Protein 7XVU (pdb70)

Sequence (778 aa):
EWRRFPKSTCCPGRSLQKMLQLNPHRHATAGSQAATIPNREPFISCSQDECRLFTLDHDVSTPGAYDGITWEDRSKRRRLVSFPLGSELTLDNMKVHLSGWSGTACHDGKEWTYATVNGPDNSAVMRLKYGDQIRGSFPSYANNILRTQESECVCIDGKCYIIVIDGPAGGTATPKVLVTREGEVTSEIIVTGRNKMGEECSCLATNRTWIECLCRDNAFSAKRPIIRIDTVAGTARGYLMCSDTYLDTPRPADGSITGSCETDGTSGGGGVKGAFALSRTTEATTERFYVRTVSSSARSGAVFYKTTDDPTESNNPLTLIGTAVGGAIPMWYSFSFEIPGKVCDQTCIGLEMGLTMGHQLWTSNSVAVYCVIGDNLDWDSTTDVVPADIVEWRRFPKSTCPGRSLQKMLQLNPHRHATAGSQAATIPNREPFISCSQDECRLFTLDHDVSTPGAYDGITWEDRSKRRRLVSFPLGSELTLDNMKVHLSGWSGTACHDGKEWTYATVNGPDNSAVMRLKYGDQIRGSFPSYANNILRTQESECVCIDGKCYIIVIDGPAGGTATPKVLVTREGEVTSEIIVTGRNKMGEECSCLATNRTWIECLCRDNAFSAKRPIIRIDTVAGTARGYLMCSDTYLDTPRPADGSITGSCETDGTSGGGGVKGAFALSRTTEATTERFYVRTVSSSARSGAVFYKTTDDPTESNNPLTLIGTAVGGAIPMWYSFSFEIPGKVCDQTCIGLEMGLTMGHQLWTSNSVAVYCVIGDNLDWDSTTDVVPADIV

Organism: NCBI:txid2116483

Solvent-accessible surface area: 28108 Å² total; per-residue (Å²): 182,64,44,81,8,58,45,17,28,115,17,130,2,0,49,66,85,52,45,7,20,3,0,129,88,0,45,82,71,46,175,28,40,0,1,0,0,34,13,2,0,0,1,0,8,111,125,70,22,20,0,0,0,1,0,0,60,23,24,0,57,38,108,178,19,39,52,1,101,48,86,86,30,189,113,3,48,0,0,0,0,50,38,45,32,49,2,35,88,139,61,33,109,63,10,13,54,0,13,2,0,0,0,4,14,1,11,104,79,28,1,12,0,0,0,54,27,79,62,98,58,1,46,0,40,0,34,18,19,134,114,107,78,7,75,14,83,17,75,48,88,53,35,0,30,5,1,13,0,6,3,17,3,3,60,1,76,3,7,0,5,1,4,2,3,61,48,67,16,77,3,59,1,47,0,0,5,1,103,72,0,77,42,79,56,90,13,128,0,60,2,3,32,34,1,1,10,29,1,0,4,2,4,15,29,75,39,95,1,2,0,2,0,30,0,26,19,41,0,2,7,4,2,0,2,34,1,23,12,118,66,35,74,4,117,1,54,1,5,7,3,42,4,5,2,1,3,62,23,39,74,74,35,62,20,62,23,20,32,42,4,8,23,103,65,6,48,32,5,4,2,2,0,1,0,0,14,5,56,76,142,50,26,73,13,22,0,1,3,26,3,65,29,54,88,50,78,19,0,0,15,0,27,43,13,104,45,53,4,18,121,19,90,75,91,17,76,110,33,14,64,0,0,22,34,102,36,63,4,30,14,2,0,0,0,14,38,26,26,198,132,28,2,38,1,0,0,0,0,0,0,2,7,50,84,30,159,95,92,10,12,0,2,0,3,0,0,0,5,3,74,25,98,109,36,78,192,61,2,65,14,108,16,85,29,85,79,9,89,190,75,44,72,5,56,44,17,27,106,6,118,2,0,49,63,84,51,47,8,20,4,0,128,88,0,46,80,70,46,176,30,37,0,1,0,0,33,14,2,1,0,1,9,9,110,126,71,21,22,0,0,0,1,0,1,59,24,25,0,55,38,105,176,18,39,53,2,103,46,89,88,28,192,112,3,49,0,0,0,0,49,38,45,32,52,2,35,91,139,62,32,106,65,11,12,55,0,13,2,0,0,0,3,22,1,13,117,78,28,0,12,0,0,0,52,30,83,61,44,53,1,49,0,40,0,34,17,20,133,112,104,92,7,75,14,74,11,20,1,19,48,30,0,30,4,1,13,0,12,3,17,7,4,69,3,69,3,6,0,5,1,4,0,0,48,46,68,16,44,0,21,3,26,0,0,7,1,143,71,0,90,33,74,56,87,12,94,2,60,37,25,26,64,1,1,9,28,0,0,4,2,4,14,29,77,40,99,1,2,0,2,0,30,0,26,19,52,0,2,8,4,0,0,3,38,1,23,14,118,63,35,75,3,117,3,65,3,4,8,4,40,4,5,1,1,3,62,24,38,74,75,33,61,18,123,57,81,31,121,46,32,24,152,68,6,49,32,6,5,3,2,0,0,0,0,13,4,60,78,144,50,26,74,26,21,0,0,3,26,3,65,29,56,86,50,79,20,0,0,14,0,25,59,14,105,48,52,4,13,128,24,89,79,88,16,74,113,32,15,63,0,0,24,35,104,35,61,5,32,14,2,0,1,0,15,36,19,26,200,132,28,0,36,0,0,0,0,0,0,0,2,7,50,82,30,159,95,93,10,11,0,2,0,3,0,0,0,5,3,74,19,82,105,36,77,192,61,2,63,14,111,17,86,28,86,80,9,90

Structure (mmCIF, N/CA/C/O backbone):
data_7XVU
#
_entry.id   7XVU
#
_cell.length_a   126.417
_cell.length_b   126.417
_cell.length_c   110.478
_cell.angle_alpha   90.000
_cell.angle_beta   90.000
_cell.angle_gamma   90.000
#
_symmetry.space_group_name_H-M   'I 4'
#
loop_
_entity.id
_entity.type
_entity.pdbx_description
1 polymer Neuraminidase
2 non-polymer '(3R,4R,5S)-4-(acetylamino)-5-amino-3-(pentan-3-yloxy)cyclohex-1-ene-1-carboxylic acid'
3 non-polymer 2-acetamido-2-deoxy-beta-D-glucopyranose
4 non-polymer 'CALCIUM ION'
5 water water
#
loop_
_atom_site.group_PDB
_atom_site.id
_atom_site.type_symbol
_atom_site.label_atom_id
_atom_site.label_alt_id
_atom_site.label_comp_id
_atom_site.label_asym_id
_atom_site.label_entity_id
_atom_site.label_seq_id
_atom_site.pdbx_PDB_ins_code
_atom_site.Cartn_x
_atom_site.Cartn_y
_atom_site.Cartn_z
_atom_site.occupancy
_atom_site.B_iso_or_equiv
_atom_site.auth_seq_id
_atom_site.auth_comp_id
_atom_site.auth_asym_id
_atom_site.auth_atom_id
_atom_site.pdbx_PDB_model_num
ATOM 1 N N . GLU A 1 16 ? -6.35340 14.27948 11.32673 1.000 50.91305 84 GLU A N 1
ATOM 2 C CA . GLU A 1 16 ? -7.68115 13.97623 10.79624 1.000 48.31218 84 GLU A CA 1
ATOM 3 C C . GLU A 1 16 ? -7.99996 14.77589 9.53980 1.000 38.84085 84 GLU A C 1
ATOM 4 O O . GLU A 1 16 ? -7.46931 14.52677 8.45593 1.000 36.56487 84 GLU A O 1
ATOM 10 N N . TRP A 1 17 ? -8.89143 15.74320 9.70621 1.000 34.30482 85 TRP A N 1
ATOM 11 C CA . TRP A 1 17 ? -9.40858 16.49576 8.58042 1.000 27.12428 85 TRP A CA 1
ATOM 12 C C . TRP A 1 17 ? -8.36847 17.44434 8.00341 1.000 25.91539 85 TRP A C 1
ATOM 13 O O . TRP A 1 17 ? -7.51821 17.99287 8.71081 1.000 26.20099 85 TRP A O 1
ATOM 24 N N . ARG A 1 18 ? -8.45686 17.64285 6.69611 1.000 20.83492 86 ARG A N 1
ATOM 25 C CA A ARG A 1 18 ? -7.67123 18.66854 6.02915 0.546 21.04868 86 ARG A CA 1
ATOM 26 C CA B ARG A 1 18 ? -7.64252 18.66789 6.06174 0.454 20.92483 86 ARG A CA 1
ATOM 27 C C . ARG A 1 18 ? -8.11759 20.04998 6.49226 1.000 20.55038 86 ARG A C 1
ATOM 28 O O . ARG A 1 18 ? -9.31223 20.29352 6.67662 1.000 19.42393 86 ARG A O 1
ATOM 43 N N . PHE A 1 19 ? -7.15777 20.95338 6.67990 1.000 21.35296 87 PHE A N 1
ATOM 44 C CA . PHE A 1 19 ? -7.43086 22.34882 6.99504 1.000 19.75886 87 PHE A CA 1
ATOM 45 C C . PHE A 1 19 ? -6.27115 23.18720 6.47211 1.000 21.66409 87 PHE A C 1
ATOM 46 O O . PHE A 1 19 ? -5.18006 22.65775 6.23060 1.000 20.27981 87 PHE A O 1
ATOM 54 N N . PRO A 1 20 ? -6.48420 24.48629 6.24461 1.000 17.88293 88 PRO A N 1
ATOM 55 C CA . PRO A 1 20 ? -5.42352 25.31281 5.64151 1.000 19.65080 88 PRO A CA 1
ATOM 56 C C . PRO A 1 20 ? -4.32729 25.64816 6.64798 1.000 21.54301 88 PRO A C 1
ATOM 57 O O . PRO A 1 20 ? -4.60820 26.08860 7.76602 1.000 21.00732 88 PRO A O 1
ATOM 61 N N . LYS A 1 21 ? -3.07445 25.42800 6.23869 1.000 19.98387 89 LYS A N 1
ATOM 62 C CA . LYS A 1 21 ? -1.88114 25.83683 6.97212 1.000 20.95836 89 LYS A CA 1
ATOM 63 C C . LYS A 1 21 ? -1.26822 27.06192 6.30949 1.000 20.98225 89 LYS A C 1
ATOM 64 O O . LYS A 1 21 ? -1.54308 27.37798 5.15171 1.000 19.40554 89 LYS A O 1
ATOM 70 N N . SER A 1 22 ? -0.37142 27.71329 7.03961 1.000 19.03436 90 SER A N 1
ATOM 71 C CA . SER A 1 22 ? 0.45382 28.74999 6.43952 1.000 21.70369 90 SER A CA 1
ATOM 72 C C . SER A 1 22 ? 1.21538 28.16822 5.24643 1.000 19.25941 90 SER A C 1
ATOM 73 O O . SER A 1 22 ? 1.55875 26.98245 5.22113 1.000 19.43302 90 SER A O 1
ATOM 76 N N . THR A 1 23 ? 1.44090 28.99485 4.22753 1.000 17.44611 91 THR A N 1
ATOM 77 C CA . THR A 1 23 ? 2.03239 28.47865 2.99875 1.000 17.20079 91 THR A CA 1
ATOM 78 C C . THR A 1 23 ? 3.56211 28.45988 3.03651 1.000 21.60122 91 THR A C 1
ATOM 79 O O . THR A 1 23 ? 4.21003 29.17901 3.79883 1.000 19.60647 91 THR A O 1
ATOM 83 N N . CYS A 1 24 ? 4.12199 27.59590 2.19340 1.000 20.67440 92 CYS A N 1
ATOM 84 C CA A CYS A 1 24 ? 5.56511 27.51233 2.09717 0.783 22.28355 92 CYS A CA 1
ATOM 85 C CA B CYS A 1 24 ? 5.56548 27.49063 2.01826 0.217 22.30170 92 CYS A CA 1
ATOM 86 C C . CYS A 1 24 ? 6.13103 28.82684 1.55560 1.000 23.23222 92 CYS A C 1
ATOM 87 O O . CYS A 1 24 ? 5.49839 29.50847 0.74308 1.000 22.45995 92 CYS A O 1
ATOM 92 N N . PRO A 1 25 ? 7.32293 29.22054 2.01475 1.000 25.04808 93 PRO A N 1
ATOM 93 C CA . PRO A 1 25 ? 7.87253 30.51815 1.60081 1.000 30.08337 93 PRO A CA 1
ATOM 94 C C . PRO A 1 25 ? 8.01943 30.60206 0.08802 1.000 25.18452 93 PRO A C 1
ATOM 95 O O . PRO A 1 25 ? 8.44645 29.65187 -0.57185 1.000 28.10180 93 PRO A O 1
ATOM 99 N N . GLY A 1 26 ? 7.62311 31.74269 -0.46039 1.000 24.56880 94 GLY A N 1
ATOM 100 C CA . GLY A 1 26 ? 7.75126 31.96245 -1.88354 1.000 22.26622 94 GLY A CA 1
ATOM 101 C C . GLY A 1 26 ? 7.25512 33.33584 -2.26714 1.000 21.44866 94 GLY A C 1
ATOM 102 O O . GLY A 1 26 ? 6.32419 33.86008 -1.64768 1.000 23.93117 94 GLY A O 1
ATOM 103 N N . ARG A 1 27 ? 7.85793 33.92935 -3.29331 1.000 19.02148 95 ARG A N 1
ATOM 104 C CA . ARG A 1 27 ? 7.52612 35.29173 -3.67276 1.000 20.43264 95 ARG A CA 1
ATOM 105 C C . ARG A 1 27 ? 7.30267 35.44034 -5.16667 1.000 20.42093 95 ARG A C 1
ATOM 106 O O . ARG A 1 27 ? 7.26345 36.57340 -5.66409 1.000 21.42651 95 ARG A O 1
ATOM 114 N N . SER A 1 28 ? 7.14115 34.33921 -5.88880 1.000 17.09504 96 SER A N 1
ATOM 115 C CA . SER A 1 28 ? 6.98485 34.40163 -7.33242 1.000 17.45669 96 SER A CA 1
ATOM 116 C C . SER A 1 28 ? 6.32091 33.10700 -7.77214 1.000 17.31553 96 SER A C 1
ATOM 117 O O . SER A 1 28 ? 5.85463 32.32031 -6.94198 1.000 16.96166 96 SER A O 1
ATOM 120 N N . LEU A 1 29 ? 6.27201 32.88467 -9.07846 1.000 15.33934 97 LEU A N 1
ATOM 121 C CA . LEU A 1 29 ? 5.77212 31.63387 -9.63665 1.000 15.04346 97 LEU A CA 1
ATOM 122 C C . LEU A 1 29 ? 6.86650 31.00927 -10.48371 1.000 15.86726 97 LEU A C 1
ATOM 123 O O . LEU A 1 29 ? 7.46562 31.68904 -11.32581 1.000 16.50275 97 LEU A O 1
ATOM 128 N N . GLN A 1 30 ? 7.13541 29.71946 -10.25797 1.000 13.75588 98 GLN A N 1
ATOM 129 C CA . GLN A 1 30 ? 8.14834 28.99997 -11.01730 1.000 13.89262 98 GLN A CA 1
ATOM 130 C C . GLN A 1 30 ? 7.58659 27.66207 -11.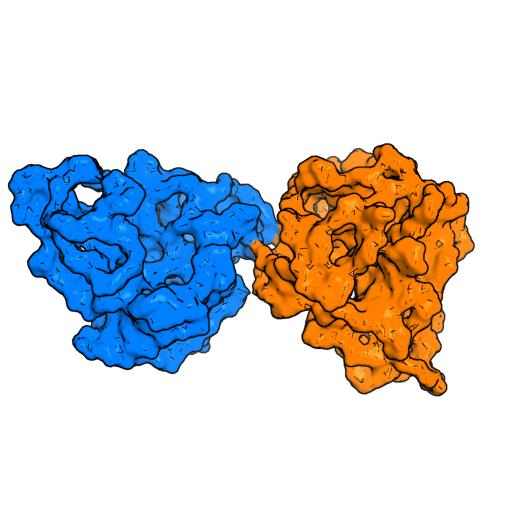48003 1.000 15.36839 98 GLN A C 1
ATOM 131 O O . GLN A 1 30 ? 6.68737 27.09673 -10.85320 1.000 15.76300 98 GLN A O 1
ATOM 137 N N . LYS A 1 31 ? 8.12568 27.15517 -12.58203 1.000 13.30034 99 LYS A N 1
ATOM 138 C CA . LYS A 1 31 ? 7.53531 25.98422 -13.21142 1.000 14.90519 99 LYS A CA 1
ATOM 139 C C . LYS A 1 31 ? 7.78200 24.71932 -12.39868 1.000 15.78561 99 LYS A C 1
ATOM 140 O O . LYS A 1 31 ? 8.90149 24.47938 -11.92133 1.000 14.48571 99 LYS A O 1
ATOM 146 N N . MET A 1 32 ? 6.73105 23.89802 -12.25638 1.000 13.72879 100 MET A N 1
ATOM 147 C CA . MET A 1 32 ? 6.88584 22.53429 -11.72536 1.000 13.17872 100 MET A CA 1
ATOM 148 C C . MET A 1 32 ? 7.10471 21.55523 -12.87340 1.000 13.83589 100 MET A C 1
ATOM 149 O O . MET A 1 32 ? 8.21233 21.04676 -13.05550 1.000 14.71047 100 MET A O 1
ATOM 154 N N . LEU A 1 33 ? 6.07184 21.30578 -13.67051 1.000 13.66317 101 LEU A N 1
ATOM 155 C CA . LEU A 1 33 ? 6.14004 20.26667 -14.69355 1.000 12.85905 101 LEU A CA 1
ATOM 156 C C . LEU A 1 33 ? 5.11641 20.58163 -15.77055 1.000 13.43757 101 LEU A C 1
ATOM 157 O O . LEU A 1 33 ? 4.33559 21.53039 -15.65774 1.000 12.88283 101 LEU A O 1
ATOM 162 N N . GLN A 1 34 ? 5.11459 19.75413 -16.81161 1.000 12.44341 102 GLN A N 1
ATOM 163 C CA . GLN A 1 34 ? 4.16065 19.87593 -17.89614 1.000 14.56105 102 GLN A CA 1
ATOM 164 C C . GLN A 1 34 ? 3.80093 18.48623 -18.39394 1.000 13.21324 102 GLN A C 1
ATOM 165 O O . GLN A 1 34 ? 4.65876 17.59900 -18.45101 1.000 14.67604 102 GLN A O 1
ATOM 171 N N . LEU A 1 35 ? 2.51854 18.29545 -18.69883 1.000 12.92472 103 LEU A N 1
ATOM 172 C CA . LEU A 1 35 ? 1.99281 17.07684 -19.30364 1.000 13.03398 103 LEU A CA 1
ATOM 173 C C . LEU A 1 35 ? 1.54396 17.42361 -20.71259 1.000 14.38995 103 LEU A C 1
ATOM 174 O O . LEU A 1 35 ? 0.94290 18.47995 -20.92964 1.000 12.81947 103 LEU A O 1
ATOM 179 N N . ASN A 1 36 ? 1.89391 16.58202 -21.66752 1.000 13.83220 104 ASN A N 1
ATOM 180 C CA . ASN A 1 36 ? 1.72169 16.92826 -23.07175 1.000 11.95331 104 ASN A CA 1
ATOM 181 C C . ASN A 1 36 ? 1.44418 15.63016 -23.82781 1.000 11.07480 104 ASN A C 1
ATOM 182 O O . ASN A 1 36 ? 2.25823 15.19201 -24.65721 1.000 12.43229 104 ASN A O 1
ATOM 187 N N . PRO A 1 37 ? 0.31356 14.98184 -23.53977 1.000 11.10309 105 PRO A N 1
ATOM 188 C CA . PRO A 1 37 ? 0.05966 13.64210 -24.09274 1.000 11.57505 105 PRO A CA 1
ATOM 189 C C . PRO A 1 37 ? 0.08285 13.58150 -25.60571 1.000 11.72710 105 PRO A C 1
ATOM 190 O O . PRO A 1 37 ? 0.46328 12.54275 -26.16898 1.000 13.27608 105 PRO A O 1
ATOM 194 N N . HIS A 1 38 ? -0.35563 14.63428 -26.29389 1.000 12.63367 106 HIS A N 1
ATOM 195 C CA . HIS A 1 38 ? -0.51407 14.49118 -27.73378 1.000 11.45794 106 HIS A CA 1
ATOM 196 C C . HIS A 1 38 ? 0.77987 14.70316 -28.49644 1.000 12.13047 106 HIS A C 1
ATOM 197 O O . HIS A 1 38 ? 0.79472 14.51167 -29.71896 1.000 12.07264 106 HIS A O 1
ATOM 204 N N . ARG A 1 39 ? 1.88242 15.02149 -27.80232 1.000 12.91926 107 ARG A N 1
ATOM 205 C CA . ARG A 1 39 ? 3.19480 14.80745 -28.39840 1.000 12.01542 107 ARG A CA 1
ATOM 206 C C . ARG A 1 39 ? 3.35427 13.37535 -28.87369 1.000 12.03033 107 ARG A C 1
ATOM 207 O O . ARG A 1 39 ? 4.14690 13.12580 -29.78490 1.000 14.46000 107 ARG A O 1
ATOM 215 N N . HIS A 1 40 ? 2.60448 12.44240 -28.27607 1.000 11.91881 108 HIS A N 1
ATOM 216 C CA . HIS A 1 40 ? 2.68273 11.01483 -28.56433 1.000 13.15876 108 HIS A CA 1
ATOM 217 C C . HIS A 1 40 ? 1.59755 10.54451 -29.52324 1.000 12.78152 108 HIS A C 1
ATOM 218 O O . HIS A 1 40 ? 1.35339 9.33331 -29.63339 1.000 12.98476 108 HIS A O 1
ATOM 225 N N . ALA A 1 41 ? 0.93283 11.46756 -30.21512 1.000 12.83312 109 ALA A N 1
ATOM 226 C CA . ALA A 1 41 ? -0.18287 11.13236 -31.09543 1.000 12.95159 109 ALA A CA 1
ATOM 227 C C . ALA A 1 41 ? 0.12384 11.50403 -32.54096 1.000 16.03472 109 ALA A C 1
ATOM 228 O O . ALA A 1 41 ? -0.77280 11.85244 -33.31399 1.000 16.37380 109 ALA A O 1
ATOM 230 N N . THR A 1 42 ? 1.39093 11.41933 -32.91582 1.000 15.34408 110 THR A N 1
ATOM 231 C CA . THR A 1 42 ? 1.84696 11.71995 -34.25941 1.000 14.40127 110 THR A CA 1
ATOM 232 C C . THR A 1 42 ? 2.00869 10.43219 -35.05770 1.000 15.92852 110 THR A C 1
ATOM 233 O O . THR A 1 42 ? 1.91876 9.32115 -34.52372 1.000 15.96229 110 THR A O 1
ATOM 237 N N . ALA A 1 43 ? 2.32970 10.59107 -36.34064 1.000 16.24849 111 ALA A N 1
ATOM 238 C CA . ALA A 1 43 ? 2.52796 9.44569 -37.21655 1.000 18.38110 111 ALA A CA 1
ATOM 239 C C . ALA A 1 43 ? 3.60056 8.51634 -36.66332 1.000 17.46974 111 ALA A C 1
ATOM 240 O O . ALA A 1 43 ? 4.66899 8.96018 -36.22199 1.000 16.61392 111 ALA A O 1
ATOM 242 N N . GLY A 1 44 ? 3.29431 7.21722 -36.67354 1.000 19.13215 112 GLY A N 1
ATOM 243 C CA . GLY A 1 44 ? 4.20020 6.20232 -36.18966 1.000 16.46073 112 GLY A CA 1
ATOM 244 C C . GLY A 1 44 ? 4.14083 5.93143 -34.70313 1.000 16.97910 112 GLY A C 1
ATOM 245 O O . GLY A 1 44 ? 4.68279 4.90493 -34.26064 1.000 18.09773 112 GLY A O 1
ATOM 246 N N . SER A 1 45 ? 3.49886 6.79931 -33.91960 1.000 14.13925 113 SER A N 1
ATOM 247 C CA . SER A 1 45 ? 3.47740 6.61853 -32.47746 1.000 13.07531 113 SER A CA 1
ATOM 248 C C . SER A 1 45 ? 2.57198 5.44598 -32.10218 1.000 14.78022 113 SER A C 1
ATOM 249 O O . SER A 1 45 ? 1.71218 5.01087 -32.87673 1.000 15.00719 113 SER A O 1
ATOM 252 N N . GLN A 1 46 ? 2.75978 4.95916 -30.87403 1.000 11.97859 114 GLN A N 1
ATOM 253 C CA . GLN A 1 46 ? 2.14458 3.72057 -30.40450 1.000 12.56767 114 GLN A CA 1
ATOM 254 C C . GLN A 1 46 ? 1.26425 3.94063 -29.18034 1.000 14.84247 114 GLN A C 1
ATOM 255 O O . GLN A 1 46 ? 0.98982 2.98829 -28.43867 1.000 16.68478 114 GLN A O 1
ATOM 261 N N . ALA A 1 47 ? 0.78480 5.16377 -28.97011 1.000 13.10488 115 ALA A N 1
ATOM 262 C CA . ALA A 1 47 ? 0.09695 5.53915 -27.74460 1.000 12.64697 115 ALA A CA 1
ATOM 263 C C . ALA A 1 47 ? -1.37042 5.84840 -27.99339 1.000 13.73279 115 ALA A C 1
ATOM 264 O O . ALA A 1 47 ? -1.73334 6.48165 -28.99543 1.000 13.30132 115 ALA A O 1
ATOM 266 N N . ALA A 1 48 ? -2.20333 5.42841 -27.04854 1.000 11.29395 116 ALA A N 1
ATOM 267 C CA . ALA A 1 48 ? -3.61463 5.80151 -27.00539 1.000 10.24591 116 ALA A CA 1
ATOM 268 C C . ALA A 1 48 ? -3.73159 6.98180 -26.04120 1.000 13.87625 116 ALA A C 1
ATOM 269 O O . ALA A 1 48 ? -3.86030 6.80379 -24.82853 1.000 12.65239 116 ALA A O 1
ATOM 271 N N . THR A 1 49 ? -3.66044 8.20356 -26.57850 1.000 11.88777 117 THR A N 1
ATOM 272 C CA . THR A 1 49 ? -3.69194 9.41127 -25.75709 1.000 12.23482 117 THR A CA 1
ATOM 273 C C . THR A 1 49 ? -5.13627 9.85749 -25.53148 1.000 11.98057 117 THR A C 1
ATOM 274 O O . THR A 1 49 ? -6.02995 9.53547 -26.31185 1.000 12.84345 117 THR A O 1
ATOM 278 N N . ILE A 1 50 ? -5.35999 10.59281 -24.44285 1.000 10.78515 118 ILE A N 1
ATOM 279 C CA . ILE A 1 50 ? -6.73051 10.92880 -24.03797 1.000 12.56222 118 ILE A CA 1
ATOM 280 C C . ILE A 1 50 ? -7.00792 12.40446 -24.30666 1.000 12.54920 118 ILE A C 1
ATOM 281 O O . ILE A 1 50 ? -6.57535 13.26444 -23.52134 1.000 12.11206 118 ILE A O 1
ATOM 286 N N . PRO A 1 51 ? -7.72222 12.74838 -25.37878 1.000 10.78037 119 PRO A N 1
ATOM 287 C CA . PRO A 1 51 ? -8.06618 14.15835 -25.59520 1.000 11.30221 119 PRO A CA 1
ATOM 288 C C . PRO A 1 51 ? -9.08069 14.59702 -24.55698 1.000 10.80812 119 PRO A C 1
ATOM 289 O O . PRO A 1 51 ? -9.98498 13.83867 -24.17636 1.000 11.49094 119 PRO A O 1
ATOM 293 N N . ASN A 1 52 ? -8.93568 15.84426 -24.10894 1.000 12.74580 120 ASN A N 1
ATOM 294 C CA . ASN A 1 52 ? -9.68867 16.28304 -22.95132 1.000 13.62298 120 ASN A CA 1
ATOM 295 C C . ASN A 1 52 ? -9.71962 17.80349 -22.91278 1.000 13.89617 120 ASN A C 1
ATOM 296 O O . ASN A 1 52 ? -8.93171 18.47721 -23.58027 1.000 13.50768 120 ASN A O 1
ATOM 301 N N . ARG A 1 53 ? -10.63693 18.32748 -22.10416 1.000 13.28195 121 ARG A N 1
ATOM 302 C CA . ARG A 1 53 ? -10.69923 19.75910 -21.84244 1.000 12.57642 121 ARG A CA 1
ATOM 303 C C . ARG A 1 53 ? -11.18494 19.96774 -20.42025 1.000 14.02112 121 ARG A C 1
ATOM 304 O O . ARG A 1 53 ? -11.66962 19.04746 -19.76001 1.000 13.29445 121 ARG A O 1
ATOM 312 N N . GLU A 1 54 ? -11.04596 21.20584 -19.95632 1.000 14.10935 122 GLU A N 1
ATOM 313 C CA . GLU A 1 54 ? -11.32331 21.60518 -18.58016 1.000 13.31154 122 GLU A CA 1
ATOM 314 C C . GLU A 1 54 ? -10.51166 20.79218 -17.56764 1.000 12.85923 122 GLU A C 1
ATOM 315 O O . GLU A 1 54 ? -11.08553 20.23488 -16.61812 1.000 14.58390 122 GLU A O 1
ATOM 321 N N . PRO A 1 55 ? -9.18504 20.71843 -17.71240 1.000 12.53960 123 PRO A N 1
ATOM 322 C CA . PRO A 1 55 ? -8.36521 20.00021 -16.73132 1.000 11.89434 123 PRO A CA 1
ATOM 323 C C . PRO A 1 55 ? -8.15901 20.81610 -15.46414 1.000 12.33715 123 PRO A C 1
ATOM 324 O O . PRO A 1 55 ? -8.29383 22.04675 -15.44080 1.000 13.12133 123 PRO A O 1
ATOM 328 N N . PHE A 1 56 ? -7.84627 20.10347 -14.39129 1.000 12.39354 124 PHE A N 1
ATOM 329 C CA . PHE A 1 56 ? -7.44943 20.73239 -13.13969 1.000 13.39391 124 PHE A CA 1
ATOM 330 C C . PHE A 1 56 ? -6.69096 19.70852 -12.31100 1.000 14.07679 124 PHE A C 1
ATOM 331 O O . PHE A 1 56 ? -6.57563 18.54027 -12.68586 1.000 16.54297 124 PHE A O 1
ATOM 339 N N . ILE A 1 57 ? -6.15593 20.16093 -11.18362 1.000 12.52499 125 ILE A N 1
ATOM 340 C CA . ILE A 1 57 ? -5.39706 19.29681 -10.28695 1.000 13.61584 125 ILE A CA 1
ATOM 341 C C . ILE A 1 57 ? -5.97431 19.43240 -8.88732 1.000 14.67348 125 ILE A C 1
ATOM 342 O O . ILE A 1 57 ? -6.40094 20.52072 -8.48674 1.000 14.65242 125 ILE A O 1
ATOM 347 N N . SER A 1 58 ? -6.01995 18.32482 -8.15418 1.000 12.78239 126 SER A N 1
ATOM 348 C CA . SER A 1 58 ? -6.38676 18.35372 -6.75025 1.000 14.16954 126 SER A CA 1
ATOM 349 C C . SER A 1 58 ? -5.55071 17.30337 -6.03943 1.000 15.44387 126 SER A C 1
ATOM 350 O O . SER A 1 58 ? -5.12640 16.31964 -6.64678 1.000 15.58293 126 SER A O 1
ATOM 353 N N . CYS A 1 59 ? -5.27216 17.54304 -4.76474 1.000 15.72052 127 CYS A N 1
ATOM 354 C CA . CYS A 1 59 ? -4.29880 16.73714 -4.04692 1.000 17.55667 127 CYS A CA 1
ATOM 355 C C . CYS A 1 59 ? -4.85685 16.26666 -2.71549 1.000 17.20645 127 CYS A C 1
ATOM 356 O O . CYS A 1 59 ? -5.58845 16.98853 -2.03280 1.000 20.64269 127 CYS A O 1
ATOM 359 N N . SER A 1 60 ? -4.46563 15.06521 -2.33630 1.000 19.42039 128 SER A N 1
ATOM 360 C CA . SER A 1 60 ? -4.58354 14.61284 -0.96636 1.000 20.05653 128 SER A CA 1
ATOM 361 C C . SER A 1 60 ? -3.20232 14.70754 -0.32291 1.000 24.43435 128 SER A C 1
ATOM 362 O O . SER A 1 60 ? -2.21723 15.08031 -0.96456 1.000 22.33427 128 SER A O 1
ATOM 365 N N . GLN A 1 61 ? -3.11465 14.32959 0.95033 1.000 27.01880 129 GLN A N 1
ATOM 366 C CA . GLN A 1 61 ? -1.80646 14.31472 1.58648 1.000 29.25962 129 GLN A CA 1
ATOM 367 C C . GLN A 1 61 ? -0.91722 13.20754 1.02439 1.000 29.65136 129 GLN A C 1
ATOM 368 O O . GLN A 1 61 ? 0.30161 13.25534 1.21285 1.000 34.33967 129 GLN A O 1
ATOM 374 N N . ASP A 1 62 ? -1.49506 12.23154 0.31833 1.000 27.69892 130 ASP A N 1
ATOM 375 C CA . ASP A 1 62 ? -0.77025 11.09797 -0.24789 1.000 28.39603 130 ASP A CA 1
ATOM 376 C C . ASP A 1 62 ? -0.37424 11.28643 -1.70558 1.000 28.44799 130 ASP A C 1
ATOM 377 O O . ASP A 1 62 ? 0.63393 10.72048 -2.13985 1.000 28.45727 130 ASP A O 1
ATOM 382 N N . GLU A 1 63 ? -1.15340 12.02594 -2.49164 1.000 23.54408 131 GLU A N 1
ATOM 383 C CA . GLU A 1 63 ? -0.80380 12.19000 -3.89593 1.000 21.85679 131 GLU A CA 1
ATOM 384 C C . GLU A 1 63 ? -1.59374 13.34753 -4.48622 1.000 21.62227 131 GLU A C 1
ATOM 385 O O . GLU A 1 63 ? -2.62461 13.76576 -3.94876 1.000 22.19730 131 GLU A O 1
ATOM 391 N N . CYS A 1 64 ? -1.07982 13.86564 -5.59511 1.000 18.79350 132 CYS A N 1
ATOM 392 C CA . CYS A 1 64 ? -1.81484 14.78835 -6.44389 1.000 18.81542 132 CYS A CA 1
ATOM 393 C C . CYS A 1 64 ? -2.32620 14.04677 -7.66937 1.000 17.60457 132 CYS A C 1
ATOM 394 O O . CYS A 1 64 ? -1.74584 13.03713 -8.09693 1.000 15.37609 132 CYS A O 1
ATOM 397 N N . ARG A 1 65 ? -3.44484 14.53243 -8.20946 1.000 13.92470 133 ARG A N 1
ATOM 398 C CA . ARG A 1 65 ? -4.04274 13.94545 -9.39486 1.000 13.29616 133 ARG A CA 1
ATOM 399 C C . ARG A 1 65 ? -4.45864 15.02587 -10.37693 1.000 12.75196 133 ARG A C 1
ATOM 400 O O . ARG A 1 65 ? -4.94582 16.09625 -9.98649 1.000 13.87925 133 ARG A O 1
ATOM 408 N N . LEU A 1 66 ? -4.26580 14.72468 -11.65377 1.000 12.74081 134 LEU A N 1
ATOM 409 C CA . LEU A 1 66 ? -4.76535 15.54272 -12.74897 1.000 12.99488 134 LEU A CA 1
ATOM 410 C C . LEU A 1 66 ? -6.14914 15.03348 -13.13756 1.000 15.46648 134 LEU A C 1
ATOM 411 O O . LEU A 1 66 ? -6.28526 13.90626 -13.63198 1.000 13.61039 134 LEU A O 1
ATOM 416 N N . PHE A 1 67 ? -7.16603 15.86393 -12.91045 1.000 12.51614 135 PHE A N 1
ATOM 417 C CA . PHE A 1 67 ? -8.54537 15.57804 -13.27639 1.000 12.40527 135 PHE A CA 1
ATOM 418 C C . PHE A 1 67 ? -8.85786 16.28061 -14.58544 1.000 12.85342 135 PHE A C 1
ATOM 419 O O . PHE A 1 67 ? -8.31644 17.34692 -14.86915 1.000 13.54197 135 PHE A O 1
ATOM 427 N N . THR A 1 68 ? -9.75312 15.69504 -15.37327 1.000 11.25892 136 THR A N 1
ATOM 428 C CA . THR A 1 68 ? -10.19363 16.37474 -16.58463 1.000 12.48327 136 THR A CA 1
ATOM 429 C C . THR A 1 68 ? -11.48929 15.74473 -17.06378 1.000 13.17833 136 THR A C 1
ATOM 430 O O . THR A 1 68 ? -11.93310 14.72038 -16.54235 1.000 12.83093 136 THR A O 1
ATOM 434 N N . LEU A 1 69 ? -12.11107 16.38825 -18.04927 1.000 12.63204 137 LEU A N 1
ATOM 435 C CA . LEU A 1 69 ? -13.33876 15.88470 -18.64987 1.000 11.26035 137 LEU A CA 1
ATOM 436 C C . LEU A 1 69 ? -12.99505 15.28942 -20.00965 1.000 13.70985 137 LEU A C 1
ATOM 437 O O . LEU A 1 69 ? -12.51577 16.00183 -20.90664 1.000 12.17966 137 LEU A O 1
ATOM 442 N N . ASP A 1 70 ? -13.19443 13.98045 -20.14618 1.000 11.95023 138 ASP A N 1
ATOM 443 C CA . ASP A 1 70 ? -12.82231 13.28827 -21.37028 1.000 12.97843 138 ASP A CA 1
ATOM 444 C C . ASP A 1 70 ? -14.02421 13.21388 -22.30444 1.000 11.01146 138 ASP A C 1
ATOM 445 O O . ASP A 1 70 ? -15.05761 13.87100 -22.09393 1.000 11.55111 138 ASP A O 1
ATOM 450 N N . HIS A 1 71 ? -13.87421 12.42366 -23.37704 1.000 11.75943 139 HIS A N 1
ATOM 451 C CA . HIS A 1 71 ? -14.91798 12.23224 -24.37399 1.000 13.02320 139 HIS A CA 1
ATOM 452 C C . HIS A 1 71 ? -15.07275 10.76836 -24.75008 1.000 11.47205 139 HIS A C 1
ATOM 453 O O . HIS A 1 71 ? -15.55456 10.46229 -25.84508 1.000 12.53698 139 HIS A O 1
ATOM 460 N N . ASP A 1 72 ? -14.69166 9.84992 -23.85663 1.000 11.38872 140 ASP A N 1
ATOM 461 C CA . ASP A 1 72 ? -14.91431 8.41777 -24.08178 1.000 12.02002 140 ASP A CA 1
ATOM 462 C C . ASP A 1 72 ? -14.22150 7.96569 -25.36746 1.000 13.41557 140 ASP A C 1
ATOM 463 O O . ASP A 1 72 ? -14.80413 7.26952 -26.20283 1.000 14.92674 140 ASP A O 1
ATOM 468 N N . VAL A 1 73 ? -12.97895 8.41245 -25.55684 1.000 13.33323 141 VAL A N 1
ATOM 469 C CA . VAL A 1 73 ? -12.28388 8.18111 -26.81827 1.000 13.41285 141 VAL A CA 1
ATOM 470 C C . VAL A 1 73 ? -10.80555 8.47671 -26.62789 1.000 13.41785 141 VAL A C 1
ATOM 471 O O . VAL A 1 73 ? -10.43422 9.27226 -25.75578 1.000 13.55006 141 VAL A O 1
ATOM 475 N N . SER A 1 74 ? -9.95199 7.82304 -27.41826 1.000 12.04553 142 SER A N 1
ATOM 476 C CA . SER A 1 74 ? -8.53213 8.14330 -27.42904 1.000 9.49294 142 SER A CA 1
ATOM 477 C C . SER A 1 74 ? -8.12170 8.63704 -28.80956 1.000 12.83211 142 SER A C 1
ATOM 478 O O . SER A 1 74 ? -8.82169 8.43893 -29.80851 1.000 12.59096 142 SER A O 1
ATOM 481 N N . THR A 1 75 ? -6.98526 9.32674 -28.83726 1.000 11.67082 143 THR A N 1
ATOM 482 C CA . THR A 1 75 ? -6.38504 9.85257 -30.04322 1.000 14.10678 143 THR A CA 1
ATOM 483 C C . THR A 1 75 ? -5.02302 9.19657 -30.23414 1.000 11.38328 143 THR A C 1
ATOM 484 O O . THR A 1 75 ? -4.21836 9.17620 -29.29121 1.000 12.99740 143 THR A O 1
ATOM 488 N N . PRO A 1 76 ? -4.72315 8.63898 -31.40998 1.000 12.60400 144 PRO A N 1
ATOM 489 C CA . PRO A 1 76 ? -5.54722 8.59298 -32.62878 1.000 14.80563 144 PRO A CA 1
ATOM 490 C C . PRO A 1 76 ? -6.74058 7.65116 -32.49956 1.000 15.54909 144 PRO A C 1
ATOM 491 O O . PRO A 1 76 ? -6.72108 6.72559 -31.69490 1.000 13.68124 144 PRO A O 1
ATOM 495 N N . GLY A 1 77 ? -7.78251 7.89346 -33.29176 1.000 14.50296 145 GLY A N 1
ATOM 496 C CA . GLY A 1 77 ? -8.96166 7.05299 -33.30435 1.000 14.99897 145 GLY A CA 1
ATOM 497 C C . GLY A 1 77 ? -10.09670 7.68799 -34.07935 1.000 13.57855 145 GLY A C 1
ATOM 498 O O . GLY A 1 77 ? -10.17487 8.91405 -34.20032 1.000 14.97216 145 GLY A O 1
ATOM 499 N N . ALA A 1 78 ? -11.01099 6.86436 -34.58750 1.000 14.37593 146 ALA A N 1
ATOM 500 C CA . ALA A 1 78 ? -12.00338 7.37152 -35.52997 1.000 14.28751 146 ALA A CA 1
ATOM 501 C C . ALA A 1 78 ? -13.02864 8.28331 -34.87027 1.000 16.23591 146 ALA A C 1
ATOM 502 O O . ALA A 1 78 ? -13.59342 9.15076 -35.54055 1.000 17.28358 146 ALA A O 1
ATOM 504 N N . TYR A 1 79 ? -13.30616 8.09281 -33.58296 1.000 14.19685 147 TYR A N 1
ATOM 505 C CA . TYR A 1 79 ? -14.36925 8.81610 -32.90540 1.000 14.48930 147 TYR A CA 1
ATOM 506 C C . TYR A 1 79 ? -13.89234 10.08907 -32.21307 1.000 16.40062 147 TYR A C 1
ATOM 507 O O . TYR A 1 79 ? -14.68028 10.70652 -31.48658 1.000 14.26554 147 TYR A O 1
ATOM 516 N N . ASP A 1 80 ? -12.62908 10.49959 -32.40442 1.000 14.03803 148 ASP A N 1
ATOM 517 C CA . ASP A 1 80 ? -12.13091 11.60760 -31.58909 1.000 13.75583 148 ASP A CA 1
ATOM 518 C C . ASP A 1 80 ? -12.49704 12.98433 -32.14903 1.000 17.55828 148 ASP A C 1
ATOM 519 O O . ASP A 1 80 ? -12.04798 14.00341 -31.60278 1.000 14.01928 148 ASP A O 1
ATOM 524 N N . GLY A 1 81 ? -13.35402 13.04343 -33.16989 1.000 16.35125 149 GLY A N 1
ATOM 525 C CA . GLY A 1 81 ? -13.78275 14.32774 -33.68730 1.000 17.89452 149 GLY A CA 1
ATOM 526 C C . GLY A 1 81 ? -14.82368 15.03051 -32.85641 1.000 16.21161 149 GLY A C 1
ATOM 527 O O . GLY A 1 81 ? -15.16238 16.17953 -33.15745 1.000 16.56014 149 GLY A O 1
ATOM 528 N N . ILE A 1 82 ? -15.35129 14.37414 -31.81586 1.000 16.85482 150 ILE A N 1
ATOM 529 C CA . ILE A 1 82 ? -16.34726 15.00693 -30.95692 1.000 13.19243 150 ILE A CA 1
ATOM 530 C C . ILE A 1 82 ? -15.72709 15.81083 -29.82617 1.000 15.30292 150 ILE A C 1
ATOM 531 O O . ILE A 1 82 ? -16.46294 16.38296 -29.01488 1.000 13.39900 150 ILE A O 1
ATOM 536 N N . THR A 1 83 ? -14.40040 15.90207 -29.76468 1.000 13.66181 151 THR A N 1
ATOM 537 C CA . THR A 1 83 ? -13.72017 16.44293 -28.59092 1.000 12.06232 151 THR A CA 1
ATOM 538 C C . THR A 1 83 ? -13.84708 17.96823 -28.44819 1.000 13.71222 151 THR A C 1
ATOM 539 O O . THR A 1 83 ? -13.41930 18.50710 -27.42305 1.000 13.84012 151 THR A O 1
ATOM 543 N N . TRP A 1 84 ? -14.47731 18.66324 -29.39774 1.000 14.00889 152 TRP A N 1
ATOM 544 C CA . TRP A 1 84 ? -14.80256 20.07165 -29.21312 1.000 15.28963 152 TRP A CA 1
ATOM 545 C C . TRP A 1 84 ? -16.05377 20.28960 -28.36124 1.000 16.11912 152 TRP A C 1
ATOM 546 O O . TRP A 1 84 ? -16.27879 21.41500 -27.89157 1.000 16.17465 152 TRP A O 1
ATOM 557 N N . GLU A 1 85 ? -16.86221 19.25043 -28.15361 1.000 17.20948 153 GLU A N 1
ATOM 558 C CA . GLU A 1 85 ? -18.18666 19.42405 -27.55904 1.000 15.80863 153 GLU A CA 1
ATOM 559 C C . GLU A 1 85 ? -18.09867 19.81231 -26.09004 1.000 15.12442 153 GLU A C 1
ATOM 560 O O . GLU A 1 85 ? -17.23590 19.34219 -25.35429 1.000 14.80044 153 GLU A O 1
ATOM 566 N N . ASP A 1 86 ? -19.01992 20.66984 -25.66063 1.000 12.14559 154 ASP A N 1
ATOM 567 C CA . ASP A 1 86 ? -19.11304 21.01283 -24.24630 1.000 15.48184 154 ASP A CA 1
ATOM 568 C C . ASP A 1 86 ? -19.78828 19.91058 -23.44621 1.000 12.73496 154 ASP A C 1
ATOM 569 O O . ASP A 1 86 ? -19.33797 19.55851 -22.35566 1.000 13.06861 154 ASP A O 1
ATOM 574 N N . ARG A 1 87 ? -20.92575 19.43168 -23.92723 1.000 12.00556 155 ARG A N 1
ATOM 575 C CA . ARG A 1 87 ? -21.79391 18.57120 -23.13514 1.000 14.03690 155 ARG A CA 1
ATOM 576 C C . ARG A 1 87 ? -22.30364 17.44541 -24.01131 1.000 15.04297 155 ARG A C 1
ATOM 577 O O . ARG A 1 87 ? -22.73040 17.68055 -25.14584 1.000 18.15642 155 ARG A O 1
ATOM 585 N N . SER A 1 88 ? -22.26960 16.22969 -23.48171 1.000 13.33809 156 SER A N 1
ATOM 586 C CA . SER A 1 88 ? -22.77182 15.07465 -24.21184 1.000 15.59335 156 SER A CA 1
ATOM 587 C C . SER A 1 88 ? -22.89512 13.94734 -23.21121 1.000 14.24259 156 SER A C 1
ATOM 588 O O . SER A 1 88 ? -22.47457 14.06863 -22.05523 1.000 13.86207 156 SER A O 1
ATOM 591 N N . LYS A 1 89 ? -23.46150 12.83572 -23.68014 1.000 12.64736 157 LYS A N 1
ATOM 592 C CA . LYS A 1 89 ? -23.54680 11.62233 -22.88309 1.000 13.68095 157 LYS A CA 1
ATOM 593 C C . LYS A 1 89 ? -22.24122 10.83231 -22.87131 1.000 15.15025 157 LYS A C 1
ATOM 594 O O . LYS A 1 89 ? -22.18040 9.76876 -22.23629 1.000 15.07723 157 LYS A O 1
ATOM 600 N N . ARG A 1 90 ? -21.20000 11.32551 -23.54924 1.000 12.60413 158 ARG A N 1
ATOM 601 C CA . ARG A 1 90 ? -19.90732 10.65580 -23.59659 1.000 13.58120 158 ARG A CA 1
ATOM 602 C C . ARG A 1 90 ? -18.94774 11.11762 -22.51004 1.000 13.91172 158 ARG A C 1
ATOM 603 O O . ARG A 1 90 ? -18.11619 10.31687 -22.05401 1.000 15.65497 158 ARG A O 1
ATOM 611 N N . ARG A 1 91 ? -19.03364 12.37800 -22.08256 1.000 12.55949 159 ARG A N 1
ATOM 612 C CA . ARG A 1 91 ? -17.98663 12.94694 -21.24825 1.000 12.62144 159 ARG A CA 1
ATOM 613 C C . ARG A 1 91 ? -18.04992 12.39449 -19.83322 1.000 13.28594 159 ARG A C 1
ATOM 614 O O . ARG A 1 91 ? -19.11697 12.02807 -19.32863 1.000 12.74340 159 ARG A O 1
ATOM 622 N N . ARG A 1 92 ? -16.87387 12.29229 -19.21308 1.000 12.41861 160 ARG A N 1
ATOM 623 C CA . ARG A 1 92 ? -16.74146 11.79775 -17.85260 1.000 12.63181 160 ARG A CA 1
ATOM 624 C C . ARG A 1 92 ? -15.65197 12.58853 -17.14533 1.000 11.96042 160 ARG A C 1
ATOM 625 O O . ARG A 1 92 ? -14.68717 13.02799 -17.76974 1.000 12.37977 160 ARG A O 1
ATOM 633 N N . LEU A 1 93 ? -15.80110 12.73959 -15.83231 1.000 11.06258 161 LEU A N 1
ATOM 634 C CA . LEU A 1 93 ? -14.69294 13.18576 -15.00264 1.000 11.95532 161 LEU A CA 1
ATOM 635 C C . LEU A 1 93 ? -13.74946 12.02111 -14.77150 1.000 11.90986 161 LEU A C 1
ATOM 636 O O . LEU A 1 93 ? -14.14908 10.99873 -14.19548 1.000 12.03348 161 LEU A O 1
ATOM 641 N N . VAL A 1 94 ? -12.50778 12.16923 -15.24094 1.000 10.78748 162 VAL A N 1
ATOM 642 C CA . VAL A 1 94 ? -11.48491 11.13470 -15.14253 1.000 11.86500 162 VAL A CA 1
ATOM 643 C C . VAL A 1 94 ? -10.26072 11.76089 -14.49616 1.000 12.61414 162 VAL A C 1
ATOM 644 O O . VAL A 1 94 ? -10.14515 12.97785 -14.40478 1.000 12.84743 162 VAL A O 1
ATOM 648 N N . SER A 1 95 ? -9.31432 10.91838 -14.06848 1.000 11.09971 163 SER A N 1
ATOM 649 C CA . SER A 1 95 ? -8.09849 11.46584 -13.48876 1.000 11.47645 163 SER A CA 1
ATOM 650 C C . SER A 1 95 ? -6.92106 10.52556 -13.70102 1.000 12.96434 163 SER A C 1
ATOM 651 O O . SER A 1 95 ? -7.07058 9.35070 -14.07015 1.000 14.23986 163 SER A O 1
ATOM 654 N N . PHE A 1 96 ? -5.73236 11.08374 -13.45771 1.000 11.87783 164 PHE A N 1
ATOM 655 C CA . PHE A 1 96 ? -4.43783 10.44355 -13.64303 1.000 12.39284 164 PHE A CA 1
ATOM 656 C C . PHE A 1 96 ? -3.58618 10.83088 -12.44718 1.000 14.06643 164 PHE A C 1
ATOM 657 O O . PHE A 1 96 ? -3.64829 11.98069 -12.00929 1.000 14.61355 164 PHE A O 1
ATOM 665 N N . PRO A 1 97 ? -2.78604 9.92379 -11.89671 1.000 13.57167 165 PRO A N 1
ATOM 666 C CA . PRO A 1 97 ? -1.78593 10.36059 -10.91149 1.000 14.59988 165 PRO A CA 1
ATOM 667 C C . PRO A 1 97 ? -0.95862 11.49227 -11.50782 1.000 13.11178 165 PRO A C 1
ATOM 668 O O . PRO A 1 97 ? -0.60366 11.46367 -12.68651 1.000 13.49354 165 PRO A O 1
ATOM 672 N N . LEU A 1 98 ? -0.69945 12.53084 -10.71559 1.000 13.61799 166 LEU A N 1
ATOM 673 C CA . LEU A 1 98 ? 0.00019 13.67752 -11.28903 1.000 13.11926 166 LEU A CA 1
ATOM 674 C C . LEU A 1 98 ? 1.41300 13.26860 -11.68203 1.000 14.18939 166 LEU A C 1
ATOM 675 O O . LEU A 1 98 ? 2.18975 12.80807 -10.83892 1.000 17.81202 166 LEU A O 1
ATOM 680 N N . GLY A 1 99 ? 1.75518 13.45940 -12.95602 1.000 12.25431 167 GLY A N 1
ATOM 681 C CA . GLY A 1 99 ? 3.02399 13.01396 -13.50148 1.000 14.40299 167 GLY A CA 1
ATOM 682 C C . GLY A 1 99 ? 2.90672 11.81606 -14.41197 1.000 13.28096 167 GLY A C 1
ATOM 683 O O . GLY A 1 99 ? 3.82645 11.55614 -15.19552 1.000 14.17974 167 GLY A O 1
ATOM 684 N N . SER A 1 100 ? 1.80682 11.07622 -14.33631 1.000 13.64866 168 SER A N 1
ATOM 685 C CA . SER A 1 100 ? 1.54601 10.05297 -15.33753 1.000 12.98384 168 SER A CA 1
ATOM 686 C C . SER A 1 100 ? 1.04658 10.72018 -16.60625 1.000 14.91576 168 SER A C 1
ATOM 687 O O . SER A 1 100 ? 0.20426 11.61574 -16.55211 1.000 15.17699 168 SER A O 1
ATOM 690 N N . GLU A 1 101 ? 1.52264 10.25470 -17.75652 1.000 13.54784 169 GLU A N 1
ATOM 691 C CA . GLU A 1 101 ? 0.99950 10.89908 -18.95022 1.000 13.87788 169 GLU A CA 1
ATOM 692 C C . GLU A 1 101 ? -0.41693 10.40589 -19.24422 1.000 12.90575 169 GLU A C 1
ATOM 693 O O . GLU A 1 101 ? -0.86780 9.36783 -18.74393 1.000 12.73981 169 GLU A O 1
ATOM 699 N N . LEU A 1 102 ? -1.13640 11.19578 -20.03967 1.000 12.15822 170 LEU A N 1
ATOM 700 C CA . LEU A 1 102 ? -2.58800 11.04237 -20.17434 1.000 11.09308 170 LEU A CA 1
ATOM 701 C C . LEU A 1 102 ? -2.88725 10.02631 -21.26653 1.000 12.71705 170 LEU A C 1
ATOM 702 O O . LEU A 1 102 ? -3.25153 10.36208 -22.39778 1.000 12.88349 170 LEU A O 1
ATOM 707 N N . THR A 1 103 ? -2.74477 8.75467 -20.90000 1.000 11.91648 171 THR A N 1
ATOM 708 C CA . THR A 1 103 ? -2.96436 7.63558 -21.79904 1.000 12.52492 171 THR A CA 1
ATOM 709 C C . THR A 1 103 ? -4.11487 6.77257 -21.30093 1.000 12.73973 171 THR A C 1
ATOM 710 O O . THR A 1 103 ? -4.50832 6.82674 -20.13474 1.000 14.16860 171 THR A O 1
ATOM 714 N N . LEU A 1 104 ? -4.61949 5.92453 -22.19472 1.000 11.13405 172 LEU A N 1
ATOM 715 C CA . LEU A 1 104 ? -5.80430 5.13395 -21.87328 1.000 9.91947 172 LEU A CA 1
ATOM 716 C C . LEU A 1 104 ? -5.59147 4.24698 -20.64561 1.000 13.67318 172 LEU A C 1
ATOM 717 O O . LEU A 1 104 ? -6.46827 4.15815 -19.77632 1.000 13.38313 172 LEU A O 1
ATOM 722 N N . ASP A 1 105 ? -4.44179 3.57208 -20.55020 1.000 11.66700 173 ASP A N 1
ATOM 723 C CA . ASP A 1 105 ? -4.23500 2.66656 -19.41456 1.000 13.43596 173 ASP A CA 1
ATOM 724 C C . ASP A 1 105 ? -4.01757 3.39860 -18.09485 1.000 13.52261 173 ASP A C 1
ATOM 725 O O . ASP A 1 105 ? -4.28770 2.82703 -17.03140 1.000 14.10215 173 ASP A O 1
ATOM 730 N N . ASN A 1 106 ? -3.53793 4.64536 -18.13072 1.000 12.07876 174 ASN A N 1
ATOM 731 C CA . ASN A 1 106 ? -3.32204 5.40568 -16.90853 1.000 15.04078 174 ASN A CA 1
ATOM 732 C C . ASN A 1 106 ? -4.58984 6.06909 -16.38714 1.000 13.75906 174 ASN A C 1
ATOM 733 O O . ASN A 1 106 ? -4.59727 6.52695 -15.23848 1.000 13.66602 174 ASN A O 1
ATOM 738 N N . MET A 1 107 ? -5.65522 6.09875 -17.18449 1.000 12.96102 175 MET A N 1
ATOM 739 C CA . MET A 1 107 ? -6.87442 6.83617 -16.84820 1.000 12.86644 175 MET A CA 1
ATOM 740 C C . MET A 1 107 ? -7.71613 6.10375 -15.80811 1.000 13.24466 175 MET A C 1
ATOM 741 O O . MET A 1 107 ? -7.82575 4.87046 -15.82877 1.000 12.78609 175 MET A O 1
ATOM 746 N N . LYS A 1 108 ? -8.31673 6.86653 -14.89603 1.000 13.29051 176 LYS A N 1
ATOM 747 C CA . LYS A 1 108 ? -9.30805 6.34674 -13.95516 1.000 12.43968 176 LYS A CA 1
ATOM 748 C C . LYS A 1 108 ? -10.59691 7.15134 -14.08803 1.000 11.93228 176 LYS A C 1
ATOM 749 O O . LYS A 1 108 ? -10.58870 8.37110 -13.89794 1.000 13.53160 176 LYS A O 1
ATOM 755 N N . VAL A 1 109 ? -11.69683 6.46636 -14.39159 1.000 13.28423 177 VAL A N 1
ATOM 756 C CA . VAL A 1 109 ? -13.00554 7.09962 -14.55751 1.000 13.07655 177 VAL A CA 1
ATOM 757 C C . VAL A 1 109 ? -13.68989 7.18878 -13.19872 1.000 14.16722 177 VAL A C 1
ATOM 758 O O . VAL A 1 109 ? -13.78849 6.18801 -12.47752 1.000 14.76452 177 VAL A O 1
ATOM 762 N N . HIS A 1 110 ? -14.19783 8.37786 -12.86331 1.000 12.32652 178 HIS A N 1
ATOM 763 C CA . HIS A 1 110 ? -14.89231 8.60736 -11.60032 1.000 12.70084 178 HIS A CA 1
ATOM 764 C C . HIS A 1 110 ? -16.40046 8.73877 -11.75330 1.000 12.51882 178 HIS A C 1
ATOM 765 O O . HIS A 1 110 ? -17.15016 8.04532 -11.05816 1.000 13.60177 178 HIS A O 1
ATOM 772 N N . LEU A 1 111 ? -16.86683 9.64027 -12.62065 1.000 13.39212 179 LEU A N 1
ATOM 773 C CA . LEU A 1 111 ? -18.29156 9.91881 -12.78915 1.000 13.73422 179 LEU A CA 1
ATOM 774 C C . LEU A 1 111 ? -18.54020 10.34588 -14.22535 1.000 12.15146 179 LEU A C 1
ATOM 775 O O . LEU A 1 111 ? -17.75705 11.12326 -14.78272 1.000 15.19490 179 LEU A O 1
ATOM 780 N N . SER A 1 112 ? -19.63229 9.86966 -14.81440 1.000 12.47138 180 SER A N 1
ATOM 781 C CA . SER A 1 112 ? -20.08930 10.45929 -16.06203 1.000 12.56460 180 SER A CA 1
ATOM 782 C C . SER A 1 112 ? -20.57140 11.88868 -15.81399 1.000 13.68141 180 SER A C 1
ATOM 783 O O . SER A 1 112 ? -21.05290 12.22638 -14.73390 1.000 15.08461 180 SER A O 1
ATOM 786 N N . GLY A 1 113 ? -20.41394 12.73791 -16.81246 1.000 13.52751 181 GLY A N 1
ATOM 787 C CA . GLY A 1 113 ? -20.90434 14.10348 -16.71001 1.000 12.81378 181 GLY A CA 1
ATOM 788 C C . GLY A 1 113 ? -20.00235 15.06145 -17.45862 1.000 12.22731 181 GLY A C 1
ATOM 789 O O . GLY A 1 113 ? -18.93116 14.70210 -17.93420 1.000 14.24734 181 GLY A O 1
ATOM 790 N N . TRP A 1 114 ? -20.45020 16.32605 -17.53341 1.000 11.27935 182 TRP A N 1
ATOM 791 C CA . TRP A 1 114 ? -19.85512 17.28389 -18.45733 1.000 12.34402 182 TRP A CA 1
ATOM 792 C C . TRP A 1 114 ? -19.48232 18.60970 -17.79733 1.000 12.21113 182 TRP A C 1
ATOM 793 O O . TRP A 1 114 ? -19.20110 19.58363 -18.50557 1.000 13.36713 182 TRP A O 1
ATOM 804 N N . SER A 1 115 ? -19.45988 18.66102 -16.46939 1.000 11.99216 183 SER A N 1
ATOM 805 C CA . SER A 1 115 ? -18.89417 19.76769 -15.70848 1.000 12.39213 183 SER A CA 1
ATOM 806 C C . SER A 1 115 ? -18.44886 19.15260 -14.38868 1.000 14.47966 183 SER A C 1
ATOM 807 O O . SER A 1 115 ? -19.17401 18.32799 -13.83237 1.000 14.11082 183 SER A O 1
ATOM 810 N N . GLY A 1 116 ? -17.25700 19.51015 -13.90231 1.000 13.13322 184 GLY A N 1
ATOM 811 C CA . GLY A 1 116 ? -16.62852 18.72411 -12.85703 1.000 13.92182 184 GLY A CA 1
ATOM 812 C C . GLY A 1 116 ? -15.93686 19.53264 -11.77586 1.000 12.88574 184 GLY A C 1
ATOM 813 O O . GLY A 1 116 ? -15.57530 20.69557 -11.95618 1.000 13.92943 184 GLY A O 1
ATOM 814 N N . THR A 1 117 ? -15.75377 18.86918 -10.63399 1.000 13.17337 185 THR A N 1
ATOM 815 C CA . THR A 1 117 ? -14.92690 19.34902 -9.53323 1.000 13.68683 185 THR A CA 1
ATOM 816 C C . THR A 1 117 ? -14.57069 18.13588 -8.67530 1.000 13.82590 185 THR A C 1
ATOM 817 O O . THR A 1 117 ? -15.18271 17.07032 -8.80305 1.000 13.82842 185 THR A O 1
ATOM 821 N N . ALA A 1 118 ? -13.56109 18.29783 -7.81850 1.000 14.88727 186 ALA A N 1
ATOM 822 C CA . ALA A 1 118 ? -13.14817 17.25222 -6.88500 1.000 14.35605 186 ALA A CA 1
ATOM 823 C C . ALA A 1 118 ? -12.28665 17.87363 -5.79186 1.000 14.85347 186 ALA A C 1
ATOM 824 O O . ALA A 1 118 ? -11.61935 18.88561 -6.01595 1.000 14.35250 186 ALA A O 1
ATOM 826 N N . CYS A 1 119 ? -12.28414 17.24344 -4.61555 1.000 14.74314 187 CYS A N 1
ATOM 827 C CA . CYS A 1 119 ? -11.46518 17.73588 -3.51436 1.000 15.23058 187 CYS A CA 1
ATOM 828 C C . CYS A 1 119 ? -11.42536 16.69421 -2.40643 1.000 15.91396 187 CYS A C 1
ATOM 829 O O . CYS A 1 119 ? -12.40107 15.96907 -2.17946 1.000 16.34858 187 CYS A O 1
ATOM 832 N N . HIS A 1 120 ? -10.28094 16.62157 -1.73178 1.000 14.01262 188 HIS A N 1
ATOM 833 C CA . HIS A 1 120 ? -10.02878 15.62131 -0.69751 1.000 14.97604 188 HIS A CA 1
ATOM 834 C C . HIS A 1 120 ? -10.14911 16.28290 0.66982 1.000 15.22721 188 HIS A C 1
ATOM 835 O O . HIS A 1 120 ? -9.63262 17.38778 0.87311 1.000 20.02411 188 HIS A O 1
ATOM 842 N N . ASP A 1 121 ? -10.88207 15.64757 1.59169 1.000 16.91321 189 ASP A N 1
ATOM 843 C CA . ASP A 1 121 ? -11.15677 16.27345 2.87924 1.000 14.67363 189 ASP A CA 1
ATOM 844 C C . ASP A 1 121 ? -10.21305 15.81406 3.98150 1.000 17.97382 189 ASP A C 1
ATOM 845 O O . ASP A 1 121 ? -10.43375 16.15347 5.14842 1.000 19.73959 189 ASP A O 1
ATOM 850 N N . GLY A 1 122 ? -9.16921 15.05922 3.63728 1.000 17.86610 190 GLY A N 1
ATOM 851 C CA . GLY A 1 122 ? -8.28125 14.45338 4.60045 1.000 17.95851 190 GLY A CA 1
ATOM 852 C C . GLY A 1 122 ? -8.52643 12.97409 4.79640 1.000 21.06829 190 GLY A C 1
ATOM 853 O O . GLY A 1 122 ? -7.60626 12.24945 5.19577 1.000 20.31979 190 GLY A O 1
ATOM 854 N N . LYS A 1 123 ? -9.74059 12.50779 4.51243 1.000 20.54396 191 LYS A N 1
ATOM 855 C CA . LYS A 1 123 ? -10.07911 11.09520 4.61540 1.000 18.53150 191 LYS A CA 1
ATOM 856 C C . LYS A 1 123 ? -10.41018 10.46563 3.26953 1.000 18.39767 191 LYS A C 1
ATOM 857 O O . LYS A 1 123 ? -9.90579 9.37889 2.95315 1.000 20.37833 191 LYS A O 1
ATOM 863 N N . GLU A 1 124 ? -11.24621 11.11348 2.45730 1.000 16.99910 192 GLU A N 1
ATOM 864 C CA . GLU A 1 124 ? -11.67547 10.55176 1.18482 1.000 17.79895 192 GLU A CA 1
ATOM 865 C C . GLU A 1 124 ? -11.82115 11.65597 0.15253 1.000 15.22232 192 GLU A C 1
ATOM 866 O O . GLU A 1 124 ? -11.96642 12.83835 0.47936 1.000 14.47762 192 GLU A O 1
ATOM 872 N N . TRP A 1 125 ? -11.80636 11.23512 -1.10428 1.000 16.80891 193 TRP A N 1
ATOM 873 C CA . TRP A 1 125 ? -12.14098 12.11510 -2.21074 1.000 15.14636 193 TRP A CA 1
ATOM 874 C C . TRP A 1 125 ? -13.64075 12.36265 -2.28631 1.000 14.39760 193 TRP A C 1
ATOM 875 O O . TRP A 1 125 ? -14.45233 11.43189 -2.18454 1.000 14.92465 193 TRP A O 1
ATOM 886 N N . THR A 1 126 ? -14.00264 13.62060 -2.51112 1.000 13.92353 194 THR A N 1
ATOM 887 C CA . THR A 1 126 ? -15.31394 13.96465 -3.03132 1.000 14.67130 194 THR A CA 1
ATOM 888 C C . THR A 1 126 ? -15.12535 14.28406 -4.50565 1.000 14.56592 194 THR A C 1
ATOM 889 O O . THR A 1 126 ? -14.27794 15.10923 -4.85467 1.000 15.97204 194 THR A O 1
ATOM 893 N N . TYR A 1 127 ? -15.86566 13.59417 -5.36667 1.000 12.84797 195 TYR A N 1
ATOM 894 C CA . TYR A 1 127 ? -15.91321 13.90858 -6.78631 1.000 13.85576 195 TYR A CA 1
ATOM 895 C C . TYR A 1 127 ? -17.32097 14.36694 -7.13467 1.000 15.80774 195 TYR A C 1
ATOM 896 O O . TYR A 1 127 ? -18.29794 13.79841 -6.64594 1.000 14.68909 195 TYR A O 1
ATOM 905 N N . ALA A 1 128 ? -17.44272 15.37560 -7.99343 1.000 12.87567 196 ALA A N 1
ATOM 906 C CA . ALA A 1 128 ? -18.77421 15.82851 -8.37096 1.000 13.64833 196 ALA A CA 1
ATOM 907 C C . ALA A 1 128 ? -18.79965 16.18767 -9.84638 1.000 15.05676 196 ALA A C 1
ATOM 908 O O . ALA A 1 128 ? -17.88088 16.83640 -10.35393 1.000 14.83884 196 ALA A O 1
ATOM 910 N N . THR A 1 129 ? -19.84812 15.74301 -10.53603 1.000 14.30059 197 THR A N 1
ATOM 911 C CA . THR A 1 129 ? -20.11718 16.16333 -11.90164 1.000 12.59493 197 THR A CA 1
ATOM 912 C C . THR A 1 129 ? -21.58256 16.51273 -12.04754 1.000 13.72591 197 THR A C 1
ATOM 913 O O . THR A 1 129 ? -22.43118 16.08171 -11.26249 1.000 11.56879 197 THR A O 1
ATOM 917 N N . VAL A 1 130 ? -21.86878 17.28337 -13.08414 1.000 11.98242 198 VAL A N 1
ATOM 918 C CA . VAL A 1 130 ? -23.23647 17.51163 -13.52190 1.000 11.15627 198 VAL A CA 1
ATOM 919 C C . VAL A 1 130 ? -23.49614 16.62526 -14.72927 1.000 13.58467 198 VAL A C 1
ATOM 920 O O . VAL A 1 130 ? -22.68140 16.56796 -15.66311 1.000 15.68036 198 VAL A O 1
ATOM 924 N N . ASN A 1 131 ? -24.61486 15.91742 -14.69325 1.000 12.51986 199 ASN A N 1
ATOM 925 C CA . ASN A 1 131 ? -25.03001 14.99403 -15.73245 1.000 13.03897 199 ASN A CA 1
ATOM 926 C C . ASN A 1 131 ? -26.47821 15.30808 -16.06495 1.000 16.57021 199 ASN A C 1
ATOM 927 O O . ASN A 1 131 ? -27.25607 15.66863 -15.18165 1.000 20.23618 199 ASN A O 1
ATOM 932 N N . GLY A 1 132 ? -26.85836 15.09193 -17.31411 1.000 13.56834 200 GLY A N 1
ATOM 933 C CA . GLY A 1 132 ? -28.24653 15.19891 -17.69202 1.000 15.18784 200 GLY A CA 1
ATOM 934 C C . GLY A 1 132 ? -28.45803 16.17918 -18.81953 1.000 15.65974 200 GLY A C 1
ATOM 935 O O . GLY A 1 132 ? -27.51498 16.77845 -19.33910 1.000 15.46181 200 GLY A O 1
ATOM 936 N N . PRO A 1 133 ? -29.71162 16.37426 -19.21069 1.000 14.91113 201 PRO A N 1
ATOM 937 C CA . PRO A 1 133 ? -30.00800 17.33994 -20.27315 1.000 15.47714 201 PRO A CA 1
ATOM 938 C C . PRO A 1 133 ? -29.87795 18.76662 -19.76681 1.000 15.43466 201 PRO A C 1
ATOM 939 O O . PRO A 1 133 ? -29.91716 19.03453 -18.56624 1.000 16.43473 201 PRO A O 1
ATOM 943 N N . ASP A 1 134 ? -29.71972 19.69234 -20.71932 1.000 17.10782 202 ASP A N 1
ATOM 944 C CA . ASP A 1 134 ? -29.46654 21.08704 -20.36142 1.000 18.49154 202 ASP A CA 1
ATOM 945 C C . ASP A 1 134 ? -30.55879 21.63505 -19.44837 1.000 18.33210 202 ASP A C 1
ATOM 946 O O . ASP A 1 134 ? -30.28105 22.44235 -18.55356 1.000 17.43841 202 ASP A O 1
ATOM 951 N N . ASN A 1 135 ? -31.80748 21.22416 -19.65593 1.000 20.57873 203 ASN A N 1
ATOM 952 C CA . ASN A 1 135 ? -32.89658 21.83836 -18.90881 1.000 18.44873 203 ASN A CA 1
ATOM 953 C C . ASN A 1 135 ? -33.21546 21.12753 -17.60152 1.000 21.50252 203 ASN A C 1
ATOM 954 O O . ASN A 1 135 ? -34.08868 21.59661 -16.86759 1.000 20.55362 203 ASN A O 1
ATOM 959 N N . SER A 1 136 ? -32.56037 20.00730 -17.29025 1.000 16.42493 204 SER A N 1
ATOM 960 C CA . SER A 1 136 ? -32.83721 19.33078 -16.02322 1.000 18.63156 204 SER A CA 1
ATOM 961 C C . SER A 1 136 ? -31.64199 18.49255 -15.59227 1.000 17.36869 204 SER A C 1
ATOM 962 O O . SER A 1 136 ? -31.77869 17.30089 -15.30407 1.000 19.23005 204 SER A O 1
ATOM 965 N N . ALA A 1 137 ? -30.47316 19.10714 -15.52510 1.000 15.74870 205 ALA A N 1
ATOM 966 C CA . ALA A 1 137 ? -29.27864 18.36996 -15.16135 1.000 16.26465 205 ALA A CA 1
ATOM 967 C C . ALA A 1 137 ? -29.22063 18.16295 -13.64756 1.000 16.76049 205 ALA A C 1
ATOM 968 O O . ALA A 1 137 ? -29.92641 18.81991 -12.87417 1.000 16.17276 205 ALA A O 1
ATOM 970 N N . VAL A 1 138 ? -28.38886 17.21005 -13.22877 1.000 16.01506 206 VAL A N 1
ATOM 971 C CA . VAL A 1 138 ? -28.26935 16.83272 -11.82376 1.000 13.83972 206 VAL A CA 1
ATOM 972 C C . VAL A 1 138 ? -26.79541 16.71150 -11.47013 1.000 12.97554 206 VAL A C 1
ATOM 973 O O . VAL A 1 138 ? -26.05200 15.99686 -12.14726 1.000 14.62243 206 VAL A O 1
ATOM 977 N N . MET A 1 139 ? -26.37266 17.38250 -10.40237 1.000 13.86752 207 MET A N 1
ATOM 978 C CA . MET A 1 139 ? -25.04757 17.12693 -9.86461 1.000 14.77903 207 MET A CA 1
ATOM 979 C C . MET A 1 139 ? -25.11990 15.91739 -8.94034 1.000 14.11225 207 MET A C 1
ATOM 980 O O . MET A 1 139 ? -25.96764 15.86414 -8.03984 1.000 15.35040 207 MET A O 1
ATOM 985 N N . ARG A 1 140 ? -24.24172 14.94071 -9.17213 1.000 12.58342 208 ARG A N 1
ATOM 986 C CA . ARG A 1 140 ? -24.06206 13.82762 -8.24921 1.000 12.62312 208 ARG A CA 1
ATOM 987 C C . ARG A 1 140 ? -22.67956 13.94151 -7.62936 1.000 14.01031 208 ARG A C 1
ATOM 988 O O . ARG A 1 140 ? -21.71746 14.31131 -8.30652 1.000 14.10105 208 ARG A O 1
ATOM 996 N N . LEU A 1 141 ? -22.58995 13.63596 -6.33966 1.000 13.63147 209 LEU A N 1
ATOM 997 C CA . LEU A 1 141 ? -21.35054 13.76420 -5.59481 1.000 14.32930 209 LEU A CA 1
ATOM 998 C C . LEU A 1 141 ? -20.98676 12.38577 -5.06947 1.000 15.55317 209 LEU A C 1
ATOM 999 O O . LEU A 1 141 ? -21.77846 11.75466 -4.36459 1.000 15.21045 209 LEU A O 1
ATOM 1004 N N . LYS A 1 142 ? -19.80131 11.92772 -5.42855 1.000 14.17663 210 LYS A N 1
ATOM 1005 C CA . LYS A 1 142 ? -19.29745 10.61684 -5.05473 1.000 13.96551 210 LYS A CA 1
ATOM 1006 C C . LYS A 1 142 ? -18.26560 10.81202 -3.95836 1.000 18.00031 210 LYS A C 1
ATOM 1007 O O . LYS A 1 142 ? -17.36195 11.63850 -4.10210 1.000 17.82798 210 LYS A O 1
ATOM 1013 N N . TYR A 1 143 ? -18.42189 10.08749 -2.85539 1.000 13.66428 211 TYR A N 1
ATOM 1014 C CA . TYR A 1 143 ? -17.51999 10.18748 -1.71248 1.000 12.90179 211 TYR A CA 1
ATOM 1015 C C . TYR A 1 143 ? -16.86209 8.82538 -1.56108 1.000 16.37968 211 TYR A C 1
ATOM 1016 O O . TYR A 1 143 ? -17.52915 7.84423 -1.21863 1.000 16.97193 211 TYR A O 1
ATOM 1025 N N . GLY A 1 144 ? -15.56548 8.76004 -1.83511 1.000 15.13580 212 GLY A N 1
ATOM 1026 C CA . GLY A 1 144 ? -14.94467 7.45082 -1.97305 1.000 16.65727 212 GLY A CA 1
ATOM 1027 C C . GLY A 1 144 ? -15.54254 6.73427 -3.17283 1.000 18.54060 212 GLY A C 1
ATOM 1028 O O . GLY A 1 144 ? -15.44970 7.19989 -4.31459 1.000 18.26550 212 GLY A O 1
ATOM 1029 N N . ASP A 1 145 ? -16.17612 5.58300 -2.93751 1.000 16.97855 213 ASP A N 1
ATOM 1030 C CA . ASP A 1 145 ? -16.76517 4.80624 -4.02209 1.000 17.77696 213 ASP A CA 1
ATOM 1031 C C . ASP A 1 145 ? -18.27799 4.95223 -4.14118 1.000 16.83970 213 ASP A C 1
ATOM 1032 O O . ASP A 1 145 ? -18.85933 4.39462 -5.07756 1.000 18.71597 213 ASP A O 1
ATOM 1037 N N . GLN A 1 146 ? -18.93458 5.66883 -3.23563 1.000 14.27505 214 GLN A N 1
ATOM 1038 C CA . GLN A 1 146 ? -20.39139 5.71410 -3.19978 1.000 14.65225 214 GLN A CA 1
ATOM 1039 C C . GLN A 1 146 ? -20.89290 7.06565 -3.69008 1.000 15.28556 214 GLN A C 1
ATOM 1040 O O . GLN A 1 146 ? -20.25507 8.09326 -3.45664 1.000 17.16222 214 GLN A O 1
ATOM 1046 N N . ILE A 1 147 ? -22.05873 7.07839 -4.33849 1.000 15.43341 215 ILE A N 1
ATOM 1047 C CA . ILE A 1 147 ? -22.69978 8.35450 -4.65042 1.000 15.75150 215 ILE A CA 1
ATOM 1048 C C . ILE A 1 147 ? -23.47946 8.77221 -3.40899 1.000 17.57716 215 ILE A C 1
ATOM 1049 O O . ILE A 1 147 ? -24.52050 8.19505 -3.09720 1.000 18.23001 215 ILE A O 1
ATOM 1054 N N . ARG A 1 148 ? -22.98870 9.78851 -2.70594 1.000 14.72167 216 ARG A N 1
ATOM 1055 C CA . ARG A 1 148 ? -23.61066 10.17883 -1.44969 1.000 15.14313 216 ARG A CA 1
ATOM 1056 C C . ARG A 1 148 ? -24.49214 11.40992 -1.57271 1.000 18.34981 216 ARG A C 1
ATOM 1057 O O . ARG A 1 148 ? -25.34045 11.63062 -0.70038 1.000 19.85741 216 ARG A O 1
ATOM 1065 N N . GLY A 1 149 ? -24.32925 12.18745 -2.63398 1.000 17.96782 217 GLY A N 1
ATOM 1066 C CA . GLY A 1 149 ? -25.02895 13.44542 -2.76871 1.000 18.81371 217 GLY A CA 1
ATOM 1067 C C . GLY A 1 149 ? -25.63757 13.59720 -4.14346 1.000 17.67831 217 GLY A C 1
ATOM 1068 O O . GLY A 1 149 ? -25.15363 13.04622 -5.13208 1.000 16.04500 217 GLY A O 1
ATOM 1069 N N . SER A 1 150 ? -26.72770 14.35613 -4.18776 1.000 17.83795 218 SER A N 1
ATOM 1070 C CA . SER A 1 150 ? -27.40960 14.65814 -5.43469 1.000 15.93071 218 SER A CA 1
ATOM 1071 C C . SER A 1 150 ? -28.05518 16.02881 -5.31403 1.000 17.96951 218 SER A C 1
ATOM 1072 O O . SER A 1 150 ? -28.76241 16.30192 -4.33758 1.000 19.69377 218 SER A O 1
ATOM 1075 N N . PHE A 1 151 ? -27.84229 16.86384 -6.32219 1.000 15.94282 219 PHE A N 1
ATOM 1076 C CA . PHE A 1 151 ? -28.31698 18.24011 -6.29864 1.000 15.64692 219 PHE A CA 1
ATOM 1077 C C . PHE A 1 151 ? -28.89916 18.58599 -7.66076 1.000 16.06493 219 PHE A C 1
ATOM 1078 O O . PHE A 1 151 ? -28.16535 18.66378 -8.65309 1.000 15.32361 219 PHE A O 1
ATOM 1086 N N . PRO A 1 152 ? -30.20705 18.80161 -7.75205 1.000 15.04954 220 PRO A N 1
ATOM 1087 C CA . PRO A 1 152 ? -30.82467 19.03861 -9.05471 1.000 15.52028 220 PRO A CA 1
ATOM 1088 C C . PRO A 1 152 ? -30.72526 20.49833 -9.46795 1.000 16.68657 220 PRO A C 1
ATOM 1089 O O . PRO A 1 152 ? -30.57143 21.40185 -8.64757 1.000 15.80025 220 PRO A O 1
ATOM 1093 N N . SER A 1 153 ? -30.82439 20.69970 -10.77769 1.000 15.82754 221 SER A N 1
ATOM 1094 C CA . SER A 1 153 ? -30.87603 22.03193 -11.35943 1.000 17.37704 221 SER A CA 1
ATOM 1095 C C . SER A 1 153 ? -31.97372 22.86569 -10.70373 1.000 18.02186 221 SER A C 1
ATOM 1096 O O . SER A 1 153 ? -33.08964 22.38579 -10.48467 1.000 19.52115 221 SER A O 1
ATOM 1099 N N . TYR A 1 154 ? -31.64881 24.12550 -10.39091 1.000 16.90036 222 TYR A N 1
ATOM 1100 C CA . TYR A 1 154 ? -32.61574 25.04248 -9.80027 1.000 17.14339 222 TYR A CA 1
ATOM 1101 C C . TYR A 1 154 ? -33.07087 26.13425 -10.74683 1.000 19.17223 222 TYR A C 1
ATOM 1102 O O . TYR A 1 154 ? -34.13833 26.70885 -10.52455 1.000 18.01174 222 TYR A O 1
ATOM 1111 N N . ALA A 1 155 ? -32.36859 26.35073 -11.84509 1.000 16.48735 223 ALA A N 1
ATOM 1112 C CA . ALA A 1 155 ? -32.79384 27.33079 -12.82652 1.000 13.39815 223 ALA A CA 1
ATOM 1113 C C . ALA A 1 155 ? -33.02797 26.67347 -14.17115 1.000 14.95382 223 ALA A C 1
ATOM 1114 O O . ALA A 1 155 ? -33.43900 27.35770 -15.11666 1.000 16.46442 223 ALA A O 1
ATOM 1116 N N . ASN A 1 156 ? -32.81506 25.35611 -14.26516 1.000 16.75356 224 ASN A N 1
ATOM 1117 C CA . ASN A 1 156 ? -33.16845 24.57864 -15.44928 1.000 16.41305 224 ASN A CA 1
ATOM 1118 C C . ASN A 1 156 ? -32.48539 25.12915 -16.69519 1.000 17.68563 224 ASN A C 1
ATOM 1119 O O . ASN A 1 156 ? -33.06445 25.18986 -17.78018 1.000 17.86558 224 ASN A O 1
ATOM 1124 N N . ASN A 1 157 ? -31.23869 25.58281 -16.52305 1.000 15.57428 225 ASN A N 1
ATOM 1125 C CA . ASN A 1 157 ? -30.50445 26.13769 -17.65704 1.000 16.41048 225 ASN A CA 1
ATOM 1126 C C . ASN A 1 157 ? -29.01781 25.85322 -17.41102 1.000 16.27239 225 ASN A C 1
ATOM 1127 O O . ASN A 1 157 ? -28.24268 26.73264 -17.03704 1.000 15.29858 225 ASN A O 1
ATOM 1132 N N . ILE A 1 158 ? -28.64078 24.60276 -17.67445 1.000 14.79829 226 ILE A N 1
ATOM 1133 C CA . ILE A 1 158 ? -27.26470 24.10944 -17.61319 1.000 15.07908 226 ILE A CA 1
ATOM 1134 C C . ILE A 1 158 ? -26.64356 24.33126 -16.23649 1.000 14.69524 226 ILE A C 1
ATOM 1135 O O . ILE A 1 158 ? -25.70534 25.11958 -16.08871 1.000 15.49192 226 ILE A O 1
ATOM 1140 N N . LEU A 1 159 ? -27.15079 23.62534 -15.22577 1.000 14.92619 227 LEU A N 1
ATOM 1141 C CA . LEU A 1 159 ? -26.42966 23.51470 -13.96406 1.000 13.43974 227 LEU A CA 1
ATOM 1142 C C . LEU A 1 159 ? -24.97775 23.13534 -14.24272 1.000 14.22840 227 LEU A C 1
ATOM 1143 O O . LEU A 1 159 ? -24.69620 22.27462 -15.07970 1.000 13.53947 227 LEU A O 1
ATOM 1148 N N . ARG A 1 160 ? -24.05416 23.79343 -13.55531 1.000 13.59524 228 ARG A N 1
ATOM 1149 C CA . ARG A 1 160 ? -22.64766 23.63998 -13.91402 1.000 11.56749 228 ARG A CA 1
ATOM 1150 C C . ARG A 1 160 ? -21.77947 24.07435 -12.74772 1.000 13.27433 228 ARG A C 1
ATOM 1151 O O . ARG A 1 160 ? -22.24000 24.77903 -11.84520 1.000 15.63698 228 ARG A O 1
ATOM 1159 N N . THR A 1 161 ? -20.51700 23.65142 -12.76947 1.000 14.31412 229 THR A N 1
ATOM 1160 C CA . THR A 1 161 ? -19.66132 23.86979 -11.60313 1.000 14.20600 229 THR A CA 1
ATOM 1161 C C . THR A 1 161 ? -18.27416 24.33820 -12.05397 1.000 13.10949 229 THR A C 1
ATOM 1162 O O . THR A 1 161 ? -18.08544 24.82854 -13.17201 1.000 15.04506 229 THR A O 1
ATOM 1166 N N . GLN A 1 162 ? -17.27690 24.17784 -11.17669 1.000 14.16022 230 GLN A N 1
ATOM 1167 C CA . GLN A 1 162 ? -16.07172 25.01918 -11.21400 1.000 13.98877 230 GLN A CA 1
ATOM 1168 C C . GLN A 1 162 ? -15.07803 24.68837 -12.33044 1.000 14.78794 230 GLN A C 1
ATOM 1169 O O . GLN A 1 162 ? -14.37830 25.59380 -12.81551 1.000 13.04013 230 GLN A O 1
ATOM 1175 N N . GLU A 1 163 ? -14.96278 23.41950 -12.72033 1.000 13.80391 231 GLU A N 1
ATOM 1176 C CA . GLU A 1 163 ? -13.86912 22.93636 -13.56735 1.000 15.26034 231 GLU A CA 1
ATOM 1177 C C . GLU A 1 163 ? -12.50965 23.15421 -12.89724 1.000 12.93759 231 GLU A C 1
ATOM 1178 O O . GLU A 1 163 ? -11.48331 23.29040 -13.56868 1.000 14.16118 231 GLU A O 1
ATOM 1184 N N . SER A 1 164 ? -12.50139 23.20853 -11.56576 1.000 13.98060 232 SER A N 1
ATOM 1185 C CA . SER A 1 164 ? -11.27586 23.12749 -10.77935 1.000 12.78118 232 SER A CA 1
ATOM 1186 C C . SER A 1 164 ? -11.66259 22.61268 -9.39889 1.000 14.64871 232 SER A C 1
ATOM 1187 O O . SER A 1 164 ? -12.84503 22.40431 -9.10789 1.000 14.13032 232 SER A O 1
ATOM 1190 N N . GLU A 1 165 ? -10.66631 22.40719 -8.54195 1.000 14.17792 233 GLU A N 1
ATOM 1191 C CA . GLU A 1 165 ? -10.92463 21.71808 -7.28616 1.000 14.44384 233 GLU A CA 1
ATOM 1192 C C . GLU A 1 165 ? -11.81405 22.53408 -6.35015 1.000 17.23642 233 GLU A C 1
ATOM 1193 O O . GLU A 1 165 ? -11.76671 23.77107 -6.31076 1.000 16.81659 233 GLU A O 1
ATOM 1199 N N . CYS A 1 166 ? -12.61324 21.81525 -5.56995 1.000 15.25600 234 CYS A N 1
ATOM 1200 C CA . CYS A 1 166 ? -13.31278 22.42226 -4.45814 1.000 14.37049 234 CYS A CA 1
ATOM 1201 C C . CYS A 1 166 ? -12.36137 22.50076 -3.26696 1.000 15.22172 234 CYS A C 1
ATOM 1202 O O . CYS A 1 166 ? -11.18248 22.13447 -3.34850 1.000 16.09710 234 CYS A O 1
ATOM 1205 N N . VAL A 1 167 ? -12.86006 23.01547 -2.15107 1.000 16.62667 235 VAL A N 1
ATOM 1206 C CA . VAL A 1 167 ? -12.03853 23.28683 -0.97835 1.000 15.36706 235 VAL A CA 1
ATOM 1207 C C . VAL A 1 167 ? -12.68094 22.61707 0.22293 1.000 16.72514 235 VAL A C 1
ATOM 1208 O O . VAL A 1 167 ? -13.86879 22.83201 0.48177 1.000 18.87448 235 VAL A O 1
ATOM 1212 N N . CYS A 1 168 ? -11.90714 21.81786 0.96080 1.000 17.42900 236 CYS A N 1
ATOM 1213 C CA . CYS A 1 168 ? -12.40999 21.16121 2.16379 1.000 17.32647 236 CYS A CA 1
ATOM 1214 C C . CYS A 1 168 ? -11.69593 21.70320 3.39320 1.000 18.24706 236 CYS A C 1
ATOM 1215 O O . CYS A 1 168 ? -10.46389 21.80486 3.40822 1.000 20.72031 236 CYS A O 1
ATOM 1218 N N . ILE A 1 169 ? -12.47765 22.04403 4.42019 1.000 18.26473 237 ILE A N 1
ATOM 1219 C CA . ILE A 1 169 ? -11.96669 22.53044 5.69688 1.000 18.54039 237 ILE A CA 1
ATOM 1220 C C . ILE A 1 169 ? -12.73113 21.83763 6.81719 1.000 20.57250 237 ILE A C 1
ATOM 1221 O O . ILE A 1 169 ? -13.95932 21.95347 6.89264 1.000 19.93299 237 ILE A O 1
ATOM 1226 N N . ASP A 1 170 ? -12.00818 21.13363 7.68958 1.000 20.95477 238 ASP A N 1
ATOM 1227 C CA . ASP A 1 170 ? -12.57691 20.56620 8.91390 1.000 22.54461 238 ASP A CA 1
ATOM 1228 C C . ASP A 1 170 ? -13.72683 19.60290 8.62037 1.000 23.21151 238 ASP A C 1
ATOM 1229 O O . ASP A 1 170 ? -14.71217 19.54257 9.35861 1.000 23.14685 238 ASP A O 1
ATOM 1234 N N . GLY A 1 171 ? -13.60429 18.84354 7.53586 1.000 21.04609 239 GLY A N 1
ATOM 1235 C CA . GLY A 1 171 ? -14.55638 17.79237 7.23914 1.000 22.55923 239 GLY A CA 1
ATOM 1236 C C . GLY A 1 171 ? -15.71492 18.19732 6.35730 1.000 22.34387 239 GLY A C 1
ATOM 1237 O O . GLY A 1 171 ? -16.52327 17.33599 5.99215 1.000 21.88529 239 GLY A O 1
ATOM 1238 N N . LYS A 1 172 ? -15.83140 19.47295 6.00988 1.000 20.56728 240 LYS A N 1
ATOM 1239 C CA . LYS A 1 172 ? -16.86679 19.95680 5.10847 1.000 19.09422 240 LYS A CA 1
ATOM 1240 C C . LYS A 1 172 ? -16.20062 20.48570 3.84778 1.000 19.17166 240 LYS A C 1
ATOM 1241 O O . LYS A 1 172 ? -15.12994 21.10204 3.91387 1.000 19.86016 240 LYS A O 1
ATOM 1247 N N . CYS A 1 173 ? -16.81551 20.23467 2.69698 1.000 16.60652 241 CYS A N 1
ATOM 1248 C CA . CYS A 1 173 ? -16.27964 20.75465 1.45120 1.000 18.20715 241 CYS A CA 1
ATOM 1249 C C . CYS A 1 173 ? -17.23337 21.78240 0.86410 1.000 18.51094 241 CYS A C 1
ATOM 1250 O O . CYS A 1 173 ? -18.44825 21.75528 1.11579 1.000 16.49382 241 CYS A O 1
ATOM 1253 N N . TYR A 1 174 ? -16.65675 22.71712 0.11259 1.000 16.48664 242 TYR A N 1
ATOM 1254 C CA . TYR A 1 174 ? -17.36485 23.87927 -0.40743 1.000 16.69939 242 TYR A CA 1
ATOM 1255 C C . TYR A 1 174 ? -17.20704 23.88484 -1.91650 1.000 16.67610 242 TYR A C 1
ATOM 1256 O O . TYR A 1 174 ? -16.08250 23.90178 -2.42321 1.000 16.41784 242 TYR A O 1
ATOM 1265 N N . ILE A 1 175 ? -18.33658 23.86534 -2.62297 1.000 15.29042 243 ILE A N 1
ATOM 1266 C CA . ILE A 1 175 ? -18.39896 23.73653 -4.07499 1.000 13.68333 243 ILE A CA 1
ATOM 1267 C C . ILE A 1 175 ? -19.23926 24.88559 -4.61347 1.000 16.69463 243 ILE A C 1
ATOM 1268 O O . ILE A 1 175 ? -20.33248 25.13318 -4.10236 1.000 17.25853 243 ILE A O 1
ATOM 1273 N N . ILE A 1 176 ? -18.75003 25.57203 -5.64603 1.000 14.60231 244 ILE A N 1
ATOM 1274 C CA . ILE A 1 176 ? -19.51945 26.62562 -6.30798 1.000 16.56324 244 ILE A CA 1
ATOM 1275 C C . ILE A 1 176 ? -20.23335 26.02630 -7.50766 1.000 17.53588 244 ILE A C 1
ATOM 1276 O O . ILE A 1 176 ? -19.60141 25.36661 -8.34707 1.000 17.09027 244 ILE A O 1
ATOM 1281 N N . VAL A 1 177 ? -21.54594 26.26431 -7.59735 1.000 14.14823 245 VAL A N 1
ATOM 1282 C CA . VAL A 1 177 ? -22.35358 25.86867 -8.74311 1.000 15.59485 245 VAL A CA 1
ATOM 1283 C C . VAL A 1 177 ? -23.08968 27.10442 -9.23357 1.000 15.69155 245 VAL A C 1
ATOM 1284 O O . VAL A 1 177 ? -23.25660 28.08636 -8.50688 1.000 15.30378 245 VAL A O 1
ATOM 1288 N N . ILE A 1 178 ? -23.52688 27.05071 -10.49007 1.000 13.75598 246 ILE A N 1
ATOM 1289 C CA . ILE A 1 178 ? -24.30883 28.13072 -11.07730 1.000 15.37876 246 ILE A CA 1
ATOM 1290 C C . ILE A 1 178 ? -25.28766 27.48927 -12.05522 1.000 14.45786 246 ILE A C 1
ATOM 1291 O O . ILE A 1 178 ? -25.11387 26.35206 -12.48974 1.000 14.39302 246 ILE A O 1
ATOM 1296 N N . ASP A 1 179 ? -26.35982 28.21403 -12.36117 1.000 14.26261 247 ASP A N 1
ATOM 1297 C CA . ASP A 1 179 ? -27.44498 27.68665 -13.17363 1.000 13.97896 247 ASP A CA 1
ATOM 1298 C C . ASP A 1 179 ? -28.15837 28.91180 -13.70971 1.000 16.54690 247 ASP A C 1
ATOM 1299 O O . ASP A 1 179 ? -28.36358 29.86653 -12.95514 1.000 18.93506 247 ASP A O 1
ATOM 1304 N N . GLY A 1 180 ? -28.47548 28.92030 -15.00051 1.000 16.08664 248 GLY A N 1
ATOM 1305 C CA . GLY A 1 180 ? -29.04887 30.10359 -15.60445 1.000 16.54849 248 GLY A CA 1
ATOM 1306 C C . GLY A 1 180 ? -28.33484 30.50515 -16.88164 1.000 17.16507 248 GLY A C 1
ATOM 1307 O O . GLY A 1 180 ? -27.35287 29.87644 -17.29801 1.000 17.64161 248 GLY A O 1
ATOM 1308 N N . PRO A 1 181 ? -28.80195 31.58321 -17.51344 1.000 18.50504 249 PRO A N 1
ATOM 1309 C CA . PRO A 1 181 ? -28.24939 31.98032 -18.81827 1.000 18.54152 249 PRO A CA 1
ATOM 1310 C C . PRO A 1 181 ? -26.78692 32.38699 -18.73685 1.000 20.80920 249 PRO A C 1
ATOM 1311 O O . PRO A 1 181 ? -26.39379 33.20323 -17.89982 1.000 21.22655 249 PRO A O 1
ATOM 1315 N N . ALA A 1 182 ? -25.98249 31.84462 -19.65462 1.000 19.44715 250 ALA A N 1
ATOM 1316 C CA . ALA A 1 182 ? -24.56701 32.20449 -19.70547 1.000 18.91311 250 ALA A CA 1
ATOM 1317 C C . ALA A 1 182 ? -24.33959 33.62410 -20.20830 1.000 21.25411 250 ALA A C 1
ATOM 1318 O O . ALA A 1 182 ? -23.23316 34.15658 -20.04499 1.000 20.75908 250 ALA A O 1
ATOM 1320 N N . GLY A 1 183 ? -25.35160 34.23767 -20.81170 1.000 20.38770 251 GLY A N 1
ATOM 1321 C CA . GLY A 1 183 ? -25.24695 35.59021 -21.31302 1.000 19.90950 251 GLY A CA 1
ATOM 1322 C C . GLY A 1 183 ? -26.05219 36.58867 -20.50488 1.000 17.91466 251 GLY A C 1
ATOM 1323 O O . GLY A 1 183 ? -26.29946 37.70989 -20.96536 1.000 21.68935 251 GLY A O 1
ATOM 1324 N N . GLY A 1 184 ? -26.45308 36.21044 -19.29238 1.000 16.70169 252 GLY A N 1
ATOM 1325 C CA . GLY A 1 184 ? -27.23073 37.11483 -18.46308 1.000 19.81562 252 GLY A CA 1
ATOM 1326 C C . GLY A 1 184 ? -27.01979 36.86870 -16.98440 1.000 19.80124 252 GLY A C 1
ATOM 1327 O O . GLY A 1 184 ? -25.99087 36.31292 -16.58724 1.000 20.87427 252 GLY A O 1
ATOM 1328 N N . THR A 1 185 ? -27.96629 37.29766 -16.15845 1.000 18.16685 253 THR A N 1
ATOM 1329 C CA . THR A 1 185 ? -27.86807 37.08817 -14.71961 1.000 20.10234 253 THR A CA 1
ATOM 1330 C C . THR A 1 185 ? -28.03472 35.61607 -14.37533 1.000 20.03147 253 THR A C 1
ATOM 1331 O O . THR A 1 185 ? -29.02135 34.98193 -14.75813 1.000 20.86545 253 THR A O 1
ATOM 1335 N N . ALA A 1 186 ? -27.06611 35.08047 -13.63856 1.000 16.92608 254 ALA A N 1
ATOM 1336 C CA . ALA A 1 186 ? -27.08609 33.69332 -13.19139 1.000 18.52497 254 ALA A CA 1
ATOM 1337 C C . ALA A 1 186 ? -26.48838 33.67948 -11.79787 1.000 19.09904 254 ALA A C 1
ATOM 1338 O O . ALA A 1 186 ? -25.34670 34.11495 -11.61068 1.000 20.30599 254 ALA A O 1
ATOM 1340 N N . THR A 1 187 ? -27.24961 33.19353 -10.81650 1.000 19.30501 255 THR A N 1
ATOM 1341 C CA . THR A 1 187 ? -26.83133 33.36353 -9.43778 1.000 19.23582 255 THR A CA 1
ATOM 1342 C C . THR A 1 187 ? -26.08513 32.12310 -8.99232 1.000 18.82768 255 THR A C 1
ATOM 1343 O O . THR A 1 187 ? -26.65673 31.02120 -9.02994 1.000 21.56191 255 THR A O 1
ATOM 1347 N N . PRO A 1 188 ? -24.83848 32.24681 -8.56002 1.000 18.08054 256 PRO A N 1
ATOM 1348 C CA . PRO A 1 188 ? -24.12273 31.08392 -8.03763 1.000 16.42837 256 PRO A CA 1
ATOM 1349 C C . PRO A 1 188 ? -24.57246 30.77623 -6.61929 1.000 18.22112 256 PRO A C 1
ATOM 1350 O O . PRO A 1 188 ? -25.10527 31.63205 -5.90481 1.000 18.65847 256 PRO A O 1
ATOM 1354 N N . LYS A 1 189 ? -24.34589 29.52526 -6.22639 1.000 16.86198 257 LYS A N 1
ATOM 1355 C CA . LYS A 1 189 ? -24.61300 29.04412 -4.88441 1.000 16.82740 257 LYS A CA 1
ATOM 1356 C C . LYS A 1 189 ? -23.38415 28.29708 -4.39220 1.000 16.79091 257 LYS A C 1
ATOM 1357 O O . LYS A 1 189 ? -22.63939 27.70530 -5.18175 1.000 17.48328 257 LYS A O 1
ATOM 1363 N N . VAL A 1 190 ? -23.17392 28.32031 -3.08189 1.000 16.81884 258 VAL A N 1
ATOM 1364 C CA . VAL A 1 190 ? -22.13437 27.51644 -2.45214 1.000 16.44998 258 VAL A CA 1
ATOM 1365 C C . VAL A 1 190 ? -22.80658 26.29238 -1.85346 1.000 17.53854 258 VAL A C 1
ATOM 1366 O O . VAL A 1 190 ? -23.67960 26.41651 -0.99026 1.000 19.62354 258 VAL A O 1
ATOM 1370 N N . LEU A 1 191 ? -22.40841 25.11285 -2.30526 1.000 15.66880 259 LEU A N 1
ATOM 1371 C CA . LEU A 1 191 ? -22.86518 23.87290 -1.68835 1.000 15.91991 259 LEU A CA 1
ATOM 1372 C C . LEU A 1 191 ? -21.88561 23.46842 -0.59604 1.000 17.37287 259 LEU A C 1
ATOM 1373 O O . LEU A 1 1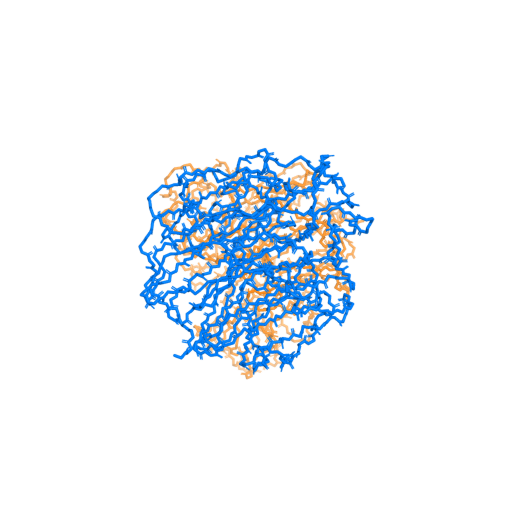91 ? -20.66683 23.48664 -0.80747 1.000 18.36190 259 LEU A O 1
ATOM 1378 N N . VAL A 1 192 ? -22.41396 23.11555 0.57216 1.000 15.64933 260 VAL A N 1
ATOM 1379 C CA . VAL A 1 192 ? -21.60898 22.62470 1.68292 1.000 16.55079 260 VAL A CA 1
ATOM 1380 C C . VAL A 1 192 ? -21.86763 21.12748 1.80094 1.000 18.89290 260 VAL A C 1
ATOM 1381 O O . VAL A 1 192 ? -23.02059 20.69807 1.94327 1.000 21.38924 260 VAL A O 1
ATOM 1385 N N . THR A 1 193 ? -20.80876 20.32965 1.71180 1.000 18.30552 261 THR A N 1
ATOM 1386 C CA . THR A 1 193 ? -20.94812 18.87867 1.69577 1.000 17.18942 261 THR A CA 1
ATOM 1387 C C . THR A 1 193 ? -20.23684 18.24571 2.88251 1.000 18.69689 261 THR A C 1
ATOM 1388 O O . THR A 1 193 ? -19.23566 18.76431 3.38413 1.000 19.49208 261 THR A O 1
ATOM 1392 N N . ARG A 1 194 ? -20.74952 17.09340 3.30508 1.000 18.62697 262 ARG A N 1
ATOM 1393 C CA . ARG A 1 194 ? -20.15066 16.31485 4.38171 1.000 18.27001 262 ARG A CA 1
ATOM 1394 C C . ARG A 1 194 ? -20.25851 14.86510 3.94750 1.000 19.39224 262 ARG A C 1
ATOM 1395 O O . ARG A 1 194 ? -21.37131 14.33689 3.82915 1.000 19.34989 262 ARG A O 1
ATOM 1403 N N . GLU A 1 195 ? -19.11141 14.23880 3.68329 1.000 19.28060 263 GLU A N 1
ATOM 1404 C CA . GLU A 1 195 ? -19.06751 12.89877 3.10054 1.000 18.80325 263 GLU A CA 1
ATOM 1405 C C . GLU A 1 195 ? -19.88508 12.83698 1.81253 1.000 19.46112 263 GLU A C 1
ATOM 1406 O O . GLU A 1 195 ? -20.60019 11.86890 1.54942 1.000 18.79284 263 GLU A O 1
ATOM 1412 N N . GLY A 1 196 ? -19.77287 13.88404 0.99573 1.000 17.78872 264 GLY A N 1
ATOM 1413 C CA . GLY A 1 196 ? -20.45902 13.93782 -0.27632 1.000 15.76660 264 GLY A CA 1
ATOM 1414 C C . GLY A 1 196 ? -21.92217 14.33372 -0.22305 1.000 17.76253 264 GLY A C 1
ATOM 1415 O O . GLY A 1 196 ? -22.47978 14.69812 -1.26495 1.000 20.07887 264 GLY A O 1
ATOM 1416 N N . GLU A 1 197 ? -22.55692 14.30738 0.94674 1.000 17.45446 265 GLU A N 1
ATOM 1417 C CA . GLU A 1 197 ? -23.95164 14.72550 1.06439 1.000 19.50310 265 GLU A CA 1
ATOM 1418 C C . GLU A 1 197 ? -24.03737 16.24563 1.11656 1.000 20.24717 265 GLU A C 1
ATOM 1419 O O . GLU A 1 197 ? -23.30717 16.88507 1.87838 1.000 19.91878 265 GLU A O 1
ATOM 1425 N N . VAL A 1 198 ? -24.93855 16.82743 0.32825 1.000 18.75858 266 VAL A N 1
ATOM 1426 C CA . VAL A 1 198 ? -25.14343 18.27356 0.38308 1.000 19.39685 266 VAL A CA 1
ATOM 1427 C C . VAL A 1 198 ? -25.93398 18.57976 1.64673 1.000 21.60743 266 VAL A C 1
ATOM 1428 O O . VAL A 1 198 ? -27.13844 18.31708 1.71524 1.000 22.53296 266 VAL A O 1
ATOM 1432 N N . THR A 1 199 ? -25.27080 19.16986 2.63863 1.000 18.59240 267 THR A N 1
ATOM 1433 C CA . THR A 1 199 ? -25.92602 19.42413 3.91456 1.000 22.56117 267 THR A CA 1
ATOM 1434 C C . THR A 1 199 ? -26.47054 20.84144 4.04768 1.000 23.61010 267 THR A C 1
ATOM 1435 O O . THR A 1 199 ? -27.35682 21.06820 4.88268 1.000 24.35200 267 THR A O 1
ATOM 1439 N N . SER A 1 200 ? -26.00503 21.78753 3.23343 1.000 22.87477 268 SER A N 1
ATOM 1440 C CA . SER A 1 200 ? -26.62512 23.10677 3.21239 1.000 24.73193 268 SER A CA 1
ATOM 1441 C C . SER A 1 200 ? -26.19216 23.84221 1.95474 1.000 23.04191 268 SER A C 1
ATOM 1442 O O . SER A 1 200 ? -25.23193 23.45466 1.28060 1.000 20.82012 268 SER A O 1
ATOM 1445 N N . GLU A 1 201 ? -26.93122 24.89750 1.63560 1.000 24.10036 269 GLU A N 1
ATOM 1446 C CA . GLU A 1 201 ? -26.57895 25.80301 0.55774 1.000 22.52487 269 GLU A CA 1
ATOM 1447 C C . GLU A 1 201 ? -26.35166 27.17054 1.17285 1.000 24.84757 269 GLU A C 1
ATOM 1448 O O . GLU A 1 201 ? -27.14878 27.61643 2.00320 1.000 26.70979 269 GLU A O 1
ATOM 1454 N N . ILE A 1 202 ? -25.27414 27.82971 0.77161 1.000 22.81284 270 ILE A N 1
ATOM 1455 C CA . ILE A 1 202 ? -24.98758 29.18853 1.21577 1.000 23.66612 270 ILE A CA 1
ATOM 1456 C C . ILE A 1 202 ? -25.35368 30.14612 0.09738 1.000 23.51792 270 ILE A C 1
ATOM 1457 O O . ILE A 1 202 ? -24.90720 29.97858 -1.04529 1.000 21.02081 270 ILE A O 1
ATOM 1462 N N . ILE A 1 203 ? -26.18028 31.13753 0.42231 1.000 23.97387 271 ILE A N 1
ATOM 1463 C CA . ILE A 1 203 ? -26.55221 32.16731 -0.53586 1.000 24.89259 271 ILE A CA 1
ATOM 1464 C C . ILE A 1 203 ? -25.39455 33.14248 -0.68959 1.000 22.41786 271 ILE A C 1
ATOM 1465 O O . ILE A 1 203 ? -24.81312 33.60459 0.30158 1.000 25.24978 271 ILE A O 1
ATOM 1470 N N . VAL A 1 204 ? -25.05028 33.45020 -1.93500 1.000 21.94955 272 VAL A N 1
ATOM 1471 C CA . VAL A 1 204 ? -24.02634 34.44195 -2.23950 1.000 20.56114 272 VAL A CA 1
ATOM 1472 C C . VAL A 1 204 ? -24.71101 35.80479 -2.27318 1.000 20.87415 272 VAL A C 1
ATOM 1473 O O . VAL A 1 204 ? -25.54650 36.06205 -3.14021 1.000 21.81385 272 VAL A O 1
ATOM 1477 N N . THR A 1 205 ? -24.35496 36.67751 -1.33314 1.000 20.47846 273 THR A N 1
ATOM 1478 C CA . THR A 1 205 ? -24.90772 38.01824 -1.27755 1.000 20.51078 273 THR A CA 1
ATOM 1479 C C . THR A 1 205 ? -24.01427 38.98601 -2.04860 1.000 19.30889 273 THR A C 1
ATOM 1480 O O . THR A 1 205 ? -23.03524 38.59857 -2.68418 1.000 17.03367 273 THR A O 1
ATOM 1484 N N . GLY A 1 206 ? -24.36984 40.26770 -2.01333 1.000 21.22225 274 GLY A N 1
ATOM 1485 C CA . GLY A 1 206 ? -23.50799 41.28788 -2.60679 1.000 18.79733 274 GLY A CA 1
ATOM 1486 C C . GLY A 1 206 ? -23.56539 41.28398 -4.11876 1.000 17.82631 274 GLY A C 1
ATOM 1487 O O . GLY A 1 206 ? -24.64356 41.22707 -4.71707 1.000 19.38807 274 GLY A O 1
ATOM 1488 N N . ARG A 1 207 ? -22.39484 41.35540 -4.74734 1.000 17.43766 275 ARG A N 1
ATOM 1489 C CA . ARG A 1 207 ? -22.29537 41.36665 -6.20280 1.000 16.01032 275 ARG A CA 1
ATOM 1490 C C . ARG A 1 207 ? -22.37573 39.91269 -6.65440 1.000 18.35180 275 ARG A C 1
ATOM 1491 O O . ARG A 1 207 ? -21.37721 39.19043 -6.70246 1.000 18.86908 275 ARG A O 1
ATOM 1499 N N . ASN A 1 208 ? -23.59249 39.46618 -6.98131 1.000 17.92552 276 ASN A N 1
ATOM 1500 C CA . ASN A 1 208 ? -23.85875 38.03938 -7.11035 1.000 18.34778 276 ASN A CA 1
ATOM 1501 C C . ASN A 1 208 ? -24.59158 37.67548 -8.39940 1.000 18.22116 276 ASN A C 1
ATOM 1502 O O . ASN A 1 208 ? -25.21354 36.61523 -8.45693 1.000 20.27110 276 ASN A O 1
ATOM 1507 N N . LYS A 1 209 ? -24.55380 38.52359 -9.42841 1.000 16.15332 277 LYS A N 1
ATOM 1508 C CA . LYS A 1 209 ? -25.33247 38.25313 -10.63108 1.000 18.89216 277 LYS A CA 1
ATOM 1509 C C . LYS A 1 209 ? -24.59644 37.38084 -11.64015 1.000 17.22351 277 LYS A C 1
ATOM 1510 O O . LYS A 1 209 ? -25.13911 37.12837 -12.72216 1.000 17.37096 277 LYS A O 1
ATOM 1516 N N . MET A 1 210 ? -23.38161 36.92671 -11.32120 1.000 16.59682 278 MET A N 1
ATOM 1517 C CA . MET A 1 210 ? -22.60530 36.06793 -12.21002 1.000 17.27656 278 MET A CA 1
ATOM 1518 C C . MET A 1 210 ? -21.50111 35.41825 -11.39108 1.000 17.06770 278 MET A C 1
ATOM 1519 O O . MET A 1 210 ? -21.19322 35.84157 -10.27693 1.000 17.70280 278 MET A O 1
ATOM 1524 N N . GLY A 1 211 ? -20.89711 34.38435 -11.96158 1.000 16.98020 279 GLY A N 1
ATOM 1525 C CA . GLY A 1 211 ? -19.79949 33.74274 -11.27544 1.000 18.93771 279 GLY A CA 1
ATOM 1526 C C . GLY A 1 211 ? -19.57154 32.34199 -11.79263 1.000 14.26048 279 GLY A C 1
ATOM 1527 O O . GLY A 1 211 ? -19.80908 31.36027 -11.08837 1.000 17.91418 279 GLY A O 1
ATOM 1528 N N . GLU A 1 212 ? -19.07083 32.25530 -13.01746 1.000 15.58925 280 GLU A N 1
ATOM 1529 C CA . GLU A 1 212 ? -18.78000 30.98606 -13.65972 1.000 13.44199 280 GLU A CA 1
ATOM 1530 C C . GLU A 1 212 ? -17.39650 30.48977 -13.28009 1.000 14.15958 280 GLU A C 1
ATOM 1531 O O . GLU A 1 212 ? -16.47309 31.27487 -13.05014 1.000 13.55117 280 GLU A O 1
ATOM 1537 N N . GLU A 1 213 ? -17.25915 29.16483 -13.26367 1.000 13.08621 281 GLU A N 1
ATOM 1538 C CA . GLU A 1 213 ? -15.96374 28.47617 -13.30351 1.000 13.32041 281 GLU A CA 1
ATOM 1539 C C . GLU A 1 213 ? -14.97187 29.02365 -12.28192 1.000 14.22248 281 GLU A C 1
ATOM 1540 O O . GLU A 1 213 ? -13.82690 29.32958 -12.60664 1.000 13.28327 281 GLU A O 1
ATOM 1546 N N . CYS A 1 214 ? -15.39943 29.07887 -11.02032 1.000 15.75463 282 CYS A N 1
ATOM 1547 C CA . CYS A 1 214 ? -14.58973 29.71570 -9.98862 1.000 14.62419 282 CYS A CA 1
ATOM 1548 C C . CYS A 1 214 ? -13.37012 28.87248 -9.63252 1.000 15.44080 282 CYS A C 1
ATOM 1549 O O . CYS A 1 214 ? -13.45068 27.64568 -9.51746 1.000 15.34607 282 CYS A O 1
ATOM 1552 N N . SER A 1 215 ? -12.24163 29.54600 -9.44669 1.000 14.71076 283 SER A N 1
ATOM 1553 C CA . SER A 1 215 ? -11.03033 28.94868 -8.89507 1.000 14.82712 283 SER A CA 1
ATOM 1554 C C . SER A 1 215 ? -10.92141 29.41904 -7.45200 1.000 16.29016 283 SER A C 1
ATOM 1555 O O . SER A 1 215 ? -10.83444 30.62529 -7.20225 1.000 15.32005 283 SER A O 1
ATOM 1558 N N . CYS A 1 216 ? -10.90616 28.48166 -6.50652 1.000 15.63965 284 CYS A N 1
ATOM 1559 C CA . CYS A 1 216 ? -11.05385 28.81353 -5.09402 1.000 15.48779 284 CYS A CA 1
ATOM 1560 C C . CYS A 1 216 ? -9.84769 28.34557 -4.29209 1.000 16.09768 284 CYS A C 1
ATOM 1561 O O . CYS A 1 216 ? -9.34564 27.23542 -4.49402 1.000 15.65849 284 CYS A O 1
ATOM 1564 N N . LEU A 1 217 ? -9.40919 29.18822 -3.35794 1.000 15.27001 285 LEU A N 1
ATOM 1565 C CA . LEU A 1 217 ? -8.33596 28.84999 -2.43262 1.000 14.41558 285 LEU A CA 1
ATOM 1566 C C . LEU A 1 217 ? -8.68116 29.35976 -1.04608 1.000 16.36223 285 LEU A C 1
ATOM 1567 O O . LEU A 1 217 ? -9.28160 30.42534 -0.90156 1.000 17.09738 285 LEU A O 1
ATOM 1572 N N . ALA A 1 218 ? -8.24362 28.62792 -0.02602 1.000 15.56904 286 ALA A N 1
ATOM 1573 C CA . ALA A 1 218 ? -8.33525 29.16147 1.32447 1.000 16.03725 286 ALA A CA 1
ATOM 1574 C C . ALA A 1 218 ? -7.42366 30.37822 1.46994 1.000 15.21920 286 ALA A C 1
ATOM 1575 O O . ALA A 1 218 ? -6.28205 30.38305 1.00671 1.000 14.80137 286 ALA A O 1
ATOM 1577 N N . THR A 1 219 ? -7.94573 31.43362 2.09073 1.000 17.06495 287 THR A N 1
ATOM 1578 C CA . THR A 1 219 ? -7.14258 32.61914 2.35313 1.000 17.47600 287 THR A CA 1
ATOM 1579 C C . THR A 1 219 ? -6.59725 32.65790 3.76693 1.000 18.14538 287 THR A C 1
ATOM 1580 O O . THR A 1 219 ? -5.73294 33.49031 4.05005 1.000 18.17166 287 THR A O 1
ATOM 1584 N N . ASN A 1 220 ? -7.11631 31.80912 4.65592 1.000 18.06406 288 ASN A N 1
ATOM 1585 C CA . ASN A 1 220 ? -6.56021 31.58876 5.98279 1.000 17.97004 288 ASN A CA 1
ATOM 1586 C C . ASN A 1 220 ? -7.22881 30.36267 6.58413 1.000 20.95526 288 ASN A C 1
ATOM 1587 O O . ASN A 1 220 ? -7.78846 29.54092 5.85448 1.000 18.33237 288 ASN A O 1
ATOM 1592 N N . ARG A 1 221 ? -7.20155 30.24566 7.90903 1.000 18.73426 289 ARG A N 1
ATOM 1593 C CA . ARG A 1 221 ? -7.66554 29.02836 8.55830 1.000 20.75161 289 ARG A CA 1
ATOM 1594 C C . ARG A 1 221 ? -9.14501 28.75171 8.29850 1.000 19.95110 289 ARG A C 1
ATOM 1595 O O . ARG A 1 221 ? -9.55168 27.58551 8.28982 1.000 18.74931 289 ARG A O 1
ATOM 1603 N N . THR A 1 222 ? -9.96533 29.78956 8.06482 1.000 19.54440 290 THR A N 1
ATOM 1604 C CA . THR A 1 222 ? -11.41289 29.58913 8.01883 1.000 20.12139 290 THR A CA 1
ATOM 1605 C C . THR A 1 222 ? -12.13661 30.23188 6.83799 1.000 20.92365 290 THR A C 1
ATOM 1606 O O . THR A 1 222 ? -13.36293 30.08472 6.74501 1.000 20.95522 290 THR A O 1
ATOM 1610 N N . TRP A 1 223 ? -11.43988 30.94000 5.94775 1.000 19.90444 291 TRP A N 1
ATOM 1611 C CA . TRP A 1 223 ? -12.07820 31.65284 4.84838 1.000 16.52745 291 TRP A CA 1
ATOM 1612 C C . TRP A 1 223 ? -11.57483 31.14235 3.50593 1.000 16.79136 291 TRP A C 1
ATOM 1613 O O . TRP A 1 223 ? -10.43694 30.68178 3.38706 1.000 16.91287 291 TRP A O 1
ATOM 1624 N N . ILE A 1 224 ? -12.43607 31.24682 2.49468 1.000 16.87332 292 ILE A N 1
ATOM 1625 C CA . ILE A 1 224 ? -12.12719 30.83536 1.13193 1.000 16.80010 292 ILE A CA 1
ATOM 1626 C C . ILE A 1 224 ? -12.32116 32.03764 0.21774 1.000 18.22604 292 ILE A C 1
ATOM 1627 O O . ILE A 1 224 ? -13.22107 32.85713 0.43189 1.000 16.47782 292 ILE A O 1
ATOM 1632 N N . GLU A 1 225 ? -11.47270 32.15872 -0.79816 1.000 14.36502 293 GLU A N 1
ATOM 1633 C CA . GLU A 1 225 ? -11.66539 33.18119 -1.81922 1.000 13.26467 293 GLU A CA 1
ATOM 1634 C C . GLU A 1 225 ? -11.69132 32.51951 -3.18874 1.000 14.34146 293 GLU A C 1
ATOM 1635 O O . GLU A 1 225 ? -10.82410 31.69370 -3.49696 1.000 14.98380 293 GLU A O 1
ATOM 1641 N N . CYS A 1 226 ? -12.69454 32.86956 -3.99496 1.000 15.79049 294 CYS A N 1
ATOM 1642 C CA . CYS A 1 226 ? -12.90762 32.30475 -5.32486 1.000 15.65802 294 CYS A CA 1
ATOM 1643 C C . CYS A 1 226 ? -12.80040 33.40461 -6.36466 1.000 16.92274 294 CYS A C 1
ATOM 1644 O O . CYS A 1 226 ? -13.41733 34.46514 -6.21452 1.000 17.85447 294 CYS A O 1
ATOM 1647 N N . LEU A 1 227 ? -12.03877 33.13915 -7.42059 1.000 15.06798 295 LEU A N 1
ATOM 1648 C CA . LEU A 1 227 ? -11.87224 34.03675 -8.55604 1.000 14.44440 295 LEU A CA 1
ATOM 1649 C C . LEU A 1 227 ? -12.61414 33.43828 -9.74059 1.000 14.56984 295 LEU A C 1
ATOM 1650 O O . LEU A 1 227 ? -12.27208 32.34131 -10.18367 1.000 14.68274 295 LEU A O 1
ATOM 1655 N N . CYS A 1 228 ? -13.60996 34.15888 -10.26578 1.000 13.62148 296 CYS A N 1
ATOM 1656 C CA . CYS A 1 228 ? -14.54482 33.55332 -11.20191 1.000 16.14993 296 CYS A CA 1
ATOM 1657 C C . CYS A 1 228 ? -14.53555 34.28442 -12.54438 1.000 14.19317 296 CYS A C 1
ATOM 1658 O O . CYS A 1 228 ? -13.70756 35.17016 -12.80751 1.000 14.69268 296 CYS A O 1
ATOM 1661 N N . ARG A 1 229 ? -15.48516 33.89952 -13.39563 1.000 13.80964 297 ARG A N 1
ATOM 1662 C CA . ARG A 1 229 ? -15.64860 34.44241 -14.73807 1.000 15.00688 297 ARG A CA 1
ATOM 1663 C C . ARG A 1 229 ? -17.05141 35.01406 -14.85511 1.000 15.42376 297 ARG A C 1
ATOM 1664 O O . ARG A 1 229 ? -18.03259 34.28900 -14.66218 1.000 15.60942 297 ARG A O 1
ATOM 1672 N N . ASP A 1 230 ? -17.14839 36.30733 -15.16069 1.000 14.22175 298 ASP A N 1
ATOM 1673 C CA . ASP A 1 230 ? -18.43444 36.92357 -15.47373 1.000 14.42432 298 ASP A CA 1
ATOM 1674 C C . ASP A 1 230 ? -18.61261 36.83980 -16.97891 1.000 15.21567 298 ASP A C 1
ATOM 1675 O O . ASP A 1 230 ? -17.98092 37.59307 -17.72559 1.000 17.57400 298 ASP A O 1
ATOM 1680 N N . ASN A 1 231 ? -19.47729 35.93401 -17.42434 1.000 13.41429 299 ASN A N 1
ATOM 1681 C CA . ASN A 1 231 ? -19.59980 35.69997 -18.85290 1.000 16.67671 299 ASN A CA 1
ATOM 1682 C C . ASN A 1 231 ? -20.53353 36.68052 -19.53680 1.000 17.63217 299 ASN A C 1
ATOM 1683 O O . ASN A 1 231 ? -20.71570 36.58181 -20.75378 1.000 17.76990 299 ASN A O 1
ATOM 1688 N N . ALA A 1 232 ? -21.09557 37.62709 -18.81094 1.000 17.12957 300 ALA A N 1
ATOM 1689 C CA . ALA A 1 232 ? -22.12092 38.47681 -19.41166 1.000 16.07299 300 ALA A CA 1
ATOM 1690 C C . ALA A 1 232 ? -21.85506 39.96793 -19.26604 1.000 17.31405 300 ALA A C 1
ATOM 1691 O O . ALA A 1 232 ? -22.14525 40.72351 -20.19502 1.000 18.37999 300 ALA A O 1
ATOM 1693 N N . PHE A 1 233 ? -21.31352 40.41058 -18.13557 1.000 15.86330 301 PHE A N 1
ATOM 1694 C CA . PHE A 1 233 ? -21.39827 41.82246 -17.77212 1.000 16.07779 301 PHE A CA 1
ATOM 1695 C C . PHE A 1 233 ? -20.08021 42.57871 -17.70286 1.000 16.41609 301 PHE A C 1
ATOM 1696 O O . PHE A 1 233 ? -20.09650 43.80646 -17.85585 1.000 16.93573 301 PHE A O 1
ATOM 1704 N N . SER A 1 234 ? -18.95023 41.91674 -17.45109 1.000 16.42532 302 SER A N 1
ATOM 1705 C CA . SER A 1 234 ? -17.76242 42.67954 -17.08517 1.000 16.96962 302 SER A CA 1
ATOM 1706 C C . SER A 1 234 ? -16.48572 41.92451 -17.43746 1.000 16.57324 302 SER A C 1
ATOM 1707 O O . SER A 1 234 ? -16.42813 40.69473 -17.36445 1.000 15.77324 302 SER A O 1
ATOM 1710 N N . ALA A 1 235 ? -15.46168 42.68457 -17.83220 1.000 15.82450 303 ALA A N 1
ATOM 1711 C CA . ALA A 1 235 ? -14.10526 42.15272 -17.98455 1.000 16.31147 303 ALA A CA 1
ATOM 1712 C C . ALA A 1 235 ? -13.36176 42.04231 -16.65786 1.000 16.71089 303 ALA A C 1
ATOM 1713 O O . ALA A 1 235 ? -12.28469 41.42908 -16.60754 1.000 15.66605 303 ALA A O 1
ATOM 1715 N N . LYS A 1 236 ? -13.89028 42.65474 -15.60030 1.000 15.63190 304 LYS A N 1
ATOM 1716 C CA . LYS A 1 236 ? -13.42139 42.38719 -14.25042 1.000 15.35971 304 LYS A CA 1
ATOM 1717 C C . LYS A 1 236 ? -13.90328 41.01735 -13.79109 1.000 14.14015 304 LYS A C 1
ATOM 1718 O O . LYS A 1 236 ? -15.03534 40.61774 -14.07289 1.000 15.06972 304 LYS A O 1
ATOM 1724 N N . ARG A 1 237 ? -13.05377 40.31191 -13.04662 1.000 14.60650 305 ARG A N 1
ATOM 1725 C CA . ARG A 1 237 ? -13.47635 38.99893 -12.57275 1.000 15.84135 305 ARG A CA 1
ATOM 1726 C C . ARG A 1 237 ? -14.23241 39.10955 -11.25261 1.000 15.95639 305 ARG A C 1
ATOM 1727 O O . ARG A 1 237 ? -13.81066 39.84237 -10.35404 1.000 14.79111 305 ARG A O 1
ATOM 1735 N N . PRO A 1 238 ? -15.34658 38.39640 -11.11500 1.000 13.45631 306 PRO A N 1
ATOM 1736 C CA . PRO A 1 238 ? -15.99071 38.30042 -9.80199 1.000 13.34317 306 PRO A CA 1
ATOM 1737 C C . PRO A 1 238 ? -15.10591 37.56210 -8.81061 1.000 14.84531 306 PRO A C 1
ATOM 1738 O O . PRO A 1 238 ? -14.34939 36.64814 -9.16186 1.000 15.72129 306 PRO A O 1
ATOM 1742 N N . ILE A 1 239 ? -15.18614 37.99875 -7.55736 1.000 15.86922 307 ILE A N 1
ATOM 1743 C CA . ILE A 1 239 ? -14.54087 37.33963 -6.43350 1.000 15.60657 307 ILE A CA 1
ATOM 1744 C C . ILE A 1 239 ? -15.61949 37.00491 -5.41399 1.000 17.67959 307 ILE A C 1
ATOM 1745 O O . ILE A 1 239 ? -16.43543 37.86466 -5.06399 1.000 19.05622 307 ILE A O 1
ATOM 1750 N N . ILE A 1 240 ? -15.64501 35.75739 -4.95979 1.000 16.17478 308 ILE A N 1
ATOM 1751 C CA . ILE A 1 240 ? -16.59179 35.31310 -3.94337 1.000 16.55220 308 ILE A CA 1
ATOM 1752 C C . ILE A 1 240 ? -15.78273 34.91034 -2.72385 1.000 18.39096 308 ILE A C 1
ATOM 1753 O O . ILE A 1 240 ? -14.82633 34.13816 -2.83984 1.000 19.17652 308 ILE A O 1
ATOM 1758 N N . ARG A 1 241 ? -16.14546 35.43884 -1.56508 1.000 15.86773 309 ARG A N 1
ATOM 1759 C CA . ARG A 1 241 ? -15.48373 35.07882 -0.32029 1.000 16.70534 309 ARG A CA 1
ATOM 1760 C C . ARG A 1 241 ? -16.45306 34.31952 0.57094 1.000 18.55244 309 ARG A C 1
ATOM 1761 O O . ARG A 1 241 ? -17.60059 34.73429 0.74027 1.000 19.67068 309 ARG A O 1
ATOM 1769 N N . ILE A 1 242 ? -15.98228 33.21420 1.14115 1.000 16.78304 310 ILE A N 1
ATOM 1770 C CA . ILE A 1 242 ? -16.79065 32.33667 1.97850 1.000 17.09656 310 ILE A CA 1
ATOM 1771 C C . ILE A 1 242 ? -16.21187 32.34639 3.38762 1.000 18.34816 310 ILE A C 1
ATOM 1772 O O . ILE A 1 242 ? -15.02317 32.06979 3.57846 1.000 17.06117 310 ILE A O 1
ATOM 1777 N N . ASP A 1 243 ? -17.05582 32.64140 4.37172 1.000 18.04386 311 ASP A N 1
ATOM 1778 C CA . ASP A 1 243 ? -16.71563 32.48879 5.78535 1.000 19.79503 311 ASP A CA 1
ATOM 1779 C C . ASP A 1 243 ? -17.27481 31.13232 6.21838 1.000 21.62451 311 ASP A C 1
ATOM 1780 O O . ASP A 1 243 ? -18.48241 30.98839 6.40549 1.000 20.73362 311 ASP A O 1
ATOM 1785 N N . THR A 1 244 ? -16.40152 30.12598 6.36508 1.000 20.64755 312 THR A N 1
ATOM 1786 C CA . THR A 1 244 ? -16.89946 28.77846 6.64600 1.000 19.72210 312 THR A CA 1
ATOM 1787 C C . THR A 1 244 ? -17.39941 28.63335 8.07423 1.000 24.52209 312 THR A C 1
ATOM 1788 O O . THR A 1 244 ? -18.17493 27.71089 8.35290 1.000 25.13588 312 THR A O 1
ATOM 1792 N N . VAL A 1 245 ? -16.98468 29.51678 8.98061 1.000 23.19331 313 VAL A N 1
ATOM 1793 C CA . VAL A 1 245 ? -17.47352 29.44003 10.35341 1.000 23.76488 313 VAL A CA 1
ATOM 1794 C C . VAL A 1 245 ? -18.87435 30.03120 10.45962 1.000 26.13514 313 VAL A C 1
ATOM 1795 O O . VAL A 1 245 ? -19.78950 29.40230 11.00881 1.000 25.48123 313 VAL A O 1
ATOM 1799 N N . ALA A 1 246 ? -19.06842 31.24208 9.92976 1.000 22.85090 314 ALA A N 1
ATOM 1800 C CA . ALA A 1 246 ? -20.39767 31.84830 9.91149 1.000 24.31240 314 ALA A CA 1
ATOM 1801 C C . ALA A 1 246 ? -21.31988 31.18163 8.90068 1.000 25.49129 314 ALA A C 1
ATOM 1802 O O . ALA A 1 246 ? -22.54415 31.27242 9.04646 1.000 25.02557 314 ALA A O 1
ATOM 1804 N N . GLY A 1 247 ? -20.76599 30.50505 7.89271 1.000 23.14957 315 GLY A N 1
ATOM 1805 C CA . GLY A 1 247 ? -21.58255 29.94731 6.82993 1.000 21.40596 315 GLY A CA 1
ATOM 1806 C C . GLY A 1 247 ? -22.22194 31.02269 5.96947 1.000 24.19834 315 GLY A C 1
ATOM 1807 O O . GLY A 1 247 ? -23.41786 30.96161 5.66808 1.000 22.92131 315 GLY A O 1
ATOM 1808 N N . THR A 1 248 ? -21.42587 32.01404 5.56848 1.000 21.07007 316 THR A N 1
ATOM 1809 C CA . THR A 1 248 ? -21.86635 33.11084 4.72206 1.000 20.66800 316 THR A CA 1
ATOM 1810 C C . THR A 1 248 ? -20.92478 33.24132 3.52998 1.000 21.53334 316 THR A C 1
ATOM 1811 O O . THR A 1 248 ? -19.76732 32.82424 3.58136 1.000 21.32989 316 THR A O 1
ATOM 1815 N N . ALA A 1 249 ? -21.43504 33.81378 2.44154 1.000 20.21534 317 ALA A N 1
ATOM 1816 C CA . ALA A 1 249 ? -20.61924 34.09432 1.26587 1.000 20.38479 317 ALA A CA 1
ATOM 1817 C C . ALA A 1 249 ? -21.07216 35.40124 0.63687 1.000 21.68782 317 ALA A C 1
ATOM 1818 O O . ALA A 1 249 ? -22.27039 35.69898 0.60319 1.000 21.36980 317 ALA A O 1
ATOM 1820 N N . ARG A 1 250 ? -20.11202 36.17597 0.13405 1.000 18.85587 318 ARG A N 1
ATOM 1821 C CA . ARG A 1 250 ? -20.41592 37.47248 -0.46044 1.000 18.78396 318 ARG A CA 1
ATOM 1822 C C . ARG A 1 250 ? -19.63642 37.61958 -1.75651 1.000 18.77842 318 ARG A C 1
ATOM 1823 O O . ARG A 1 250 ? -18.46926 37.21974 -1.83347 1.000 18.03638 318 ARG A O 1
ATOM 1831 N N . GLY A 1 251 ? -20.29055 38.18856 -2.76490 1.000 17.27574 319 GLY A N 1
ATOM 1832 C CA . GLY A 1 251 ? -19.67383 38.44726 -4.05715 1.000 16.44672 319 GLY A CA 1
ATOM 1833 C C . GLY A 1 251 ? -19.14232 39.86673 -4.17710 1.000 18.93901 319 GLY A C 1
ATOM 1834 O O . GLY A 1 251 ? -19.72983 40.82021 -3.65278 1.000 17.83955 319 GLY A O 1
ATOM 1835 N N . TYR A 1 252 ? -18.02394 39.98425 -4.88770 1.000 14.47702 320 TYR A N 1
ATOM 1836 C CA . TYR A 1 252 ? -17.35102 41.24866 -5.15521 1.000 17.56268 320 TYR A CA 1
ATOM 1837 C C . TYR A 1 252 ? -16.96282 41.28911 -6.62347 1.000 16.66278 320 TYR A C 1
ATOM 1838 O O . TYR A 1 252 ? -17.08846 40.30358 -7.34515 1.000 16.07676 320 TYR A O 1
ATOM 1847 N N . LEU A 1 253 ? -16.52161 42.45101 -7.08295 1.000 17.59763 321 LEU A N 1
ATOM 1848 C CA . LEU A 1 253 ? -15.87997 42.55924 -8.38496 1.000 16.78727 321 LEU A CA 1
ATOM 1849 C C . LEU A 1 253 ? -14.41856 42.92380 -8.17753 1.000 19.84392 321 LEU A C 1
ATOM 1850 O O . LEU A 1 253 ? -14.11487 43.84510 -7.41186 1.000 22.27124 321 LEU A O 1
ATOM 1855 N N . MET A 1 254 ? -13.51739 42.19287 -8.83257 1.000 16.56233 322 MET A N 1
ATOM 1856 C CA . MET A 1 254 ? -12.10325 42.54013 -8.74657 1.000 16.29942 322 MET A CA 1
ATOM 1857 C C . MET A 1 254 ? -11.86593 43.96144 -9.24267 1.000 18.43135 322 MET A C 1
ATOM 1858 O O . MET A 1 254 ? -12.24470 44.31848 -10.36305 1.000 18.34283 322 MET A O 1
ATOM 1863 N N . CYS A 1 255 ? -11.23105 44.77293 -8.40228 1.000 19.18578 323 CYS A N 1
ATOM 1864 C CA . CYS A 1 255 ? -11.16765 46.21566 -8.62617 1.000 18.14921 323 CYS A CA 1
ATOM 1865 C C . CYS A 1 255 ? -9.93572 46.67838 -9.40267 1.000 17.98726 323 CYS A C 1
ATOM 1866 O O . CYS A 1 255 ? -9.93593 47.80430 -9.90389 1.000 18.20689 323 CYS A O 1
ATOM 1869 N N . SER A 1 256 ? -8.91427 45.84505 -9.55409 1.000 17.30266 324 SER A N 1
ATOM 1870 C CA . SER A 1 256 ? -7.65842 46.31351 -10.12738 1.000 16.73406 324 SER A CA 1
ATOM 1871 C C . SER A 1 256 ? -7.85377 46.80230 -11.55524 1.000 17.84200 324 SER A C 1
ATOM 1872 O O . SER A 1 256 ? -8.60240 46.20794 -12.33476 1.000 15.98977 324 SER A O 1
ATOM 1875 N N . ASP A 1 257 ? -7.14013 47.88174 -11.90569 1.000 17.36411 325 ASP A N 1
ATOM 1876 C CA . ASP A 1 257 ? -7.09163 48.32997 -13.29376 1.000 17.09779 325 ASP A CA 1
ATOM 1877 C C . ASP A 1 257 ? -6.60399 47.23932 -14.24058 1.000 18.10880 325 ASP A C 1
ATOM 1878 O O . ASP A 1 257 ? -6.89379 47.29891 -15.44284 1.000 17.50558 325 ASP A O 1
ATOM 1883 N N . THR A 1 258 ? -5.86831 46.25122 -13.72711 1.000 16.73798 326 THR A N 1
ATOM 1884 C CA . THR A 1 258 ? -5.34493 45.14354 -14.53372 1.000 16.45963 326 THR A CA 1
ATOM 1885 C C . THR A 1 258 ? -6.43144 44.08003 -14.66523 1.000 16.69025 326 THR A C 1
ATOM 1886 O O . THR A 1 258 ? -6.45135 43.07960 -13.94504 1.000 16.42565 326 THR A O 1
ATOM 1890 N N . TYR A 1 259 ? -7.33178 44.28745 -15.62838 1.000 16.00840 327 TYR A N 1
ATOM 1891 C CA . TYR A 1 259 ? -8.49066 43.40762 -15.78059 1.000 16.32108 327 TYR A CA 1
ATOM 1892 C C . TYR A 1 259 ? -8.03840 42.02381 -16.23125 1.000 15.22538 327 TYR A C 1
ATOM 1893 O O . TYR A 1 259 ? -7.19185 41.89760 -17.12350 1.000 14.68414 327 TYR A O 1
ATOM 1902 N N . LEU A 1 260 ? -8.58555 40.98131 -15.60593 1.000 14.13272 328 LEU A N 1
ATOM 1903 C CA . LEU A 1 260 ? -8.02378 39.65255 -15.81743 1.000 14.33315 328 LEU A CA 1
ATOM 1904 C C . LEU A 1 260 ? -8.78855 38.79042 -16.81161 1.000 14.38876 328 LEU A C 1
ATOM 1905 O O . LEU A 1 260 ? -8.27358 37.73034 -17.18020 1.000 14.18398 328 LEU A O 1
ATOM 1910 N N . ASP A 1 261 ? -9.98821 39.18070 -17.24328 1.000 13.74078 329 ASP A N 1
ATOM 1911 C CA . ASP A 1 261 ? -10.72586 38.32105 -18.16021 1.000 14.26206 329 ASP A CA 1
ATOM 1912 C C . ASP A 1 261 ? -10.29039 38.57074 -19.60658 1.000 14.88450 329 ASP A C 1
ATOM 1913 O O . ASP A 1 261 ? -9.53290 39.50017 -19.91358 1.000 16.61823 329 ASP A O 1
ATOM 1918 N N . THR A 1 262 ? -10.77153 37.70574 -20.50025 1.000 15.10764 330 THR A N 1
ATOM 1919 C CA . THR A 1 262 ? -10.53993 37.80023 -21.93841 1.000 15.33063 330 THR A CA 1
ATOM 1920 C C . THR A 1 262 ? -11.84540 37.48040 -22.65191 1.000 16.56547 330 THR A C 1
ATOM 1921 O O . THR A 1 262 ? -12.40076 36.39496 -22.45019 1.000 15.99671 330 THR A O 1
ATOM 1925 N N . PRO A 1 263 ? -12.36131 38.37230 -23.50288 1.000 15.96681 331 PRO A N 1
ATOM 1926 C CA . PRO A 1 263 ? -11.81644 39.68231 -23.91184 1.000 18.07985 331 PRO A CA 1
ATOM 1927 C C . PRO A 1 263 ? -11.92589 40.75852 -22.83624 1.000 17.37555 331 PRO A C 1
ATOM 1928 O O . PRO A 1 263 ? -12.67081 40.61482 -21.86569 1.000 17.79444 331 PRO A O 1
ATOM 1932 N N . ARG A 1 264 ? -11.19701 41.86486 -22.99667 1.000 16.38119 332 ARG A N 1
ATOM 1933 C CA . ARG A 1 264 ? -11.18514 42.93863 -22.01041 1.000 17.98219 332 ARG A CA 1
ATOM 1934 C C . ARG A 1 264 ? -10.78674 44.22992 -22.70438 1.000 16.67406 332 ARG A C 1
ATOM 1935 O O . ARG A 1 264 ? -10.10235 44.19242 -23.73494 1.000 17.68068 332 ARG A O 1
ATOM 1943 N N . PRO A 1 265 ? -11.18651 45.37364 -22.17433 1.000 17.78364 333 PRO A N 1
ATOM 1944 C CA . PRO A 1 265 ? -10.71640 46.65755 -22.70022 1.000 19.80129 333 PRO A CA 1
ATOM 1945 C C . PRO A 1 265 ? -9.32541 46.97274 -22.15590 1.000 22.23763 333 PRO A C 1
ATOM 1946 O O . PRO A 1 265 ? -8.72607 46.18941 -21.42656 1.000 21.26162 333 PRO A O 1
ATOM 1950 N N . ALA A 1 266 ? -8.81904 48.15212 -22.51238 1.000 21.40292 334 ALA A N 1
ATOM 1951 C CA . ALA A 1 266 ? -7.49837 48.55907 -22.04541 1.000 19.66828 334 ALA A CA 1
ATOM 1952 C C . ALA A 1 266 ? -7.50537 48.72032 -20.52961 1.000 19.12398 334 ALA A C 1
ATOM 1953 O O . ALA A 1 266 ? -8.52962 49.05515 -19.93040 1.000 20.02500 334 ALA A O 1
ATOM 1955 N N . ASP A 1 267 ? -6.35237 48.46060 -19.90464 1.000 19.63513 335 ASP A N 1
ATOM 1956 C CA . ASP A 1 267 ? -6.25815 48.53562 -18.44901 1.000 17.49650 335 ASP A CA 1
ATOM 1957 C C . ASP A 1 267 ? -6.66473 49.91914 -17.94096 1.000 18.65206 335 ASP A C 1
ATOM 1958 O O . ASP A 1 267 ? -6.23649 50.94588 -18.47655 1.000 22.72689 335 ASP A O 1
ATOM 1963 N N . GLY A 1 268 ? -7.47227 49.93515 -16.87678 1.000 18.39280 336 GLY A N 1
ATOM 1964 C CA . GLY A 1 268 ? -7.93446 51.15152 -16.23409 1.000 19.17397 336 GLY A CA 1
ATOM 1965 C C . GLY A 1 268 ? -9.03085 51.90102 -16.95683 1.000 21.94808 336 GLY A C 1
ATOM 1966 O O . GLY A 1 268 ? -9.51553 52.91178 -16.42793 1.000 20.69844 336 GLY A O 1
ATOM 1967 N N . SER A 1 269 ? -9.44751 51.44817 -18.13831 1.000 19.17493 337 SER A N 1
ATOM 1968 C CA . SER A 1 269 ? -10.39731 52.21579 -18.94198 1.000 22.61618 337 SER A CA 1
ATOM 1969 C C . SER A 1 269 ? -11.85611 52.07513 -18.50594 1.000 25.82916 337 SER A C 1
ATOM 1970 O O . SER A 1 269 ? -12.70943 52.79428 -19.04045 1.000 24.87184 337 SER A O 1
ATOM 1973 N N . ILE A 1 270 ? -12.18576 51.18239 -17.57508 1.000 20.35392 338 ILE A N 1
ATOM 1974 C CA . ILE A 1 270 ? -13.55849 51.10480 -17.08608 1.000 23.68480 338 ILE A CA 1
ATOM 1975 C C . ILE A 1 270 ? -13.77297 52.21848 -16.07310 1.000 21.89571 338 ILE A C 1
ATOM 1976 O O . ILE A 1 270 ? -13.12173 52.25436 -15.02485 1.000 20.20799 338 ILE A O 1
ATOM 1981 N N . THR A 1 271 ? -14.68427 53.13521 -16.38562 1.000 26.78615 339 THR A N 1
ATOM 1982 C CA . THR A 1 271 ? -14.88506 54.32138 -15.56663 1.000 29.54397 339 THR A CA 1
ATOM 1983 C C . THR A 1 271 ? -15.92225 54.02392 -14.49811 1.000 28.35735 339 THR A C 1
ATOM 1984 O O . THR A 1 271 ? -17.01060 53.52498 -14.80444 1.000 30.52196 339 THR A O 1
ATOM 1988 N N . GLY A 1 272 ? -15.56940 54.28765 -13.25214 1.000 21.61808 340 GLY A N 1
ATOM 1989 C CA . GLY A 1 272 ? -16.51384 54.16283 -12.16818 1.000 25.28764 340 GLY A CA 1
ATOM 1990 C C . GLY A 1 272 ? -15.89573 53.45653 -10.98773 1.000 24.16121 340 GLY A C 1
ATOM 1991 O O . GLY A 1 272 ? -14.68313 53.24676 -10.92099 1.000 25.66416 340 GLY A O 1
ATOM 1992 N N . SER A 1 273 ? -16.76538 53.06492 -10.06081 1.000 21.99347 341 SER A N 1
ATOM 1993 C CA . SER A 1 273 ? -16.37597 52.39160 -8.83557 1.000 21.70068 341 SER A CA 1
ATOM 1994 C C . SER A 1 273 ? -15.89117 50.97437 -9.12212 1.000 22.29855 341 SER A C 1
ATOM 1995 O O . SER A 1 273 ? -15.99717 50.46435 -10.24224 1.000 21.55473 341 SER A O 1
ATOM 1998 N N . CYS A 1 274 ? -15.39860 50.32054 -8.06321 1.000 22.70347 342 CYS A N 1
ATOM 1999 C CA . CYS A 1 274 ? -14.88718 48.95956 -8.19451 1.000 23.02953 342 CYS A CA 1
ATOM 2000 C C . CYS A 1 274 ? -15.91162 48.02522 -8.81446 1.000 22.06456 342 CYS A C 1
ATOM 2001 O O . CYS A 1 274 ? -15.56478 47.18607 -9.65463 1.000 20.62882 342 CYS A O 1
ATOM 2004 N N . GLU A 1 275 ? -17.17298 48.13159 -8.39532 1.000 20.37973 343 GLU A N 1
ATOM 2005 C CA . GLU A 1 275 ? -18.21281 47.21196 -8.84307 1.000 20.78494 343 GLU A CA 1
ATOM 2006 C C . GLU A 1 275 ? -18.93771 47.67884 -10.09827 1.000 17.33766 343 GLU A C 1
ATOM 2007 O O . GLU A 1 275 ? -19.95080 47.07875 -10.46881 1.000 16.50353 343 GLU A O 1
ATOM 2013 N N . THR A 1 276 ? -18.45210 48.73066 -10.75088 1.000 14.83926 344 THR A N 1
ATOM 2014 C CA . THR A 1 276 ? -19.00575 49.13032 -12.03660 1.000 16.76172 344 THR A CA 1
ATOM 2015 C C . THR A 1 276 ? -18.61323 48.11442 -13.10104 1.000 17.66579 344 THR A C 1
ATOM 2016 O O . THR A 1 276 ? -17.43026 47.80074 -13.25790 1.000 19.19706 344 THR A O 1
ATOM 2020 N N . ASP A 1 277 ? -19.60157 47.62699 -13.86383 1.000 17.88789 345 ASP A N 1
ATOM 2021 C CA . ASP A 1 277 ? -19.33576 46.54636 -14.81649 1.000 17.83789 345 ASP A CA 1
ATOM 2022 C C . ASP A 1 277 ? -18.41966 46.99786 -15.94038 1.000 18.72314 345 ASP A C 1
ATOM 2023 O O . ASP A 1 277 ? -17.49487 46.27130 -16.33267 1.000 16.10480 345 ASP A O 1
ATOM 2028 N N . GLY A 1 278 ? -18.67890 48.17322 -16.49644 1.000 20.15493 346 GLY A N 1
ATOM 2029 C CA . GLY A 1 278 ? -18.03611 48.54292 -17.73571 1.000 19.30284 346 GLY A CA 1
ATOM 2030 C C . GLY A 1 278 ? -18.93434 48.27136 -18.93184 1.000 25.31069 346 GLY A C 1
ATOM 2031 O O . GLY A 1 278 ? -19.92196 47.53264 -18.85898 1.000 25.70465 346 GLY A O 1
ATOM 2032 N N . THR A 1 279 ? -18.57934 48.88707 -20.05882 1.000 28.47480 347 THR A N 1
ATOM 2033 C CA . THR A 1 279 ? -19.45404 48.85880 -21.22612 1.000 33.16260 347 THR A CA 1
ATOM 2034 C C . THR A 1 279 ? -19.41821 47.50717 -21.92236 1.000 36.21206 347 THR A C 1
ATOM 2035 O O . THR A 1 279 ? -20.45678 47.00745 -22.36997 1.000 40.72790 347 THR A O 1
ATOM 2039 N N . SER A 1 280 ? -18.24206 46.89513 -22.01027 1.000 33.31593 348 SER A N 1
ATOM 2040 C CA . SER A 1 280 ? -18.13456 45.61344 -22.68867 1.000 36.96861 348 SER A CA 1
ATOM 2041 C C . SER A 1 280 ? -18.48812 44.51041 -21.69865 1.000 35.95774 348 SER A C 1
ATOM 2042 O O . SER A 1 280 ? -19.40792 44.68254 -20.88977 1.000 38.19016 348 SER A O 1
ATOM 2045 N N . GLY A 1 281 ? -17.78727 43.38081 -21.74137 1.000 33.30651 349 GLY A N 1
ATOM 2046 C CA . GLY A 1 281 ? -17.94491 42.35422 -20.72237 1.000 24.66228 349 GLY A CA 1
ATOM 2047 C C . GLY A 1 281 ? -18.49299 41.02835 -21.20985 1.000 23.81567 349 GLY A C 1
ATOM 2048 O O . GLY A 1 281 ? -18.44364 40.04373 -20.45278 1.000 24.53144 349 GLY A O 1
ATOM 2049 N N . GLY A 1 282 ? -19.05472 40.96157 -22.41433 1.000 25.06459 350 GLY A N 1
ATOM 2050 C CA . GLY A 1 282 ? -19.58088 39.70236 -22.91762 1.000 24.10844 350 GLY A CA 1
ATOM 2051 C C . GLY A 1 282 ? -18.47267 38.69445 -23.18087 1.000 21.63942 350 GLY A C 1
ATOM 2052 O O . GLY A 1 282 ? -17.37413 39.04672 -23.61149 1.000 24.84170 350 GLY A O 1
ATOM 2053 N N . GLY A 1 283 ? -18.75941 37.42476 -22.88928 1.000 18.92437 351 GLY A N 1
ATOM 2054 C CA . GLY A 1 283 ? -17.76509 36.37809 -23.03576 1.000 18.83435 351 GLY A CA 1
ATOM 2055 C C . GLY A 1 283 ? -16.83227 36.34042 -21.84217 1.000 18.79610 351 GLY A C 1
ATOM 2056 O O . GLY A 1 283 ? -17.00655 37.04312 -20.85104 1.000 19.74234 351 GLY A O 1
ATOM 2057 N N . GLY A 1 284 ? -15.82545 35.48674 -21.93106 1.000 16.19756 352 GLY A N 1
ATOM 2058 C CA . GLY A 1 284 ? -14.87978 35.36571 -20.84212 1.000 13.59135 352 GLY A CA 1
ATOM 2059 C C . GLY A 1 284 ? -14.15365 34.04380 -20.93629 1.000 14.11487 352 GLY A C 1
ATOM 2060 O O . GLY A 1 284 ? -14.35637 33.26647 -21.86957 1.000 16.16760 352 GLY A O 1
ATOM 2061 N N . VAL A 1 285 ? -13.30612 33.80209 -19.93387 1.000 13.91628 353 VAL A N 1
ATOM 2062 C CA . VAL A 1 285 ? -12.53371 32.56044 -19.83960 1.000 15.15368 353 VAL A CA 1
ATOM 2063 C C . VAL A 1 285 ? -12.31582 32.26347 -18.36241 1.000 13.75635 353 VAL A C 1
ATOM 2064 O O . VAL A 1 285 ? -12.22686 33.17597 -17.53976 1.000 13.45599 353 VAL A O 1
ATOM 2068 N N . LYS A 1 286 ? -12.25300 30.98155 -18.00968 1.000 13.47484 354 LYS A N 1
ATOM 2069 C CA . LYS A 1 286 ? -11.91775 30.63114 -16.63225 1.000 11.80135 354 LYS A CA 1
ATOM 2070 C C . LYS A 1 286 ? -10.53697 31.17262 -16.27799 1.000 14.85921 354 LYS A C 1
ATOM 2071 O O . LYS A 1 286 ? -9.59017 31.02895 -17.05276 1.000 14.98597 354 LYS A O 1
ATOM 2077 N N . GLY A 1 287 ? -10.41854 31.78298 -15.09650 1.000 14.72515 355 GLY A N 1
ATOM 2078 C CA . GLY A 1 287 ? -9.16633 32.32625 -14.61531 1.000 15.78310 355 GLY A CA 1
ATOM 2079 C C . GLY A 1 287 ? -8.74308 31.69071 -13.29811 1.000 17.76620 355 GLY A C 1
ATOM 2080 O O . GLY A 1 287 ? -9.45884 30.87615 -12.71338 1.000 18.89733 355 GLY A O 1
ATOM 2081 N N . ALA A 1 288 ? -7.56702 32.10056 -12.83037 1.000 17.03834 356 ALA A N 1
ATOM 2082 C CA . ALA A 1 288 ? -6.94958 31.47211 -11.67008 1.000 16.89303 356 ALA A CA 1
ATOM 2083 C C . ALA A 1 288 ? -6.05063 32.44985 -10.92168 1.000 14.24630 356 ALA A C 1
ATOM 2084 O O . ALA A 1 288 ? -5.61797 33.48097 -11.45457 1.000 15.65722 356 ALA A O 1
ATOM 2086 N N . PHE A 1 289 ? -5.77335 32.10662 -9.66406 1.000 14.54869 357 PHE A N 1
ATOM 2087 C CA . PHE A 1 289 ? -4.81395 32.84198 -8.85598 1.000 14.04910 357 PHE A CA 1
ATOM 2088 C C . PHE A 1 289 ? -4.11531 31.87350 -7.91267 1.000 15.33880 357 PHE A C 1
ATOM 2089 O O . PHE A 1 289 ? -4.50387 30.70986 -7.77954 1.000 14.31271 357 PHE A O 1
ATOM 2097 N N . ALA A 1 290 ? -3.03358 32.35193 -7.30149 1.000 14.11473 358 ALA A N 1
ATOM 2098 C CA . ALA A 1 290 ? -2.36222 31.65256 -6.21929 1.000 13.88678 358 ALA A CA 1
ATOM 2099 C C . ALA A 1 290 ? -2.08924 32.66817 -5.11973 1.000 15.12017 358 ALA A C 1
ATOM 2100 O O . ALA A 1 290 ? -2.33054 33.86817 -5.29360 1.000 16.96852 358 ALA A O 1
ATOM 2102 N N . LEU A 1 291 ? -1.56685 32.20412 -3.98340 1.000 15.78048 359 LEU A N 1
ATOM 2103 C CA . LEU A 1 291 ? -1.41908 33.12684 -2.86758 1.000 16.80222 359 LEU A CA 1
ATOM 2104 C C . LEU A 1 291 ? -0.36554 32.63084 -1.88679 1.000 17.60036 359 LEU A C 1
ATOM 2105 O O . LEU A 1 291 ? 0.05264 31.46871 -1.90086 1.000 17.35015 359 LEU A O 1
ATOM 2110 N N . SER A 1 292 ? 0.02958 33.54929 -1.01217 1.000 16.40598 360 SER A N 1
ATOM 2111 C CA . SER A 1 292 ? 0.78135 33.27714 0.19795 1.000 17.04410 360 SER A CA 1
ATOM 2112 C C . SER A 1 292 ? -0.10154 33.66882 1.36968 1.000 18.63532 360 SER A C 1
ATOM 2113 O O . SER A 1 292 ? -0.78129 34.69572 1.31401 1.000 18.25922 360 SER A O 1
ATOM 2116 N N . ARG A 1 293 ? -0.08222 32.87962 2.43990 1.000 17.52503 361 ARG A N 1
ATOM 2117 C CA . ARG A 1 293 ? -0.94048 33.20296 3.57342 1.000 18.19221 361 ARG A CA 1
ATOM 2118 C C . ARG A 1 293 ? -0.31761 32.68549 4.86129 1.000 19.64796 361 ARG A C 1
ATOM 2119 O O . ARG A 1 293 ? 0.48957 31.75877 4.85685 1.000 18.73501 361 ARG A O 1
ATOM 2127 N N . THR A 1 294 ? -0.71178 33.29915 5.96934 1.000 21.10027 362 THR A N 1
ATOM 2128 C CA . THR A 1 294 ? -0.47322 32.74690 7.28945 1.000 24.15336 362 THR A CA 1
ATOM 2129 C C . THR A 1 294 ? -1.73981 32.02404 7.73205 1.000 24.81363 362 THR A C 1
ATOM 2130 O O . THR A 1 294 ? -2.67120 31.84117 6.94943 1.000 23.44246 362 THR A O 1
ATOM 2134 N N . THR A 1 295 ? -1.80373 31.62168 9.00267 1.000 24.63651 363 THR A N 1
ATOM 2135 C CA . THR A 1 295 ? -3.07194 31.08799 9.48715 1.000 24.36195 363 THR A CA 1
ATOM 2136 C C . THR A 1 295 ? -4.12150 32.18484 9.62936 1.000 24.90271 363 THR A C 1
ATOM 2137 O O . THR A 1 295 ? -5.31856 31.87835 9.66073 1.000 25.12165 363 THR A O 1
ATOM 2141 N N . GLU A 1 296 ? -3.69796 33.45321 9.67758 1.000 24.94245 364 GLU A N 1
ATOM 2142 C CA . GLU A 1 296 ? -4.54394 34.61896 9.92597 1.000 25.55128 364 GLU A CA 1
ATOM 2143 C C . GLU A 1 296 ? -5.00737 35.32512 8.65795 1.000 21.62584 364 GLU A C 1
ATOM 2144 O O . GLU A 1 296 ? -6.14495 35.80616 8.59631 1.000 23.19546 364 GLU A O 1
ATOM 2150 N N . ALA A 1 297 ? -4.13712 35.45199 7.65683 1.000 22.53059 365 ALA A N 1
ATOM 2151 C CA . ALA A 1 297 ? -4.43317 36.35241 6.55066 1.000 22.18844 365 ALA A CA 1
ATOM 2152 C C . ALA A 1 297 ? -3.59938 35.98397 5.33243 1.000 16.45073 365 ALA A C 1
ATOM 2153 O O . ALA A 1 297 ? -2.50676 35.43226 5.45255 1.000 20.14668 365 ALA A O 1
ATOM 2155 N N . THR A 1 298 ? -4.13141 36.31796 4.16089 1.000 18.20567 366 THR A N 1
ATOM 2156 C CA . THR A 1 298 ? -3.36844 36.23200 2.92467 1.000 20.10765 366 THR A CA 1
ATOM 2157 C C . THR A 1 298 ? -2.46737 37.46086 2.78595 1.000 20.90977 366 THR A C 1
ATOM 2158 O O . THR A 1 298 ? -2.90765 38.59679 2.99024 1.000 21.58212 366 THR A O 1
ATOM 2162 N N . THR A 1 299 ? -1.19316 37.22810 2.46040 1.000 21.12954 367 THR A N 1
ATOM 2163 C CA . THR A 1 299 ? -0.19977 38.29207 2.42262 1.000 20.70685 367 THR A CA 1
ATOM 2164 C C . THR A 1 299 ? 0.21870 38.68999 1.01755 1.000 20.37142 367 THR A C 1
ATOM 2165 O O . THR A 1 299 ? 0.79520 39.76918 0.84233 1.000 22.15250 367 THR A O 1
ATOM 2169 N N . GLU A 1 300 ? -0.02618 37.84150 0.02535 1.000 19.33676 368 GLU A N 1
ATOM 2170 C CA . GLU A 1 300 ? 0.28669 38.17059 -1.35476 1.000 17.09508 368 GLU A CA 1
ATOM 2171 C C . GLU A 1 300 ? -0.59079 37.30494 -2.24689 1.000 16.44008 368 GLU A C 1
ATOM 2172 O O . GLU A 1 300 ? -0.89231 36.15712 -1.91230 1.000 18.70514 368 GLU A O 1
ATOM 2178 N N . ARG A 1 301 ? -0.98657 37.86205 -3.38222 1.000 16.67466 369 ARG A N 1
ATOM 2179 C CA . ARG A 1 301 ? -1.76009 37.13904 -4.37671 1.000 15.30457 369 ARG A CA 1
ATOM 2180 C C . ARG A 1 301 ? -1.02815 37.18572 -5.70913 1.000 17.20177 369 ARG A C 1
ATOM 2181 O O . ARG A 1 301 ? -0.32704 38.15210 -6.02135 1.000 17.53951 369 ARG A O 1
ATOM 2189 N N . PHE A 1 302 ? -1.19117 36.12188 -6.48478 1.000 14.24888 370 PHE A N 1
ATOM 2190 C CA . PHE A 1 302 ? -0.56655 35.96853 -7.78934 1.000 14.93255 370 PHE A CA 1
ATOM 2191 C C . PHE A 1 302 ? -1.65842 35.66890 -8.79567 1.000 16.39596 370 PHE A C 1
ATOM 2192 O O . PHE A 1 302 ? -2.50837 34.80894 -8.54027 1.000 18.14129 370 PHE A O 1
ATOM 2200 N N . TYR A 1 303 ? -1.64066 36.36501 -9.92956 1.000 13.63150 371 TYR A N 1
ATOM 2201 C CA . TYR A 1 303 ? -2.71631 36.26570 -10.90283 1.000 13.65532 371 TYR A CA 1
ATOM 2202 C C . TYR A 1 303 ? -2.15553 35.97252 -12.28690 1.000 14.25725 371 TYR A C 1
ATOM 2203 O O . TYR A 1 303 ? -0.99081 36.24740 -12.58150 1.000 16.07117 371 TYR A O 1
ATOM 2212 N N . VAL A 1 304 ? -3.01365 35.43313 -13.14964 1.000 15.57949 372 VAL A N 1
ATOM 2213 C CA . VAL A 1 304 ? -2.66673 35.19577 -14.54344 1.000 15.29746 372 VAL A CA 1
ATOM 2214 C C . VAL A 1 304 ? -3.72453 35.85702 -15.41676 1.000 15.15208 372 VAL A C 1
ATOM 2215 O O . VAL A 1 304 ? -4.87922 36.01031 -15.01273 1.000 15.78007 372 VAL A O 1
ATOM 2219 N N . ARG A 1 305 ? -3.32328 36.27345 -16.61559 1.000 13.75731 373 ARG A N 1
ATOM 2220 C CA . ARG A 1 305 ? -4.28036 36.60858 -17.66217 1.000 13.49061 373 ARG A CA 1
ATOM 2221 C C . ARG A 1 305 ? -3.59734 36.35565 -18.99844 1.000 17.14194 373 ARG A C 1
ATOM 2222 O O . ARG A 1 305 ? -2.38881 36.09633 -19.06318 1.000 14.77995 373 ARG A O 1
ATOM 2230 N N . THR A 1 306 ? -4.38269 36.40336 -20.07021 1.000 15.86408 374 THR A N 1
ATOM 2231 C CA . THR A 1 306 ? -3.80126 36.19138 -21.38811 1.000 16.80716 374 THR A CA 1
ATOM 2232 C C . THR A 1 306 ? -2.90382 37.36268 -21.79919 1.000 16.84457 374 THR A C 1
ATOM 2233 O O . THR A 1 306 ? -3.01960 38.48233 -21.29522 1.000 16.07196 374 THR A O 1
ATOM 2237 N N . VAL A 1 307 ? -1.98937 37.08769 -22.73763 1.000 14.49278 375 VAL A N 1
ATOM 2238 C CA . VAL A 1 307 ? -1.23513 38.16677 -23.38111 1.000 17.16116 375 VAL A CA 1
ATOM 2239 C C . VAL A 1 307 ? -2.17159 39.05501 -24.18634 1.000 20.00764 375 VAL A C 1
ATOM 2240 O O . VAL A 1 307 ? -2.13028 40.28992 -24.08875 1.000 18.51234 375 VAL A O 1
ATOM 2244 N N . SER A 1 308 ? -3.01530 38.43734 -25.00921 1.000 18.97650 376 SER A N 1
ATOM 2245 C CA . SER A 1 308 ? -3.93316 39.17475 -25.85969 1.000 17.59308 376 SER A CA 1
ATOM 2246 C C . SER A 1 308 ? -5.13581 39.64909 -25.05865 1.000 16.07884 376 SER A C 1
ATOM 2247 O O . SER A 1 308 ? -5.64581 38.93800 -24.18888 1.000 17.98108 376 SER A O 1
ATOM 2250 N N . SER A 1 309 ? -5.58720 40.86513 -25.35453 1.000 18.41909 377 SER A N 1
ATOM 2251 C CA . SER A 1 309 ? -6.80967 41.34383 -24.72902 1.000 17.63877 377 SER A CA 1
ATOM 2252 C C . SER A 1 309 ? -8.06220 40.88241 -25.45685 1.000 19.50813 377 SER A C 1
ATOM 2253 O O . SER A 1 309 ? -9.16527 41.11072 -24.95140 1.000 20.54083 377 SER A O 1
ATOM 2256 N N . SER A 1 310 ? -7.93043 40.25386 -26.62355 1.000 18.68696 378 SER A N 1
ATOM 2257 C CA . SER A 1 310 ? -9.09382 39.82747 -27.38956 1.000 19.60734 378 SER A CA 1
ATOM 2258 C C . SER A 1 310 ? -9.16796 38.32407 -27.61570 1.000 19.80079 378 SER A C 1
ATOM 2259 O O . SER A 1 310 ? -10.27214 37.78904 -27.75836 1.000 24.28969 378 SER A O 1
ATOM 2262 N N . ALA A 1 311 ? -8.04219 37.62577 -27.61775 1.000 17.46772 379 ALA A N 1
ATOM 2263 C CA . ALA A 1 311 ? -8.00029 36.21097 -27.95612 1.000 17.48742 379 ALA A CA 1
ATOM 2264 C C . ALA A 1 311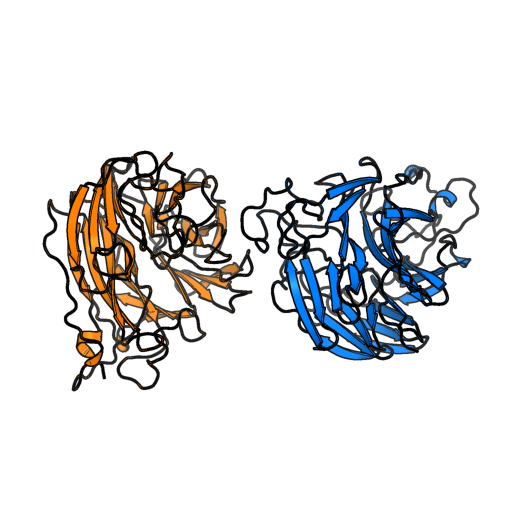 ? -7.40549 35.41561 -26.79928 1.000 17.11461 379 ALA A C 1
ATOM 2265 O O . ALA A 1 311 ? -6.66877 35.94905 -25.96665 1.000 15.25746 379 ALA A O 1
ATOM 2267 N N . ARG A 1 312 ? -7.73033 34.12188 -26.75132 1.000 15.01074 380 ARG A N 1
ATOM 2268 C CA . ARG A 1 312 ? -7.19914 33.24889 -25.70709 1.000 14.18467 380 ARG A CA 1
ATOM 2269 C C . ARG A 1 312 ? -5.80210 32.80056 -26.13383 1.000 17.54431 380 ARG A C 1
ATOM 2270 O O . ARG A 1 312 ? -5.59252 31.69960 -26.64462 1.000 16.77820 380 ARG A O 1
ATOM 2278 N N . SER A 1 313 ? -4.82654 33.69544 -25.95424 1.000 13.81861 381 SER A N 1
ATOM 2279 C CA . SER A 1 313 ? -3.44743 33.38780 -26.31003 1.000 16.83738 381 SER A CA 1
ATOM 2280 C C . SER A 1 313 ? -2.46775 34.01293 -25.33011 1.000 16.30151 381 SER A C 1
ATOM 2281 O O . SER A 1 313 ? -2.60647 35.17472 -24.93008 1.000 15.15232 381 SER A O 1
ATOM 2284 N N . GLY A 1 314 ? -1.46296 33.22697 -24.96197 1.000 14.78739 382 GLY A N 1
ATOM 2285 C CA . GLY A 1 314 ? -0.45406 33.66467 -24.02857 1.000 14.42790 382 GLY A CA 1
ATOM 2286 C C . GLY A 1 314 ? -0.94748 33.65663 -22.59456 1.000 15.90747 382 GLY A C 1
ATOM 2287 O O . GLY A 1 314 ? -2.13854 33.55646 -22.30467 1.000 15.09710 382 GLY A O 1
ATOM 2288 N N . ALA A 1 315 ? 0.00946 33.79710 -21.68094 1.000 15.76483 383 ALA A N 1
ATOM 2289 C CA . ALA A 1 315 ? -0.25816 33.85804 -20.25223 1.000 15.23547 383 ALA A CA 1
ATOM 2290 C C . ALA A 1 315 ? 0.80507 34.72497 -19.60231 1.000 14.98869 383 ALA A C 1
ATOM 2291 O O . ALA A 1 315 ? 2.00837 34.52299 -19.82543 1.000 14.34247 383 ALA A O 1
ATOM 2293 N N . VAL A 1 316 ? 0.34909 35.68892 -18.80479 1.000 13.25322 384 VAL A N 1
ATOM 2294 C CA . VAL A 1 316 ? 1.20762 36.63913 -18.10767 1.000 14.78058 384 VAL A CA 1
ATOM 2295 C C . VAL A 1 316 ? 0.86320 36.57963 -16.62901 1.000 14.16360 384 VAL A C 1
ATOM 2296 O O . VAL A 1 316 ? -0.32106 36.56734 -16.26517 1.000 16.22091 384 VAL A O 1
ATOM 2300 N N . PHE A 1 317 ? 1.88696 36.52394 -15.78584 1.000 15.32813 385 PHE A N 1
ATOM 2301 C CA . PHE A 1 317 ? 1.70651 36.46012 -14.34370 1.000 15.76317 385 PHE A CA 1
ATOM 2302 C C . PHE A 1 317 ? 1.90025 37.83827 -13.73143 1.000 15.04235 385 PHE A C 1
ATOM 2303 O O . PHE A 1 317 ? 2.75785 38.61097 -14.17137 1.000 15.41980 385 PHE A O 1
ATOM 2311 N N . TYR A 1 318 ? 1.11640 38.11175 -12.69119 1.000 14.62851 386 TYR A N 1
ATOM 2312 C CA . TYR A 1 318 ? 1.13242 39.36355 -11.94873 1.000 17.54917 386 TYR A CA 1
ATOM 2313 C C . TYR A 1 318 ? 1.02383 39.03931 -10.46537 1.000 16.49334 386 TYR A C 1
ATOM 2314 O O . TYR A 1 318 ? 0.66146 37.92504 -10.07724 1.000 16.69188 386 TYR A O 1
ATOM 2323 N N . LYS A 1 319 ? 1.28269 40.03891 -9.62560 1.000 17.31360 387 LYS A N 1
ATOM 2324 C CA . LYS A 1 319 ? 1.16714 39.84269 -8.18627 1.000 17.62436 387 LYS A CA 1
ATOM 2325 C C . LYS A 1 319 ? 0.72191 41.14162 -7.53387 1.000 19.63731 387 LYS A C 1
ATOM 2326 O O . LYS A 1 319 ? 0.89648 42.23085 -8.09159 1.000 18.50810 387 LYS A O 1
ATOM 2332 N N . THR A 1 320 ? 0.15900 41.01613 -6.33268 1.000 17.58389 388 THR A N 1
ATOM 2333 C CA . THR A 1 320 ? -0.18932 42.20234 -5.56345 1.000 18.61855 388 THR A CA 1
ATOM 2334 C C . THR A 1 320 ? -0.30503 41.85314 -4.08627 1.000 19.52618 388 THR A C 1
ATOM 2335 O O . THR A 1 320 ? -0.64056 40.72478 -3.72430 1.000 18.31263 388 THR A O 1
ATOM 2339 N N . THR A 1 321 ? -0.01893 42.84146 -3.23555 1.000 20.24800 389 THR A N 1
ATOM 2340 C CA . THR A 1 321 ? -0.29014 42.74399 -1.80661 1.000 20.72997 389 THR A CA 1
ATOM 2341 C C . THR A 1 321 ? -1.52638 43.53330 -1.39642 1.000 21.45173 389 THR A C 1
ATOM 2342 O O . THR A 1 321 ? -1.83258 43.60594 -0.20373 1.000 23.54398 389 THR A O 1
ATOM 2346 N N . ASP A 1 322 ? -2.22383 44.13764 -2.35111 1.000 21.23002 390 ASP A N 1
ATOM 2347 C CA . ASP A 1 322 ? -3.45271 44.86589 -2.07655 1.000 19.06946 390 ASP A CA 1
ATOM 2348 C C . ASP A 1 322 ? -4.61182 43.88745 -1.90110 1.000 20.85994 390 ASP A C 1
ATOM 2349 O O . ASP A 1 322 ? -4.54713 42.72882 -2.31781 1.000 21.22896 390 ASP A O 1
ATOM 2354 N N . ASP A 1 323 ? -5.68243 44.37113 -1.26700 1.000 18.85094 391 ASP A N 1
ATOM 2355 C CA . ASP A 1 323 ? -6.94266 43.63125 -1.23831 1.000 20.20899 391 ASP A CA 1
ATOM 2356 C C . ASP A 1 323 ? -7.61350 43.76606 -2.59911 1.000 20.60138 391 ASP A C 1
ATOM 2357 O O . ASP A 1 323 ? -7.96580 44.88322 -2.99863 1.000 20.67776 391 ASP A O 1
ATOM 2362 N N . PRO A 1 324 ? -7.81922 42.66946 -3.33394 1.000 17.25223 392 PRO A N 1
ATOM 2363 C CA . PRO A 1 324 ? -8.30132 42.79008 -4.71533 1.000 17.90053 392 PRO A CA 1
ATOM 2364 C C . PRO A 1 324 ? -9.74732 43.23972 -4.84129 1.000 19.12826 392 PRO A C 1
ATOM 2365 O O . PRO A 1 324 ? -10.16118 43.57710 -5.95753 1.000 19.71284 392 PRO A O 1
ATOM 2369 N N . THR A 1 325 ? -10.53078 43.24344 -3.76034 1.000 20.32474 393 THR A N 1
ATOM 2370 C CA . THR A 1 325 ? -11.90695 43.71860 -3.83886 1.000 21.17750 393 THR A CA 1
ATOM 2371 C C . THR A 1 325 ? -12.02926 45.21814 -3.61330 1.000 24.11266 393 THR A C 1
ATOM 2372 O O . THR A 1 325 ? -13.11681 45.77087 -3.81140 1.000 22.38107 393 THR A O 1
ATOM 2376 N N . GLU A 1 326 ? -10.96134 45.89262 -3.19237 1.000 21.99541 394 GLU A N 1
ATOM 2377 C CA . GLU A 1 326 ? -11.07064 47.30469 -2.85363 1.000 24.40762 394 GLU A CA 1
ATOM 2378 C C . GLU A 1 326 ? -10.10449 48.22451 -3.58397 1.000 24.19540 394 GLU A C 1
ATOM 2379 O O . GLU A 1 326 ? -10.41245 49.41267 -3.72329 1.000 26.78587 394 GLU A O 1
ATOM 2385 N N . SER A 1 327 ? -8.96556 47.72993 -4.05558 1.000 25.40792 395 SER A N 1
ATOM 2386 C CA . SER A 1 327 ? -7.92481 48.57820 -4.61848 1.000 22.49165 395 SER A CA 1
ATOM 2387 C C . SER A 1 327 ? -7.96222 48.53098 -6.14058 1.000 20.79725 395 SER A C 1
ATOM 2388 O O . SER A 1 327 ? -7.97206 47.44404 -6.73572 1.000 20.94827 395 SER A O 1
ATOM 2391 N N . ASN A 1 328 ? -7.95096 49.70687 -6.77189 1.000 19.92580 396 ASN A N 1
ATOM 2392 C CA . ASN A 1 328 ? -7.85815 49.77417 -8.22435 1.000 19.32461 396 ASN A CA 1
ATOM 2393 C C . ASN A 1 328 ? -6.41792 49.82816 -8.71953 1.000 20.67854 396 ASN A C 1
ATOM 2394 O O . ASN A 1 328 ? -6.20028 49.95144 -9.92764 1.000 20.96626 396 ASN A O 1
ATOM 2399 N N . ASN A 1 329 ? -5.44438 49.68145 -7.82647 1.000 18.91102 397 ASN A N 1
ATOM 2400 C CA . ASN A 1 329 ? -4.04993 49.73228 -8.23620 1.000 21.34039 397 ASN A CA 1
ATOM 2401 C C . ASN A 1 329 ? -3.75903 48.67459 -9.29818 1.000 21.22625 397 ASN A C 1
ATOM 2402 O O . ASN A 1 329 ? -4.24280 47.53704 -9.20179 1.000 20.23587 397 ASN A O 1
ATOM 2407 N N . PRO A 1 330 ? -2.96477 49.00828 -10.31211 1.000 20.35798 398 PRO A N 1
ATOM 2408 C CA . PRO A 1 330 ? -2.50390 47.98195 -11.24926 1.000 19.98316 398 PRO A CA 1
ATOM 2409 C C . PRO A 1 330 ? -1.72693 46.89850 -10.51875 1.000 20.95803 398 PRO A C 1
ATOM 2410 O O . PRO A 1 330 ? -1.06588 47.14561 -9.50736 1.000 18.72707 398 PRO A O 1
ATOM 2414 N N . LEU A 1 331 ? -1.82785 45.67911 -11.03498 1.000 18.21765 399 LEU A N 1
ATOM 2415 C CA . LEU A 1 331 ? -1.02267 44.60078 -10.49793 1.000 17.78189 399 LEU A CA 1
ATOM 2416 C C . LEU A 1 331 ? 0.41937 44.74644 -10.96608 1.000 18.07383 399 LEU A C 1
ATOM 2417 O O . LEU A 1 331 ? 0.70854 45.39010 -11.97711 1.000 19.41123 399 LEU A O 1
ATOM 2422 N N . THR A 1 332 ? 1.32089 44.11234 -10.22414 1.000 18.34484 400 THR A N 1
ATOM 2423 C CA . THR A 1 332 ? 2.75333 44.15846 -10.49918 1.000 16.21458 400 THR A CA 1
ATOM 2424 C C . THR A 1 332 ? 3.13944 43.00514 -11.41951 1.000 19.17213 400 THR A C 1
ATOM 2425 O O . THR A 1 332 ? 2.83415 41.84167 -11.12901 1.000 17.56152 400 THR A O 1
ATOM 2429 N N . LEU A 1 333 ? 3.80621 43.33310 -12.52555 1.000 18.13897 401 LEU A N 1
ATOM 2430 C CA . LEU A 1 333 ? 4.18541 42.32847 -13.51235 1.000 18.95403 401 LEU A CA 1
ATOM 2431 C C . LEU A 1 333 ? 5.22340 41.36197 -12.95750 1.000 18.52630 401 LEU A C 1
ATOM 2432 O O . LEU A 1 333 ? 6.23630 41.77612 -12.38613 1.000 17.69443 401 LEU A O 1
ATOM 2437 N N . ILE A 1 334 ? 4.96700 40.06899 -13.13538 1.000 15.21640 402 ILE A N 1
ATOM 2438 C CA . ILE A 1 334 ? 5.96313 39.03175 -12.91211 1.000 16.48090 402 ILE A CA 1
ATOM 2439 C C . ILE A 1 334 ? 6.64146 38.64380 -14.21741 1.000 18.36893 402 ILE A C 1
ATOM 2440 O O . ILE A 1 334 ? 7.86996 38.58945 -14.29199 1.000 20.72115 402 ILE A O 1
ATOM 2445 N N . GLY A 1 335 ? 5.85848 38.35573 -15.25073 1.000 17.71493 403 GLY A N 1
ATOM 2446 C CA . GLY A 1 335 ? 6.41903 38.09278 -16.56423 1.000 16.80370 403 GLY A CA 1
ATOM 2447 C C . GLY A 1 335 ? 5.56009 37.12519 -17.35355 1.000 14.30653 403 GLY A C 1
ATOM 2448 O O . GLY A 1 335 ? 4.53509 36.63390 -16.88735 1.000 15.73225 403 GLY A O 1
ATOM 2449 N N . THR A 1 336 ? 6.01888 36.84663 -18.57376 1.000 17.02862 404 THR A N 1
ATOM 2450 C CA . THR A 1 336 ? 5.26198 36.04250 -19.53161 1.000 15.49135 404 THR A CA 1
ATOM 2451 C C . THR A 1 336 ? 5.53900 34.55442 -19.34159 1.000 18.30927 404 THR A C 1
ATOM 2452 O O . THR A 1 336 ? 6.66077 34.09477 -19.57653 1.000 16.88293 404 THR A O 1
ATOM 2456 N N . ALA A 1 337 ? 4.50204 33.80121 -18.94888 1.000 15.32649 405 ALA A N 1
ATOM 2457 C CA . ALA A 1 337 ? 4.60539 32.35656 -18.76092 1.000 14.79048 405 ALA A CA 1
ATOM 2458 C C . ALA A 1 337 ? 4.34211 31.56582 -20.03378 1.000 14.79712 405 ALA A C 1
ATOM 2459 O O . ALA A 1 337 ? 4.84401 30.44402 -20.17476 1.000 13.81266 405 ALA A O 1
ATOM 2461 N N . VAL A 1 338 ? 3.52862 32.09755 -20.94267 1.000 13.70407 406 VAL A N 1
ATOM 2462 C CA . VAL A 1 338 ? 3.27830 31.46739 -22.23348 1.000 15.74243 406 VAL A CA 1
ATOM 2463 C C . VAL A 1 338 ? 3.25976 32.58112 -23.26989 1.000 14.26572 406 VAL A C 1
ATOM 2464 O O . VAL A 1 338 ? 2.51749 33.56001 -23.11743 1.000 15.21703 406 VAL A O 1
ATOM 2468 N N . GLY A 1 339 ? 4.09388 32.45674 -24.30094 1.000 15.01067 407 GLY A N 1
ATOM 2469 C CA . GLY A 1 339 ? 4.16556 33.49711 -25.31136 1.000 15.03653 407 GLY A CA 1
ATOM 2470 C C . GLY A 1 339 ? 2.82850 33.74268 -25.98716 1.000 17.39584 407 GLY A C 1
ATOM 2471 O O . GLY A 1 339 ? 1.98128 32.84808 -26.10662 1.000 17.41574 407 GLY A O 1
ATOM 2472 N N . GLY A 1 340 ? 2.65313 34.98175 -26.45043 1.000 17.49828 408 GLY A N 1
ATOM 2473 C CA . GLY A 1 340 ? 1.39300 35.43508 -27.01638 1.000 17.69496 408 GLY A CA 1
ATOM 2474 C C . GLY A 1 340 ? 0.99891 34.74997 -28.30400 1.000 18.99329 408 GLY A C 1
ATOM 2475 O O . GLY A 1 340 ? -0.16739 34.84108 -28.70246 1.000 22.45732 408 GLY A O 1
ATOM 2476 N N . ALA A 1 341 ? 1.93651 34.07798 -28.96738 1.000 17.55997 409 ALA A N 1
ATOM 2477 C CA . ALA A 1 341 ? 1.62370 33.31487 -30.16983 1.000 20.02157 409 ALA A CA 1
ATOM 2478 C C . ALA A 1 341 ? 1.04339 31.93775 -29.87274 1.000 22.36233 409 ALA A C 1
ATOM 2479 O O . ALA A 1 341 ? 0.67887 31.22805 -30.81778 1.000 26.31882 409 ALA A O 1
ATOM 2481 N N . ILE A 1 342 ? 0.94309 31.54477 -28.60939 1.000 18.03301 410 ILE A N 1
ATOM 2482 C CA . ILE A 1 342 ? 0.59493 30.18030 -28.22795 1.000 16.35261 410 ILE A CA 1
ATOM 2483 C C . ILE A 1 342 ? -0.79663 30.17782 -27.60309 1.000 17.18924 410 ILE A C 1
ATOM 2484 O O . ILE A 1 342 ? -1.03929 30.91107 -26.63679 1.000 17.11690 410 ILE A O 1
ATOM 2489 N N . PRO A 1 343 ? -1.73499 29.38134 -28.11086 1.000 16.03080 411 PRO A N 1
ATOM 2490 C CA . PRO A 1 343 ? -3.05603 29.30658 -27.47689 1.000 16.85925 411 PRO A CA 1
ATOM 2491 C C . PRO A 1 343 ? -2.96560 28.97242 -25.99480 1.000 15.41579 411 PRO A C 1
ATOM 2492 O O . PRO A 1 343 ? -2.21343 28.08984 -25.57178 1.000 15.73654 411 PRO A O 1
ATOM 2496 N N . MET A 1 344 ? -3.76402 29.68621 -25.20210 1.000 14.58986 412 MET A N 1
ATOM 2497 C CA . MET A 1 344 ? -3.83777 29.46835 -23.76587 1.000 15.72668 412 MET A CA 1
ATOM 2498 C C . MET A 1 344 ? -5.27738 29.71583 -23.36243 1.000 15.37515 412 MET A C 1
ATOM 2499 O O . MET A 1 344 ? -5.78433 30.82478 -23.54264 1.000 14.86086 412 MET A O 1
ATOM 2504 N N . TRP A 1 345 ? -5.93753 28.67818 -22.85187 1.000 14.26006 413 TRP A N 1
ATOM 2505 C CA . TRP A 1 345 ? -7.37330 28.74213 -22.61418 1.000 13.74738 413 TRP A CA 1
ATOM 2506 C C . TRP A 1 345 ? -7.64096 28.87569 -21.11646 1.000 14.94230 413 TRP A C 1
ATOM 2507 O O . TRP A 1 345 ? -7.36753 29.93257 -20.53613 1.000 14.11343 413 TRP A O 1
ATOM 2518 N N . TYR A 1 346 ? -8.10937 27.81751 -20.46181 1.000 13.80918 414 TYR A N 1
ATOM 2519 C CA . TYR A 1 346 ? -8.41627 27.9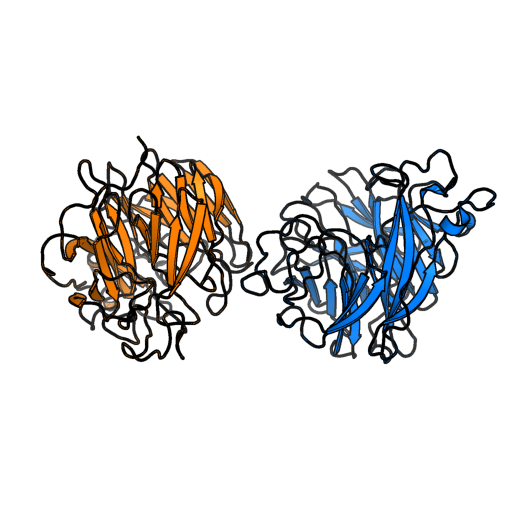1533 -19.04163 1.000 14.71311 414 TYR A CA 1
ATOM 2520 C C . TYR A 1 346 ? -7.14468 27.91537 -18.20278 1.000 11.67824 414 TYR A C 1
ATOM 2521 O O . TYR A 1 346 ? -6.10015 27.39693 -18.60378 1.000 13.85360 414 TYR A O 1
ATOM 2530 N N . SER A 1 347 ? -7.23058 28.53030 -17.02915 1.000 13.63954 415 SER A N 1
ATOM 2531 C CA . SER A 1 347 ? -6.24497 28.32422 -15.98142 1.000 14.25516 415 SER A CA 1
ATOM 2532 C C . SER A 1 347 ? -6.98755 27.93146 -14.71465 1.000 13.11020 415 SER A C 1
ATOM 2533 O O . SER A 1 347 ? -8.18156 28.21189 -14.56385 1.000 15.92468 415 SER A O 1
ATOM 2536 N N . PHE A 1 348 ? -6.28273 27.26615 -13.80051 1.000 12.88856 416 PHE A N 1
ATOM 2537 C CA . PHE A 1 348 ? -6.94440 26.77934 -12.59930 1.000 13.43741 416 PHE A CA 1
ATOM 2538 C C . PHE A 1 348 ? -6.03193 26.90831 -11.39218 1.000 15.36070 416 PHE A C 1
ATOM 2539 O O . PHE A 1 348 ? -4.81667 26.74125 -11.50237 1.000 14.43159 416 PHE A O 1
ATOM 2547 N N . SER A 1 349 ? -6.62883 27.24786 -10.24912 1.000 16.04086 417 SER A N 1
ATOM 2548 C CA . SER A 1 349 ? -5.92622 27.23369 -8.97302 1.000 15.78858 417 SER A CA 1
ATOM 2549 C C . SER A 1 349 ? -5.93429 25.83631 -8.36966 1.000 17.87467 417 SER A C 1
ATOM 2550 O O . SER A 1 349 ? -6.91779 25.09661 -8.49099 1.000 16.61634 417 SER A O 1
ATOM 2553 N N . PHE A 1 350 ? -4.85047 25.48966 -7.67038 1.000 15.42684 418 PHE A N 1
ATOM 2554 C CA . PHE A 1 350 ? -4.92590 24.32884 -6.79201 1.000 16.24206 418 PHE A CA 1
ATOM 2555 C C . PHE A 1 350 ? -3.91023 24.46112 -5.66797 1.000 17.23362 418 PHE A C 1
ATOM 2556 O O . PHE A 1 350 ? -2.98606 25.28013 -5.71943 1.000 16.72921 418 PHE A O 1
ATOM 2564 N N . GLU A 1 351 ? -4.10404 23.64074 -4.64015 1.000 14.72392 419 GLU A N 1
ATOM 2565 C CA . GLU A 1 351 ? -3.25195 23.64626 -3.46268 1.000 15.75029 419 GLU A CA 1
ATOM 2566 C C . GLU A 1 351 ? -2.66545 22.26466 -3.20767 1.000 17.96264 419 GLU A C 1
ATOM 2567 O O . GLU A 1 351 ? -3.36244 21.24813 -3.31533 1.000 17.81278 419 GLU A O 1
ATOM 2573 N N . ILE A 1 352 ? -1.38476 22.23178 -2.86094 1.000 15.43002 420 ILE A N 1
ATOM 2574 C CA . ILE A 1 352 ? -0.71470 20.99405 -2.46440 1.000 15.14416 420 ILE A CA 1
ATOM 2575 C C . ILE A 1 352 ? -0.56755 21.02107 -0.94619 1.000 18.40534 420 ILE A C 1
ATOM 2576 O O . ILE A 1 352 ? 0.17748 21.86511 -0.41927 1.000 16.42559 420 ILE A O 1
ATOM 2581 N N . PRO A 1 353 ? -1.24730 20.14960 -0.21042 1.000 17.72753 421 PRO A N 1
ATOM 2582 C CA . PRO A 1 353 ? -1.09717 20.14488 1.24432 1.000 18.43865 421 PRO A CA 1
ATOM 2583 C C . PRO A 1 353 ? 0.20372 19.47497 1.64599 1.000 20.16212 421 PRO A C 1
ATOM 2584 O O . PRO A 1 353 ? 0.69289 18.56155 0.98072 1.000 24.36767 421 PRO A O 1
ATOM 2588 N N . GLY A 1 354 ? 0.77548 19.95800 2.74836 1.000 20.24735 422 GLY A N 1
ATOM 2589 C CA . GLY A 1 354 ? 2.02353 19.41835 3.24316 1.000 21.54502 422 GLY A CA 1
ATOM 2590 C C . GLY A 1 354 ? 1.96138 19.20556 4.74010 1.000 24.03158 422 GLY A C 1
ATOM 2591 O O . GLY A 1 354 ? 1.08482 19.73749 5.43022 1.000 23.95979 422 GLY A O 1
ATOM 2592 N N . LYS A 1 355 ? 2.93248 18.43154 5.24220 1.000 25.56454 423 LYS A N 1
ATOM 2593 C CA . LYS A 1 355 ? 3.01426 18.20660 6.68099 1.000 27.35491 423 LYS A CA 1
ATOM 2594 C C . LYS A 1 355 ? 3.41742 19.46403 7.43359 1.000 25.86965 423 LYS A C 1
ATOM 2595 O O . LYS A 1 355 ? 2.96410 19.67228 8.56358 1.000 28.09761 423 LYS A O 1
ATOM 2601 N N . VAL A 1 356 ? 4.25432 20.31668 6.84660 1.000 23.97793 424 VAL A N 1
ATOM 2602 C CA . VAL A 1 356 ? 4.72045 21.51703 7.52088 1.000 24.75700 424 VAL A CA 1
ATOM 2603 C C . VAL A 1 356 ? 4.08407 22.77682 6.94396 1.000 24.25371 424 VAL A C 1
ATOM 2604 O O . VAL A 1 356 ? 3.76153 23.70239 7.68975 1.000 26.01069 424 VAL A O 1
ATOM 2608 N N . CYS A 1 357 ? 3.86903 22.82829 5.63211 1.000 21.62395 425 CYS A N 1
ATOM 2609 C CA . CYS A 1 357 ? 3.29632 24.01363 5.00748 1.000 19.04409 425 CYS A CA 1
ATOM 2610 C C . CYS A 1 357 ? 2.54558 23.59218 3.75670 1.000 19.59311 425 CYS A C 1
ATOM 2611 O O . CYS A 1 357 ? 2.79623 22.52568 3.19412 1.000 18.86591 425 CYS A O 1
ATOM 2614 N N . ASP A 1 358 ? 1.61753 24.44403 3.32844 1.000 16.36930 426 ASP A N 1
ATOM 2615 C CA . ASP A 1 358 ? 0.85349 24.22955 2.10970 1.000 17.60575 426 ASP A CA 1
ATOM 2616 C C . ASP A 1 358 ? 1.42728 25.07782 0.97997 1.000 18.13822 426 ASP A C 1
ATOM 2617 O O . ASP A 1 358 ? 2.11711 26.07272 1.20772 1.000 17.58484 426 ASP A O 1
ATOM 2622 N N . GLN A 1 359 ? 1.11531 24.69672 -0.25342 1.000 16.31458 427 GLN A N 1
ATOM 2623 C CA . GLN A 1 359 ? 1.62253 25.43978 -1.40378 1.000 15.91636 427 GLN A CA 1
ATOM 2624 C C . GLN A 1 359 ? 0.53261 25.60443 -2.44767 1.000 18.27632 427 GLN A C 1
ATOM 2625 O O . GLN A 1 359 ? -0.11008 24.61917 -2.82630 1.000 17.54611 427 GLN A O 1
ATOM 2631 N N . THR A 1 360 ? 0.33014 26.83234 -2.92736 1.000 14.47230 428 THR A N 1
ATOM 2632 C CA . THR A 1 360 ? -0.65229 27.03285 -3.98334 1.000 15.52074 428 THR A CA 1
ATOM 2633 C C . THR A 1 360 ? 0.03951 27.18347 -5.33558 1.000 14.38015 428 THR A C 1
ATOM 2634 O O . THR A 1 360 ? 1.20511 27.59002 -5.42410 1.000 14.82282 428 THR A O 1
ATOM 2638 N N . CYS A 1 361 ? -0.70028 26.83492 -6.39276 1.000 15.33665 429 CYS A N 1
ATOM 2639 C CA . CYS A 1 361 ? -0.16831 26.74831 -7.74558 1.000 16.09083 429 CYS A CA 1
ATOM 2640 C C . CYS A 1 361 ? -1.22241 27.19240 -8.75093 1.000 17.02520 429 CYS A C 1
ATOM 2641 O O . CYS A 1 361 ? -2.42426 27.19767 -8.46404 1.000 15.44461 429 CYS A O 1
ATOM 2644 N N . ILE A 1 362 ? -0.75896 27.51080 -9.96042 1.000 15.06988 430 ILE A N 1
ATOM 2645 C CA . ILE A 1 362 ? -1.62852 27.78215 -11.10288 1.000 14.29694 430 ILE A CA 1
ATOM 2646 C C . ILE A 1 362 ? -1.29727 26.79298 -12.20925 1.000 13.49457 430 ILE A C 1
ATOM 2647 O O . ILE A 1 362 ? -0.12229 26.61547 -12.55371 1.000 14.83878 430 ILE A O 1
ATOM 2652 N N . GLY A 1 363 ? -2.33037 26.16476 -12.77648 1.000 13.31420 431 GLY A N 1
ATOM 2653 C CA . GLY A 1 363 ? -2.18527 25.31055 -13.93962 1.000 13.53369 431 GLY A CA 1
ATOM 2654 C C . GLY A 1 363 ? -2.72785 26.03124 -15.15708 1.000 13.26963 431 GLY A C 1
ATOM 2655 O O . GLY A 1 363 ? -3.65528 26.82915 -15.05300 1.000 13.18890 431 GLY A O 1
ATOM 2656 N N . LEU A 1 364 ? -2.15448 25.74047 -16.31839 1.000 12.36210 432 LEU A N 1
ATOM 2657 C CA . LEU A 1 364 ? -2.47564 26.42925 -17.56374 1.000 13.64073 432 LEU A CA 1
ATOM 2658 C C . LEU A 1 364 ? -2.89997 25.40252 -18.59605 1.000 14.02722 432 LEU A C 1
ATOM 2659 O O . LEU A 1 364 ? -2.13441 24.48039 -18.89877 1.000 13.35095 432 LEU A O 1
ATOM 2664 N N . GLU A 1 365 ? -4.09954 25.57323 -19.15254 1.000 13.43710 433 GLU A N 1
ATOM 2665 C CA . GLU A 1 365 ? -4.59108 24.72294 -20.23726 1.000 12.61329 433 GLU A CA 1
ATOM 2666 C C . GLU A 1 365 ? -4.09788 25.29501 -21.56055 1.000 14.25338 433 GLU A C 1
ATOM 2667 O O . GLU A 1 365 ? -4.72213 26.19721 -22.12240 1.000 14.18896 433 GLU A O 1
ATOM 2673 N N . MET A 1 366 ? -2.97908 24.77181 -22.06889 1.000 12.80455 434 MET A N 1
ATOM 2674 C CA . MET A 1 366 ? -2.42376 25.23468 -23.34223 1.000 12.73843 434 MET A CA 1
ATOM 2675 C C . MET A 1 366 ? -3.16353 24.50331 -24.45666 1.000 15.10156 434 MET A C 1
ATOM 2676 O O . MET A 1 366 ? -2.92105 23.31915 -24.71778 1.000 14.93595 434 MET A O 1
ATOM 2681 N N . GLY A 1 367 ? -4.07664 25.20900 -25.11754 1.000 13.14658 435 GLY A N 1
ATOM 2682 C CA . GLY A 1 367 ? -5.04459 24.54336 -25.96628 1.000 13.27060 435 GLY A CA 1
ATOM 2683 C C . GLY A 1 367 ? -4.46694 24.08098 -27.29206 1.000 12.89594 435 GLY A C 1
ATOM 2684 O O . GLY A 1 367 ? -3.58645 24.70427 -27.87523 1.000 15.34756 435 GLY A O 1
ATOM 2685 N N . LEU A 1 368 ? -4.97095 22.94074 -27.75575 1.000 13.24601 436 LEU A N 1
ATOM 2686 C CA . LEU A 1 368 ? -4.56234 22.34648 -29.02000 1.000 11.78811 436 LEU A CA 1
ATOM 2687 C C . LEU A 1 368 ? -5.81917 22.04471 -29.81421 1.000 14.29069 436 LEU A C 1
ATOM 2688 O O . LEU A 1 368 ? -6.67897 21.30224 -29.33751 1.000 13.99117 436 LEU A O 1
ATOM 2693 N N . THR A 1 369 ? -5.93576 22.59796 -31.01697 1.000 12.62621 437 THR A N 1
ATOM 2694 C CA . THR A 1 369 ? -7.11314 22.25035 -31.79344 1.000 12.54235 437 THR A CA 1
ATOM 2695 C C . THR A 1 369 ? -6.86342 22.38244 -33.28640 1.000 15.86169 437 THR A C 1
ATOM 2696 O O . THR A 1 369 ? -6.06143 23.20334 -33.73973 1.000 18.95767 437 THR A O 1
ATOM 2700 N N . MET A 1 370 ? -7.58386 21.54756 -34.04203 1.000 20.61697 438 MET A N 1
ATOM 2701 C CA . MET A 1 370 ? -7.59266 21.59967 -35.49557 1.000 18.09707 438 MET A CA 1
ATOM 2702 C C . MET A 1 370 ? -8.58648 22.62298 -36.03739 1.000 19.13205 438 MET A C 1
ATOM 2703 O O . MET A 1 370 ? -8.57225 22.89630 -37.23981 1.000 25.03546 438 MET A O 1
ATOM 2708 N N . GLY A 1 371 ? -9.42120 23.21465 -35.18576 1.000 17.50723 439 GLY A N 1
ATOM 2709 C CA . GLY A 1 371 ? -10.28833 24.30433 -35.58911 1.000 18.78764 439 GLY A CA 1
ATOM 2710 C C . GLY A 1 371 ? -11.70084 24.12919 -35.07497 1.000 19.25443 439 GLY A C 1
ATOM 2711 O O . GLY A 1 371 ? -11.97952 23.29574 -34.20961 1.000 15.91579 439 GLY A O 1
ATOM 2712 N N . HIS A 1 372 ? -12.60381 24.94361 -35.61851 1.000 20.46048 440 HIS A N 1
ATOM 2713 C CA . HIS A 1 372 ? -13.98917 24.98911 -35.16536 1.000 18.15527 440 HIS A CA 1
ATOM 2714 C C . HIS A 1 372 ? -14.69104 23.65660 -35.39576 1.000 19.46812 440 HIS A C 1
ATOM 2715 O O . HIS A 1 372 ? -14.75077 23.16213 -36.52654 1.000 19.62364 440 HIS A O 1
ATOM 2722 N N . GLN A 1 373 ? -15.24188 23.08945 -34.31891 1.000 16.47024 441 GLN A N 1
ATOM 2723 C CA . GLN A 1 373 ? -15.93337 21.79874 -34.35772 1.000 17.50037 441 GLN A CA 1
ATOM 2724 C C . GLN A 1 373 ? -15.03294 20.69471 -34.91996 1.000 18.35985 441 GLN A C 1
ATOM 2725 O O . GLN A 1 373 ? -15.49272 19.76784 -35.58911 1.000 18.12992 441 GLN A O 1
ATOM 2731 N N . LEU A 1 374 ? -13.74246 20.78045 -34.63223 1.000 15.67868 442 LEU A N 1
ATOM 2732 C CA . LEU A 1 374 ? -12.78160 19.72578 -34.93262 1.000 15.97554 442 LEU A CA 1
ATOM 2733 C C . LEU A 1 374 ? -12.07042 19.32059 -33.64557 1.000 14.25107 442 LEU A C 1
ATOM 2734 O O . LEU A 1 374 ? -12.32462 19.88206 -32.57396 1.000 14.09867 442 LEU A O 1
ATOM 2739 N N . TRP A 1 375 ? -11.17750 18.33463 -33.77440 1.000 14.83247 443 TRP A N 1
ATOM 2740 C CA . TRP A 1 375 ? -10.41387 17.78022 -32.65815 1.000 12.76385 443 TRP A CA 1
ATOM 2741 C C . TRP A 1 375 ? -9.84988 18.86542 -31.75826 1.000 14.93516 443 TRP A C 1
ATOM 2742 O O . TRP A 1 375 ? -9.27594 19.85062 -32.23504 1.000 13.64826 443 TRP A O 1
ATOM 2753 N N . THR A 1 376 ? -9.99844 18.65896 -30.44819 1.000 11.75277 444 THR A N 1
ATOM 2754 C CA . THR A 1 376 ? -9.67548 19.66230 -29.43997 1.000 12.60749 444 THR A CA 1
ATOM 2755 C C . THR A 1 376 ? -9.10996 18.97397 -28.20794 1.000 12.60158 444 THR A C 1
ATOM 2756 O O . THR A 1 376 ? -9.72978 18.04197 -27.68203 1.000 12.43055 444 THR A O 1
ATOM 2760 N N . SER A 1 377 ? -7.97029 19.46445 -27.72073 1.000 11.63680 445 SER A N 1
ATOM 2761 C CA . SER A 1 377 ? -7.44525 18.99492 -26.43931 1.000 13.07682 445 SER A CA 1
ATOM 2762 C C . SER A 1 377 ? -6.45155 20.03767 -25.92382 1.000 11.69475 445 SER A C 1
ATOM 2763 O O . SER A 1 377 ? -6.61486 21.23200 -26.19448 1.000 12.45052 445 SER A O 1
ATOM 2766 N N . ASN A 1 378 ? -5.44091 19.59318 -25.17526 1.000 11.11346 446 ASN A N 1
ATOM 2767 C CA . ASN A 1 378 ? -4.56358 20.55286 -24.50995 1.000 12.40791 446 ASN A CA 1
ATOM 2768 C C . ASN A 1 378 ? -3.27853 19.88044 -24.05942 1.000 13.39244 446 ASN A C 1
ATOM 2769 O O . ASN A 1 378 ? -3.12236 18.66212 -24.14576 1.000 12.18241 446 ASN A O 1
ATOM 2774 N N . SER A 1 379 ? -2.34953 20.72327 -23.61423 1.000 12.49442 447 SER A N 1
ATOM 2775 C CA . SER A 1 379 ? -1.23117 20.38998 -22.74325 1.000 11.88638 447 SER A CA 1
ATOM 2776 C C . SER A 1 379 ? -1.40306 21.20042 -21.46303 1.000 13.16659 447 SER A C 1
ATOM 2777 O O . SER A 1 379 ? -1.93710 22.31297 -21.50376 1.000 15.54870 447 SER A O 1
ATOM 2780 N N . VAL A 1 380 ? -0.98668 20.64819 -20.31896 1.000 13.35055 448 VAL A N 1
ATOM 2781 C CA . VAL A 1 380 ? -1.13050 21.32587 -19.02586 1.000 14.11667 448 VAL A CA 1
ATOM 2782 C C . VAL A 1 380 ? 0.24994 21.67930 -18.46952 1.000 12.32707 448 VAL A C 1
ATOM 2783 O O . VAL A 1 380 ? 1.11207 20.80417 -18.30219 1.000 13.26806 448 VAL A O 1
ATOM 2787 N N . ALA A 1 381 ? 0.46705 22.96942 -18.17929 1.000 12.27848 449 ALA A N 1
ATOM 2788 C CA . ALA A 1 381 ? 1.69863 23.42439 -17.53332 1.000 11.96265 449 ALA A CA 1
ATOM 2789 C C . ALA A 1 381 ? 1.36661 23.91977 -16.13489 1.000 14.41246 449 ALA A C 1
ATOM 2790 O O . ALA A 1 381 ? 0.34135 24.57819 -15.93244 1.000 15.33620 449 ALA A O 1
ATOM 2792 N N . VAL A 1 382 ? 2.23094 23.60401 -15.17109 1.000 11.94536 450 VAL A N 1
ATOM 2793 C CA . VAL A 1 382 ? 1.99153 23.90337 -13.76096 1.000 12.01936 450 VAL A CA 1
ATOM 2794 C C . VAL A 1 382 ? 3.07929 24.84447 -13.24675 1.000 13.29505 450 VAL A C 1
ATOM 2795 O O . VAL A 1 382 ? 4.27127 24.57513 -13.42672 1.000 14.57371 450 VAL A O 1
ATOM 2799 N N . TYR A 1 383 ? 2.66384 25.94691 -12.61043 1.000 12.78078 451 TYR A N 1
ATOM 2800 C CA . TYR A 1 383 ? 3.55026 26.88488 -11.92385 1.000 13.65784 451 TYR A CA 1
ATOM 2801 C C . TYR A 1 383 ? 3.12194 27.01255 -10.46573 1.000 13.92074 451 TYR A C 1
ATOM 2802 O O . TYR A 1 383 ? 1.92850 27.07319 -10.17944 1.000 15.83366 451 TYR A O 1
ATOM 2811 N N . CYS A 1 384 ? 4.08516 27.04608 -9.53607 1.000 14.50355 452 CYS A N 1
ATOM 2812 C CA . CYS A 1 384 ? 3.75286 27.12830 -8.11536 1.000 14.31243 452 CYS A CA 1
ATOM 2813 C C . CYS A 1 384 ? 4.48960 28.27830 -7.44533 1.000 15.15537 452 CYS A C 1
ATOM 2814 O O . CYS A 1 384 ? 5.50137 28.77324 -7.95013 1.000 15.85594 452 CYS A O 1
ATOM 2817 N N . VAL A 1 385 ? 3.97921 28.67114 -6.27468 1.000 16.70063 453 VAL A N 1
ATOM 2818 C CA . VAL A 1 385 ? 4.50295 29.81308 -5.52333 1.000 15.83318 453 VAL A CA 1
ATOM 2819 C C . VAL A 1 385 ? 5.79090 29.39497 -4.81826 1.000 16.81757 453 VAL A C 1
ATOM 2820 O O . VAL A 1 385 ? 5.76503 28.62973 -3.85075 1.000 16.34406 453 VAL A O 1
ATOM 2824 N N . ILE A 1 386 ? 6.91428 29.93868 -5.28128 1.000 15.39030 454 ILE A N 1
ATOM 2825 C CA . ILE A 1 386 ? 8.25515 29.58769 -4.81989 1.000 17.29648 454 ILE A CA 1
ATOM 2826 C C . ILE A 1 386 ? 9.20391 30.57921 -5.48365 1.000 19.83478 454 ILE A C 1
ATOM 2827 O O . ILE A 1 386 ? 8.89698 31.11350 -6.55791 1.000 17.54242 454 ILE A O 1
ATOM 2832 N N . GLY A 1 387 ? 10.34009 30.85767 -4.83802 1.000 18.88743 455 GLY A N 1
ATOM 2833 C CA . GLY A 1 387 ? 11.38633 31.67886 -5.42615 1.000 18.91372 455 GLY A CA 1
ATOM 2834 C C . GLY A 1 387 ? 11.05123 33.16350 -5.50735 1.000 20.91804 455 GLY A C 1
ATOM 2835 O O . GLY A 1 387 ? 10.08559 33.67539 -4.92300 1.000 19.60374 455 GLY A O 1
ATOM 2836 N N . ASP A 1 388 ? 11.85616 33.85949 -6.31104 1.000 20.37294 456 ASP A N 1
ATOM 2837 C CA . ASP A 1 388 ? 11.76679 35.30785 -6.37537 1.000 19.83794 456 ASP A CA 1
ATOM 2838 C C . ASP A 1 388 ? 11.46749 35.85853 -7.76118 1.000 20.95659 456 ASP A C 1
ATOM 2839 O O . ASP A 1 388 ? 11.04395 37.01804 -7.86191 1.000 24.42868 456 ASP A O 1
ATOM 2844 N N . ASN A 1 389 ? 11.63317 35.06255 -8.81849 1.000 19.77584 457 ASN A N 1
ATOM 2845 C CA . ASN A 1 389 ? 11.39923 35.50881 -10.18480 1.000 19.07388 457 ASN A CA 1
ATOM 2846 C C . ASN A 1 389 ? 10.86345 34.33014 -10.98866 1.000 19.40502 457 ASN A C 1
ATOM 2847 O O . ASN A 1 389 ? 11.12846 33.17046 -10.66757 1.000 20.26374 457 ASN A O 1
ATOM 2852 N N . LEU A 1 390 ? 10.13059 34.63662 -12.05727 1.000 17.62161 458 LEU A N 1
ATOM 2853 C CA . LEU A 1 390 ? 9.70669 33.61045 -13.00512 1.000 15.53711 458 LEU A CA 1
ATOM 2854 C C . LEU A 1 390 ? 10.92456 32.95340 -13.65329 1.000 16.58934 458 LEU A C 1
ATOM 2855 O O . LEU A 1 390 ? 11.84292 33.64459 -14.10062 1.000 18.59975 458 LEU A O 1
ATOM 2860 N N . ASP A 1 391 ? 10.92522 31.61656 -13.73304 1.000 16.85972 459 ASP A N 1
ATOM 2861 C CA . ASP A 1 391 ? 12.09836 30.92900 -14.26650 1.000 16.79062 459 ASP A CA 1
ATOM 2862 C C . ASP A 1 391 ? 12.08315 30.79519 -15.79184 1.000 14.88608 459 ASP A C 1
ATOM 2863 O O . ASP A 1 391 ? 13.10629 31.04393 -16.43799 1.000 16.33915 459 ASP A O 1
ATOM 2868 N N . TRP A 1 392 ? 10.95422 30.40203 -16.38482 1.000 16.92330 460 TRP A N 1
ATOM 2869 C CA . TRP A 1 392 ? 10.89041 30.17580 -17.82434 1.000 14.92810 460 TRP A CA 1
ATOM 2870 C C . TRP A 1 392 ? 9.44044 30.11765 -18.27571 1.000 16.28022 460 TRP A C 1
ATOM 2871 O O . TRP A 1 392 ? 8.54454 29.73420 -17.50973 1.000 17.15893 460 TRP A O 1
ATOM 2882 N N . ASP A 1 393 ? 9.23349 30.43868 -19.54616 1.000 14.99875 461 ASP A N 1
ATOM 2883 C CA . ASP A 1 393 ? 7.94188 30.26011 -20.18737 1.000 14.50817 461 ASP A CA 1
ATOM 2884 C C . ASP A 1 393 ? 7.81716 28.83791 -20.74053 1.000 14.77382 461 ASP A C 1
ATOM 2885 O O . ASP A 1 393 ? 8.81005 28.11914 -20.89673 1.000 16.46285 461 ASP A O 1
ATOM 2890 N N . SER A 1 394 ? 6.57849 28.43987 -21.04108 1.000 13.91113 462 SER A N 1
ATOM 2891 C CA . SER A 1 394 ? 6.28006 27.10432 -21.53795 1.000 13.96523 462 SER A CA 1
ATOM 2892 C C . SER A 1 394 ? 5.80732 27.15161 -22.98686 1.000 14.44583 462 SER A C 1
ATOM 2893 O O . SER A 1 394 ? 5.14310 28.09889 -23.42188 1.000 14.94444 462 SER A O 1
ATOM 2896 N N . THR A 1 395 ? 6.11175 26.08201 -23.71631 1.000 14.69386 463 THR A N 1
ATOM 2897 C CA . THR A 1 395 ? 5.62179 25.87852 -25.07064 1.000 13.29228 463 THR A CA 1
ATOM 2898 C C . THR A 1 395 ? 4.99571 24.49363 -25.14125 1.000 14.90105 463 THR A C 1
ATOM 2899 O O . THR A 1 395 ? 5.17047 23.67251 -24.23571 1.000 14.24934 463 THR A O 1
ATOM 2903 N N . THR A 1 396 ? 4.29699 24.20763 -26.23843 1.000 13.18775 464 THR A N 1
ATOM 2904 C CA . THR A 1 396 ? 3.85138 22.82877 -26.44868 1.000 12.99806 464 THR A CA 1
ATOM 2905 C C . THR A 1 396 ? 4.65200 22.08206 -27.50103 1.000 14.14616 464 THR A C 1
ATOM 2906 O O . THR A 1 396 ? 4.82877 20.86655 -27.37020 1.000 13.04605 464 THR A O 1
ATOM 2910 N N . ASP A 1 397 ? 5.11887 22.76988 -28.54839 1.000 14.14923 465 ASP A N 1
ATOM 2911 C CA . ASP A 1 397 ? 5.72644 22.11797 -29.71522 1.000 13.52847 465 ASP A CA 1
ATOM 2912 C C . ASP A 1 397 ? 4.85156 20.98594 -30.25875 1.000 16.01805 465 ASP A C 1
ATOM 2913 O O . ASP A 1 397 ? 5.35280 19.96691 -30.74691 1.000 13.28998 465 ASP A O 1
ATOM 2918 N N . VAL A 1 398 ? 3.53561 21.15104 -30.17053 1.000 13.84928 466 VAL A N 1
ATOM 2919 C CA . VAL A 1 398 ? 2.58467 20.27091 -30.83598 1.000 12.95052 466 VAL A CA 1
ATOM 2920 C C . VAL A 1 398 ? 1.90076 21.08210 -31.92128 1.000 15.39253 466 VAL A C 1
ATOM 2921 O O . VAL A 1 398 ? 1.32574 22.14520 -31.64601 1.000 16.86460 466 VAL A O 1
ATOM 2925 N N . VAL A 1 399 ? 1.96117 20.58512 -33.15157 1.000 16.89428 467 VAL A N 1
ATOM 2926 C CA . VAL A 1 399 ? 1.22487 21.16862 -34.26947 1.000 17.35231 467 VAL A CA 1
ATOM 2927 C C . VAL A 1 399 ? -0.00545 20.29477 -34.50309 1.000 18.01928 467 VAL A C 1
ATOM 2928 O O . VAL A 1 399 ? 0.14608 19.12191 -34.89135 1.000 17.17978 467 VAL A O 1
ATOM 2932 N N . PRO A 1 400 ? -1.22344 20.79581 -34.25716 1.000 16.92861 468 PRO A N 1
ATOM 2933 C CA . PRO A 1 400 ? -2.41709 19.94213 -34.40980 1.000 19.19579 468 PRO A CA 1
ATOM 2934 C C . PRO A 1 400 ? -2.49969 19.25058 -35.76130 1.000 18.83257 468 PRO A C 1
ATOM 2935 O O . PRO A 1 400 ? -2.96523 18.10902 -35.83153 1.000 19.58113 468 PRO A O 1
ATOM 2939 N N . ALA A 1 401 ? -1.99287 19.88075 -36.82497 1.000 17.42080 469 ALA A N 1
ATOM 2940 C CA . ALA A 1 401 ? -1.95786 19.24200 -38.13845 1.000 20.43095 469 ALA A CA 1
ATOM 2941 C C . ALA A 1 401 ? -1.18159 17.92580 -38.13348 1.000 21.27889 469 ALA A C 1
ATOM 2942 O O . ALA A 1 401 ? -1.46912 17.03825 -38.94774 1.000 22.53768 469 ALA A O 1
ATOM 2944 N N . ASP A 1 402 ? -0.19536 17.77681 -37.24242 1.000 17.00109 470 ASP A N 1
ATOM 2945 C CA . ASP A 1 402 ? 0.58654 16.54428 -37.15401 1.000 17.18967 470 ASP A CA 1
ATOM 2946 C C . ASP A 1 402 ? -0.12685 15.42418 -36.40311 1.000 17.02105 470 ASP A C 1
ATOM 2947 O O . ASP A 1 402 ? 0.37289 14.29324 -36.39603 1.000 17.83075 470 ASP A O 1
ATOM 2952 N N . ILE A 1 403 ? -1.23626 15.71350 -35.72296 1.000 16.49831 471 ILE A N 1
ATOM 2953 C CA . ILE A 1 403 ? -1.93582 14.67870 -34.96088 1.000 17.07148 471 ILE A CA 1
ATOM 2954 C C . ILE A 1 403 ? -2.69259 13.77111 -35.92403 1.000 19.49320 471 ILE A C 1
ATOM 2955 O O . ILE A 1 403 ? -3.45175 14.24785 -36.77772 1.000 20.64283 471 ILE A O 1
ATOM 2960 N N . VAL A 1 404 ? -2.49370 12.45582 -35.79749 1.000 18.79416 472 VAL A N 1
ATOM 2961 C CA . VAL A 1 404 ? -3.11536 11.52521 -36.76054 1.000 18.93338 472 VAL A CA 1
ATOM 2962 C C . VAL A 1 404 ? -4.43315 10.98174 -36.21796 1.000 23.22178 472 VAL A C 1
ATOM 2963 O O . VAL A 1 404 ? -4.87990 11.38571 -35.14677 1.000 22.97195 472 VAL A O 1
ATOM 2967 N N . GLU B 1 16 ? -48.10039 65.14807 -33.86487 1.000 49.53172 84 GLU B N 1
ATOM 2968 C CA . GLU B 1 16 ? -47.29940 63.94045 -34.02589 1.000 46.66049 84 GLU B CA 1
ATOM 2969 C C . GLU B 1 16 ? -46.42394 63.74186 -32.79401 1.000 36.79979 84 GLU B C 1
ATOM 2970 O O . GLU B 1 16 ? -46.92363 63.70870 -31.67241 1.000 36.63325 84 GLU B O 1
ATOM 2976 N N . TRP B 1 17 ? -45.11387 63.64374 -32.99538 1.000 32.54059 85 TRP B N 1
ATOM 2977 C CA . TRP B 1 17 ? -44.20141 63.48707 -31.87393 1.000 27.03818 85 TRP B CA 1
ATOM 2978 C C . TRP B 1 17 ? -43.91416 64.82888 -31.21502 1.000 24.69421 85 TRP B C 1
ATOM 2979 O O . TRP B 1 17 ? -43.93828 65.88157 -31.85800 1.000 26.32999 85 TRP B O 1
ATOM 2990 N N . ARG B 1 18 ? -43.63921 64.77867 -29.91726 1.000 22.20305 86 ARG B N 1
ATOM 2991 C CA A ARG B 1 18 ? -43.12868 65.95040 -29.22095 0.400 23.14236 86 ARG B CA 1
ATOM 2992 C CA B ARG B 1 18 ? -43.12482 65.94422 -29.21231 0.600 23.14262 86 ARG B CA 1
ATOM 2993 C C . ARG B 1 18 ? -41.72527 66.27404 -29.72146 1.000 20.28789 86 ARG B C 1
ATOM 2994 O O . ARG B 1 18 ? -40.92116 65.37907 -29.99263 1.000 20.48065 86 ARG B O 1
ATOM 3009 N N . PHE B 1 19 ? -41.44695 67.56532 -29.88201 1.000 22.52281 87 PHE B N 1
ATOM 3010 C CA . PHE B 1 19 ? -40.12899 68.05064 -30.26285 1.000 21.54885 87 PHE B CA 1
ATOM 3011 C C . PHE B 1 19 ? -39.98875 69.47256 -29.73682 1.000 20.87099 87 PHE B C 1
ATOM 3012 O O . PHE B 1 19 ? -40.99744 70.15344 -29.50844 1.000 19.58905 87 PHE B O 1
ATOM 3020 N N . PRO B 1 20 ? -38.75982 69.94879 -29.52623 1.000 17.59195 88 PRO B N 1
ATOM 3021 C CA . PRO B 1 20 ? -38.57292 71.27395 -28.91077 1.000 18.07604 88 PRO B CA 1
ATOM 3022 C C . PRO B 1 20 ? -38.84232 72.39838 -29.90296 1.000 20.33780 88 PRO B C 1
ATOM 3023 O O . PRO B 1 20 ? -38.32203 72.39122 -31.02151 1.000 21.68281 88 PRO B O 1
ATOM 3027 N N . LYS B 1 21 ? -39.65504 73.36711 -29.47753 1.000 18.95970 89 LYS B N 1
ATOM 3028 C CA . LYS B 1 21 ? -39.92041 74.60320 -30.19929 1.000 19.78138 89 LYS B CA 1
ATOM 3029 C C . LYS B 1 21 ? -39.17082 75.75634 -29.54473 1.000 18.62813 89 LYS B C 1
ATOM 3030 O O . LYS B 1 21 ? -38.72889 75.67536 -28.39846 1.000 20.86222 89 LYS B O 1
ATOM 3036 N N . SER B 1 22 ? -39.08571 76.86297 -30.27316 1.000 18.34450 90 SER B N 1
ATOM 3037 C CA . SER B 1 22 ? -38.61837 78.10338 -29.67227 1.000 18.30808 90 SER B CA 1
ATOM 3038 C C . SER B 1 22 ? -39.49874 78.44982 -28.47556 1.000 20.63945 90 SER B C 1
ATOM 3039 O O . SER B 1 22 ? -40.69994 78.16285 -28.45691 1.000 19.47596 90 SER B O 1
ATOM 3042 N N . THR B 1 23 ? -38.89543 79.04844 -27.45761 1.000 18.71898 91 THR B N 1
ATOM 3043 C CA . THR B 1 23 ? -39.63623 79.31297 -26.23067 1.000 17.78937 91 THR B CA 1
ATOM 3044 C C . THR B 1 23 ? -40.39853 80.63682 -26.28770 1.000 23.20243 91 THR B C 1
ATOM 3045 O O . THR B 1 23 ? -40.05769 81.55575 -27.03361 1.000 19.02508 91 THR B O 1
ATOM 3049 N N . CYS B 1 24 ? -41.44856 80.71223 -25.47737 1.000 18.90582 92 CYS B N 1
ATOM 3050 C CA . CYS B 1 24 ? -42.25835 81.92238 -25.40096 1.000 22.56211 92 CYS B CA 1
ATOM 3051 C C . CYS B 1 24 ? -41.42005 83.06662 -24.84208 1.000 22.95850 92 CYS B C 1
ATOM 3052 O O . CYS B 1 24 ? -40.55721 82.84029 -23.98347 1.000 23.09911 92 CYS B O 1
ATOM 3055 N N . PRO B 1 25 ? -41.63679 84.29946 -25.30293 1.000 25.51796 93 PRO B N 1
ATOM 3056 C CA . PRO B 1 25 ? -40.76154 85.40613 -24.89013 1.000 29.50470 93 PRO B CA 1
ATOM 3057 C C . PRO B 1 25 ? -40.79528 85.60020 -23.38152 1.000 26.70984 93 PRO B C 1
ATOM 3058 O O . PRO B 1 25 ? -41.85744 85.59640 -22.75765 1.000 29.85394 93 PRO B O 1
ATOM 3062 N N . GLY B 1 26 ? -39.61706 85.77323 -22.79889 1.000 21.44357 94 GLY B N 1
ATOM 3063 C CA . GLY B 1 26 ? -39.50940 85.98641 -21.37026 1.000 20.80095 94 GLY B CA 1
ATOM 3064 C C . GLY B 1 26 ? -38.06508 86.21804 -20.98767 1.000 20.58818 94 GLY B C 1
ATOM 3065 O O . GLY B 1 26 ? -37.15901 85.66064 -21.61300 1.000 21.12742 94 GLY B O 1
ATOM 3066 N N . ARG B 1 27 ? -37.83912 87.03527 -19.95605 1.000 17.77833 95 ARG B N 1
ATOM 3067 C CA . ARG B 1 27 ? -36.50219 87.46935 -19.57331 1.000 20.85386 95 ARG B CA 1
ATOM 3068 C C . ARG B 1 27 ? -36.27409 87.34844 -18.07226 1.000 19.74274 95 ARG B C 1
ATOM 3069 O O . ARG B 1 27 ? -35.30303 87.91530 -17.55031 1.000 19.32075 95 ARG B O 1
ATOM 3077 N N . SER B 1 28 ? -37.14196 86.63546 -17.36401 1.000 17.21350 96 SER B N 1
ATOM 3078 C CA . SER B 1 28 ? -37.05044 86.53313 -15.91417 1.000 16.94433 96 SER B CA 1
ATOM 3079 C C . SER B 1 28 ? -37.85112 85.31390 -15.49083 1.000 15.35792 96 SER B C 1
ATOM 3080 O O . SER B 1 28 ? -38.27892 84.51462 -16.32897 1.000 16.18075 96 SER B O 1
ATOM 3083 N N . LEU B 1 29 ? -38.04600 85.16853 -14.18653 1.000 15.98912 97 LEU B N 1
ATOM 3084 C CA . LEU B 1 29 ? -38.86735 84.10783 -13.61390 1.000 14.49139 97 LEU B CA 1
ATOM 3085 C C . LEU B 1 29 ? -39.95089 84.74689 -12.76483 1.000 14.41025 97 LEU B C 1
ATOM 3086 O O . LEU B 1 29 ? -39.65255 85.60244 -11.92725 1.000 14.85225 97 LEU B O 1
ATOM 3091 N N . GLN B 1 30 ? -41.20393 84.33183 -12.97790 1.000 13.85191 98 GLN B N 1
ATOM 3092 C CA . GLN B 1 30 ? -42.33034 84.84634 -12.21561 1.000 14.49718 98 GLN B CA 1
ATOM 3093 C C . GLN B 1 30 ? -43.20351 83.69073 -11.75290 1.000 14.39913 98 GLN B C 1
ATOM 3094 O O . GLN B 1 30 ? -43.25405 82.62656 -12.38603 1.000 13.71291 98 GLN B O 1
ATOM 3100 N N . LYS B 1 31 ? -43.88858 83.90117 -10.63655 1.000 13.05670 99 LYS B N 1
ATOM 3101 C CA . LYS B 1 31 ? -44.58280 82.78836 -10.00720 1.000 14.18482 99 LYS B CA 1
ATOM 3102 C C . LYS B 1 31 ? -45.80757 82.37656 -10.81510 1.000 15.02600 99 LYS B C 1
ATOM 3103 O O . LYS B 1 31 ? -46.59359 83.21951 -11.26755 1.000 14.41002 99 LYS B O 1
ATOM 3109 N N . MET B 1 32 ? -45.97849 81.06006 -10.98754 1.000 13.87048 100 MET B N 1
ATOM 3110 C CA . MET B 1 32 ? -47.22742 80.53104 -11.54289 1.000 13.05794 100 MET B CA 1
ATOM 3111 C C . MET B 1 32 ? -48.18357 80.22470 -10.39755 1.000 13.06636 100 MET B C 1
ATOM 3112 O O . MET B 1 32 ? -49.19526 80.90694 -10.21947 1.000 14.57982 100 MET B O 1
ATOM 3117 N N . LEU B 1 33 ? -47.87092 79.20531 -9.61364 1.000 13.45354 101 LEU B N 1
ATOM 3118 C CA . LEU B 1 33 ? -48.78884 78.73163 -8.58737 1.000 13.33616 101 LEU B CA 1
ATOM 3119 C C . LEU B 1 33 ? -47.98800 78.00939 -7.51634 1.000 13.31915 101 LEU B C 1
ATOM 3120 O O . LEU B 1 33 ? -46.78055 77.79215 -7.65480 1.000 13.93696 101 LEU B O 1
ATOM 3125 N N . GLN B 1 34 ? -48.69322 77.59077 -6.46328 1.000 11.98928 102 GLN B N 1
ATOM 3126 C CA . GLN B 1 34 ? -48.11086 76.81043 -5.38180 1.000 14.01147 102 GLN B CA 1
ATOM 3127 C C . GLN B 1 34 ? -49.13181 75.79940 -4.88102 1.000 13.48796 102 GLN B C 1
ATOM 3128 O O . GLN B 1 34 ? -50.32316 76.10415 -4.79995 1.000 13.66519 102 GLN B O 1
ATOM 3134 N N . LEU B 1 35 ? -48.65090 74.59151 -4.57959 1.000 14.13933 103 LEU B N 1
ATOM 3135 C CA . LEU B 1 35 ? -49.43177 73.52565 -3.96834 1.000 14.93620 103 LEU B CA 1
ATOM 3136 C C . LEU B 1 35 ? -48.91674 73.31910 -2.55352 1.000 12.53607 103 LEU B C 1
ATOM 3137 O O . LEU B 1 35 ? -47.70203 73.28835 -2.32854 1.000 13.76697 103 LEU B O 1
ATOM 3142 N N . ASN B 1 36 ? -49.82994 73.19744 -1.60638 1.000 12.10275 104 ASN B N 1
ATOM 3143 C CA . ASN B 1 36 ? -49.44339 73.21686 -0.20461 1.000 12.60175 104 ASN B CA 1
ATOM 3144 C C . ASN B 1 36 ? -50.40664 72.31106 0.55417 1.000 13.75811 104 ASN B C 1
ATOM 3145 O O . ASN B 1 36 ? -51.20281 72.78782 1.37669 1.000 12.72234 104 ASN B O 1
ATOM 3150 N N . PRO B 1 37 ? -50.40091 71.00561 0.26325 1.000 11.79607 105 PRO B N 1
ATOM 3151 C CA . PRO B 1 37 ? -51.43844 70.11875 0.82200 1.000 12.51915 105 PRO B CA 1
ATOM 3152 C C . PRO B 1 37 ? -51.49926 70.11802 2.33236 1.000 12.09063 105 PRO B C 1
ATOM 3153 O O . PRO B 1 37 ? -52.58514 69.94434 2.89620 1.000 12.94422 105 PRO B O 1
ATOM 3157 N N . HIS B 1 38 ? -50.36657 70.26942 3.02083 1.000 12.67358 106 HIS B N 1
ATOM 3158 C CA . HIS B 1 38 ? -50.42147 70.07197 4.46232 1.000 11.71107 106 HIS B CA 1
ATOM 3159 C C . HIS B 1 38 ? -50.89560 71.30068 5.21686 1.000 13.68462 106 HIS B C 1
ATOM 3160 O O . HIS B 1 38 ? -51.04154 71.22920 6.44223 1.000 14.04726 106 HIS B O 1
ATOM 3167 N N . ARG B 1 39 ? -51.19816 72.40087 4.51592 1.000 12.12259 107 ARG B N 1
ATOM 3168 C CA . ARG B 1 39 ? -52.04582 73.43213 5.11463 1.000 13.86851 107 ARG B CA 1
ATOM 3169 C C . ARG B 1 39 ? -53.35992 72.84555 5.60208 1.000 13.73281 107 ARG B C 1
ATOM 3170 O O . ARG B 1 39 ? -53.98587 73.39908 6.51458 1.000 13.85744 107 ARG B O 1
ATOM 3178 N N . HIS B 1 40 ? -53.78737 71.72419 5.00202 1.000 13.16317 108 HIS B N 1
ATOM 3179 C CA . HIS B 1 40 ? -55.05468 71.07035 5.28781 1.000 14.08439 108 HIS B CA 1
ATOM 3180 C C . HIS B 1 40 ? -54.89721 69.89207 6.24287 1.000 13.74102 108 HIS B C 1
ATOM 3181 O O . HIS B 1 40 ? -55.81950 69.08369 6.36736 1.000 13.31862 108 HIS B O 1
ATOM 3188 N N . ALA B 1 41 ? -53.75839 69.78184 6.92689 1.000 13.39994 109 ALA B N 1
ATOM 3189 C CA . ALA B 1 41 ? -53.49976 68.65019 7.80802 1.000 14.40331 109 ALA B CA 1
ATOM 3190 C C . ALA B 1 41 ? -53.33478 69.09028 9.25492 1.000 15.62948 109 ALA B C 1
ATOM 3191 O O . ALA B 1 41 ? -52.62340 68.45053 10.03169 1.000 15.22526 109 ALA B O 1
ATOM 3193 N N . THR B 1 42 ? -54.03673 70.15194 9.63564 1.000 15.96414 110 THR B N 1
ATOM 3194 C CA . THR B 1 42 ? -54.01714 70.69902 10.97844 1.000 16.44166 110 THR B CA 1
ATOM 3195 C C . THR B 1 42 ? -55.21418 70.19575 11.77757 1.000 16.80619 110 THR B C 1
ATOM 3196 O O . THR B 1 42 ? -56.12265 69.55346 11.24952 1.000 16.71890 110 THR B O 1
ATOM 3200 N N . ALA B 1 43 ? -55.24075 70.56536 13.05601 1.000 15.71576 111 ALA B N 1
ATOM 3201 C CA . ALA B 1 43 ? -56.34371 70.19351 13.92879 1.000 18.76594 111 ALA B CA 1
ATOM 3202 C C . ALA B 1 43 ? -57.66776 70.65830 13.34176 1.000 19.12279 111 ALA B C 1
ATOM 3203 O O . ALA B 1 43 ? -57.78860 71.78162 12.83545 1.000 18.21939 111 ALA B O 1
ATOM 3205 N N . GLY B 1 44 ? -58.65357 69.76308 13.38102 1.000 20.81825 112 GLY B N 1
ATOM 3206 C CA . GLY B 1 44 ? -59.97151 70.03526 12.87018 1.000 16.33529 112 GLY B CA 1
ATOM 3207 C C . GLY B 1 44 ? -60.15388 69.81123 11.38836 1.000 16.90099 112 GLY B C 1
ATOM 3208 O O . GLY B 1 44 ? -61.30302 69.77368 10.92499 1.000 17.75142 112 GLY B O 1
ATOM 3209 N N . SER B 1 45 ? -59.07354 69.67771 10.62142 1.000 15.42924 113 SER B N 1
ATOM 3210 C CA . SER B 1 45 ? -59.21014 69.54352 9.17880 1.000 15.51732 113 SER B CA 1
ATOM 3211 C C . SER B 1 45 ? -59.77777 68.17128 8.81575 1.000 15.21157 113 SER B C 1
ATOM 3212 O O . SER B 1 45 ? -59.73625 67.21859 9.60090 1.000 17.46063 113 SER B O 1
ATOM 3215 N N . GLN B 1 46 ? -60.28926 68.07708 7.58642 1.000 13.04296 114 GLN B N 1
ATOM 3216 C CA . GLN B 1 46 ? -61.04941 66.91778 7.12529 1.000 13.15019 114 GLN B CA 1
ATOM 3217 C C . GLN B 1 46 ? -60.40946 66.26186 5.90627 1.000 14.34793 114 GLN B C 1
ATOM 3218 O O . GLN B 1 46 ? -61.08751 65.54396 5.15884 1.000 14.98698 114 GLN B O 1
ATOM 3224 N N . ALA B 1 47 ? -59.10881 66.46307 5.70386 1.000 12.77035 115 ALA B N 1
ATOM 3225 C CA . ALA B 1 47 ? -58.44521 66.07274 4.47136 1.000 14.40207 115 ALA B CA 1
ATOM 3226 C C . ALA B 1 47 ? -57.43929 64.95351 4.70802 1.000 13.53481 115 ALA B C 1
ATOM 3227 O O . ALA B 1 47 ? -56.73926 64.93157 5.72516 1.000 13.27491 115 ALA B O 1
ATOM 3229 N N . ALA B 1 48 ? -57.37567 64.02339 3.75875 1.000 14.08187 116 ALA B N 1
ATOM 3230 C CA . ALA B 1 48 ? -56.34665 62.99000 3.72286 1.000 12.30989 116 ALA B CA 1
ATOM 3231 C C . ALA B 1 48 ? -55.26936 63.49274 2.76204 1.000 13.49261 116 ALA B C 1
ATOM 3232 O O . ALA B 1 48 ? -55.34875 63.28766 1.55424 1.000 14.42173 116 ALA B O 1
ATOM 3234 N N . THR B 1 49 ? -54.26176 64.18052 3.29871 1.000 12.11434 117 THR B N 1
ATOM 3235 C CA . THR B 1 49 ? -53.20302 64.75424 2.46760 1.000 12.37608 117 THR B CA 1
ATOM 3236 C C . THR B 1 49 ? -52.08652 63.72831 2.23879 1.000 12.47055 117 THR B C 1
ATOM 3237 O O . THR B 1 49 ? -51.91474 62.78733 3.01192 1.000 13.01067 117 THR B O 1
ATOM 3241 N N . ILE B 1 50 ? -51.33322 63.90634 1.15127 1.000 11.89485 118 ILE B N 1
ATOM 3242 C CA . ILE B 1 50 ? -50.35187 62.88807 0.74758 1.000 11.81641 118 ILE B CA 1
ATOM 3243 C C . ILE B 1 50 ? -48.93979 63.38695 1.02180 1.000 13.10881 118 ILE B C 1
ATOM 3244 O O . ILE B 1 50 ? -48.40461 64.19047 0.24006 1.000 11.98736 118 ILE B O 1
ATOM 3249 N N . PRO B 1 51 ? -48.29097 62.93413 2.09168 1.000 11.36377 119 PRO B N 1
ATOM 3250 C CA . PRO B 1 51 ? -46.89936 63.34281 2.31563 1.000 13.04607 119 PRO B CA 1
ATOM 3251 C C . PRO B 1 51 ? -46.01763 62.69420 1.27060 1.000 12.93678 119 PRO B C 1
ATOM 3252 O O . PRO B 1 51 ? -46.25112 61.55593 0.85684 1.000 11.87148 119 PRO B O 1
ATOM 3256 N N . ASN B 1 52 ? -45.00513 63.43452 0.82906 1.000 12.73950 120 ASN B N 1
ATOM 3257 C CA . ASN B 1 52 ? -44.24048 63.00274 -0.32814 1.000 13.44232 120 ASN B CA 1
ATOM 3258 C C . ASN B 1 52 ? -42.91640 63.75217 -0.36535 1.000 12.62963 120 ASN B C 1
ATOM 3259 O O . ASN B 1 52 ? -42.73578 64.76898 0.30838 1.000 14.24468 120 ASN B O 1
ATOM 3264 N N . ARG B 1 53 ? -41.99691 63.23255 -1.17386 1.000 12.40452 121 ARG B N 1
ATOM 3265 C CA . ARG B 1 53 ? -40.72781 63.90021 -1.43549 1.000 12.61690 121 ARG B CA 1
ATOM 3266 C C . ARG B 1 53 ? -40.29571 63.57473 -2.85970 1.000 13.98178 121 ARG B C 1
ATOM 3267 O O . ARG B 1 53 ? -40.86663 62.70586 -3.52451 1.000 14.21856 121 ARG B O 1
ATOM 3275 N N . GLU B 1 54 ? -39.27175 64.30251 -3.32434 1.000 14.64912 122 GLU B N 1
ATOM 3276 C CA . GLU B 1 54 ? -38.79918 64.26413 -4.70369 1.000 13.36630 122 GLU B CA 1
ATOM 3277 C C . GLU B 1 54 ? -39.92106 64.57122 -5.70167 1.000 14.56704 122 GLU B C 1
ATOM 3278 O O . GLU B 1 54 ? -40.11770 63.81413 -6.66500 1.000 14.45990 122 GLU B O 1
ATOM 3284 N N . PRO B 1 55 ? -40.64086 65.68738 -5.54122 1.000 12.64237 123 PRO B N 1
ATOM 3285 C CA . PRO B 1 55 ? -41.69351 66.03826 -6.49895 1.000 13.79855 123 PRO B CA 1
ATOM 3286 C C . PRO B 1 55 ? -41.10637 66.61425 -7.77948 1.000 13.36246 123 PRO B C 1
ATOM 3287 O O . PRO B 1 55 ? -39.99779 67.15537 -7.80286 1.000 14.89416 123 PRO B O 1
ATOM 3291 N N . PHE B 1 56 ? -41.88479 66.50739 -8.85489 1.000 12.94451 124 PHE B N 1
ATOM 3292 C CA . PHE B 1 56 ? -41.52453 67.17502 -10.10127 1.000 13.15455 124 PHE B CA 1
ATOM 3293 C C . PHE B 1 56 ? -42.77547 67.32404 -10.94888 1.000 11.86715 124 PHE B C 1
ATOM 3294 O O . PHE B 1 56 ? -43.85539 66.84893 -10.58226 1.000 13.21162 124 PHE B O 1
ATOM 3302 N N . ILE B 1 57 ? -42.63453 68.03252 -12.06913 1.000 11.73181 125 ILE B N 1
ATOM 3303 C CA . ILE B 1 57 ? -43.76217 68.28815 -12.95951 1.000 13.67574 125 ILE B CA 1
ATOM 3304 C C . ILE B 1 57 ? -43.38028 67.85833 -14.36812 1.000 13.23839 125 ILE B C 1
ATOM 3305 O O . ILE B 1 57 ? -42.23619 68.03930 -14.79915 1.000 14.05065 125 ILE B O 1
ATOM 3310 N N . SER B 1 58 ? -44.33359 67.26288 -15.08260 1.000 12.82328 126 SER B N 1
ATOM 3311 C CA . SER B 1 58 ? -44.11955 66.93778 -16.48235 1.000 13.99201 126 SER B CA 1
ATOM 3312 C C . SER B 1 58 ? -45.43888 67.11737 -17.20459 1.000 14.58336 126 SER B C 1
ATOM 3313 O O . SER B 1 58 ? -46.50969 66.95318 -16.61198 1.000 15.98622 126 SER B O 1
ATOM 3316 N N . CYS B 1 59 ? -45.36347 67.47159 -18.48014 1.000 14.87183 127 CYS B N 1
ATOM 3317 C CA . CYS B 1 59 ? -46.55113 67.90182 -19.20015 1.000 16.31207 127 CYS B CA 1
ATOM 3318 C C . CYS B 1 59 ? -46.67681 67.18225 -20.52972 1.000 17.73724 127 CYS B C 1
ATOM 3319 O O . CYS B 1 59 ? -45.68336 66.89155 -21.20288 1.000 19.43262 127 CYS B O 1
ATOM 3322 N N . SER B 1 60 ? -47.91715 66.93041 -20.91468 1.000 18.94370 128 SER B N 1
ATOM 3323 C CA . SER B 1 60 ? -48.25457 66.60371 -22.28442 1.000 21.89788 128 SER B CA 1
ATOM 3324 C C . SER B 1 60 ? -48.83876 67.85883 -22.91945 1.000 24.32658 128 SER B C 1
ATOM 3325 O O . SER B 1 60 ? -48.96718 68.90064 -22.27561 1.000 20.87031 128 SER B O 1
ATOM 3328 N N . GLN B 1 61 ? -49.23056 67.75738 -24.18975 1.000 28.58518 129 GLN B N 1
ATOM 3329 C CA . GLN B 1 61 ? -49.91848 68.88161 -24.81245 1.000 29.76838 129 GLN B CA 1
ATOM 3330 C C . GLN B 1 61 ? -51.32014 69.07865 -24.23975 1.000 30.26228 129 GLN B C 1
ATOM 3331 O O . GLN B 1 61 ? -51.89563 70.16081 -24.40102 1.000 32.97720 129 GLN B O 1
ATOM 3337 N N . ASP B 1 62 ? -51.86787 68.06887 -23.55369 1.000 27.62463 130 ASP B N 1
ATOM 3338 C CA . ASP B 1 62 ? -53.20821 68.13712 -22.98001 1.000 28.21154 130 ASP B CA 1
ATOM 3339 C C . ASP B 1 62 ? -53.21593 68.58526 -21.52883 1.000 26.76569 130 ASP B C 1
ATOM 3340 O O . ASP B 1 62 ? -54.17221 69.23657 -21.09749 1.000 30.27170 130 ASP B O 1
ATOM 3345 N N . GLU B 1 63 ? -52.18231 68.26282 -20.75454 1.000 22.34577 131 GLU B N 1
ATOM 3346 C CA . GLU B 1 63 ? -52.20496 68.65427 -19.35457 1.000 22.88692 131 GLU B CA 1
ATOM 3347 C C . GLU B 1 63 ? -50.81076 68.54344 -18.76455 1.000 21.61016 131 GLU B C 1
ATOM 3348 O O . GLU B 1 63 ? -49.94351 67.83424 -19.28425 1.000 21.29586 131 GLU B O 1
ATOM 3354 N N . CYS B 1 64 ? -50.61926 69.25731 -17.66636 1.000 17.32023 132 CYS B N 1
ATOM 3355 C CA . CYS B 1 64 ? -49.45823 69.08880 -16.81370 1.000 18.84570 132 CYS B CA 1
ATOM 3356 C C . CYS B 1 64 ? -49.85066 68.27415 -15.58937 1.000 15.71425 132 CYS B C 1
ATOM 3357 O O . CYS B 1 64 ? -51.00758 68.29318 -15.15371 1.000 15.33552 132 CYS B O 1
ATOM 3360 N N . ARG B 1 65 ? -48.87953 67.53276 -15.04947 1.000 13.93020 133 ARG B N 1
ATOM 3361 C CA . ARG B 1 65 ? -49.10267 66.71575 -13.86435 1.000 14.42662 133 ARG B CA 1
ATOM 3362 C C . ARG B 1 65 ? -47.96276 66.90926 -12.87831 1.000 13.34520 133 ARG B C 1
ATOM 3363 O O . ARG B 1 65 ? -46.80032 67.06315 -13.27053 1.000 13.38580 133 ARG B O 1
ATOM 3371 N N . LEU B 1 66 ? -48.31235 66.92052 -11.59907 1.000 12.78774 134 LEU B N 1
ATOM 3372 C CA . LEU B 1 66 ? -47.34655 66.92655 -10.51033 1.000 12.19725 134 LEU B CA 1
ATOM 3373 C C . LEU B 1 66 ? -47.09547 65.47685 -10.11202 1.000 13.28547 134 LEU B C 1
ATOM 3374 O O . LEU B 1 66 ? -48.00412 64.80725 -9.60971 1.000 13.39050 134 LEU B O 1
ATOM 3379 N N . PHE B 1 67 ? -45.86382 65.00659 -10.33093 1.000 12.29004 135 PHE B N 1
ATOM 3380 C CA . PHE B 1 67 ? -45.40006 63.66581 -9.97584 1.000 14.05840 135 PHE B CA 1
ATOM 3381 C C . PHE B 1 67 ? -44.63218 63.74588 -8.66257 1.000 13.53464 135 PHE B C 1
ATOM 3382 O O . PHE B 1 67 ? -43.99807 64.76428 -8.36861 1.000 12.78632 135 PHE B O 1
ATOM 3390 N N . THR B 1 68 ? -44.68764 62.67477 -7.87134 1.000 12.44851 136 THR B N 1
ATOM 3391 C CA . THR B 1 68 ? -43.88151 62.62225 -6.65577 1.000 13.47123 136 THR B CA 1
ATOM 3392 C C . THR B 1 68 ? -43.78669 61.17706 -6.18251 1.000 12.55405 136 THR B C 1
ATOM 3393 O O . THR B 1 68 ? -44.44672 60.28761 -6.72073 1.000 12.23651 136 THR B O 1
ATOM 3397 N N . LEU B 1 69 ? -42.91125 60.94590 -5.19620 1.000 13.08121 137 LEU B N 1
ATOM 3398 C CA . LEU B 1 69 ? -42.71532 59.62702 -4.60197 1.000 12.00532 137 LEU B CA 1
ATOM 3399 C C . LEU B 1 69 ? -43.39751 59.62265 -3.23861 1.000 13.21753 137 LEU B C 1
ATOM 3400 O O . LEU B 1 69 ? -43.04236 60.41244 -2.35342 1.000 12.45920 137 LEU B O 1
ATOM 3405 N N . ASP B 1 70 ? -44.42551 58.78940 -3.09550 1.000 12.25628 138 ASP B N 1
ATOM 3406 C CA . ASP B 1 70 ? -45.21593 58.78952 -1.87705 1.000 12.82567 138 ASP B CA 1
ATOM 3407 C C . ASP B 1 70 ? -44.69685 57.71436 -0.92856 1.000 12.38478 138 ASP B C 1
ATOM 3408 O O . ASP B 1 70 ? -43.60789 57.14574 -1.11491 1.000 12.29017 138 ASP B O 1
ATOM 3413 N N . HIS B 1 71 ? -45.46833 57.45967 0.13472 1.000 11.38312 139 HIS B N 1
ATOM 3414 C CA . HIS B 1 71 ? -45.10614 56.44272 1.11289 1.000 13.93198 139 HIS B CA 1
ATOM 3415 C C . HIS B 1 71 ? -46.30464 55.57800 1.47672 1.000 13.26443 139 HIS B C 1
ATOM 3416 O O . HIS B 1 71 ? -46.33212 55.01417 2.57535 1.000 12.79478 139 HIS B O 1
ATOM 3423 N N . ASP B 1 72 ? -47.29796 55.46324 0.58621 1.000 12.60922 140 ASP B N 1
ATOM 3424 C CA . ASP B 1 72 ? -48.42527 54.54538 0.79968 1.000 12.69970 140 ASP B CA 1
ATOM 3425 C C . ASP B 1 72 ? -49.16448 54.91024 2.08618 1.000 14.08127 140 ASP B C 1
ATOM 3426 O O . ASP B 1 72 ? -49.45974 54.05787 2.92908 1.000 13.83062 140 ASP B O 1
ATOM 3431 N N . VAL B 1 73 ? -49.41992 56.20982 2.26275 1.000 12.83280 141 VAL B N 1
ATOM 3432 C CA . VAL B 1 73 ? -49.94853 56.71266 3.53044 1.000 12.97538 141 VAL B CA 1
ATOM 3433 C C . VAL B 1 73 ? -50.45977 58.13509 3.33114 1.000 12.40782 141 VAL B C 1
ATOM 3434 O O . VAL B 1 73 ? -50.01907 58.84387 2.42198 1.000 13.38573 141 VAL B O 1
ATOM 3438 N N . SER B 1 74 ? -51.43381 58.54304 4.13568 1.000 13.26896 142 SER B N 1
ATOM 3439 C CA . SER B 1 74 ? -51.87766 59.92477 4.13655 1.000 12.35543 142 SER B CA 1
ATOM 3440 C C . SER B 1 74 ? -51.64285 60.52646 5.51448 1.000 13.73358 142 SER B C 1
ATOM 3441 O O . SER B 1 74 ? -51.43047 59.81621 6.50429 1.000 14.50017 142 SER B O 1
ATOM 3444 N N . THR B 1 75 ? -51.61675 61.85501 5.54416 1.000 12.29285 143 THR B N 1
ATOM 3445 C CA . THR B 1 75 ? -51.45651 62.64016 6.75216 1.000 14.04011 143 THR B CA 1
ATOM 3446 C C . THR B 1 75 ? -52.69365 63.50703 6.96201 1.000 12.53288 143 THR B C 1
ATOM 3447 O O . THR B 1 75 ? -53.11137 64.21643 6.03239 1.000 13.54460 143 THR B O 1
ATOM 3451 N N . PRO B 1 76 ? -53.31548 63.48380 8.14729 1.000 12.74136 144 PRO B N 1
ATOM 3452 C CA . PRO B 1 76 ? -52.95113 62.73496 9.36105 1.000 15.04790 144 PRO B CA 1
ATOM 3453 C C . PRO B 1 76 ? -53.15752 61.23186 9.23325 1.000 14.47202 144 PRO B C 1
ATOM 3454 O O . PRO B 1 76 ? -53.94864 60.75585 8.42740 1.000 13.83158 144 PRO B O 1
ATOM 3458 N N . GLY B 1 77 ? -52.43090 60.46321 10.03214 1.000 13.06733 145 GLY B N 1
ATOM 3459 C CA . GLY B 1 77 ? -52.58493 59.02505 10.01462 1.000 15.81901 145 GLY B CA 1
ATOM 3460 C C . GLY B 1 77 ? -51.47376 58.34768 10.78724 1.000 14.61208 145 GLY B C 1
ATOM 3461 O O . GLY B 1 77 ? -50.37753 58.90139 10.92375 1.000 15.28745 145 GLY B O 1
ATOM 3462 N N . ALA B 1 78 ? -51.73442 57.13681 11.27874 1.000 14.85052 146 ALA B N 1
ATOM 3463 C CA . ALA B 1 78 ? -50.81129 56.52023 12.22901 1.000 15.38176 146 ALA B CA 1
ATOM 3464 C C . ALA B 1 78 ? -49.49692 56.09871 11.57988 1.000 15.00768 146 ALA B C 1
ATOM 3465 O O . ALA B 1 78 ? -48.45775 56.07380 12.25062 1.000 20.07660 146 ALA B O 1
ATOM 3467 N N . TYR B 1 79 ? -49.50583 55.78028 10.28910 1.000 14.40980 147 TYR B N 1
ATOM 3468 C CA . TYR B 1 79 ? -48.33303 55.22997 9.62532 1.000 14.73151 147 TYR B CA 1
ATOM 3469 C C . TYR B 1 79 ? -47.46303 56.27820 8.93735 1.000 15.57455 147 TYR B C 1
ATOM 3470 O O . TYR B 1 79 ? -46.52689 55.89911 8.23012 1.000 15.01424 147 TYR B O 1
ATOM 3479 N N . ASP B 1 80 ? -47.74464 57.57350 9.10446 1.000 14.88559 148 ASP B N 1
ATOM 3480 C CA . ASP B 1 80 ? -47.03596 58.55319 8.28615 1.000 13.40836 148 ASP B CA 1
ATOM 3481 C C . ASP B 1 80 ? -45.67908 58.93269 8.84803 1.000 17.08860 148 ASP B C 1
ATOM 3482 O O . ASP B 1 80 ? -45.02663 59.83082 8.29810 1.000 15.76787 148 ASP B O 1
ATOM 3487 N N . GLY B 1 81 ? -45.20244 58.22389 9.87593 1.000 16.64366 149 GLY B N 1
ATOM 3488 C CA . GLY B 1 81 ? -43.87909 58.50994 10.39576 1.000 19.28943 149 GLY B CA 1
ATOM 3489 C C . GLY B 1 81 ? -42.73730 57.96186 9.57328 1.000 17.50017 149 GLY B C 1
ATOM 3490 O O . GLY B 1 81 ? -41.58015 58.25452 9.88501 1.000 17.32916 149 GLY B O 1
ATOM 3491 N N . ILE B 1 82 ? -43.02363 57.16962 8.53301 1.000 15.81981 150 ILE B N 1
ATOM 3492 C CA . ILE B 1 82 ? -41.97158 56.62852 7.67562 1.000 15.84405 150 ILE B CA 1
ATOM 3493 C C . ILE B 1 82 ? -41.59238 57.56989 6.54649 1.000 16.49539 150 ILE B C 1
ATOM 3494 O O . ILE B 1 82 ? -40.73494 57.22611 5.72288 1.000 15.03051 150 ILE B O 1
ATOM 3499 N N . THR B 1 83 ? -42.19774 58.75238 6.48319 1.000 12.88053 151 THR B N 1
ATOM 3500 C CA . THR B 1 83 ? -42.07794 59.61196 5.30782 1.000 12.63812 151 THR B CA 1
ATOM 3501 C C . THR B 1 83 ? -40.70389 60.27256 5.15685 1.000 14.10900 151 THR B C 1
ATOM 3502 O O . THR B 1 83 ? -40.48133 60.93985 4.14510 1.000 13.45552 151 THR B O 1
ATOM 3506 N N . TRP B 1 84 ? -39.77749 60.06660 6.09320 1.000 13.20400 152 TRP B N 1
ATOM 3507 C CA . TRP B 1 84 ? -38.39294 60.48635 5.91394 1.000 14.71546 152 TRP B CA 1
ATOM 3508 C C . TRP B 1 84 ? -37.57407 59.51617 5.06273 1.000 14.46550 152 TRP B C 1
ATOM 3509 O O . TRP B 1 84 ? -36.47030 59.87614 4.62469 1.000 15.85116 152 TRP B O 1
ATOM 3520 N N . GLU B 1 85 ? -38.07074 58.29769 4.83538 1.000 14.16633 153 GLU B N 1
ATOM 3521 C CA . GLU B 1 85 ? -37.24990 57.24080 4.24921 1.000 15.00769 153 GLU B CA 1
ATOM 3522 C C . GLU B 1 85 ? -36.94822 57.49826 2.78026 1.000 14.99962 153 GLU B C 1
ATOM 3523 O O . GLU B 1 85 ? -37.78842 58.00292 2.03321 1.000 15.12786 153 GLU B O 1
ATOM 3529 N N . ASP B 1 86 ? -35.72873 57.13474 2.36819 1.000 13.29197 154 ASP B N 1
ATOM 3530 C CA . ASP B 1 86 ? -35.36024 57.23380 0.95962 1.000 13.56614 154 ASP B CA 1
ATOM 3531 C C . ASP B 1 86 ? -35.96072 56.09875 0.14542 1.000 15.01666 154 ASP B C 1
ATOM 3532 O O . ASP B 1 86 ? -36.56556 56.33068 -0.90682 1.000 15.07001 154 ASP B O 1
ATOM 3537 N N . ARG B 1 87 ? -35.77585 54.86250 0.60333 1.000 13.14597 155 ARG B N 1
ATOM 3538 C CA . ARG B 1 87 ? -36.10219 53.68272 -0.18741 1.000 14.91536 155 ARG B CA 1
ATOM 3539 C C . ARG B 1 87 ? -36.82618 52.66886 0.68492 1.000 15.55055 155 ARG B C 1
ATOM 3540 O O . ARG B 1 87 ? -36.40395 52.38953 1.81240 1.000 15.81420 155 ARG B O 1
ATOM 3548 N N . SER B 1 88 ? -37.90730 52.11301 0.15590 1.000 13.32805 156 SER B N 1
ATOM 3549 C CA . SER B 1 88 ? -38.68519 51.11200 0.87720 1.000 15.36838 156 SER B CA 1
ATOM 3550 C C . SER B 1 88 ? -39.60017 50.42364 -0.11499 1.000 13.26880 156 SER B C 1
ATOM 3551 O O . SER B 1 88 ? -39.72756 50.83793 -1.27214 1.000 14.66375 156 SER B O 1
ATOM 3554 N N . LYS B 1 89 ? -40.28214 49.39452 0.37366 1.000 12.59058 157 LYS B N 1
ATOM 3555 C CA . LYS B 1 89 ? -41.29708 48.71425 -0.41530 1.000 13.69852 157 LYS B CA 1
ATOM 3556 C C . LYS B 1 89 ? -42.63604 49.45224 -0.41911 1.000 15.90239 157 LYS B C 1
ATOM 3557 O O . LYS B 1 89 ? -43.59092 48.97575 -1.04748 1.000 14.30689 157 LYS B O 1
ATOM 3563 N N . ARG B 1 90 ? -42.72684 50.60539 0.25738 1.000 13.89620 158 ARG B N 1
ATOM 3564 C CA . ARG B 1 90 ? -43.94815 51.39507 0.30827 1.000 15.74119 158 ARG B CA 1
ATOM 3565 C C . ARG B 1 90 ? -44.01054 52.46348 -0.77370 1.000 14.78663 158 ARG B C 1
ATOM 3566 O O . ARG B 1 90 ? -45.11229 52.81191 -1.22163 1.000 15.83352 158 ARG B O 1
ATOM 3574 N N . ARG B 1 91 ? -42.86913 52.99869 -1.20587 1.000 11.63301 159 ARG B N 1
ATOM 3575 C CA . ARG B 1 91 ? -42.91028 54.19583 -2.03772 1.000 12.47449 159 ARG B CA 1
ATOM 3576 C C . ARG B 1 91 ? -43.38357 53.87107 -3.44679 1.000 12.53983 159 ARG B C 1
ATOM 3577 O O . ARG B 1 91 ? -43.18118 52.76510 -3.96214 1.000 12.52053 159 ARG B O 1
ATOM 3585 N N . ARG B 1 92 ? -44.07547 54.84194 -4.05015 1.000 12.96139 160 ARG B N 1
ATOM 3586 C CA . ARG B 1 92 ? -44.58566 54.70220 -5.40498 1.000 12.00211 160 ARG B CA 1
ATOM 3587 C C . ARG B 1 92 ? -44.45199 56.03467 -6.11993 1.000 12.15971 160 ARG B C 1
ATOM 3588 O O . ARG B 1 92 ? -44.54526 57.09927 -5.50130 1.000 12.11225 160 ARG B O 1
ATOM 3596 N N . LEU B 1 93 ? -44.23139 55.96665 -7.42875 1.000 10.80580 161 LEU B N 1
ATOM 3597 C CA . LEU B 1 93 ? -44.37612 57.14123 -8.26900 1.000 12.37214 161 LEU B CA 1
ATOM 3598 C C . LEU B 1 93 ? -45.86016 57.37021 -8.50405 1.000 12.58183 161 LEU B C 1
ATOM 3599 O O . LEU B 1 93 ? -46.55723 56.49978 -9.04676 1.000 11.29252 161 LEU B O 1
ATOM 3604 N N . VAL B 1 94 ? -46.34876 58.52328 -8.04909 1.000 11.97712 162 VAL B N 1
ATOM 3605 C CA . VAL B 1 94 ? -47.75979 58.87951 -8.14357 1.000 11.88315 162 VAL B CA 1
ATOM 3606 C C . VAL B 1 94 ? -47.83737 60.24950 -8.79767 1.000 11.87642 162 VAL B C 1
ATOM 3607 O O . VAL B 1 94 ? -46.83652 60.94876 -8.92102 1.000 12.73242 162 VAL B O 1
ATOM 3611 N N . SER B 1 95 ? -49.04203 60.63978 -9.21857 1.000 11.35951 163 SER B N 1
ATOM 3612 C CA . SER B 1 95 ? -49.19474 61.97462 -9.78596 1.000 10.59880 163 SER B CA 1
ATOM 3613 C C . SER B 1 95 ? -50.60193 62.50850 -9.56807 1.000 12.70764 163 SER B C 1
ATOM 3614 O O . SER B 1 95 ? -51.53663 61.78504 -9.19185 1.000 12.95268 163 SER B O 1
ATOM 3617 N N . PHE B 1 96 ? -50.72345 63.81330 -9.80655 1.000 11.76309 164 PHE B N 1
ATOM 3618 C CA . PHE B 1 96 ? -51.91844 64.61198 -9.62785 1.000 12.65872 164 PHE B CA 1
ATOM 3619 C C . PHE B 1 96 ? -51.99879 65.55334 -10.82142 1.000 13.16947 164 PHE B C 1
ATOM 3620 O O . PHE B 1 96 ? -50.97275 66.11598 -11.21512 1.000 14.51276 164 PHE B O 1
ATOM 3628 N N . PRO B 1 97 ? -53.17794 65.78099 -11.39677 1.000 14.16955 165 PRO B N 1
ATOM 3629 C CA . PRO B 1 97 ? -53.29077 66.86171 -12.38350 1.000 14.67521 165 PRO B CA 1
ATOM 3630 C C . PRO B 1 97 ? -52.76238 68.15077 -11.76470 1.000 13.73946 165 PRO B C 1
ATOM 3631 O O . PRO B 1 97 ? -53.00209 68.43209 -10.59039 1.000 13.99362 165 PRO B O 1
ATOM 3635 N N . LEU B 1 98 ? -51.98092 68.90717 -12.53341 1.000 13.96833 166 LEU B N 1
ATOM 3636 C CA . LEU B 1 98 ? -51.35954 70.10113 -11.96619 1.000 14.31182 166 LEU B CA 1
ATOM 3637 C C . LEU B 1 98 ? -52.42890 71.11661 -11.57903 1.000 15.37421 166 LEU B C 1
ATOM 3638 O O . LEU B 1 98 ? -53.22435 71.54262 -12.42018 1.000 17.40921 166 LEU B O 1
ATOM 3643 N N . GLY B 1 99 ? -52.43172 71.52500 -10.30755 1.000 15.39821 167 GLY B N 1
ATOM 3644 C CA . GLY B 1 99 ? -53.46896 72.39175 -9.77885 1.000 14.16783 167 GLY B CA 1
ATOM 3645 C C . GLY B 1 99 ? -54.45149 71.68546 -8.87651 1.000 15.05585 167 GLY B C 1
ATOM 3646 O O . GLY B 1 99 ? -55.20241 72.36038 -8.14786 1.000 15.13353 167 GLY B O 1
ATOM 3647 N N . SER B 1 100 ? -54.51250 70.35497 -8.93695 1.000 13.07535 168 SER B N 1
ATOM 3648 C CA . SER B 1 100 ? -55.25363 69.60101 -7.93540 1.000 13.23623 168 SER B CA 1
ATOM 3649 C C . SER B 1 100 ? -54.43073 69.52855 -6.66058 1.000 14.07613 168 SER B C 1
ATOM 3650 O O . SER B 1 100 ? -53.21975 69.30157 -6.70738 1.000 16.05917 168 SER B O 1
ATOM 3653 N N . GLU B 1 101 ? -55.08394 69.68772 -5.51421 1.000 13.28437 169 GLU B N 1
ATOM 3654 C CA . GLU B 1 101 ? -54.27518 69.57294 -4.31103 1.000 14.15244 169 GLU B CA 1
ATOM 3655 C C . GLU B 1 101 ? -53.97923 68.10576 -4.02014 1.000 14.09453 169 GLU B C 1
ATOM 3656 O O . GLU B 1 101 ? -54.61413 67.19407 -4.55778 1.000 13.76533 169 GLU B O 1
ATOM 3662 N N . LEU B 1 102 ? -52.94303 67.88626 -3.21141 1.000 13.30794 170 LEU B N 1
ATOM 3663 C CA . LEU B 1 102 ? -52.32452 66.56158 -3.10477 1.000 12.66700 170 LEU B CA 1
ATOM 3664 C C . LEU B 1 102 ? -53.06618 65.76740 -2.03170 1.000 14.04174 170 LEU B C 1
ATOM 3665 O O . LEU B 1 102 ? -52.60462 65.60859 -0.89735 1.000 14.32401 170 LEU B O 1
ATOM 3670 N N . THR B 1 103 ? -54.23011 65.24238 -2.41207 1.000 12.67188 171 THR B N 1
ATOM 3671 C CA . THR B 1 103 ? -55.09508 64.48321 -1.52252 1.000 12.98242 171 THR B CA 1
ATOM 3672 C C . THR B 1 103 ? -55.25043 63.05521 -2.02059 1.000 12.71821 171 THR B C 1
ATOM 3673 O O . THR B 1 103 ? -54.99472 62.74982 -3.18914 1.000 13.49798 171 THR B O 1
ATOM 3677 N N . LEU B 1 104 ? -55.73249 62.18591 -1.12594 1.000 11.28333 172 LEU B N 1
ATOM 3678 C CA . LEU B 1 104 ? -55.83820 60.76366 -1.44963 1.000 12.14524 172 LEU B CA 1
ATOM 3679 C C . LEU B 1 104 ? -56.73474 60.51428 -2.66685 1.000 13.31219 172 LEU B C 1
ATOM 3680 O O . LEU B 1 104 ? -56.38012 59.72986 -3.55408 1.000 13.90829 172 LEU B O 1
ATOM 3685 N N . ASP B 1 105 ? -57.89597 61.17929 -2.74550 1.000 11.51567 173 ASP B N 1
ATOM 3686 C CA . ASP B 1 105 ? -58.78127 60.89936 -3.87626 1.000 12.61485 173 ASP B CA 1
ATOM 3687 C C . ASP B 1 105 ? -58.26660 61.45626 -5.20161 1.000 15.57488 173 ASP B C 1
ATOM 3688 O O . ASP B 1 105 ? -58.63621 60.92591 -6.25526 1.000 15.38610 173 ASP B O 1
ATOM 3693 N N . ASN B 1 106 ? -57.42729 62.49990 -5.18032 1.000 14.30865 174 ASN B N 1
ATOM 3694 C CA . ASN B 1 106 ? -56.85459 63.07151 -6.39875 1.000 12.93042 174 ASN B CA 1
ATOM 3695 C C . ASN B 1 106 ? -55.62888 62.30934 -6.90903 1.000 14.80335 174 ASN B C 1
ATOM 3696 O O . ASN B 1 106 ? -55.18972 62.55376 -8.03695 1.000 13.85000 174 ASN B O 1
ATOM 3701 N N . MET B 1 107 ? -55.07772 61.39986 -6.11668 1.000 12.49397 175 MET B N 1
ATOM 3702 C CA . MET B 1 107 ? -53.81544 60.72938 -6.44872 1.000 11.87877 175 MET B CA 1
ATOM 3703 C C . MET B 1 107 ? -54.01742 59.64613 -7.50492 1.000 12.67315 175 MET B C 1
ATOM 3704 O O . MET B 1 107 ? -55.03331 58.94213 -7.51520 1.000 13.49903 175 MET B O 1
ATOM 3709 N N . LYS B 1 108 ? -53.04496 59.51653 -8.40687 1.000 14.56769 176 LYS B N 1
ATOM 3710 C CA . LYS B 1 108 ? -52.98554 58.39692 -9.34114 1.000 12.64524 176 LYS B CA 1
ATOM 3711 C C . LYS B 1 108 ? -51.63804 57.70534 -9.18996 1.000 12.20781 176 LYS B C 1
ATOM 3712 O O . LYS B 1 108 ? -50.59543 58.34641 -9.34503 1.000 13.15510 176 LYS B O 1
ATOM 3718 N N . VAL B 1 109 ? -51.67637 56.40109 -8.89504 1.000 12.18390 177 VAL B N 1
ATOM 3719 C CA . VAL B 1 109 ? -50.48328 55.57704 -8.72369 1.000 13.50066 177 VAL B CA 1
ATOM 3720 C C . VAL B 1 109 ? -50.06183 55.02809 -10.07847 1.000 12.69652 177 VAL B C 1
ATOM 3721 O O . VAL B 1 109 ? -50.88795 54.48416 -10.81708 1.000 15.85448 177 VAL B O 1
ATOM 3725 N N . HIS B 1 110 ? -48.77178 55.16700 -10.41039 1.000 11.42997 178 HIS B N 1
ATOM 3726 C CA . HIS B 1 110 ? -48.24640 54.66231 -11.67577 1.000 12.81542 178 HIS B CA 1
ATOM 3727 C C . HIS B 1 110 ? -47.37425 53.42597 -11.51033 1.000 12.29162 178 HIS B C 1
ATOM 3728 O O . HIS B 1 110 ? -47.61930 52.40791 -12.16531 1.000 13.82620 178 HIS B O 1
ATOM 3735 N N . LEU B 1 111 ? -46.35050 53.49118 -10.65366 1.000 12.76685 179 LEU B N 1
ATOM 3736 C CA . LEU B 1 111 ? -45.37295 52.41877 -10.49431 1.000 14.56545 179 LEU B CA 1
ATOM 3737 C C . LEU B 1 111 ? -44.86232 52.40516 -9.06175 1.000 12.52344 179 LEU B C 1
ATOM 3738 O O . LEU B 1 111 ? -44.55015 53.46039 -8.50679 1.000 14.20346 179 LEU B O 1
ATOM 3743 N N . SER B 1 112 ? -44.70478 51.21219 -8.48880 1.000 11.19372 180 SER B N 1
ATOM 3744 C CA . SER B 1 112 ? -43.95774 51.10730 -7.24524 1.000 12.48440 180 SER B CA 1
ATOM 3745 C C . SER B 1 112 ? -42.48573 51.43277 -7.49319 1.000 13.46173 180 SER B C 1
ATOM 3746 O O . SER B 1 112 ? -41.94128 51.14018 -8.55634 1.000 14.83921 180 SER B O 1
ATOM 3749 N N . GLY B 1 113 ? -41.84090 52.02082 -6.49841 1.000 12.15532 181 GLY B N 1
ATOM 3750 C CA . GLY B 1 113 ? -40.41086 52.27205 -6.57783 1.000 11.74930 181 GLY B CA 1
ATOM 3751 C C . GLY B 1 113 ? -40.03089 53.53079 -5.82650 1.000 10.58947 181 GLY B C 1
ATOM 3752 O O . GLY B 1 113 ? -40.87008 54.26765 -5.32992 1.000 13.57637 181 GLY B O 1
ATOM 3753 N N . TRP B 1 114 ? -38.71459 53.76849 -5.75136 1.000 11.67383 182 TRP B N 1
ATOM 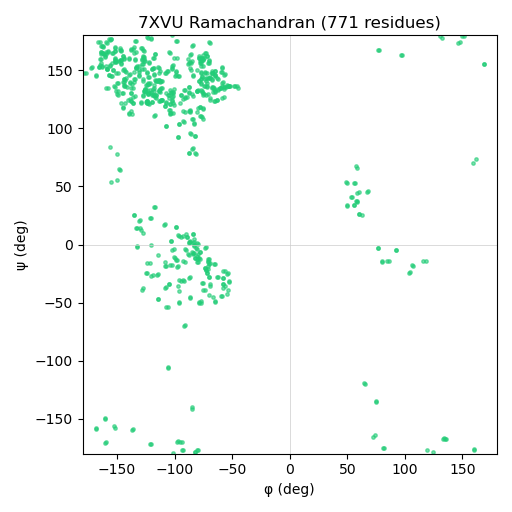3754 C CA . TRP B 1 114 ? -38.19481 54.76248 -4.82766 1.000 12.08116 182 TRP B CA 1
ATOM 3755 C C . TRP B 1 114 ? -37.24477 55.76157 -5.49195 1.000 12.87394 182 TRP B C 1
ATOM 3756 O O . TRP B 1 114 ? -36.59436 56.54281 -4.79046 1.000 13.34473 182 TRP B O 1
ATOM 3767 N N . SER B 1 115 ? -37.19875 55.79198 -6.81962 1.000 12.54769 183 SER B N 1
ATOM 3768 C CA . SER B 1 115 ? -36.54352 56.84810 -7.58795 1.000 13.08782 183 SER B CA 1
ATOM 3769 C C . SER B 1 115 ? -37.27821 56.91951 -8.91677 1.000 14.12855 183 SER B C 1
ATOM 3770 O O . SER B 1 115 ? -37.59575 55.87568 -9.49225 1.000 14.54083 183 SER B O 1
ATOM 3773 N N . GLY B 1 116 ? -37.59731 58.13002 -9.38746 1.000 13.52323 184 GLY B N 1
ATOM 3774 C CA . GLY B 1 116 ? -38.58575 58.26153 -10.44259 1.000 14.20888 184 GLY B CA 1
ATOM 3775 C C . GLY B 1 116 ? -38.24511 59.29620 -11.49801 1.000 13.55960 184 GLY B C 1
ATOM 3776 O O . GLY B 1 116 ? -37.43313 60.20532 -11.29411 1.000 15.22852 184 GLY B O 1
ATOM 3777 N N . THR B 1 117 ? -38.91117 59.13373 -12.64349 1.000 13.04098 185 THR B N 1
ATOM 3778 C CA . THR B 1 117 ? -38.92518 60.10298 -13.73443 1.000 13.86672 185 THR B CA 1
ATOM 3779 C C . THR B 1 117 ? -40.15929 59.80951 -14.58860 1.000 12.56766 185 THR B C 1
ATOM 3780 O O . THR B 1 117 ? -40.77551 58.74496 -14.47340 1.000 12.67410 185 THR B O 1
ATOM 3784 N N . ALA B 1 118 ? -40.51134 60.76345 -15.44828 1.000 12.33510 186 ALA B N 1
ATOM 3785 C CA . ALA B 1 118 ? -41.62361 60.59185 -16.37629 1.000 13.72901 186 ALA B CA 1
ATOM 3786 C C . ALA B 1 118 ? -41.51779 61.63815 -17.47575 1.000 13.52115 186 ALA B C 1
ATOM 3787 O O . ALA B 1 118 ? -40.98321 62.73114 -17.25929 1.000 14.45178 186 ALA B O 1
ATOM 3789 N N . CYS B 1 119 ? -42.06166 61.31017 -18.64838 1.000 14.40144 187 CYS B N 1
ATOM 3790 C CA . CYS B 1 119 ? -42.06156 62.26191 -19.75632 1.000 14.70397 187 CYS B CA 1
ATOM 3791 C C . CYS B 1 119 ? -42.97746 61.75321 -20.85886 1.000 15.21043 187 CYS B C 1
ATOM 3792 O O . CYS B 1 119 ? -43.08232 60.54401 -21.08906 1.000 16.74809 187 CYS B O 1
ATOM 3795 N N . HIS B 1 120 ? -43.63446 62.69298 -21.52984 1.000 14.85530 188 HIS B N 1
ATOM 3796 C CA . HIS B 1 120 ? -44.62918 62.40853 -22.55820 1.000 15.59035 188 HIS B CA 1
ATOM 3797 C C . HIS B 1 120 ? -44.00185 62.64769 -23.92528 1.000 16.80298 188 HIS B C 1
ATOM 3798 O O . HIS B 1 120 ? -43.38533 63.69563 -24.14760 1.000 18.47884 188 HIS B O 1
ATOM 3805 N N . ASP B 1 121 ? -44.15315 61.69154 -24.84422 1.000 16.10854 189 ASP B N 1
ATOM 3806 C CA . ASP B 1 121 ? -43.47718 61.78784 -26.13271 1.000 16.74461 189 ASP B CA 1
ATOM 3807 C C . ASP B 1 121 ? -44.36397 62.38310 -27.22210 1.000 18.02783 189 ASP B C 1
ATOM 3808 O O . ASP B 1 121 ? -43.95506 62.42845 -28.38763 1.000 17.82364 189 ASP B O 1
ATOM 3813 N N . GLY B 1 122 ? -45.54453 62.87855 -26.86411 1.000 18.78967 190 GLY B N 1
ATOM 3814 C CA . GLY B 1 122 ? -46.51554 63.34950 -27.82188 1.000 21.07100 190 GLY B CA 1
ATOM 3815 C C . GLY B 1 122 ? -47.67417 62.39822 -28.03637 1.000 19.45311 190 GLY B C 1
ATOM 3816 O O . GLY B 1 122 ? -48.74823 62.83784 -28.46312 1.000 19.88166 190 GLY B O 1
ATOM 3817 N N . LYS B 1 123 ? -47.47318 61.11037 -27.76194 1.000 18.04336 191 LYS B N 1
ATOM 3818 C CA . LYS B 1 123 ? -48.51378 60.09274 -27.86080 1.000 19.94433 191 LYS B CA 1
ATOM 3819 C C . LYS B 1 123 ? -48.87101 59.47888 -26.51409 1.000 19.34447 191 LYS B C 1
ATOM 3820 O O . LYS B 1 123 ? -50.05830 59.34251 -26.19549 1.000 20.99346 191 LYS B O 1
ATOM 3826 N N . GLU B 1 124 ? -47.87776 59.08769 -25.70990 1.000 19.06903 192 GLU B N 1
ATOM 3827 C CA . GLU B 1 124 ? -48.15360 58.43567 -24.43807 1.000 18.76309 192 GLU B CA 1
ATOM 3828 C C . GLU B 1 124 ? -47.13077 58.86127 -23.39906 1.000 16.89691 192 GLU B C 1
ATOM 3829 O O . GLU B 1 124 ? -46.01898 59.29097 -23.72374 1.000 16.51733 192 GLU B O 1
ATOM 3835 N N . TRP B 1 125 ? -47.51224 58.67845 -22.13771 1.000 15.60350 193 TRP B N 1
ATOM 3836 C CA . TRP B 1 125 ? -46.57788 58.83459 -21.03250 1.000 15.24376 193 TRP B CA 1
ATOM 3837 C C . TRP B 1 125 ? -45.60343 57.66570 -20.94704 1.000 15.31672 193 TRP B C 1
ATOM 3838 O O . TRP B 1 125 ? -45.98998 56.49788 -21.04980 1.000 14.35557 193 TRP B O 1
ATOM 3849 N N . THR B 1 126 ? -44.33562 57.98989 -20.72150 1.000 15.99176 194 THR B N 1
ATOM 3850 C CA . THR B 1 126 ? -43.36459 57.04333 -20.19549 1.000 16.72752 194 THR B CA 1
ATOM 3851 C C . THR B 1 126 ? -43.18473 57.37206 -18.72122 1.000 15.66548 194 THR B C 1
ATOM 3852 O O . THR B 1 126 ? -42.88020 58.51721 -18.37576 1.000 17.53106 194 THR B O 1
ATOM 3856 N N . TYR B 1 127 ? -43.41019 56.38659 -17.86037 1.000 15.64006 195 TYR B N 1
ATOM 3857 C CA . TYR B 1 127 ? -43.13411 56.49561 -16.43622 1.000 15.19959 195 TYR B CA 1
ATOM 3858 C C . TYR B 1 127 ? -42.02912 55.51599 -16.09422 1.000 13.70537 195 TYR B C 1
ATOM 3859 O O . TYR B 1 127 ? -42.01086 54.39838 -16.61179 1.000 13.93572 195 TYR B O 1
ATOM 3868 N N . ALA B 1 128 ? -41.10436 55.91081 -15.22585 1.000 13.83554 196 ALA B N 1
ATOM 3869 C CA . ALA B 1 128 ? -40.04262 54.98814 -14.85944 1.000 14.84074 196 ALA B CA 1
ATOM 3870 C C . ALA B 1 128 ? -39.70517 55.15982 -13.39104 1.000 14.75853 196 ALA B C 1
ATOM 3871 O O . ALA B 1 128 ? -39.62876 56.28716 -12.89030 1.000 15.16583 196 ALA B O 1
ATOM 3873 N N . THR B 1 129 ? -39.53636 54.03459 -12.70547 1.000 13.67024 197 THR B N 1
ATOM 3874 C CA . THR B 1 129 ? -39.03380 53.99611 -11.34770 1.000 12.95779 197 THR B CA 1
ATOM 3875 C C . THR B 1 129 ? -37.99020 52.90712 -11.23581 1.000 14.86176 197 THR B C 1
ATOM 3876 O O . THR B 1 129 ? -37.98868 51.94182 -12.00365 1.000 13.54828 197 THR B O 1
ATOM 3880 N N . VAL B 1 130 ? -37.14215 53.03796 -10.22385 1.000 13.47124 198 VAL B N 1
ATOM 3881 C CA . VAL B 1 130 ? -36.25811 51.96114 -9.82322 1.000 12.36189 198 VAL B CA 1
ATOM 3882 C C . VAL B 1 130 ? -36.86959 51.28607 -8.60444 1.000 14.24355 198 VAL B C 1
ATOM 3883 O O . VAL B 1 130 ? -37.35039 51.96049 -7.68068 1.000 14.89756 198 VAL B O 1
ATOM 3887 N N . ASN B 1 131 ? -36.89463 49.96045 -8.62860 1.000 13.11977 199 ASN B N 1
ATOM 3888 C CA . ASN B 1 131 ? -37.47631 49.14131 -7.58093 1.000 13.48839 199 ASN B CA 1
ATOM 3889 C C . ASN B 1 131 ? -36.46542 48.06985 -7.21762 1.000 15.63195 199 ASN B C 1
ATOM 3890 O O . ASN B 1 131 ? -35.58115 47.75110 -8.01507 1.000 17.38175 199 ASN B O 1
ATOM 3895 N N . GLY B 1 132 ? -36.53262 47.58847 -5.98445 1.000 14.73062 200 GLY B N 1
ATOM 3896 C CA . GLY B 1 132 ? -35.74745 46.44024 -5.60111 1.000 14.86357 200 GLY B CA 1
ATOM 3897 C C . GLY B 1 132 ? -34.78191 46.74886 -4.47888 1.000 15.14902 200 GLY B C 1
ATOM 3898 O O . GLY B 1 132 ? -34.73628 47.86688 -3.95548 1.000 15.46307 200 GLY B O 1
ATOM 3899 N N . PRO B 1 133 ? -33.97049 45.76482 -4.10499 1.000 15.11757 201 PRO B N 1
ATOM 3900 C CA . PRO B 1 133 ? -32.95905 45.98689 -3.07138 1.000 14.36907 201 PRO B CA 1
ATOM 3901 C C . PRO B 1 133 ? -31.78152 46.78581 -3.61045 1.000 14.14537 201 PRO B C 1
ATOM 3902 O O . PRO B 1 133 ? -31.57812 46.90972 -4.81537 1.000 16.09927 201 PRO B O 1
ATOM 3906 N N . ASP B 1 134 ? -31.00566 47.33329 -2.67684 1.000 16.31707 202 ASP B N 1
ATOM 3907 C CA . ASP B 1 134 ? -29.92821 48.25083 -3.05380 1.000 18.97821 202 ASP B CA 1
ATOM 3908 C C . ASP B 1 134 ? -28.91888 47.61424 -4.00616 1.000 18.80157 202 ASP B C 1
ATOM 3909 O O . ASP B 1 134 ? -28.39730 48.29649 -4.89621 1.000 19.30802 202 ASP B O 1
ATOM 3914 N N . ASN B 1 135 ? -28.59658 46.32925 -3.82771 1.000 17.39396 203 ASN B N 1
ATOM 3915 C CA . ASN B 1 135 ? -27.54936 45.72181 -4.65048 1.000 21.02946 203 ASN B CA 1
ATOM 3916 C C . ASN B 1 135 ? -28.07603 45.08786 -5.93510 1.000 19.94329 203 ASN B C 1
ATOM 3917 O O . ASN B 1 135 ? -27.27135 44.63577 -6.75579 1.000 21.16461 203 ASN B O 1
ATOM 3922 N N . SER B 1 136 ? -29.38662 45.05696 -6.15528 1.000 16.92978 204 SER B N 1
ATOM 3923 C CA . SER B 1 136 ? -29.91390 44.45224 -7.37459 1.000 15.48726 204 SER B CA 1
ATOM 3924 C C . SER B 1 136 ? -31.21156 45.16266 -7.75447 1.000 14.99516 204 SER B C 1
ATOM 3925 O O . SER B 1 136 ? -32.26880 44.56053 -7.93577 1.000 14.38666 204 SER B O 1
ATOM 3928 N N . ALA B 1 137 ? -31.11195 46.47820 -7.88694 1.000 14.39039 205 ALA B N 1
ATOM 3929 C CA . ALA B 1 137 ? -32.26128 47.28759 -8.23297 1.000 14.46637 205 ALA B CA 1
ATOM 3930 C C . ALA B 1 137 ? -32.54690 47.18573 -9.72769 1.000 15.63717 205 ALA B C 1
ATOM 3931 O O . ALA B 1 137 ? -31.65704 46.91917 -10.53541 1.000 17.39265 205 ALA B O 1
ATOM 3933 N N . VAL B 1 138 ? -33.79978 47.44629 -10.09653 1.000 14.48639 206 VAL B N 1
ATOM 3934 C CA . VAL B 1 138 ? -34.25915 47.31471 -11.47779 1.000 14.98919 206 VAL B CA 1
ATOM 3935 C C . VAL B 1 138 ? -35.12161 48.52806 -11.80729 1.000 13.79718 206 VAL B C 1
ATOM 3936 O O . VAL B 1 138 ? -36.07959 48.82524 -11.09076 1.000 14.24379 206 VAL B O 1
ATOM 3940 N N . MET B 1 139 ? -34.80381 49.22428 -12.89249 1.000 14.45158 207 MET B N 1
ATOM 3941 C CA . MET B 1 139 ? -35.70284 50.24560 -13.39998 1.000 14.86600 207 MET B CA 1
ATOM 3942 C C . MET B 1 139 ? -36.73359 49.57304 -14.29519 1.000 14.80092 207 MET B C 1
ATOM 3943 O O . MET B 1 139 ? -36.37211 48.80120 -15.18969 1.000 15.09738 207 MET B O 1
ATOM 3948 N N . ARG B 1 140 ? -38.01247 49.85031 -14.05094 1.000 12.52341 208 ARG B N 1
ATOM 3949 C CA . ARG B 1 140 ? -39.07077 49.43175 -14.96180 1.000 13.32457 208 ARG B CA 1
ATOM 3950 C C . ARG B 1 140 ? -39.65935 50.67413 -15.61106 1.000 12.94467 208 ARG B C 1
ATOM 3951 O O . ARG B 1 140 ? -39.81308 51.71007 -14.95861 1.000 14.85009 208 ARG B O 1
ATOM 3959 N N . LEU B 1 141 ? -39.96216 50.57250 -16.90136 1.000 14.16543 209 LEU B N 1
ATOM 3960 C CA . LEU B 1 141 ? -40.47549 51.69159 -17.67475 1.000 14.35199 209 LEU B CA 1
ATOM 3961 C C . LEU B 1 141 ? -41.84998 51.32553 -18.20635 1.000 15.64519 209 LEU B C 1
ATOM 3962 O O . LEU B 1 141 ? -42.00657 50.31084 -18.89784 1.000 16.33301 209 LEU B O 1
ATOM 3967 N N . LYS B 1 142 ? -42.83563 52.14498 -17.86358 1.000 13.23962 210 LYS B N 1
ATOM 3968 C CA . LYS B 1 142 ? -44.22381 51.93267 -18.23634 1.000 14.73058 210 LYS B CA 1
ATOM 3969 C C . LYS B 1 142 ? -44.59611 52.92258 -19.32902 1.000 17.77179 210 LYS B C 1
ATOM 3970 O O . LYS B 1 142 ? -44.36228 54.12765 -19.18579 1.000 18.79265 210 LYS B O 1
ATOM 3976 N N . TYR B 1 143 ? -45.17002 52.41135 -20.42219 1.000 14.47460 211 TYR B N 1
ATOM 3977 C CA . TYR B 1 143 ? -45.56159 53.22785 -21.56529 1.000 14.48860 211 TYR B CA 1
ATOM 3978 C C . TYR B 1 143 ? -47.07034 53.08424 -21.70374 1.000 16.17893 211 TYR B C 1
ATOM 3979 O O . TYR B 1 143 ? -47.57360 52.00186 -22.02583 1.000 16.14132 211 TYR B O 1
ATOM 3988 N N . GLY B 1 144 ? -47.78603 54.16037 -21.41973 1.000 16.41494 212 GLY B N 1
ATOM 3989 C CA . GLY B 1 144 ? -49.22728 54.03661 -21.27303 1.000 16.65659 212 GLY B CA 1
ATOM 3990 C C . GLY B 1 144 ? -49.52694 53.16776 -20.06906 1.000 16.40729 212 GLY B C 1
ATOM 3991 O O . GLY B 1 144 ? -49.13194 53.47966 -18.93858 1.000 16.71618 212 GLY B O 1
ATOM 3992 N N . ASP B 1 145 ? -50.22173 52.05512 -20.29377 1.000 15.68276 213 ASP B N 1
ATOM 3993 C CA . ASP B 1 145 ? -50.60475 51.14710 -19.22022 1.000 17.55743 213 ASP B CA 1
ATOM 3994 C C . ASP B 1 145 ? -49.70831 49.91758 -19.10243 1.000 15.21601 213 ASP B C 1
ATOM 3995 O O . ASP B 1 145 ? -49.92358 49.11392 -18.19272 1.000 16.79738 213 ASP B O 1
ATOM 4000 N N . GLN B 1 146 ? -48.73286 49.73292 -19.99176 1.000 13.94429 214 GLN B N 1
ATOM 4001 C CA . GLN B 1 146 ? -47.93927 48.50734 -20.02975 1.000 15.03552 214 GLN B CA 1
ATOM 4002 C C . GLN B 1 146 ? -46.52286 48.75531 -19.53252 1.000 15.83561 214 GLN B C 1
ATOM 4003 O O . GLN B 1 146 ? -45.96122 49.83180 -19.74009 1.000 15.45636 214 GLN B O 1
ATOM 4009 N N . ILE B 1 147 ? -45.92702 47.75006 -18.89503 1.000 14.12650 215 ILE B N 1
ATOM 4010 C CA . ILE B 1 147 ? -44.50469 47.82081 -18.57641 1.000 15.47012 215 ILE B CA 1
ATOM 4011 C C . ILE B 1 147 ? -43.75836 47.33319 -19.81130 1.000 16.83481 215 ILE B C 1
ATOM 4012 O O . ILE B 1 147 ? -43.78042 46.14615 -20.13531 1.000 17.02543 215 ILE B O 1
ATOM 4017 N N . ARG B 1 148 ? -43.10583 48.25349 -20.51167 1.000 16.68791 216 ARG B N 1
ATOM 4018 C CA . ARG B 1 148 ? -42.46038 47.92889 -21.77169 1.000 15.79117 216 ARG B CA 1
ATOM 4019 C C . ARG B 1 148 ? -40.95537 47.80235 -21.66374 1.000 18.01284 216 ARG B C 1
ATOM 4020 O O . ARG B 1 148 ? -40.34164 47.22378 -22.56361 1.000 18.74397 216 ARG B O 1
ATOM 4028 N N . GLY B 1 149 ? -40.35960 48.33163 -20.60367 1.000 16.82823 217 GLY B N 1
ATOM 4029 C CA . GLY B 1 149 ? -38.91670 48.37350 -20.48540 1.000 16.14784 217 GLY B CA 1
ATOM 4030 C C . GLY B 1 149 ? -38.45321 47.91602 -19.12005 1.000 16.20250 217 GLY B C 1
ATOM 4031 O O . GLY B 1 149 ? -39.17073 48.01629 -18.12478 1.000 15.41967 217 GLY B O 1
ATOM 4032 N N . SER B 1 150 ? -37.23537 47.38396 -19.09047 1.000 16.12568 218 SER B N 1
ATOM 4033 C CA . SER B 1 150 ? -36.63627 46.95499 -17.83727 1.000 15.28788 218 SER B CA 1
ATOM 4034 C C . SER B 1 150 ? -35.13280 47.10093 -17.97596 1.000 18.04733 218 SER B C 1
ATOM 4035 O O . SER B 1 150 ? -34.56043 46.66533 -18.98081 1.000 20.39321 218 SER B O 1
ATOM 4038 N N . PHE B 1 151 ? -34.50387 47.70717 -16.97496 1.000 15.65304 219 PHE B N 1
ATOM 4039 C CA . PHE B 1 151 ? -33.07946 48.01576 -17.03360 1.000 13.87041 219 PHE B CA 1
ATOM 4040 C C . PHE B 1 151 ? -32.43422 47.70140 -15.69038 1.000 14.23994 219 PHE B C 1
ATOM 4041 O O . PHE B 1 151 ? -32.78354 48.31887 -14.67640 1.000 15.17282 219 PHE B O 1
ATOM 4049 N N . PRO B 1 152 ? -31.52397 46.73145 -15.63070 1.000 16.01666 220 PRO B N 1
ATOM 4050 C CA . PRO B 1 152 ? -30.95449 46.31124 -14.34854 1.000 13.95134 220 PRO B CA 1
ATOM 4051 C C . PRO B 1 152 ? -29.72404 47.11089 -13.93174 1.000 14.95403 220 PRO B C 1
ATOM 4052 O O . PRO B 1 152 ? -29.03338 47.72691 -14.74607 1.000 15.76805 220 PRO B O 1
ATOM 4056 N N . SER B 1 153 ? -29.45785 47.05864 -12.62723 1.000 14.43941 221 SER B N 1
ATOM 4057 C CA . SER B 1 153 ? -28.25632 47.64601 -12.03459 1.000 15.12261 221 SER B CA 1
ATOM 4058 C C . SER B 1 153 ? -26.98417 47.18056 -12.74247 1.000 15.73318 221 SER B C 1
ATOM 4059 O O . SER B 1 153 ? -26.83556 45.99899 -13.07153 1.000 17.16756 221 SER B O 1
ATOM 4062 N N . TYR B 1 154 ? -26.07087 48.13011 -12.99835 1.000 14.88302 222 TYR B N 1
ATOM 4063 C CA . TYR B 1 154 ? -24.77906 47.85138 -13.61912 1.000 16.26013 222 TYR B CA 1
ATOM 4064 C C . TYR B 1 154 ? -23.58676 48.10668 -12.70388 1.000 16.94030 222 TYR B C 1
ATOM 4065 O O . TYR B 1 154 ? -22.45023 47.84753 -13.11732 1.000 17.60094 222 TYR B O 1
ATOM 4074 N N . ALA B 1 155 ? -23.79149 48.71104 -11.52857 1.000 13.74204 223 ALA B N 1
ATOM 4075 C CA . ALA B 1 155 ? -22.70852 48.96399 -10.58160 1.000 14.36961 223 ALA B CA 1
ATOM 4076 C C . ALA B 1 155 ? -23.02128 48.44037 -9.18751 1.000 14.62779 223 ALA B C 1
ATOM 4077 O O . ALA B 1 155 ? -22.33090 48.81477 -8.23326 1.000 15.97349 223 ALA B O 1
ATOM 4079 N N . ASN B 1 156 ? -24.09199 47.65693 -9.03016 1.000 14.57871 224 ASN B N 1
ATOM 4080 C CA . ASN B 1 156 ? -24.36205 46.93710 -7.78920 1.000 14.50412 224 ASN B CA 1
ATOM 4081 C C . ASN B 1 156 ? -24.58966 47.88150 -6.61212 1.000 16.12183 224 ASN B C 1
ATOM 4082 O O . ASN B 1 156 ? -24.44238 47.48835 -5.45638 1.000 17.24045 224 ASN B O 1
ATOM 4087 N N . ASN B 1 157 ? -25.03681 49.11813 -6.86803 1.000 14.78002 225 ASN B N 1
ATOM 4088 C CA . ASN B 1 157 ? -25.21056 50.01832 -5.73337 1.000 15.51866 225 ASN B CA 1
ATOM 4089 C C . ASN B 1 157 ? -26.21518 51.14069 -5.97645 1.000 14.33327 225 ASN B C 1
ATOM 4090 O O . ASN B 1 157 ? -25.83449 52.27203 -6.31799 1.000 15.43771 225 ASN B O 1
ATOM 4095 N N . ILE B 1 158 ? -27.49332 50.82165 -5.77391 1.000 14.09440 226 ILE B N 1
ATOM 4096 C CA . ILE B 1 158 ? -28.61184 51.75913 -5.82297 1.000 14.52986 226 ILE B CA 1
ATOM 4097 C C . ILE B 1 158 ? -28.70410 52.44560 -7.17760 1.000 14.62181 226 ILE B C 1
ATOM 4098 O O . ILE B 1 158 ? -28.56090 53.66962 -7.27577 1.000 14.96870 226 ILE B O 1
ATOM 4103 N N . LEU B 1 159 ? -29.00215 51.67820 -8.21872 1.000 13.12319 227 LEU B N 1
ATOM 4104 C CA . LEU B 1 159 ? -29.43632 52.27421 -9.47378 1.000 13.93001 227 LEU B CA 1
ATOM 4105 C C . LEU B 1 159 ? -30.51548 53.31255 -9.18379 1.000 13.77331 227 LEU B C 1
ATOM 4106 O O . LEU B 1 159 ? -31.40301 53.08043 -8.36361 1.000 14.14241 227 LEU B O 1
ATOM 4111 N N . ARG B 1 160 ? -30.41923 54.47093 -9.82992 1.000 13.11630 228 ARG B N 1
ATOM 4112 C CA . ARG B 1 160 ? -31.28355 55.58459 -9.44165 1.000 12.28915 228 ARG B CA 1
ATOM 4113 C C . ARG B 1 160 ? -31.35398 56.58784 -10.58051 1.000 15.41644 228 ARG B C 1
ATOM 4114 O O . ARG B 1 160 ? -30.49947 56.59397 -11.46867 1.000 14.85484 228 ARG B O 1
ATOM 4122 N N . THR B 1 161 ? -32.37788 57.44032 -10.55438 1.000 14.50157 229 THR B N 1
ATOM 4123 C CA . THR B 1 161 ? -32.61818 58.30716 -11.70962 1.000 14.28479 229 THR B CA 1
ATOM 4124 C C . THR B 1 161 ? -32.92570 59.73932 -11.25083 1.000 13.93323 229 THR B C 1
ATOM 4125 O O . THR B 1 161 ? -32.56716 60.17301 -10.15007 1.000 15.07911 229 THR B O 1
ATOM 4129 N N . GLN B 1 162 ? -33.58209 60.51035 -12.11462 1.000 14.86126 230 GLN B N 1
ATOM 4130 C CA . GLN B 1 162 ? -33.45684 61.97247 -12.04629 1.000 12.76854 230 GLN B CA 1
ATOM 4131 C C . GLN B 1 162 ? -34.23472 62.64882 -10.92178 1.000 13.25008 230 GLN B C 1
ATOM 4132 O O . GLN B 1 162 ? -33.80827 63.70876 -10.43768 1.000 13.56683 230 GLN B O 1
ATOM 4138 N N . GLU B 1 163 ? -35.39304 62.11498 -10.54341 1.000 12.29898 231 GLU B N 1
ATOM 4139 C CA . GLU B 1 163 ? -36.37533 62.82222 -9.70104 1.000 14.41379 231 GLU B CA 1
ATOM 4140 C C . GLU B 1 163 ? -36.86421 64.10695 -10.37175 1.000 13.17861 231 GLU B C 1
ATOM 4141 O O . GLU B 1 163 ? -37.28947 65.06248 -9.70800 1.000 14.95081 231 GLU B O 1
ATOM 4147 N N . SER B 1 164 ? -36.81416 64.13776 -11.69783 1.000 13.66611 232 SER B N 1
ATOM 4148 C CA . SER B 1 164 ? -37.50724 65.14933 -12.48494 1.000 13.08630 232 SER B CA 1
ATOM 4149 C C . SER B 1 164 ? -37.75627 64.55573 -13.86465 1.000 14.14731 232 SER B C 1
ATOM 4150 O O . SER B 1 164 ? -37.32088 63.44146 -14.16342 1.000 14.86316 232 SER B O 1
ATOM 4153 N N . GLU B 1 165 ? -38.43881 65.31349 -14.71619 1.000 14.99246 233 GLU B N 1
ATOM 4154 C CA . GLU B 1 165 ? -38.91363 64.74623 -15.96927 1.000 13.45419 233 GLU B CA 1
ATOM 4155 C C . GLU B 1 165 ? -37.76095 64.40184 -16.90473 1.000 15.24776 233 GLU B C 1
ATOM 4156 O O . GLU B 1 165 ? -36.72608 65.08053 -16.94241 1.000 15.76500 233 GLU B O 1
ATOM 4162 N N . CYS B 1 166 ? -37.96719 63.35319 -17.69390 1.000 15.78055 234 CYS B N 1
ATOM 4163 C CA . CYS B 1 166 ? -37.07438 63.04972 -18.79654 1.000 15.39713 234 CYS B CA 1
ATOM 4164 C C . CYS B 1 166 ? -37.47341 63.91372 -19.99700 1.000 16.77346 234 CYS B C 1
ATOM 4165 O O . CYS B 1 166 ? -38.38351 64.74903 -19.92300 1.000 16.29883 234 CYS B O 1
ATOM 4168 N N . VAL B 1 167 ? -36.77550 63.74224 -21.11487 1.000 15.72392 235 VAL B N 1
ATOM 4169 C CA . VAL B 1 167 ? -36.97668 64.58107 -22.29354 1.000 16.69814 235 VAL B CA 1
ATOM 4170 C C . VAL B 1 167 ? -37.22309 63.68292 -23.49734 1.000 17.48342 235 VAL B C 1
ATOM 4171 O O . VAL B 1 167 ? -36.43571 62.76750 -23.75935 1.000 15.88440 235 VAL B O 1
ATOM 4175 N N . CYS B 1 168 ? -38.30326 63.94088 -24.23427 1.000 15.77192 236 CYS B N 1
ATOM 4176 C CA . CYS B 1 168 ? -38.61436 63.16592 -25.43394 1.000 16.94023 236 CYS B CA 1
ATOM 4177 C C . CYS B 1 168 ? -38.49827 64.04384 -26.67156 1.000 17.50849 236 CYS B C 1
ATOM 4178 O O . CYS B 1 168 ? -39.03149 65.16048 -26.70299 1.000 19.40295 236 CYS B O 1
ATOM 4181 N N . ILE B 1 169 ? -37.80967 63.53459 -27.69337 1.000 16.23939 237 ILE B N 1
ATOM 4182 C CA . ILE B 1 169 ? -37.66854 64.24053 -28.96216 1.000 18.51256 237 ILE B CA 1
ATOM 4183 C C . ILE B 1 169 ? -37.88791 63.23588 -30.08503 1.000 19.21800 237 ILE B C 1
ATOM 4184 O O . ILE B 1 169 ? -37.18266 62.22302 -30.15752 1.000 20.12322 237 ILE B O 1
ATOM 4189 N N . ASP B 1 170 ? -38.87567 63.50704 -30.94948 1.000 18.49498 238 ASP B N 1
ATOM 4190 C CA . ASP B 1 170 ? -39.08835 62.72895 -32.17580 1.000 21.28011 238 ASP B CA 1
ATOM 4191 C C . ASP B 1 170 ? -39.33265 61.24648 -31.88497 1.000 21.56593 238 ASP B C 1
ATOM 4192 O O . ASP B 1 170 ? -38.89271 60.37094 -32.63154 1.000 22.70698 238 ASP B O 1
ATOM 4197 N N . GLY B 1 171 ? -40.05057 60.95670 -30.80210 1.000 19.46937 239 GLY B N 1
ATOM 4198 C CA . GLY B 1 171 ? -40.46133 59.59549 -30.51032 1.000 21.68027 239 GLY B CA 1
ATOM 4199 C C . GLY B 1 171 ? -39.52475 58.80974 -29.62274 1.000 22.65892 239 GLY B C 1
ATOM 4200 O O . GLY B 1 171 ? -39.84105 57.66370 -29.26804 1.000 22.93674 239 GLY B O 1
ATOM 4201 N N . LYS B 1 172 ? -38.38033 59.37147 -29.26673 1.000 20.28481 240 LYS B N 1
ATOM 4202 C CA . LYS B 1 172 ? -37.44103 58.73195 -28.36493 1.000 20.27831 240 LYS B CA 1
ATOM 4203 C C . LYS B 1 172 ? -37.31554 59.59035 -27.11749 1.000 19.85797 240 LYS B C 1
ATOM 4204 O O . LYS B 1 172 ? -37.33300 60.82192 -27.20350 1.000 18.53113 240 LYS B O 1
ATOM 4210 N N . CYS B 1 173 ? -37.20774 58.94740 -25.95976 1.000 16.34360 241 CYS B N 1
ATOM 4211 C CA . CYS B 1 173 ? -37.02524 59.66712 -24.70863 1.000 16.21653 241 CYS B CA 1
ATOM 4212 C C . CYS B 1 173 ? -35.65401 59.36166 -24.11743 1.000 17.44703 241 CYS B C 1
ATOM 4213 O O . CYS B 1 173 ? -35.05728 58.31402 -24.38361 1.000 17.51603 241 CYS B O 1
ATOM 4216 N N . TYR B 1 174 ? -35.14073 60.31996 -23.35148 1.000 16.84590 242 TYR B N 1
ATOM 4217 C CA . TYR B 1 174 ? -33.77540 60.30173 -22.83773 1.000 16.69766 242 TYR B CA 1
ATOM 4218 C C . TYR B 1 174 ? -33.84180 60.45163 -21.32795 1.000 16.55684 242 TYR B C 1
ATOM 4219 O O . TYR B 1 174 ? -34.42339 61.41995 -20.82655 1.000 16.60135 242 TYR B O 1
ATOM 4228 N N . ILE B 1 175 ? -33.27449 59.47707 -20.61693 1.000 15.52891 243 ILE B N 1
ATOM 4229 C CA . ILE B 1 175 ? -33.33878 59.37446 -19.16438 1.000 16.31496 243 ILE B CA 1
ATOM 4230 C C . ILE B 1 175 ? -31.91089 59.24694 -18.65740 1.000 17.94582 243 ILE B C 1
ATOM 4231 O O . ILE B 1 175 ? -31.14135 58.43801 -19.18673 1.000 18.40755 243 ILE B O 1
ATOM 4236 N N . ILE B 1 176 ? -31.55105 60.03328 -17.64241 1.000 15.20251 244 ILE B N 1
ATOM 4237 C CA . ILE B 1 176 ? -30.24211 59.90238 -17.00846 1.000 17.70168 244 ILE B CA 1
ATOM 4238 C C . ILE B 1 176 ? -30.38892 58.98700 -15.81105 1.000 17.64756 244 ILE B C 1
ATOM 4239 O O . ILE B 1 176 ? -31.26722 59.20085 -14.96519 1.000 16.71974 244 ILE B O 1
ATOM 4244 N N . VAL B 1 177 ? -29.53507 57.96535 -15.73928 1.000 16.74897 245 VAL B N 1
ATOM 4245 C CA . VAL B 1 177 ? -29.47581 57.08201 -14.58675 1.000 15.13462 245 VAL B CA 1
ATOM 4246 C C . VAL B 1 177 ? -28.03713 57.05351 -14.10040 1.000 14.37348 245 VAL B C 1
ATOM 4247 O O . VAL B 1 177 ? -27.10990 57.45438 -14.80466 1.000 15.93752 245 VAL B O 1
ATOM 4251 N N . ILE B 1 178 ? -27.86881 56.61199 -12.85521 1.000 14.91355 246 ILE B N 1
ATOM 4252 C CA . ILE B 1 178 ? -26.54558 56.46340 -12.26388 1.000 15.15432 246 ILE B CA 1
ATOM 4253 C C . ILE B 1 178 ? -26.60707 55.26754 -11.32570 1.000 14.41440 246 ILE B C 1
ATOM 4254 O O . ILE B 1 178 ? -27.67626 54.82445 -10.91238 1.000 13.59962 246 ILE B O 1
ATOM 4259 N N . ASP B 1 179 ? -25.43991 54.71348 -11.03318 1.000 14.01290 247 ASP B N 1
ATOM 4260 C CA . ASP B 1 179 ? -25.31494 53.50421 -10.23485 1.000 14.56812 247 ASP B CA 1
ATOM 4261 C C . ASP B 1 179 ? -23.89950 53.53904 -9.68159 1.000 15.46557 247 ASP B C 1
ATOM 4262 O O . ASP B 1 179 ? -22.96816 53.86801 -10.42004 1.000 15.27934 247 ASP B O 1
ATOM 4267 N N . GLY B 1 180 ? -23.74700 53.25218 -8.39088 1.000 13.94396 248 GLY B N 1
ATOM 4268 C CA . GLY B 1 180 ? -22.45714 53.34869 -7.74092 1.000 16.73767 248 GLY B CA 1
ATOM 4269 C C . GLY B 1 180 ? -22.54392 54.10255 -6.43009 1.000 17.17876 248 GLY B C 1
ATOM 4270 O O . GLY B 1 180 ? -23.61286 54.57658 -6.02806 1.000 17.05204 248 GLY B O 1
ATOM 4271 N N . PRO B 1 181 ? -21.41917 54.21326 -5.72875 1.000 18.93761 249 PRO B N 1
ATOM 4272 C CA . PRO B 1 181 ? -21.42055 54.84866 -4.40097 1.000 16.73915 249 PRO B CA 1
ATOM 4273 C C . PRO B 1 181 ? -21.76392 56.32890 -4.48427 1.000 19.89232 249 PRO B C 1
ATOM 4274 O O . PRO B 1 181 ? -21.21708 57.06827 -5.30697 1.000 20.41565 249 PRO B O 1
ATOM 4278 N N . ALA B 1 182 ? -22.65437 56.76333 -3.59785 1.000 18.84211 250 ALA B N 1
ATOM 4279 C CA . ALA B 1 182 ? -23.03150 58.17379 -3.56180 1.000 18.97265 250 ALA B CA 1
ATOM 4280 C C . ALA B 1 182 ? -21.91633 59.06066 -3.03747 1.000 23.00878 250 ALA B C 1
ATOM 4281 O O . ALA B 1 182 ? -21.98360 60.28106 -3.22078 1.000 19.83641 250 ALA B O 1
ATOM 4283 N N . GLY B 1 183 ? -20.89450 58.48279 -2.41405 1.000 19.83712 251 GLY B N 1
ATOM 4284 C CA . GLY B 1 183 ? -19.79118 59.26061 -1.88708 1.000 21.86247 251 GLY B CA 1
ATOM 4285 C C . GLY B 1 183 ? -18.50913 59.09821 -2.67661 1.000 19.70807 251 GLY B C 1
ATOM 4286 O O . GLY B 1 183 ? -17.42551 59.44097 -2.19220 1.000 22.73492 251 GLY B O 1
ATOM 4287 N N . GLY B 1 184 ? -18.61522 58.59166 -3.89945 1.000 17.82338 252 GLY B N 1
ATOM 4288 C CA . GLY B 1 184 ? -17.42996 58.36995 -4.70070 1.000 23.73923 252 GLY B CA 1
ATOM 4289 C C . GLY B 1 184 ? -17.67692 58.42478 -6.19136 1.000 23.06368 252 GLY B C 1
ATOM 4290 O O . GLY B 1 184 ? -18.62438 59.06590 -6.65767 1.000 21.13050 252 GLY B O 1
ATOM 4291 N N . THR B 1 185 ? -16.80851 57.77019 -6.95151 1.000 22.25152 253 THR B N 1
ATOM 4292 C CA . THR B 1 185 ? -16.94002 57.75416 -8.40024 1.000 21.35890 253 THR B CA 1
ATOM 4293 C C . THR B 1 185 ? -18.15646 56.92636 -8.79563 1.000 22.46964 253 THR B C 1
ATOM 4294 O O . THR B 1 185 ? -18.27516 55.75757 -8.41559 1.000 21.85073 253 THR B O 1
ATOM 4298 N N . ALA B 1 186 ? -19.06784 57.53198 -9.55187 1.000 21.76675 254 ALA B N 1
ATOM 4299 C CA . ALA B 1 186 ? -20.27447 56.85017 -10.01457 1.000 20.61070 254 ALA B CA 1
ATOM 4300 C C . ALA B 1 186 ? -20.59740 57.41404 -11.38431 1.000 22.85619 254 ALA B C 1
ATOM 4301 O O . ALA B 1 186 ? -20.74483 58.63214 -11.51901 1.000 22.55205 254 ALA B O 1
ATOM 4303 N N . THR B 1 187 ? -20.65973 56.54350 -12.41037 1.000 22.17032 255 THR B N 1
ATOM 4304 C CA . THR B 1 187 ? -20.75755 57.18098 -13.71903 1.000 20.54981 255 THR B CA 1
ATOM 4305 C C . THR B 1 187 ? -22.19577 57.14973 -14.23397 1.000 19.13059 255 THR B C 1
ATOM 4306 O O . THR B 1 187 ? -22.85317 56.09237 -14.20261 1.000 22.49197 255 THR B O 1
ATOM 4310 N N . PRO B 1 188 ? -22.73123 58.29867 -14.63224 1.000 19.65883 256 PRO B N 1
ATOM 4311 C CA . PRO B 1 188 ? -24.08918 58.33829 -15.18057 1.000 18.67483 256 PRO B CA 1
ATOM 4312 C C . PRO B 1 188 ? -24.11831 57.81781 -16.60568 1.000 21.56936 256 PRO B C 1
ATOM 4313 O O . PRO B 1 188 ? -23.11200 57.79565 -17.31923 1.000 20.19522 256 PRO B O 1
ATOM 4317 N N . LYS B 1 189 ? -25.31509 57.40085 -17.00388 1.000 18.12898 257 LYS B N 1
ATOM 4318 C CA . LYS B 1 189 ? -25.58734 56.81717 -18.30454 1.000 19.23470 257 LYS B CA 1
ATOM 4319 C C . LYS B 1 189 ? -26.86760 57.44133 -18.84831 1.000 18.52846 257 LYS B C 1
ATOM 4320 O O . LYS B 1 189 ? -27.76336 57.80202 -18.08109 1.000 18.11070 257 LYS B O 1
ATOM 4326 N N . VAL B 1 190 ? -26.96378 57.57170 -20.16839 1.000 18.03469 258 VAL B N 1
ATOM 4327 C CA . VAL B 1 190 ? -28.20157 58.01583 -20.80946 1.000 18.42919 258 VAL B CA 1
ATOM 4328 C C . VAL B 1 190 ? -28.91453 56.79586 -21.37671 1.000 18.91169 258 VAL B C 1
ATOM 4329 O O . VAL B 1 190 ? -28.34680 56.05730 -22.18719 1.000 18.18522 258 VAL B O 1
ATOM 4333 N N . LEU B 1 191 ? -30.14668 56.56549 -20.93739 1.000 15.99146 259 LEU B N 1
ATOM 4334 C CA . LEU B 1 191 ? -30.99533 55.54849 -21.54608 1.000 15.55699 259 LEU B CA 1
ATOM 4335 C C . LEU B 1 191 ? -31.83222 56.18927 -22.64298 1.000 16.82745 259 LEU B C 1
ATOM 4336 O O . LEU B 1 191 ? -32.42507 57.25667 -22.43713 1.000 17.34986 259 LEU B O 1
ATOM 4341 N N . VAL B 1 192 ? -31.87999 55.54956 -23.80600 1.000 15.25432 260 VAL B N 1
ATOM 4342 C CA . VAL B 1 192 ? -32.71138 55.99903 -24.91904 1.000 16.60198 260 VAL B CA 1
ATOM 4343 C C . VAL B 1 192 ? -33.87516 55.02842 -25.03511 1.000 18.13310 260 VAL B C 1
ATOM 4344 O O . VAL B 1 192 ? -33.66478 53.82191 -25.21510 1.000 18.75828 260 VAL B O 1
ATOM 4348 N N . THR B 1 193 ? -35.09926 55.54414 -24.93894 1.000 19.23272 261 THR B N 1
ATOM 4349 C CA . THR B 1 193 ? -36.27174 54.68551 -24.90439 1.000 18.41755 261 THR B CA 1
ATOM 4350 C C . THR B 1 193 ? -37.17436 54.96130 -26.09602 1.000 18.70117 261 THR B C 1
ATOM 4351 O O . THR B 1 193 ? -37.22024 56.07296 -26.62506 1.000 20.23895 261 THR B O 1
ATOM 4355 N N . ARG B 1 194 ? -37.90573 53.92949 -26.50273 1.000 18.02612 262 ARG B N 1
ATOM 4356 C CA . ARG B 1 194 ? -38.86224 54.02564 -27.59628 1.000 17.73048 262 ARG B CA 1
ATOM 4357 C C . ARG B 1 194 ? -40.07582 53.21820 -27.16086 1.000 18.64626 262 ARG B C 1
ATOM 4358 O O . ARG B 1 194 ? -39.98499 51.99232 -27.01358 1.000 19.68191 262 ARG B O 1
ATOM 4366 N N . GLU B 1 195 ? -41.19614 53.90247 -26.92188 1.000 17.58299 263 GLU B N 1
ATOM 4367 C CA . GLU B 1 195 ? -42.37791 53.26400 -26.34140 1.000 18.92092 263 GLU B CA 1
ATOM 4368 C C . GLU B 1 195 ? -42.01348 52.53632 -25.04891 1.000 16.43783 263 GLU B C 1
ATOM 4369 O O . GLU B 1 195 ? -42.47352 51.42215 -24.77966 1.000 17.27731 263 GLU B O 1
ATOM 4375 N N . GLY B 1 196 ? -41.16364 53.17559 -24.24207 1.000 16.84399 264 GLY B N 1
ATOM 4376 C CA . GLY B 1 196 ? -40.76615 52.62693 -22.96735 1.000 15.22015 264 GLY B CA 1
ATOM 4377 C C . GLY B 1 196 ? -39.68815 51.56170 -23.02470 1.000 17.27565 264 GLY B C 1
ATOM 4378 O O . GLY B 1 196 ? -39.11780 51.22989 -21.98066 1.000 16.70619 264 GLY B O 1
ATOM 4379 N N . GLU B 1 197 ? -39.39644 51.00982 -24.19620 1.000 16.58142 265 GLU B N 1
ATOM 4380 C CA . GLU B 1 197 ? -38.34156 50.01227 -24.32177 1.000 17.47025 265 GLU B CA 1
ATOM 4381 C C . GLU B 1 197 ? -36.97891 50.69274 -24.39594 1.000 19.27958 265 GLU B C 1
ATOM 4382 O O . GLU B 1 197 ? -36.80025 51.64620 -25.15699 1.000 18.97818 265 GLU B O 1
ATOM 4388 N N . VAL B 1 198 ? -36.01696 50.21102 -23.61235 1.000 18.79336 266 VAL B N 1
ATOM 4389 C CA . VAL B 1 198 ? -34.66835 50.76890 -23.67466 1.000 19.39079 266 VAL B CA 1
ATOM 4390 C C . VAL B 1 198 ? -34.01465 50.23033 -24.94030 1.000 21.82953 266 VAL B C 1
ATOM 4391 O O . VAL B 1 198 ? -33.72346 49.03496 -25.03819 1.000 21.07288 266 VAL B O 1
ATOM 4395 N N . THR B 1 199 ? -33.81635 51.10406 -25.92919 1.000 21.12609 267 THR B N 1
ATOM 4396 C CA . THR B 1 199 ? -33.28154 50.66523 -27.20981 1.000 22.35777 267 THR B CA 1
ATOM 4397 C C . THR B 1 199 ? -31.78445 50.89865 -27.34933 1.000 23.21504 267 THR B C 1
ATOM 4398 O O . THR B 1 199 ? -31.14683 50.23192 -28.17205 1.000 24.37626 267 THR B O 1
ATOM 4402 N N . SER B 1 200 ? -31.20305 51.78450 -26.54734 1.000 22.11535 268 SER B N 1
ATOM 4403 C CA . SER B 1 200 ? -29.75399 51.92166 -26.51537 1.000 24.41256 268 SER B CA 1
ATOM 4404 C C . SER B 1 200 ? -29.36507 52.69710 -25.26795 1.000 22.14188 268 SER B C 1
ATOM 4405 O O . SER B 1 200 ? -30.20842 53.28436 -24.58349 1.000 19.67932 268 SER B O 1
ATOM 4408 N N . GLU B 1 201 ? -28.07168 52.63889 -24.95748 1.000 22.64315 269 GLU B N 1
ATOM 4409 C CA . GLU B 1 201 ? -27.44850 53.42035 -23.90269 1.000 21.82105 269 GLU B CA 1
ATOM 4410 C C . GLU B 1 201 ? -26.39820 54.32112 -24.52848 1.000 22.34064 269 GLU B C 1
ATOM 4411 O O . GLU B 1 201 ? -25.67035 53.89551 -25.42791 1.000 24.71293 269 GLU B O 1
ATOM 4417 N N . ILE B 1 202 ? -26.34979 55.57485 -24.09292 1.000 20.91709 270 ILE B N 1
ATOM 4418 C CA . ILE B 1 202 ? -25.29946 56.50223 -24.50985 1.000 21.49164 270 ILE B CA 1
ATOM 4419 C C . ILE B 1 202 ? -24.31571 56.66166 -23.36239 1.000 21.92799 270 ILE B C 1
ATOM 4420 O O . ILE B 1 202 ? -24.71313 56.98849 -22.23673 1.000 19.85993 270 ILE B O 1
ATOM 4425 N N . ILE B 1 203 ? -23.03763 56.42469 -23.64467 1.000 21.28339 271 ILE B N 1
ATOM 4426 C CA . ILE B 1 203 ? -21.971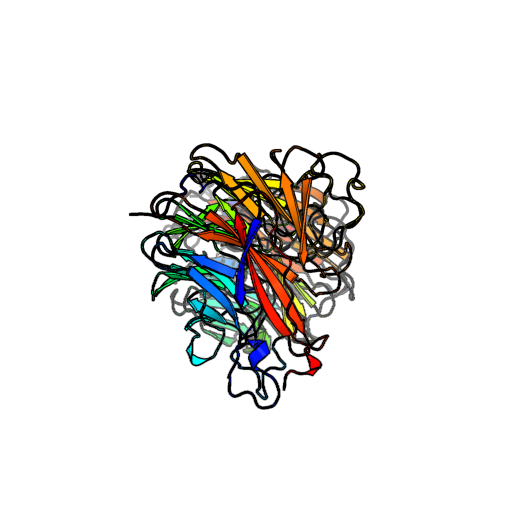55 56.59123 -22.65825 1.000 24.44479 271 ILE B CA 1
ATOM 4427 C C . ILE B 1 203 ? -21.65799 58.07550 -22.50030 1.000 24.73394 271 ILE B C 1
ATOM 4428 O O . ILE B 1 203 ? -21.49307 58.79835 -23.49157 1.000 26.31348 271 ILE B O 1
ATOM 4433 N N . VAL B 1 204 ? -21.56451 58.53580 -21.25606 1.000 21.35773 272 VAL B N 1
ATOM 4434 C CA . VAL B 1 204 ? -21.22425 59.92598 -20.97275 1.000 20.82736 272 VAL B CA 1
ATOM 4435 C C . VAL B 1 204 ? -19.70607 60.03482 -20.92849 1.000 21.45118 272 VAL B C 1
ATOM 4436 O O . VAL B 1 204 ? -19.06056 59.44657 -20.05790 1.000 23.11613 272 VAL B O 1
ATOM 4440 N N . THR B 1 205 ? -19.13576 60.77318 -21.87550 1.000 22.98978 273 THR B N 1
ATOM 4441 C CA . THR B 1 205 ? -17.69489 60.96561 -21.92497 1.000 22.10370 273 THR B CA 1
ATOM 4442 C C . THR B 1 205 ? -17.31208 62.24416 -21.17894 1.000 22.53040 273 THR B C 1
ATOM 4443 O O . THR B 1 205 ? -18.15121 62.91546 -20.57874 1.000 21.20639 273 THR B O 1
ATOM 4447 N N . GLY B 1 206 ? -16.02605 62.57993 -21.20348 1.000 22.22544 274 GLY B N 1
ATOM 4448 C CA . GLY B 1 206 ? -15.58502 63.83733 -20.61587 1.000 23.11079 274 GLY B CA 1
ATOM 4449 C C . GLY B 1 206 ? -15.57293 63.76401 -19.09984 1.000 22.96947 274 GLY B C 1
ATOM 4450 O O . GLY B 1 206 ? -15.12725 62.77562 -18.50015 1.000 23.88142 274 GLY B O 1
ATOM 4451 N N . ARG B 1 207 ? -16.09448 64.80934 -18.46127 1.000 21.51594 275 ARG B N 1
ATOM 4452 C CA . ARG B 1 207 ? -16.11919 64.89135 -17.00141 1.000 21.72869 275 ARG B CA 1
ATOM 4453 C C . ARG B 1 207 ? -17.31766 64.08720 -16.51828 1.000 22.89542 275 ARG B C 1
ATOM 4454 O O . ARG B 1 207 ? -18.43869 64.59623 -16.40662 1.000 24.85778 275 ARG B O 1
ATOM 4462 N N . ASN B 1 208 ? -17.07487 62.81653 -16.19516 1.000 24.13560 276 ASN B N 1
ATOM 4463 C CA . ASN B 1 208 ? -18.15453 61.85001 -16.05106 1.000 21.86330 276 ASN B CA 1
ATOM 4464 C C . ASN B 1 208 ? -18.07379 61.05318 -14.75105 1.000 21.17008 276 ASN B C 1
ATOM 4465 O O . ASN B 1 208 ? -18.67518 59.97853 -14.65896 1.000 21.61907 276 ASN B O 1
ATOM 4470 N N . LYS B 1 209 ? -17.36582 61.55095 -13.73652 1.000 19.62401 277 LYS B N 1
ATOM 4471 C CA . LYS B 1 209 ? -17.15996 60.76025 -12.52984 1.000 21.12134 277 LYS B CA 1
ATOM 4472 C C . LYS B 1 209 ? -18.28132 60.92410 -11.51697 1.000 21.19337 277 LYS B C 1
ATOM 4473 O O . LYS B 1 209 ? -18.21650 60.31449 -10.44284 1.000 19.68645 277 LYS B O 1
ATOM 4479 N N . MET B 1 210 ? -19.30227 61.72437 -11.83071 1.000 19.91064 278 MET B N 1
ATOM 4480 C CA . MET B 1 210 ? -20.45385 61.89748 -10.95323 1.000 18.94092 278 MET B CA 1
ATOM 4481 C C . MET B 1 210 ? -21.57834 62.53465 -11.76329 1.000 19.94527 278 MET B C 1
ATOM 4482 O O . MET B 1 210 ? -21.35794 63.06494 -12.85425 1.000 20.41578 278 MET B O 1
ATOM 4487 N N . GLY B 1 211 ? -22.79328 62.48767 -11.21616 1.000 17.53803 279 GLY B N 1
ATOM 4488 C CA . GLY B 1 211 ? -23.90195 63.14810 -11.87881 1.000 19.82525 279 GLY B CA 1
ATOM 4489 C C . GLY B 1 211 ? -25.23907 62.64346 -11.38968 1.000 17.32523 279 GLY B C 1
ATOM 4490 O O . GLY B 1 211 ? -25.92772 61.89969 -12.09486 1.000 19.40679 279 GLY B O 1
ATOM 4491 N N . GLU B 1 212 ? -25.61186 63.04469 -10.18039 1.000 14.77136 280 GLU B N 1
ATOM 4492 C CA . GLU B 1 212 ? -26.86583 62.61930 -9.57851 1.000 14.10354 280 GLU B CA 1
ATOM 4493 C C . GLU B 1 212 ? -28.01474 63.53102 -9.98632 1.000 15.28399 280 GLU B C 1
ATOM 4494 O O . GLU B 1 212 ? -27.81941 64.70998 -10.27210 1.000 14.20874 280 GLU B O 1
ATOM 4500 N N . GLU B 1 213 ? -29.22007 62.96108 -10.00009 1.000 16.73882 281 GLU B N 1
ATOM 4501 C CA . GLU B 1 213 ? -30.47734 63.73090 -9.96880 1.000 12.94041 281 GLU B CA 1
ATOM 4502 C C . GLU B 1 213 ? -30.49819 64.86541 -10.98927 1.000 14.57490 281 GLU B C 1
ATOM 4503 O O . GLU B 1 213 ? -30.75497 66.02690 -10.66087 1.000 14.95036 281 GLU B O 1
ATOM 4509 N N . CYS B 1 214 ? -30.24624 64.52435 -12.24966 1.000 16.42650 282 CYS B N 1
ATOM 4510 C CA . CYS B 1 214 ? -30.11476 65.56596 -13.26362 1.000 12.27869 282 CYS B CA 1
ATOM 4511 C C . CYS B 1 214 ? -31.46174 66.19475 -13.60462 1.000 15.08741 282 CYS B C 1
ATOM 4512 O O . CYS B 1 214 ? -32.49145 65.51615 -13.68567 1.000 14.55867 282 CYS B O 1
ATOM 4515 N N . SER B 1 215 ? -31.44398 67.50847 -13.79253 1.000 14.83261 283 SER B N 1
ATOM 4516 C CA . SER B 1 215 ? -32.57199 68.24690 -14.35369 1.000 14.67315 283 SER B CA 1
ATOM 4517 C C . SER B 1 215 ? -32.22971 68.58112 -15.80004 1.000 14.88565 283 SER B C 1
ATOM 4518 O O . SER B 1 215 ? -31.23152 69.26282 -16.05654 1.000 15.71786 283 SER B O 1
ATOM 4521 N N . CYS B 1 216 ? -33.06130 68.12440 -16.74047 1.000 15.74463 284 CYS B N 1
ATOM 4522 C CA . CYS B 1 216 ? -32.72743 68.17014 -18.15996 1.000 15.26957 284 CYS B CA 1
ATOM 4523 C C . CYS B 1 216 ? -33.75940 68.96056 -18.95244 1.000 16.37482 284 CYS B C 1
ATOM 4524 O O . CYS B 1 216 ? -34.96551 68.81057 -18.74112 1.000 16.08565 284 CYS B O 1
ATOM 4527 N N . LEU B 1 217 ? -33.26865 69.77568 -19.88920 1.000 15.34532 285 LEU B N 1
ATOM 4528 C CA . LEU B 1 217 ? -34.09786 70.54117 -20.81253 1.000 13.60470 285 LEU B CA 1
ATOM 4529 C C . LEU B 1 217 ? -33.45854 70.50326 -22.19111 1.000 16.51487 285 LEU B C 1
ATOM 4530 O O . LEU B 1 217 ? -32.23203 70.53163 -22.31780 1.000 16.65366 285 LEU B O 1
ATOM 4535 N N . ALA B 1 218 ? -34.28866 70.48641 -23.22906 1.000 14.81502 286 ALA B N 1
ATOM 4536 C CA . ALA B 1 218 ? -33.75885 70.68460 -24.56921 1.000 15.84329 286 ALA B CA 1
ATOM 4537 C C . ALA B 1 218 ? -33.21930 72.10374 -24.70754 1.000 15.22074 286 ALA B C 1
ATOM 4538 O O . ALA B 1 218 ? -33.85124 73.07300 -24.27029 1.000 15.78208 286 ALA B O 1
ATOM 4540 N N . THR B 1 219 ? -32.03319 72.22277 -25.31201 1.000 16.42623 287 THR B N 1
ATOM 4541 C CA . THR B 1 219 ? -31.42668 73.51872 -25.58512 1.000 16.87747 287 THR B CA 1
ATOM 4542 C C . THR B 1 219 ? -31.66171 74.00209 -27.00538 1.000 16.74767 287 THR B C 1
ATOM 4543 O O . THR B 1 219 ? -31.37953 75.16872 -27.29988 1.000 16.96307 287 THR B O 1
ATOM 4547 N N . ASN B 1 220 ? -32.12025 73.12723 -27.89015 1.000 18.28564 288 ASN B N 1
ATOM 4548 C CA . ASN B 1 220 ? -32.59186 73.49582 -29.21594 1.000 17.87530 288 ASN B CA 1
ATOM 4549 C C . ASN B 1 220 ? -33.30366 72.28721 -29.80212 1.000 19.28660 288 ASN B C 1
ATOM 4550 O O . ASN B 1 220 ? -33.71569 71.39082 -29.05792 1.000 18.38279 288 ASN B O 1
ATOM 4555 N N . ARG B 1 221 ? -33.41732 72.23637 -31.12843 1.000 18.85320 289 ARG B N 1
ATOM 4556 C CA . ARG B 1 221 ? -34.23043 71.21072 -31.77402 1.000 20.45952 289 ARG B CA 1
ATOM 4557 C C . ARG B 1 221 ? -33.71364 69.79415 -31.51935 1.000 21.70614 289 ARG B C 1
ATOM 4558 O O . ARG B 1 221 ? -34.50716 68.84524 -31.51689 1.000 19.92094 289 ARG B O 1
ATOM 4566 N N . THR B 1 222 ? -32.40434 69.61546 -31.29272 1.000 18.07972 290 THR B N 1
ATOM 4567 C CA . THR B 1 222 ? -31.83697 68.26642 -31.25386 1.000 19.77106 290 THR B CA 1
ATOM 4568 C C . THR B 1 222 ? -30.91644 67.98120 -30.07396 1.000 18.54073 290 THR B C 1
ATOM 4569 O O . THR B 1 222 ? -30.44218 66.84620 -29.95278 1.000 21.17385 290 THR B O 1
ATOM 4573 N N . TRP B 1 223 ? -30.65513 68.95156 -29.19942 1.000 17.90186 291 TRP B N 1
ATOM 4574 C CA . TRP B 1 223 ? -29.73230 68.76339 -28.08896 1.000 16.94587 291 TRP B CA 1
ATOM 4575 C C . TRP B 1 223 ? -30.43309 68.97131 -26.75124 1.000 16.17255 291 TRP B C 1
ATOM 4576 O O . TRP B 1 223 ? -31.38111 69.75779 -26.63262 1.000 16.77920 291 TRP B O 1
ATOM 4587 N N . ILE B 1 224 ? -29.92282 68.27098 -25.74264 1.000 17.80760 292 ILE B N 1
ATOM 4588 C CA . ILE B 1 224 ? -30.41920 68.32263 -24.37556 1.000 17.93575 292 ILE B CA 1
ATOM 4589 C C . ILE B 1 224 ? -29.26527 68.72501 -23.46701 1.000 19.03207 292 ILE B C 1
ATOM 4590 O O . ILE B 1 224 ? -28.10900 68.34937 -23.70832 1.000 19.24438 292 ILE B O 1
ATOM 4595 N N . GLU B 1 225 ? -29.57594 69.51129 -22.43531 1.000 15.82176 293 GLU B N 1
ATOM 4596 C CA . GLU B 1 225 ? -28.60294 69.87464 -21.41162 1.000 16.45693 293 GLU B CA 1
ATOM 4597 C C . GLU B 1 225 ? -29.16017 69.52538 -20.04125 1.000 15.69003 293 GLU B C 1
ATOM 4598 O O . GLU B 1 225 ? -30.30675 69.86242 -19.73236 1.000 15.27593 293 GLU B O 1
ATOM 4604 N N . CYS B 1 226 ? -28.34593 68.85756 -19.22823 1.000 16.74741 294 CYS B N 1
ATOM 4605 C CA . CYS B 1 226 ? -28.73157 68.39606 -17.90156 1.000 16.58912 294 CYS B CA 1
ATOM 4606 C C . CYS B 1 226 ? -27.84055 69.04428 -16.85138 1.000 17.19264 294 CYS B C 1
ATOM 4607 O O . CYS B 1 226 ? -26.61665 69.07660 -17.00641 1.000 18.94940 294 CYS B O 1
ATOM 4610 N N . LEU B 1 227 ? -28.45582 69.54250 -15.78416 1.000 15.73633 295 LEU B N 1
ATOM 4611 C CA . LEU B 1 227 ? -27.75956 70.13380 -14.64862 1.000 14.73031 295 LEU B CA 1
ATOM 4612 C C . LEU B 1 227 ? -27.88401 69.18358 -13.46712 1.000 15.20833 295 LEU B C 1
ATOM 4613 O O . LEU B 1 227 ? -28.99802 68.92009 -13.00371 1.000 14.64046 295 LEU B O 1
ATOM 4618 N N . CYS B 1 228 ? -26.75254 68.69129 -12.96381 1.000 15.47991 296 CYS B N 1
ATOM 4619 C CA . CYS B 1 228 ? -26.77950 67.57249 -12.03642 1.000 15.05730 296 CYS B CA 1
ATOM 4620 C C . CYS B 1 228 ? -26.15116 67.95231 -10.69770 1.000 14.25566 296 CYS B C 1
ATOM 4621 O O . CYS B 1 228 ? -25.80641 69.11034 -10.43995 1.000 15.92754 296 CYS B O 1
ATOM 4624 N N . ARG B 1 229 ? -25.98063 66.93594 -9.85446 1.000 14.82870 297 ARG B N 1
ATOM 4625 C CA . ARG B 1 229 ? -25.43995 67.06091 -8.50756 1.000 14.75547 297 ARG B CA 1
ATOM 4626 C C . ARG B 1 229 ? -24.22037 66.15433 -8.39509 1.000 15.95984 297 ARG B C 1
ATOM 4627 O O . ARG B 1 229 ? -24.31561 64.95569 -8.65542 1.000 15.20813 297 ARG B O 1
ATOM 4635 N N . ASP B 1 230 ? -23.07028 66.72685 -8.06021 1.000 14.63117 298 ASP B N 1
ATOM 4636 C CA . ASP B 1 230 ? -21.89163 65.93036 -7.74897 1.000 18.96772 298 ASP B CA 1
ATOM 4637 C C . ASP B 1 230 ? -21.89660 65.71895 -6.24335 1.000 18.29586 298 ASP B C 1
ATOM 4638 O O . ASP B 1 230 ? -21.61818 66.64944 -5.48339 1.000 18.96655 298 ASP B O 1
ATOM 4643 N N . ASN B 1 231 ? -22.23241 64.50840 -5.80797 1.000 15.79011 299 ASN B N 1
ATOM 4644 C CA . ASN B 1 231 ? -22.38272 64.28276 -4.37668 1.000 17.25402 299 ASN B CA 1
ATOM 4645 C C . ASN B 1 231 ? -21.06016 64.00601 -3.68167 1.000 20.08441 299 ASN B C 1
ATOM 4646 O O . ASN B 1 231 ? -21.05478 63.79445 -2.46441 1.000 18.98582 299 ASN B O 1
ATOM 4651 N N . ALA B 1 232 ? -19.95380 64.03359 -4.40400 1.000 17.43777 300 ALA B N 1
ATOM 4652 C CA . ALA B 1 232 ? -18.70060 63.60847 -3.79592 1.000 19.39254 300 ALA B CA 1
ATOM 4653 C C . ALA B 1 232 ? -17.55882 64.60127 -3.94303 1.000 21.40509 300 ALA B C 1
ATOM 4654 O O . ALA B 1 232 ? -16.80896 64.79481 -2.98539 1.000 22.59505 300 ALA B O 1
ATOM 4656 N N . PHE B 1 233 ? -17.42759 65.26050 -5.09684 1.000 19.30764 301 PHE B N 1
ATOM 4657 C CA . PHE B 1 233 ? -16.16354 65.88964 -5.46163 1.000 19.09978 301 PHE B CA 1
ATOM 4658 C C . PHE B 1 233 ? -16.17923 67.40836 -5.55479 1.000 21.92680 301 PHE B C 1
ATOM 4659 O O . PHE B 1 233 ? -15.10562 68.01727 -5.43634 1.000 19.09334 301 PHE B O 1
ATOM 4667 N N . SER B 1 234 ? -17.33009 68.03784 -5.80825 1.000 21.00996 302 SER B N 1
ATOM 4668 C CA . SER B 1 234 ? -17.31278 69.46076 -6.13572 1.000 19.09522 302 SER B CA 1
ATOM 4669 C C . SER B 1 234 ? -18.64509 70.12722 -5.81140 1.000 18.65542 302 SER B C 1
ATOM 4670 O O . SER B 1 234 ? -19.71054 69.52953 -5.99086 1.000 17.99609 302 SER B O 1
ATOM 4673 N N . ALA B 1 235 ? -18.56323 71.38807 -5.36668 1.000 20.87047 303 ALA B N 1
ATOM 4674 C CA . ALA B 1 235 ? -19.72991 72.25861 -5.23588 1.000 19.87432 303 ALA B CA 1
ATOM 4675 C C . ALA B 1 235 ? -20.16404 72.86274 -6.56358 1.000 17.53894 303 ALA B C 1
ATOM 4676 O O . ALA B 1 235 ? -21.24343 73.46280 -6.63243 1.000 16.48023 303 ALA B O 1
ATOM 4678 N N . LYS B 1 236 ? -19.34057 72.75229 -7.60098 1.000 19.14898 304 LYS B N 1
ATOM 4679 C CA . LYS B 1 236 ? -19.79963 73.04024 -8.95178 1.000 18.47387 304 LYS B CA 1
ATOM 4680 C C . LYS B 1 236 ? -20.72399 71.92001 -9.41621 1.000 16.58582 304 LYS B C 1
ATOM 4681 O O . LYS B 1 236 ? -20.50770 70.74682 -9.10114 1.000 18.26676 304 LYS B O 1
ATOM 4687 N N . ARG B 1 237 ? -21.75959 72.28275 -10.16504 1.000 16.74224 305 ARG B N 1
ATOM 4688 C CA . ARG B 1 237 ? -22.67598 71.24979 -10.63853 1.000 15.03797 305 ARG B CA 1
ATOM 4689 C C . ARG B 1 237 ? -22.18638 70.65692 -11.95624 1.000 16.64748 305 ARG B C 1
ATOM 4690 O O . ARG B 1 237 ? -21.78706 71.39744 -12.85468 1.000 17.59423 305 ARG B O 1
ATOM 4698 N N . PRO B 1 238 ? -22.22249 69.33593 -12.10758 1.000 14.73998 306 PRO B N 1
ATOM 4699 C CA . PRO B 1 238 ? -21.95363 68.74205 -13.42146 1.000 17.65221 306 PRO B CA 1
ATOM 4700 C C . PRO B 1 238 ? -23.02909 69.13500 -14.41743 1.000 17.58240 306 PRO B C 1
ATOM 4701 O O . PRO B 1 238 ? -24.19635 69.32376 -14.06368 1.000 18.27398 306 PRO B O 1
ATOM 4705 N N . ILE B 1 239 ? -22.61566 69.30354 -15.66960 1.000 17.01147 307 ILE B N 1
ATOM 4706 C CA . ILE B 1 239 ? -23.52955 69.55545 -16.78051 1.000 16.38763 307 ILE B CA 1
ATOM 4707 C C . ILE B 1 239 ? -23.30066 68.46611 -17.81924 1.000 18.67418 307 ILE B C 1
ATOM 4708 O O . ILE B 1 239 ? -22.15790 68.19767 -18.20005 1.000 19.27358 307 ILE B O 1
ATOM 4713 N N . ILE B 1 240 ? -24.37373 67.82979 -18.26639 1.000 16.97109 308 ILE B N 1
ATOM 4714 C CA . ILE B 1 240 ? -24.29456 66.78648 -19.28431 1.000 17.04493 308 ILE B CA 1
ATOM 4715 C C . ILE B 1 240 ? -25.04648 67.27977 -20.51035 1.000 18.83939 308 ILE B C 1
ATOM 4716 O O . ILE B 1 240 ? -26.19925 67.70963 -20.39830 1.000 20.08665 308 ILE B O 1
ATOM 4721 N N . ARG B 1 241 ? -24.39929 67.22565 -21.67272 1.000 19.72733 309 ARG B N 1
ATOM 4722 C CA . ARG B 1 241 ? -25.02528 67.61439 -22.93129 1.000 19.55804 309 ARG B CA 1
ATOM 4723 C C . ARG B 1 241 ? -25.17780 66.39362 -23.82512 1.000 19.85224 309 ARG B C 1
ATOM 4724 O O . ARG B 1 241 ? -24.23162 65.61466 -23.98611 1.000 20.64062 309 ARG B O 1
ATOM 4732 N N . ILE B 1 242 ? -26.36638 66.23580 -24.40528 1.000 16.04261 310 ILE B N 1
ATOM 4733 C CA . ILE B 1 242 ? -26.70590 65.08659 -25.23560 1.000 16.05015 310 ILE B CA 1
ATOM 4734 C C . ILE B 1 242 ? -27.00473 65.56806 -26.64555 1.000 17.61527 310 ILE B C 1
ATOM 4735 O O . ILE B 1 242 ? -27.85609 66.44722 -26.83819 1.000 18.39344 310 ILE B O 1
ATOM 4740 N N . ASP B 1 243 ? -26.32571 64.98267 -27.62673 1.000 18.35716 311 ASP B N 1
ATOM 4741 C CA . ASP B 1 243 ? -26.63168 65.18748 -29.03991 1.000 20.35289 311 ASP B CA 1
ATOM 4742 C C . ASP B 1 243 ? -27.52193 64.02001 -29.45168 1.000 22.83015 311 ASP B C 1
ATOM 4743 O O . ASP B 1 243 ? -27.03822 62.90221 -29.62375 1.000 21.78222 311 ASP B O 1
ATOM 4748 N N . THR B 1 244 ? -28.83223 64.26458 -29.59069 1.000 19.73757 312 THR B N 1
ATOM 4749 C CA . THR B 1 244 ? -29.73082 63.14340 -29.86345 1.000 22.19354 312 THR B CA 1
ATOM 4750 C C . THR B 1 244 ? -29.59768 62.62474 -31.28937 1.000 23.99244 312 THR B C 1
ATOM 4751 O O . THR B 1 244 ? -29.98575 61.48170 -31.55816 1.000 28.33496 312 THR B O 1
ATOM 4755 N N . VAL B 1 245 ? -29.06204 63.42936 -32.20622 1.000 24.65437 313 VAL B N 1
ATOM 4756 C CA . VAL B 1 245 ? -28.86922 62.96997 -33.57887 1.000 25.29424 313 VAL B CA 1
ATOM 4757 C C . VAL B 1 245 ? -27.63150 62.09197 -33.67675 1.000 26.85044 313 VAL B C 1
ATOM 4758 O O . VAL B 1 245 ? -27.67539 60.98835 -34.23587 1.000 27.70705 313 VAL B O 1
ATOM 4762 N N . ALA B 1 246 ? -26.50993 62.56918 -33.13178 1.000 25.25704 314 ALA B N 1
ATOM 4763 C CA . ALA B 1 246 ? -25.28470 61.77769 -33.10424 1.000 25.56527 314 ALA B CA 1
ATOM 4764 C C . ALA B 1 246 ? -25.34858 60.63485 -32.09948 1.000 25.93050 314 ALA B C 1
ATOM 4765 O O . ALA B 1 246 ? -24.59628 59.66277 -32.23612 1.000 26.60240 314 ALA B O 1
ATOM 4767 N N . GLY B 1 247 ? -26.21627 60.72497 -31.09298 1.000 23.22578 315 GLY B N 1
ATOM 4768 C CA . GLY B 1 247 ? -26.24442 59.72344 -30.04559 1.000 24.28584 315 GLY B CA 1
ATOM 4769 C C . GLY B 1 247 ? -24.99472 59.74064 -29.18789 1.000 24.67838 315 GLY B C 1
ATOM 4770 O O . GLY B 1 247 ? -24.42967 58.68610 -28.87688 1.000 24.72084 315 GLY B O 1
ATOM 4771 N N . THR B 1 248 ? -24.56888 60.93863 -28.78467 1.000 22.73268 316 THR B N 1
ATOM 4772 C CA . THR B 1 248 ? -23.40584 61.12609 -27.92938 1.000 22.32545 316 THR B CA 1
ATOM 4773 C C . THR B 1 248 ? -23.80075 61.98956 -26.73792 1.000 23.52198 316 THR B C 1
ATOM 4774 O O . THR B 1 248 ? -24.76033 62.76436 -26.79758 1.000 22.43511 316 THR B O 1
ATOM 4778 N N . ALA B 1 249 ? -23.05343 61.83983 -25.64339 1.000 21.39159 317 ALA B N 1
ATOM 4779 C CA . ALA B 1 249 ? -23.23568 62.67162 -24.46192 1.000 21.16379 317 ALA B CA 1
ATOM 4780 C C . ALA B 1 249 ? -21.88186 62.95267 -23.82808 1.000 22.89810 317 ALA B C 1
ATOM 4781 O O . ALA B 1 249 ? -21.01573 62.07318 -23.78624 1.000 24.70613 317 ALA B O 1
ATOM 4783 N N . ARG B 1 250 ? -21.71028 64.16924 -23.31880 1.000 21.26190 318 ARG B N 1
ATOM 4784 C CA . ARG B 1 250 ? -20.44181 64.58202 -22.73303 1.000 22.32433 318 ARG B CA 1
ATOM 4785 C C . ARG B 1 250 ? -20.68620 65.33977 -21.43784 1.000 21.67026 318 ARG B C 1
ATOM 4786 O O . ARG B 1 250 ? -21.58858 66.17851 -21.36124 1.000 20.24458 318 ARG B O 1
ATOM 4794 N N . GLY B 1 251 ? -19.86587 65.05229 -20.43375 1.000 20.09220 319 GLY B N 1
ATOM 4795 C CA . GLY B 1 251 ? -19.94994 65.71090 -19.14665 1.000 19.02842 319 GLY B CA 1
ATOM 4796 C C . GLY B 1 251 ? -18.97687 66.86661 -18.99952 1.000 21.28414 319 GLY B C 1
ATOM 4797 O O . GLY B 1 251 ? -17.86409 66.84824 -19.53452 1.000 21.37159 319 GLY B O 1
ATOM 4798 N N . TYR B 1 252 ? -19.42997 67.88715 -18.27495 1.000 21.06674 320 TYR B N 1
ATOM 4799 C CA . TYR B 1 252 ? -18.66283 69.08654 -17.97248 1.000 20.57868 320 TYR B CA 1
ATOM 4800 C C . TYR B 1 252 ? -18.86374 69.44185 -16.50624 1.000 21.68059 320 TYR B C 1
ATOM 4801 O O . TYR B 1 252 ? -19.78296 68.95334 -15.85018 1.000 21.18431 320 TYR B O 1
ATOM 4810 N N . LEU B 1 253 ? -18.04448 70.36027 -16.00307 1.000 20.30646 321 LEU B N 1
ATOM 4811 C CA . LEU B 1 253 ? -18.32853 71.00004 -14.72460 1.000 20.20497 321 LEU B CA 1
ATOM 4812 C C . LEU B 1 253 ? -18.76579 72.42540 -15.00526 1.000 21.83942 321 LEU B C 1
ATOM 4813 O O . LEU B 1 253 ? -18.10514 73.13788 -15.76845 1.000 19.79950 321 LEU B O 1
ATOM 4818 N N . MET B 1 254 ? -19.88384 72.83107 -14.41058 1.000 18.79761 322 MET B N 1
ATOM 4819 C CA . MET B 1 254 ? -20.30811 74.21904 -14.53530 1.000 19.42032 322 MET B CA 1
ATOM 4820 C C . MET B 1 254 ? -19.20907 75.14440 -14.03322 1.000 22.27469 322 MET B C 1
ATOM 4821 O O . MET B 1 254 ? -18.71026 74.99552 -12.91258 1.000 20.59095 322 MET B O 1
ATOM 4826 N N . CYS B 1 255 ? -18.82889 76.09632 -14.87454 1.000 19.30569 323 CYS B N 1
ATOM 4827 C CA . CYS B 1 255 ? -17.61999 76.87619 -14.66322 1.000 21.61811 323 CYS B CA 1
ATOM 4828 C C . CYS B 1 255 ? -17.83858 78.16256 -13.87102 1.000 21.53846 323 CYS B C 1
ATOM 4829 O O . CYS B 1 255 ? -16.85885 78.74467 -13.39199 1.000 23.41028 323 CYS B O 1
ATOM 4832 N N . SER B 1 256 ? -19.08010 78.61279 -13.70675 1.000 20.42760 324 SER B N 1
ATOM 4833 C CA . SER B 1 256 ? -19.31732 79.93156 -13.13001 1.000 19.25680 324 SER B CA 1
ATOM 4834 C C . SER B 1 256 ? -18.81250 80.02115 -11.69141 1.000 19.89294 324 SER B C 1
ATOM 4835 O O . SER B 1 256 ? -18.90524 79.06963 -10.91159 1.000 18.89259 324 SER B O 1
ATOM 4838 N N . ASP B 1 257 ? -18.28132 81.19244 -11.33606 1.000 17.84076 325 ASP B N 1
ATOM 4839 C CA . ASP B 1 257 ? -17.92658 81.46149 -9.94676 1.000 19.73303 325 ASP B CA 1
ATOM 4840 C C . ASP B 1 257 ? -19.10938 81.32565 -8.99788 1.000 18.50055 325 ASP B C 1
ATOM 4841 O O . ASP B 1 257 ? -18.89879 81.14572 -7.79214 1.000 18.11835 325 ASP B O 1
ATOM 4846 N N . THR B 1 258 ? -20.34072 81.44495 -9.50481 1.000 16.77335 326 THR B N 1
ATOM 4847 C CA . THR B 1 258 ? -21.54913 81.35071 -8.68380 1.000 17.07980 326 THR B CA 1
ATOM 4848 C C . THR B 1 258 ? -21.90549 79.87114 -8.53763 1.000 18.90998 326 THR B C 1
ATOM 4849 O O . THR B 1 258 ? -22.76177 79.33659 -9.24542 1.000 17.84970 326 THR B O 1
ATOM 4853 N N . TYR B 1 259 ? -21.24813 79.19874 -7.59051 1.000 16.10262 327 TYR B N 1
ATOM 4854 C CA . TYR B 1 259 ? -21.42579 77.75115 -7.45939 1.000 15.98328 327 TYR B CA 1
ATOM 4855 C C . TYR B 1 259 ? -22.84135 77.44056 -6.99617 1.000 14.99990 327 TYR B C 1
ATOM 4856 O O . TYR B 1 259 ? -23.36591 78.09232 -6.09501 1.000 16.22694 327 TYR B O 1
ATOM 4865 N N . LEU B 1 260 ? -23.47182 76.44040 -7.61748 1.000 14.49788 328 LEU B N 1
ATOM 4866 C CA . LEU B 1 260 ? -24.90316 76.24911 -7.40258 1.000 15.81789 328 LEU B CA 1
ATOM 4867 C C . LEU B 1 260 ? -25.26209 75.15673 -6.40035 1.000 16.27172 328 LEU B C 1
ATOM 4868 O O . LEU B 1 260 ? -26.42784 75.07893 -6.01049 1.000 15.59989 328 LEU B O 1
ATOM 4873 N N . ASP B 1 261 ? -24.32104 74.31743 -5.97643 1.000 15.04456 329 ASP B N 1
ATOM 4874 C CA . ASP B 1 261 ? -24.68267 73.24920 -5.05409 1.000 15.74693 329 ASP B CA 1
ATOM 4875 C C . ASP B 1 261 ? -24.68322 73.76304 -3.61221 1.000 15.86875 329 ASP B C 1
ATOM 4876 O O . ASP B 1 261 ? -24.28368 74.89746 -3.32020 1.000 17.37628 329 ASP B O 1
ATOM 4881 N N . THR B 1 262 ? -25.16921 72.91807 -2.70425 1.000 16.02500 330 THR B N 1
ATOM 4882 C CA . THR B 1 262 ? -25.18981 73.17604 -1.26631 1.000 15.48207 330 THR B CA 1
ATOM 4883 C C . THR B 1 262 ? -24.78732 71.89254 -0.54797 1.000 17.79222 330 THR B C 1
ATOM 4884 O O . THR B 1 262 ? -25.44335 70.86375 -0.74046 1.000 17.30298 330 THR B O 1
ATOM 4888 N N . PRO B 1 263 ? -23.75180 71.90044 0.30234 1.000 17.47425 331 PRO B N 1
ATOM 4889 C CA . PRO B 1 263 ? -22.89632 73.02385 0.71594 1.000 18.03672 331 PRO B CA 1
ATOM 4890 C C . PRO B 1 263 ? -21.94350 73.47534 -0.37255 1.000 17.82040 331 PRO B C 1
ATOM 4891 O O . PRO B 1 263 ? -21.73481 72.78174 -1.35709 1.000 20.00757 331 PRO B O 1
ATOM 4895 N N . ARG B 1 264 ? -21.35478 74.65900 -0.21187 1.000 16.90280 332 ARG B N 1
ATOM 4896 C CA . ARG B 1 264 ? -20.45641 75.21468 -1.21139 1.000 19.34336 332 ARG B CA 1
ATOM 4897 C C . ARG B 1 264 ? -19.54022 76.20047 -0.51693 1.000 20.07370 332 ARG B C 1
ATOM 4898 O O . ARG B 1 264 ? -19.92774 76.79027 0.50051 1.000 19.07577 332 ARG B O 1
ATOM 4906 N N . PRO B 1 265 ? -18.34830 76.42364 -1.04760 1.000 20.77156 333 PRO B N 1
ATOM 4907 C CA . PRO B 1 265 ? -17.47368 77.47800 -0.53639 1.000 19.84340 333 PRO B CA 1
ATOM 4908 C C . PRO B 1 265 ? -17.93100 78.82119 -1.09451 1.000 22.23241 333 PRO B C 1
ATOM 4909 O O . PRO B 1 265 ? -18.90427 78.90984 -1.83760 1.000 22.54069 333 PRO B O 1
ATOM 4913 N N . ALA B 1 266 ? -17.18548 79.86734 -0.75602 1.000 22.35894 334 ALA B N 1
ATOM 4914 C CA . ALA B 1 266 ? -17.52187 81.19955 -1.22965 1.000 22.91005 334 ALA B CA 1
ATOM 4915 C C . ALA B 1 266 ? -17.38482 81.28113 -2.74658 1.000 21.39042 334 ALA B C 1
ATOM 4916 O O . ALA B 1 266 ? -16.55705 80.59817 -3.35425 1.000 21.12242 334 ALA B O 1
ATOM 4918 N N . ASP B 1 267 ? -18.20771 82.13732 -3.35790 1.000 20.46154 335 ASP B N 1
ATOM 4919 C CA . ASP B 1 267 ? -18.19253 82.28274 -4.80886 1.000 18.94901 335 ASP B CA 1
ATOM 4920 C C . ASP B 1 267 ? -16.79777 82.65881 -5.30602 1.000 21.41690 335 ASP B C 1
ATOM 4921 O O . ASP B 1 267 ? -16.13179 83.53516 -4.74552 1.000 23.55688 335 ASP B O 1
ATOM 4926 N N . GLY B 1 268 ? -16.36916 82.00424 -6.38215 1.000 19.87862 336 GLY B N 1
ATOM 4927 C CA . GLY B 1 268 ? -15.08336 82.26014 -7.00431 1.000 20.64742 336 GLY B CA 1
ATOM 4928 C C . GLY B 1 268 ? -13.87122 81.69282 -6.29740 1.000 23.62631 336 GLY B C 1
ATOM 4929 O O . GLY B 1 268 ? -12.75998 81.84138 -6.81417 1.000 24.68550 336 GLY B O 1
ATOM 4930 N N . SER B 1 269 ? -14.03417 81.04899 -5.14063 1.000 21.83106 337 SER B N 1
ATOM 4931 C CA . SER B 1 269 ? -12.88077 80.61153 -4.36422 1.000 22.84017 337 SER B CA 1
ATOM 4932 C C . SER B 1 269 ? -12.25443 79.30966 -4.85846 1.000 26.66407 337 SER B C 1
ATOM 4933 O O . SER B 1 269 ? -11.17865 78.95473 -4.37278 1.000 27.81704 337 SER B O 1
ATOM 4936 N N . ILE B 1 270 ? -12.87470 78.58268 -5.78672 1.000 22.23812 338 ILE B N 1
ATOM 4937 C CA . ILE B 1 270 ? -12.23245 77.39497 -6.34792 1.000 25.17731 338 ILE B CA 1
ATOM 4938 C C . ILE B 1 270 ? -11.24261 77.87069 -7.40856 1.000 29.29958 338 ILE B C 1
ATOM 4939 O O . ILE B 1 270 ? -11.63660 78.42144 -8.43941 1.000 26.18226 338 ILE B O 1
ATOM 4944 N N . THR B 1 271 ? -9.95220 77.66620 -7.14760 1.000 27.96691 339 THR B N 1
ATOM 4945 C CA . THR B 1 271 ? -8.88021 78.22020 -7.96536 1.000 28.32656 339 THR B CA 1
ATOM 4946 C C . THR B 1 271 ? -8.45681 77.22936 -9.04147 1.000 28.92740 339 THR B C 1
ATOM 4947 O O . THR B 1 271 ? -8.09176 76.09314 -8.72683 1.000 29.75922 339 THR B O 1
ATOM 4951 N N . GLY B 1 272 ? -8.48526 77.66563 -10.30502 1.000 27.09925 340 GLY B N 1
ATOM 4952 C CA . GLY B 1 272 ? -8.02121 76.87065 -11.42010 1.000 29.48641 340 GLY B CA 1
ATOM 4953 C C . GLY B 1 272 ? -9.01234 76.88469 -12.56389 1.000 30.10338 340 GLY B C 1
ATOM 4954 O O . GLY B 1 272 ? -9.97708 77.65915 -12.58155 1.000 30.50922 340 GLY B O 1
ATOM 4955 N N . SER B 1 273 ? -8.80245 75.97429 -13.51245 1.000 28.94434 341 SER B N 1
ATOM 4956 C CA . SER B 1 273 ? -9.64402 75.89896 -14.69670 1.000 30.71139 341 SER B CA 1
ATOM 4957 C C . SER B 1 273 ? -11.05052 75.41484 -14.33727 1.000 26.37337 341 SER B C 1
ATOM 4958 O O . SER B 1 273 ? -11.33088 74.99748 -13.20948 1.000 26.95538 341 SER B O 1
ATOM 4961 N N . CYS B 1 274 ? -11.92765 75.44446 -15.34573 1.000 27.77634 342 CYS B N 1
ATOM 4962 C CA . CYS B 1 274 ? -13.33373 75.08678 -15.16041 1.000 26.49328 342 CYS B CA 1
ATOM 4963 C C . CYS B 1 274 ? -13.49458 73.71358 -14.52492 1.000 27.29060 342 CYS B C 1
ATOM 4964 O O . CYS B 1 274 ? -14.36007 73.51740 -13.66579 1.000 26.69188 342 CYS B O 1
ATOM 4967 N N . GLU B 1 275 ? -12.65456 72.75812 -14.91059 1.000 25.45703 343 GLU B N 1
ATOM 4968 C CA . GLU B 1 275 ? -12.81639 71.38196 -14.46286 1.000 27.59206 343 GLU B CA 1
ATOM 4969 C C . GLU B 1 275 ? -12.21676 71.12342 -13.08973 1.000 26.05032 343 GLU B C 1
ATOM 4970 O O . GLU B 1 275 ? -12.23729 69.97715 -12.63448 1.000 27.34542 343 GLU B O 1
ATOM 4976 N N . THR B 1 276 ? -11.71573 72.14799 -12.40869 1.000 23.10604 344 THR B N 1
ATOM 4977 C CA . THR B 1 276 ? -11.16240 71.96473 -11.07250 1.000 25.45092 344 THR B CA 1
ATOM 4978 C C . THR B 1 276 ? -12.27259 71.72654 -10.05724 1.000 23.49252 344 THR B C 1
ATOM 4979 O O . THR B 1 276 ? -13.21427 72.51723 -9.96126 1.000 21.18071 344 THR B O 1
ATOM 4983 N N . ASP B 1 277 ? -12.14198 70.65452 -9.27276 1.000 22.21942 345 ASP B N 1
ATOM 4984 C CA . ASP B 1 277 ? -13.20618 70.29727 -8.33721 1.000 23.81699 345 ASP B CA 1
ATOM 4985 C C . ASP B 1 277 ? -13.30440 71.29961 -7.19685 1.000 26.35533 345 ASP B C 1
ATOM 4986 O O . ASP B 1 277 ? -14.40919 71.66089 -6.77257 1.000 23.21281 345 ASP B O 1
ATOM 4991 N N . GLY B 1 278 ? -12.16856 71.70749 -6.64409 1.000 23.98968 346 GLY B N 1
ATOM 4992 C CA . GLY B 1 278 ? -12.20025 72.42855 -5.39397 1.000 27.12737 346 GLY B CA 1
ATOM 4993 C C . GLY B 1 278 ? -11.96525 71.49914 -4.21464 1.000 36.39050 346 GLY B C 1
ATOM 4994 O O . GLY B 1 278 ? -12.12460 70.27548 -4.29846 1.000 32.85944 346 GLY B O 1
ATOM 4995 N N . THR B 1 279 ? -11.63010 72.10141 -3.07522 1.000 39.47375 347 THR B N 1
ATOM 4996 C CA . THR B 1 279 ? -11.15983 71.30766 -1.94444 1.000 45.70087 347 THR B CA 1
ATOM 4997 C C . THR B 1 279 ? -12.30081 70.54786 -1.28531 1.000 47.14017 347 THR B C 1
ATOM 4998 O O . THR B 1 279 ? -12.13736 69.38396 -0.89687 1.000 50.08818 347 THR B O 1
ATOM 5002 N N . SER B 1 280 ? -13.46820 71.17385 -1.17775 1.000 41.81989 348 SER B N 1
ATOM 5003 C CA . SER B 1 280 ? -14.60635 70.54571 -0.52170 1.000 43.65036 348 SER B CA 1
ATOM 5004 C C . SER B 1 280 ? -15.36554 69.66850 -1.51160 1.000 40.49239 348 SER B C 1
ATO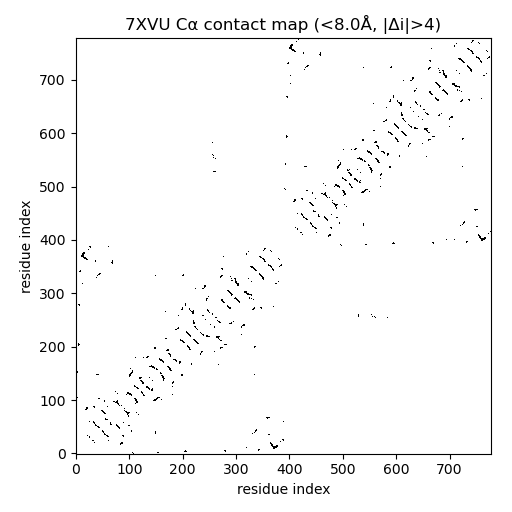M 5005 O O . SER B 1 280 ? -14.74397 68.97660 -2.32664 1.000 42.99512 348 SER B O 1
ATOM 5008 N N . GLY B 1 281 ? -16.69759 69.67573 -1.45422 1.000 35.04913 349 GLY B N 1
ATOM 5009 C CA . GLY B 1 281 ? -17.52842 69.03603 -2.46149 1.000 30.73822 349 GLY B CA 1
ATOM 5010 C C . GLY B 1 281 ? -18.41600 67.90958 -1.96705 1.000 30.56024 349 GLY B C 1
ATOM 5011 O O . GLY B 1 281 ? -19.31475 67.48032 -2.70829 1.000 28.63620 349 GLY B O 1
ATOM 5012 N N . GLY B 1 282 ? -18.18688 67.39174 -0.76151 1.000 30.48649 350 GLY B N 1
ATOM 5013 C CA . GLY B 1 282 ? -19.00616 66.29684 -0.25804 1.000 27.53450 350 GLY B CA 1
ATOM 5014 C C . GLY B 1 282 ? -20.44118 66.72962 0.00554 1.000 25.47414 350 GLY B C 1
ATOM 5015 O O . GLY B 1 282 ? -20.70060 67.82309 0.50167 1.000 28.70956 350 GLY B O 1
ATOM 5016 N N . GLY B 1 283 ? -21.38111 65.84684 -0.30997 1.000 18.84511 351 GLY B N 1
ATOM 5017 C CA . GLY B 1 283 ? -22.78447 66.17859 -0.17768 1.000 21.26053 351 GLY B CA 1
ATOM 5018 C C . GLY B 1 283 ? -23.27261 66.97210 -1.37596 1.000 19.32809 351 GLY B C 1
ATOM 5019 O O . GLY B 1 283 ? -22.54541 67.19815 -2.34020 1.000 20.95115 351 GLY B O 1
ATOM 5020 N N . GLY B 1 284 ? -24.51884 67.41375 -1.29924 1.000 17.55544 352 GLY B N 1
ATOM 5021 C CA . GLY B 1 284 ? -25.11207 68.17121 -2.38296 1.000 15.89059 352 GLY B CA 1
ATOM 5022 C C . GLY B 1 284 ? -26.62013 68.13224 -2.28424 1.000 14.23335 352 GLY B C 1
ATOM 5023 O O . GLY B 1 284 ? -27.18690 67.57603 -1.34316 1.000 17.14632 352 GLY B O 1
ATOM 5024 N N . VAL B 1 285 ? -27.26114 68.73531 -3.29027 1.000 13.18403 353 VAL B N 1
ATOM 5025 C CA . VAL B 1 285 ? -28.72168 68.76641 -3.39401 1.000 13.23325 353 VAL B CA 1
ATOM 5026 C C . VAL B 1 285 ? -29.08619 68.83296 -4.87291 1.000 12.91516 353 VAL B C 1
ATOM 5027 O O . VAL B 1 285 ? -28.33904 69.37585 -5.68600 1.000 13.51917 353 VAL B O 1
ATOM 5031 N N . LYS B 1 286 ? -30.21850 68.23422 -5.23903 1.000 13.36594 354 LYS B N 1
ATOM 5032 C CA . LYS B 1 286 ? -30.69290 68.35757 -6.61582 1.000 12.54566 354 LYS B CA 1
ATOM 5033 C C . LYS B 1 286 ? -30.94030 69.82296 -6.95957 1.000 13.98801 354 LYS B C 1
ATOM 5034 O O . LYS B 1 286 ? -31.55139 70.56100 -6.17920 1.000 15.59252 354 LYS B O 1
ATOM 5040 N N . GLY B 1 287 ? -30.47980 70.23699 -8.14219 1.000 14.31040 355 GLY B N 1
ATOM 5041 C CA . GLY B 1 287 ? -30.65339 71.58947 -8.62242 1.000 14.80518 355 GLY B CA 1
ATOM 5042 C C . GLY B 1 287 ? -31.42243 71.63090 -9.93272 1.000 15.87570 355 GLY B C 1
ATOM 5043 O O . GLY B 1 287 ? -31.77708 70.60115 -10.50683 1.000 17.25333 355 GLY B O 1
ATOM 5044 N N . ALA B 1 288 ? -31.66171 72.85153 -10.40263 1.000 14.51115 356 ALA B N 1
ATOM 5045 C CA . ALA B 1 288 ? -32.53352 73.05413 -11.55028 1.000 16.65960 356 ALA B CA 1
ATOM 5046 C C . ALA B 1 288 ? -32.13240 74.30714 -12.31454 1.000 14.56189 356 ALA B C 1
ATOM 5047 O O . ALA B 1 288 ? -31.46671 75.20951 -11.78699 1.000 15.45571 356 ALA B O 1
ATOM 5049 N N . PHE B 1 289 ? -32.56552 74.35748 -13.57322 1.000 14.16251 357 PHE B N 1
ATOM 5050 C CA . PHE B 1 289 ? -32.41656 75.55772 -14.37857 1.000 13.47844 357 PHE B CA 1
ATOM 5051 C C . PHE B 1 289 ? -33.60951 75.67893 -15.31865 1.000 15.56400 357 PHE B C 1
ATOM 5052 O O . PHE B 1 289 ? -34.42240 74.76599 -15.45381 1.000 15.04301 357 PHE B O 1
ATOM 5060 N N . ALA B 1 290 ? -33.74649 76.85645 -15.91846 1.000 14.89784 358 ALA B N 1
ATOM 5061 C CA . ALA B 1 290 ? -34.69105 77.06814 -17.00548 1.000 13.49257 358 ALA B CA 1
ATOM 5062 C C . ALA B 1 290 ? -33.94526 77.83622 -18.08997 1.000 15.90141 358 ALA B C 1
ATOM 5063 O O . ALA B 1 290 ? -32.79357 78.22407 -17.89465 1.000 15.99299 358 ALA B O 1
ATOM 5065 N N . LEU B 1 291 ? -34.58439 78.06809 -19.23884 1.000 14.87546 359 LEU B N 1
ATOM 5066 C CA . LEU B 1 291 ? -33.85395 78.67357 -20.34596 1.000 14.50861 359 LEU B CA 1
ATOM 5067 C C . LEU B 1 291 ? -34.81439 79.34304 -21.32331 1.000 15.66593 359 LEU B C 1
ATOM 5068 O O . LEU B 1 291 ? -36.03325 79.14435 -21.28160 1.000 14.88837 359 LEU B O 1
ATOM 5073 N N . SER B 1 292 ? -34.22769 80.15247 -22.20027 1.000 14.83720 360 SER B N 1
ATOM 5074 C CA . SER B 1 292 ? -34.84535 80.65269 -23.41816 1.000 17.33825 360 SER B CA 1
ATOM 5075 C C . SER B 1 292 ? -34.06630 80.09512 -24.59774 1.000 16.90107 360 SER B C 1
ATOM 5076 O O . SER B 1 292 ? -32.83668 80.04333 -24.55695 1.000 18.40215 360 SER B O 1
ATOM 5079 N N . ARG B 1 293 ? -34.76523 79.70612 -25.66323 1.000 16.55213 361 ARG B N 1
ATOM 5080 C CA . ARG B 1 293 ? -34.05567 79.13988 -26.80330 1.000 17.72615 361 ARG B CA 1
ATOM 5081 C C . ARG B 1 293 ? -34.82086 79.42843 -28.08678 1.000 20.64412 361 ARG B C 1
ATOM 5082 O O . ARG B 1 293 ? -36.02807 79.66899 -28.07884 1.000 16.57198 361 ARG B O 1
ATOM 5090 N N . THR B 1 294 ? -34.09389 79.40742 -29.19548 1.000 21.01783 362 THR B N 1
ATOM 5091 C CA . THR B 1 294 ? -34.68387 79.35631 -30.52016 1.000 22.46651 362 THR B CA 1
ATOM 5092 C C . THR B 1 294 ? -34.68099 77.89894 -30.96929 1.000 21.70418 362 THR B C 1
ATOM 5093 O O . THR B 1 294 ? -34.38043 76.99132 -30.19098 1.000 22.71560 362 THR B O 1
ATOM 5097 N N . THR B 1 295 ? -34.97592 77.65489 -32.24726 1.000 22.35522 363 THR B N 1
ATOM 5098 C CA . THR B 1 295 ? -34.81431 76.29449 -32.74627 1.000 23.36702 363 THR B CA 1
ATOM 5099 C C . THR B 1 295 ? -33.34181 75.90504 -32.86891 1.000 23.89529 363 THR B C 1
ATOM 5100 O O . THR B 1 295 ? -33.02422 74.70810 -32.85313 1.000 23.85825 363 THR B O 1
ATOM 5104 N N . GLU B 1 296 ? -32.43836 76.88778 -32.94480 1.000 26.08784 364 GLU B N 1
ATOM 5105 C CA . GLU B 1 296 ? -31.00481 76.68891 -33.14421 1.000 25.79773 364 GLU B CA 1
ATOM 5106 C C . GLU B 1 296 ? -30.18148 76.71170 -31.86520 1.000 23.47670 364 GLU B C 1
ATOM 5107 O O . GLU B 1 296 ? -29.15590 76.03229 -31.79588 1.000 23.75507 364 GLU B O 1
ATOM 5113 N N . ALA B 1 297 ? -30.53388 77.54220 -30.88781 1.000 22.35320 365 ALA B N 1
ATOM 5114 C CA . ALA B 1 297 ? -29.61417 77.78986 -29.78639 1.000 22.23382 365 ALA B CA 1
ATOM 5115 C C . ALA B 1 297 ? -30.36240 78.31613 -28.57047 1.000 18.19080 365 ALA B C 1
ATOM 5116 O O . ALA B 1 297 ? -31.38248 78.99891 -28.69120 1.000 21.08264 365 ALA B O 1
ATOM 5118 N N . THR B 1 298 ? -29.80325 78.01698 -27.40119 1.000 18.97070 366 THR B N 1
ATOM 5119 C CA . THR B 1 298 ? -30.25458 78.59875 -26.14944 1.000 17.86041 366 THR B CA 1
ATOM 5120 C C . THR B 1 298 ? -29.65205 79.99163 -26.00553 1.000 21.90650 366 THR B C 1
ATOM 5121 O O . THR B 1 298 ? -28.45346 80.18092 -26.22639 1.000 20.85164 366 THR B O 1
ATOM 5125 N N . THR B 1 299 ? -30.49119 80.96940 -25.66351 1.000 19.57635 367 THR B N 1
ATOM 5126 C CA . THR B 1 299 ? -30.07839 82.36458 -25.61962 1.000 21.53892 367 THR B CA 1
ATOM 5127 C C . THR B 1 299 ? -29.94942 82.92687 -24.21169 1.000 21.75273 367 THR B C 1
ATOM 5128 O O . THR B 1 299 ? -29.32823 83.97775 -24.04040 1.000 21.78032 367 THR B O 1
ATOM 5132 N N . GLU B 1 300 ? -30.54989 82.28720 -23.21359 1.000 20.80674 368 GLU B N 1
ATOM 5133 C CA . GLU B 1 300 ? -30.42211 82.72198 -21.83054 1.000 18.96219 368 GLU B CA 1
ATOM 5134 C C . GLU B 1 300 ? -30.71920 81.51802 -20.94869 1.000 16.61364 368 GLU B C 1
ATOM 5135 O O . GLU B 1 300 ? -31.53768 80.66788 -21.30237 1.000 17.56513 368 GLU B O 1
ATOM 5141 N N . ARG B 1 301 ? -30.03577 81.44470 -19.81189 1.000 18.89694 369 ARG B N 1
ATOM 5142 C CA . ARG B 1 301 ? -30.28144 80.39854 -18.83359 1.000 15.16997 369 ARG B CA 1
ATOM 5143 C C . ARG B 1 301 ? -30.59861 81.04293 -17.49621 1.000 16.03731 369 ARG B C 1
ATOM 5144 O O . ARG B 1 301 ? -30.09165 82.12247 -17.17315 1.000 16.92588 369 ARG B O 1
ATOM 5152 N N . PHE B 1 302 ? -31.46018 80.37283 -16.73234 1.000 16.46769 370 PHE B N 1
ATOM 5153 C CA . PHE B 1 302 ? -31.91324 80.83429 -15.42795 1.000 15.99841 370 PHE B CA 1
ATOM 5154 C C . PHE B 1 302 ? -31.60898 79.74080 -14.42363 1.000 16.29847 370 PHE B C 1
ATOM 5155 O O . PHE B 1 302 ? -31.86921 78.57014 -14.69887 1.000 17.74750 370 PHE B O 1
ATOM 5163 N N . TYR B 1 303 ? -31.02999 80.10805 -13.28308 1.000 14.31573 371 TYR B N 1
ATOM 5164 C CA . TYR B 1 303 ? -30.55875 79.11575 -12.32345 1.000 13.71968 371 TYR B CA 1
ATOM 5165 C C . TYR B 1 303 ? -31.09788 79.41394 -10.93523 1.000 15.35498 371 TYR B C 1
ATOM 5166 O O . TYR B 1 303 ? -31.48639 80.54347 -10.62395 1.000 16.19887 371 TYR B O 1
ATOM 5175 N N . VAL B 1 304 ? -31.10319 78.38712 -10.08892 1.000 15.55723 372 VAL B N 1
ATOM 5176 C CA . VAL B 1 304 ? -31.47384 78.55897 -8.69273 1.000 14.73659 372 VAL B CA 1
ATOM 5177 C C . VAL B 1 304 ? -30.37867 77.96186 -7.81762 1.000 16.00137 372 VAL B C 1
ATOM 5178 O O . VAL B 1 304 ? -29.65583 77.04835 -8.22878 1.000 16.34116 372 VAL B O 1
ATOM 5182 N N . ARG B 1 305 ? -30.22130 78.52001 -6.62068 1.000 15.51474 373 ARG B N 1
ATOM 5183 C CA . ARG B 1 305 ? -29.45730 77.88341 -5.55550 1.000 13.80521 373 ARG B CA 1
ATOM 5184 C C . ARG B 1 305 ? -30.02126 78.35914 -4.22025 1.000 16.82550 373 ARG B C 1
ATOM 5185 O O . ARG B 1 305 ? -30.85922 79.26387 -4.16748 1.000 16.26038 373 ARG B O 1
ATOM 5193 N N . THR B 1 306 ? -29.58740 77.71308 -3.13519 1.000 16.12687 374 THR B N 1
ATOM 5194 C CA . THR B 1 306 ? -30.07892 78.09448 -1.81368 1.000 16.21381 374 THR B CA 1
ATOM 5195 C C . THR B 1 306 ? -29.52585 79.45445 -1.39229 1.000 17.63212 374 THR B C 1
ATOM 5196 O O . THR B 1 306 ? -28.50940 79.92697 -1.90934 1.000 18.42149 374 THR B O 1
ATOM 5200 N N . VAL B 1 307 ? -30.22123 80.09594 -0.44284 1.000 16.40953 375 VAL B N 1
ATOM 5201 C CA . VAL B 1 307 ? -29.66278 81.28256 0.20335 1.000 18.68307 375 VAL B CA 1
ATOM 5202 C C . VAL B 1 307 ? -28.42209 80.91439 1.00225 1.000 20.54861 375 VAL B C 1
ATOM 5203 O O . VAL B 1 307 ? -27.37591 81.56723 0.89660 1.000 18.99786 375 VAL B O 1
ATOM 5207 N N . SER B 1 308 ? -28.52595 79.87280 1.82433 1.000 19.10328 376 SER B N 1
ATOM 5208 C CA . SER B 1 308 ? -27.42265 79.46981 2.67939 1.000 20.11104 376 SER B CA 1
ATOM 5209 C C . SER B 1 308 ? -26.39216 78.68070 1.88238 1.000 18.20357 376 SER B C 1
ATOM 5210 O O . SER B 1 308 ? -26.74332 77.85880 1.02897 1.000 18.57803 376 SER B O 1
ATOM 5213 N N . SER B 1 309 ? -25.11476 78.92357 2.17444 1.000 18.09902 377 SER B N 1
ATOM 5214 C CA . SER B 1 309 ? -24.05329 78.14213 1.54861 1.000 17.88520 377 SER B CA 1
ATOM 5215 C C . SER B 1 309 ? -23.79962 76.81726 2.25567 1.000 20.14638 377 SER B C 1
ATOM 5216 O O . SER B 1 309 ? -23.02260 76.00520 1.74618 1.000 20.39565 377 SER B O 1
ATOM 5219 N N . SER B 1 310 ? -24.42434 76.57770 3.40836 1.000 16.89892 378 SER B N 1
ATOM 5220 C CA . SER B 1 310 ? -24.21374 75.34606 4.15641 1.000 19.33358 378 SER B CA 1
ATOM 5221 C C . SER B 1 310 ? -25.47832 74.52475 4.36680 1.000 19.36139 378 SER B C 1
ATOM 5222 O O . SER B 1 310 ? -25.38846 73.30027 4.48198 1.000 25.36018 378 SER B O 1
ATOM 5225 N N . ALA B 1 311 ? -26.65154 75.14749 4.38716 1.000 18.07473 379 ALA B N 1
ATOM 5226 C CA . ALA B 1 311 ? -27.88222 74.45141 4.72046 1.000 19.12180 379 ALA B CA 1
ATOM 5227 C C . ALA B 1 311 ? -28.87656 74.57894 3.57717 1.000 18.45752 379 ALA B C 1
ATOM 5228 O O . ALA B 1 311 ? -28.82298 75.52227 2.78245 1.000 16.17886 379 ALA B O 1
ATOM 5230 N N . ARG B 1 312 ? -29.81251 73.63251 3.51700 1.000 17.15186 380 ARG B N 1
ATOM 5231 C CA . ARG B 1 312 ? -30.84819 73.66291 2.48753 1.000 14.08879 380 ARG B CA 1
ATOM 5232 C C . ARG B 1 312 ? -31.93557 74.63836 2.93552 1.000 17.25283 380 ARG B C 1
ATOM 5233 O O . ARG B 1 312 ? -33.00273 74.26231 3.42651 1.000 14.95168 380 ARG B O 1
ATOM 5241 N N . SER B 1 313 ? -31.64971 75.93071 2.76647 1.000 15.30437 381 SER B N 1
ATOM 5242 C CA . SER B 1 313 ? -32.60863 76.95657 3.14267 1.000 16.67441 381 SER B CA 1
ATOM 5243 C C . SER B 1 313 ? -32.55109 78.12647 2.17349 1.000 17.93324 381 SER B C 1
ATOM 5244 O O . SER B 1 313 ? -31.47192 78.60127 1.79943 1.000 16.55866 381 SER B O 1
ATOM 5247 N N . GLY B 1 314 ? -33.73276 78.59889 1.79964 1.000 15.90971 382 GLY B N 1
ATOM 5248 C CA . GLY B 1 314 ? -33.87068 79.68271 0.85496 1.000 15.33535 382 GLY B CA 1
ATOM 5249 C C . GLY B 1 314 ? -33.66493 79.24835 -0.58669 1.000 18.27420 382 GLY B C 1
ATOM 5250 O O . GLY B 1 314 ? -33.16717 78.16046 -0.89201 1.000 16.36664 382 GLY B O 1
ATOM 5251 N N . ALA B 1 315 ? -34.04452 80.14694 -1.49373 1.000 15.57519 383 ALA B N 1
ATOM 5252 C CA . ALA B 1 315 ? -33.87014 79.93984 -2.92580 1.000 16.73421 383 ALA B CA 1
ATOM 5253 C C . ALA B 1 315 ? -33.65245 81.29374 -3.57566 1.000 13.95667 383 ALA B C 1
ATOM 5254 O O . ALA B 1 315 ? -34.42263 82.23264 -3.34514 1.000 14.53611 383 ALA B O 1
ATOM 5256 N N . VAL B 1 316 ? -32.59083 81.39388 -4.37257 1.000 14.87761 384 VAL B N 1
ATOM 5257 C CA . VAL B 1 316 ? -32.22111 82.62579 -5.05723 1.000 15.33487 384 VAL B CA 1
ATOM 5258 C C . VAL B 1 316 ? -32.09711 82.31060 -6.53953 1.000 15.71621 384 VAL B C 1
ATOM 5259 O O . VAL B 1 316 ? -31.47797 81.30717 -6.91137 1.000 15.99028 384 VAL B O 1
ATOM 5263 N N . PHE B 1 317 ? -32.67569 83.16093 -7.38058 1.000 15.58016 385 PHE B N 1
ATOM 5264 C CA . PHE B 1 317 ? -32.62359 82.98970 -8.82479 1.000 14.54680 385 PHE B CA 1
ATOM 5265 C C . PHE B 1 317 ? -31.53016 83.86310 -9.43134 1.000 14.59290 385 PHE B C 1
ATOM 5266 O O . PHE B 1 317 ? -31.27161 84.97795 -8.96231 1.000 16.39808 385 PHE B O 1
ATOM 5274 N N . TYR B 1 318 ? -30.90578 83.33880 -10.49284 1.000 13.86386 386 TYR B N 1
ATOM 5275 C CA . TYR B 1 318 ? -29.82469 83.97398 -11.24269 1.000 17.15668 386 TYR B CA 1
ATOM 5276 C C . TYR B 1 318 ? -30.06555 83.74456 -12.73177 1.000 17.95652 386 TYR B C 1
ATOM 5277 O O . TYR B 1 318 ? -30.89336 82.92251 -13.12737 1.000 15.83578 386 TYR B O 1
ATOM 5286 N N . LYS B 1 319 ? -29.31867 84.45853 -13.57103 1.000 17.29492 387 LYS B N 1
ATOM 5287 C CA . LYS B 1 319 ? -29.44216 84.28973 -15.01408 1.000 17.50729 387 LYS B CA 1
ATOM 5288 C C . LYS B 1 319 ? -28.08933 84.54716 -15.66917 1.000 18.04797 387 LYS B C 1
ATOM 5289 O O . LYS B 1 319 ? -27.22166 85.23213 -15.11166 1.000 18.58810 387 LYS B O 1
ATOM 5295 N N . THR B 1 320 ? -27.92342 84.00956 -16.87710 1.000 17.51378 388 THR B N 1
ATOM 5296 C CA . THR B 1 320 ? -26.72320 84.30683 -17.64355 1.000 18.65750 388 THR B CA 1
ATOM 5297 C C . THR B 1 320 ? -26.97868 84.05213 -19.12025 1.000 18.91248 388 THR B C 1
ATOM 5298 O O . THR B 1 320 ? -27.79026 83.19897 -19.48592 1.000 19.31998 388 THR B O 1
ATOM 5302 N N . THR B 1 321 ? -26.26635 84.80133 -19.96073 1.000 19.33026 389 THR B N 1
ATOM 5303 C CA . THR B 1 321 ? -26.19507 84.53112 -21.39114 1.000 19.88561 389 THR B CA 1
ATOM 5304 C C . THR B 1 321 ? -24.87698 83.87097 -21.79105 1.000 22.92485 389 THR B C 1
ATOM 5305 O O . THR B 1 321 ? -24.65801 83.60168 -22.97657 1.000 21.26653 389 THR B O 1
ATOM 5309 N N . ASP B 1 322 ? -24.01132 83.58106 -20.82942 1.000 22.02656 390 ASP B N 1
ATOM 5310 C CA . ASP B 1 322 ? -22.76481 82.89100 -21.11279 1.000 21.51959 390 ASP B CA 1
ATOM 5311 C C . ASP B 1 322 ? -23.01184 81.39549 -21.27436 1.000 21.28250 390 ASP B C 1
ATOM 5312 O O . ASP B 1 322 ? -24.02053 80.85339 -20.81192 1.000 21.27429 390 ASP B O 1
ATOM 5317 N N . ASP B 1 323 ? -22.06018 80.72516 -21.92588 1.000 19.65769 391 ASP B N 1
ATOM 5318 C CA . ASP B 1 323 ? -22.05373 79.26741 -21.97333 1.000 20.59125 391 ASP B CA 1
ATOM 5319 C C . ASP B 1 323 ? -21.57954 78.73770 -20.62575 1.000 21.72742 391 ASP B C 1
ATOM 5320 O O . ASP B 1 323 ? -20.42701 78.97338 -20.25041 1.000 20.42730 391 ASP B O 1
ATOM 5325 N N . PRO B 1 324 ? -22.41237 78.00513 -19.88447 1.000 20.58489 392 PRO B N 1
ATOM 5326 C CA . PRO B 1 324 ? -22.04618 77.62920 -18.51095 1.000 19.33399 392 PRO B CA 1
ATOM 5327 C C . PRO B 1 324 ? -20.91975 76.60835 -18.41154 1.000 19.74357 392 PRO B C 1
ATOM 5328 O O . PRO B 1 324 ? -20.39729 76.41177 -17.30822 1.000 20.64739 392 PRO B O 1
ATOM 5332 N N . THR B 1 325 ? -20.52960 75.95806 -19.50340 1.000 20.86433 393 THR B N 1
ATOM 5333 C CA . THR B 1 325 ? -19.40300 75.03035 -19.46073 1.000 21.84094 393 THR B CA 1
ATOM 5334 C C . THR B 1 325 ? -18.06685 75.71330 -19.71541 1.000 23.79673 393 THR B C 1
ATOM 5335 O O . THR B 1 325 ? -17.02064 75.07536 -19.55284 1.000 25.18413 393 THR B O 1
ATOM 5339 N N . GLU B 1 326 ? -18.06656 76.97888 -20.10814 1.000 23.85618 394 GLU B N 1
ATOM 5340 C CA . GLU B 1 326 ? -16.82390 77.63532 -20.49852 1.000 26.11595 394 GLU B CA 1
ATOM 5341 C C . GLU B 1 326 ? -16.50606 78.90849 -19.73842 1.000 26.29245 394 GLU B C 1
ATOM 5342 O O . GLU B 1 326 ? -15.33188 79.28071 -19.66946 1.000 29.97771 394 GLU B O 1
ATOM 5348 N N . SER B 1 327 ? -17.49989 79.60078 -19.19221 1.000 25.36126 395 SER B N 1
ATOM 5349 C CA . SER B 1 327 ? -17.29040 80.91446 -18.60258 1.000 27.06537 395 SER B CA 1
ATOM 5350 C C . SER B 1 327 ? -17.27488 80.83885 -17.08104 1.000 24.14595 395 SER B C 1
ATOM 5351 O O . SER B 1 327 ? -18.20813 80.30477 -16.47152 1.000 25.96505 395 SER B O 1
ATOM 5354 N N . ASN B 1 328 ? -16.25702 81.43847 -16.46128 1.000 25.10941 396 ASN B N 1
ATOM 5355 C CA . ASN B 1 328 ? -16.25922 81.53677 -15.00929 1.000 22.55640 396 ASN B CA 1
ATOM 5356 C C . ASN B 1 328 ? -16.95272 82.79937 -14.51076 1.000 23.17333 396 ASN B C 1
ATOM 5357 O O . ASN B 1 328 ? -16.96678 83.04214 -13.30099 1.000 22.35719 396 ASN B O 1
ATOM 5362 N N . ASN B 1 329 ? -17.56704 83.57628 -15.40267 1.000 21.81612 397 ASN B N 1
ATOM 5363 C CA . ASN B 1 329 ? -18.23345 84.79583 -14.97421 1.000 23.74093 397 ASN B CA 1
ATOM 5364 C C . ASN B 1 329 ? -19.31627 84.47932 -13.94563 1.000 20.53441 397 ASN B C 1
ATOM 5365 O O . ASN B 1 329 ? -20.02400 83.46822 -14.07383 1.000 22.23798 397 ASN B O 1
ATOM 5370 N N . PRO B 1 330 ? -19.44554 85.29539 -12.90185 1.000 21.09294 398 PRO B N 1
ATOM 5371 C CA . PRO B 1 330 ? -20.57007 85.14787 -11.97484 1.000 19.85372 398 PRO B CA 1
ATOM 5372 C C . PRO B 1 330 ? -21.89821 85.30749 -12.69901 1.000 22.01437 398 PRO B C 1
ATOM 5373 O O . PRO B 1 330 ? -22.01401 86.05433 -13.67437 1.000 22.10405 398 PRO B O 1
ATOM 5377 N N . LEU B 1 331 ? -22.90994 84.60393 -12.19896 1.000 19.59022 399 LEU B N 1
ATOM 5378 C CA . LEU B 1 331 ? -24.25478 84.76477 -12.72232 1.000 18.36028 399 LEU B CA 1
ATOM 5379 C C . LEU B 1 331 ? -24.85847 86.07156 -12.22489 1.000 19.22353 399 LEU B C 1
ATOM 5380 O O . LEU B 1 331 ? -24.43081 86.63467 -11.21457 1.000 21.26703 399 LEU B O 1
ATOM 5385 N N . THR B 1 332 ? -25.88339 86.53781 -12.93915 1.000 17.63801 400 THR B N 1
ATOM 5386 C CA . THR B 1 332 ? -26.55534 87.79116 -12.61921 1.000 18.38676 400 THR B CA 1
ATOM 5387 C C . THR B 1 332 ? -27.72051 87.52676 -11.67629 1.000 17.93457 400 THR B C 1
ATOM 5388 O O . THR B 1 332 ? -28.61286 86.72965 -11.99001 1.000 17.30058 400 THR B O 1
ATOM 5392 N N . LEU B 1 333 ? -27.73537 88.22527 -10.54583 1.000 18.32486 401 LEU B N 1
ATOM 5393 C CA . LEU B 1 333 ? -28.79435 88.03636 -9.56041 1.000 17.94612 401 LEU B CA 1
ATOM 5394 C C . LEU B 1 333 ? -30.15612 88.47197 -10.10632 1.000 19.99784 401 LEU B C 1
ATOM 5395 O O . LEU B 1 333 ? -30.29938 89.57223 -10.65264 1.000 18.93376 401 LEU B O 1
ATOM 5400 N N . ILE B 1 334 ? -31.15203 87.60478 -9.94807 1.000 17.24633 402 ILE B N 1
ATOM 5401 C CA . ILE B 1 334 ? -32.55301 87.93280 -10.20870 1.000 19.32640 402 ILE B CA 1
ATOM 5402 C C . ILE B 1 334 ? -33.26195 88.33548 -8.92462 1.000 18.85260 402 ILE B C 1
ATOM 5403 O O . ILE B 1 334 ? -33.92463 89.37244 -8.86795 1.000 22.11323 402 ILE B O 1
ATOM 5408 N N . GLY B 1 335 ? -33.11815 87.53461 -7.88361 1.000 17.44685 403 GLY B N 1
ATOM 5409 C CA . GLY B 1 335 ? -33.64058 87.88857 -6.58004 1.000 16.81167 403 GLY B CA 1
ATOM 5410 C C . GLY B 1 335 ? -33.99934 86.64820 -5.78735 1.000 16.85549 403 GLY B C 1
ATOM 5411 O O . GLY B 1 335 ? -33.87747 85.51880 -6.25252 1.000 16.62520 403 GLY B O 1
ATOM 5412 N N . THR B 1 336 ? -34.47238 86.89528 -4.57422 1.000 17.94982 404 THR B N 1
ATOM 5413 C CA . THR B 1 336 ? -34.78322 85.83285 -3.63060 1.000 16.50887 404 THR B CA 1
ATOM 5414 C C . THR B 1 336 ? -36.21016 85.32929 -3.85893 1.000 15.15080 404 THR B C 1
ATOM 5415 O O . THR B 1 336 ? -37.18607 86.07798 -3.69264 1.000 16.76639 404 THR B O 1
ATOM 5419 N N . ALA B 1 337 ? -36.32371 84.06150 -4.25729 1.000 14.53710 405 ALA B N 1
ATOM 5420 C CA . ALA B 1 337 ? -37.61706 83.42776 -4.46201 1.000 14.04579 405 ALA B CA 1
ATOM 5421 C C . ALA B 1 337 ? -38.17558 82.81866 -3.18783 1.000 15.73811 405 ALA B C 1
ATOM 5422 O O . ALA B 1 337 ? -39.39416 82.67421 -3.06399 1.000 14.48612 405 ALA B O 1
ATOM 5424 N N . VAL B 1 338 ? -37.31126 82.40792 -2.26224 1.000 13.75497 406 VAL B N 1
ATOM 5425 C CA . VAL B 1 338 ? -37.72260 81.87104 -0.96814 1.000 15.44102 406 VAL B CA 1
ATOM 5426 C C . VAL B 1 338 ? -36.74885 82.40977 0.06948 1.000 14.49690 406 VAL B C 1
ATOM 5427 O O . VAL B 1 338 ? -35.53963 82.21769 -0.07050 1.000 14.80909 406 VAL B O 1
ATOM 5431 N N . GLY B 1 339 ? -37.26774 83.07087 1.10840 1.000 15.77890 407 GLY B N 1
ATOM 5432 C CA . GLY B 1 339 ? -36.39110 83.65845 2.11073 1.000 16.89974 407 GLY B CA 1
ATOM 5433 C C . GLY B 1 339 ? -35.50369 82.62360 2.77983 1.000 19.47509 407 GLY B C 1
ATOM 5434 O O . GLY B 1 339 ? -35.84580 81.44230 2.87130 1.000 18.09441 407 GLY B O 1
ATOM 5435 N N . GLY B 1 340 ? -34.33982 83.08334 3.25681 1.000 17.04008 408 GLY B N 1
ATOM 5436 C CA . GLY B 1 340 ? -33.33362 82.20124 3.82569 1.000 17.50639 408 GLY B CA 1
ATOM 5437 C C . GLY B 1 340 ? -33.74954 81.49958 5.10086 1.000 19.53083 408 GLY B C 1
ATOM 5438 O O . GLY B 1 340 ? -33.09630 80.53033 5.49953 1.000 19.87231 408 GLY B O 1
ATOM 5439 N N . ALA B 1 341 ? -34.79989 81.97092 5.75804 1.000 18.23714 409 ALA B N 1
ATOM 5440 C CA . ALA B 1 341 ? -35.31066 81.30876 6.95143 1.000 19.14515 409 ALA B CA 1
ATOM 5441 C C . ALA B 1 341 ? -36.20210 80.10969 6.63895 1.000 20.97404 409 ALA B C 1
ATOM 5442 O O . ALA B 1 341 ? -36.63218 79.42367 7.57220 1.000 24.53672 409 ALA B O 1
ATOM 5444 N N . ILE B 1 342 ? -36.48458 79.83122 5.37411 1.000 17.17323 410 ILE B N 1
ATOM 5445 C CA . ILE B 1 342 ? -37.47437 78.83000 4.98944 1.000 16.67453 410 ILE B CA 1
ATOM 5446 C C . ILE B 1 342 ? -36.75106 77.64731 4.35455 1.000 17.59867 410 ILE B C 1
ATOM 5447 O O . ILE B 1 342 ? -36.02226 77.82969 3.37011 1.000 16.40046 410 ILE B O 1
ATOM 5452 N N . PRO B 1 343 ? -36.93281 76.42797 4.86414 1.000 15.84983 411 PRO B N 1
ATOM 5453 C CA . PRO B 1 343 ? -36.29802 75.25759 4.24976 1.000 17.10644 411 PRO B CA 1
ATOM 5454 C C . PRO B 1 343 ? -36.64825 75.15578 2.77553 1.000 16.35781 411 PRO B C 1
ATOM 5455 O O . PRO B 1 343 ? -37.79609 75.35156 2.37049 1.000 15.99019 411 PRO B O 1
ATOM 5459 N N . MET B 1 344 ? -35.63823 74.84225 1.97285 1.000 14.88130 412 MET B N 1
ATOM 5460 C CA . MET B 1 344 ? -35.79808 74.67781 0.53701 1.000 17.32969 412 MET B CA 1
ATOM 5461 C C . MET B 1 344 ? -34.85524 73.56764 0.11807 1.000 15.28121 412 MET B C 1
ATOM 5462 O O . MET B 1 344 ? -33.63773 73.69574 0.28788 1.000 15.72001 412 MET B O 1
ATOM 5467 N N . TRP B 1 345 ? -35.41667 72.48033 -0.40925 1.000 13.54364 413 TRP B N 1
ATOM 5468 C CA . TRP B 1 345 ? -34.65010 71.26690 -0.65298 1.000 13.33447 413 TRP B CA 1
ATOM 5469 C C . TRP B 1 345 ? -34.38942 71.10455 -2.14614 1.000 13.18102 413 TRP B C 1
ATOM 5470 O O . TRP B 1 345 ? -33.54454 71.81760 -2.69870 1.000 15.06584 413 TRP B O 1
ATOM 5481 N N . TYR B 1 346 ? -35.08415 70.18304 -2.81012 1.000 13.34061 414 TYR B N 1
ATOM 5482 C CA . TYR B 1 346 ? -34.82789 69.97041 -4.22617 1.000 13.65214 414 TYR B CA 1
ATOM 5483 C C . TYR B 1 346 ? -35.46173 71.07287 -5.06572 1.000 13.83475 414 TYR B C 1
ATOM 5484 O O . TYR B 1 346 ? -36.43818 71.71146 -4.66279 1.000 14.89491 414 TYR B O 1
ATOM 5493 N N . SER B 1 347 ? -34.87620 71.31192 -6.23335 1.000 13.43480 415 SER B N 1
ATOM 5494 C CA . SER B 1 347 ? -35.53516 72.06404 -7.28707 1.000 14.78799 415 SER B CA 1
ATOM 5495 C C . SER B 1 347 ? -35.51903 71.20754 -8.54419 1.000 15.25906 415 SER B C 1
ATOM 5496 O O . SER B 1 347 ? -34.70997 70.28420 -8.67823 1.000 15.49854 415 SER B O 1
ATOM 5499 N N . PHE B 1 348 ? -36.43835 71.49070 -9.46005 1.000 14.17438 416 PHE B N 1
ATOM 5500 C CA . PHE B 1 348 ? -36.55704 70.66864 -10.65635 1.000 14.39933 416 PHE B CA 1
ATOM 5501 C C . PHE B 1 348 ? -36.90551 71.52435 -11.86487 1.000 15.39381 416 PHE B C 1
ATOM 5502 O O . PHE B 1 348 ? -37.67774 72.47832 -11.75752 1.000 15.11418 416 PHE B O 1
ATOM 5510 N N . SER B 1 349 ? -36.31725 71.17921 -13.00791 1.000 15.36137 417 SER B N 1
ATOM 5511 C CA . SER B 1 349 ? -36.66127 71.78006 -14.29157 1.000 15.41250 417 SER B CA 1
ATOM 5512 C C . SER B 1 349 ? -37.87197 71.08242 -14.89750 1.000 16.26815 417 SER B C 1
ATOM 5513 O O . SER B 1 349 ? -38.02428 69.86833 -14.76947 1.000 16.94778 417 SER B O 1
ATOM 5516 N N . PHE B 1 350 ? -38.72104 71.84118 -15.59467 1.000 14.74163 418 PHE B N 1
ATOM 5517 C CA . PHE B 1 350 ? -39.69542 71.20134 -16.47623 1.000 13.67404 418 PHE B CA 1
ATOM 5518 C C . PHE B 1 350 ? -40.07941 72.14964 -17.60200 1.000 15.26771 418 PHE B C 1
ATOM 5519 O O . PHE B 1 350 ? -39.80137 73.35108 -17.56413 1.000 16.10098 418 PHE B O 1
ATOM 5527 N N . GLU B 1 351 ? -40.71179 71.57957 -18.62718 1.000 14.02544 419 GLU B N 1
ATOM 5528 C CA . GLU B 1 351 ? -41.14243 72.32205 -19.80324 1.000 15.19480 419 GLU B CA 1
ATOM 5529 C C . GLU B 1 351 ? -42.63295 72.12771 -20.04554 1.000 14.92230 419 GLU B C 1
ATOM 5530 O O . GLU B 1 351 ? -43.15098 71.01087 -19.93002 1.000 17.68495 419 GLU B O 1
ATOM 5536 N N . ILE B 1 352 ? -43.31219 73.21783 -20.38419 1.000 15.71725 420 ILE B N 1
ATOM 5537 C CA . ILE B 1 352 ? -44.72219 73.17649 -20.76964 1.000 15.01253 420 ILE B CA 1
ATOM 5538 C C . ILE B 1 352 ? -44.78088 73.32200 -22.28818 1.000 18.97459 420 ILE B C 1
ATOM 5539 O O . ILE B 1 352 ? -44.44731 74.39849 -22.80830 1.000 17.50441 420 ILE B O 1
ATOM 5544 N N . PRO B 1 353 ? -45.18917 72.29703 -23.02701 1.000 15.74859 421 PRO B N 1
ATOM 5545 C CA . PRO B 1 353 ? -45.25270 72.42742 -24.48236 1.000 18.28784 421 PRO B CA 1
ATOM 5546 C C . PRO B 1 353 ? -46.47777 73.22639 -24.88409 1.000 21.22520 421 PRO B C 1
ATOM 5547 O O . PRO B 1 353 ? -47.50883 73.21096 -24.20936 1.000 22.24046 421 PRO B O 1
ATOM 5551 N N . GLY B 1 354 ? -46.34710 73.95212 -25.99620 1.000 19.33450 422 GLY B N 1
ATOM 5552 C CA . GLY B 1 354 ? -47.41787 74.79395 -26.47432 1.000 21.79471 422 GLY B CA 1
ATOM 5553 C C . GLY B 1 354 ? -47.63847 74.61430 -27.96382 1.000 24.11047 422 GLY B C 1
ATOM 5554 O O . GLY B 1 354 ? -46.82013 74.02975 -28.67396 1.000 25.16963 422 GLY B O 1
ATOM 5555 N N . LYS B 1 355 ? -48.78439 75.12243 -28.41700 1.000 24.07579 423 LYS B N 1
ATOM 5556 C CA . LYS B 1 355 ? -49.09948 75.08938 -29.83944 1.000 25.70734 423 LYS B CA 1
ATOM 5557 C C . LYS B 1 355 ? -48.19322 76.02595 -30.62569 1.000 24.19484 423 LYS B C 1
ATOM 5558 O O . LYS B 1 355 ? -47.80704 75.71693 -31.75769 1.000 28.20323 423 LYS B O 1
ATOM 5564 N N . VAL B 1 356 ? -47.83836 77.17481 -30.05195 1.000 23.92132 424 VAL B N 1
ATOM 5565 C CA . VAL B 1 356 ? -47.02259 78.16220 -30.74248 1.000 23.70581 424 VAL B CA 1
ATOM 5566 C C . VAL B 1 356 ? -45.60741 78.23190 -30.17575 1.000 24.18324 424 VAL B C 1
ATOM 5567 O O . VAL B 1 356 ? -44.64798 78.39346 -30.93160 1.000 24.39261 424 VAL B O 1
ATOM 5571 N N . CYS B 1 357 ? -45.44777 78.08774 -28.86202 1.000 22.02618 425 CYS B N 1
ATOM 5572 C CA . CYS B 1 357 ? -44.13001 78.17552 -28.24829 1.000 19.34150 425 CYS B CA 1
ATOM 5573 C C . CYS B 1 357 ? -44.11223 77.31070 -26.99798 1.000 20.68076 425 CYS B C 1
ATOM 5574 O O . CYS B 1 357 ? -45.15766 77.01087 -26.41762 1.000 20.24956 425 CYS B O 1
ATOM 5577 N N . ASP B 1 358 ? -42.90815 76.90925 -26.58850 1.000 17.49884 426 ASP B N 1
ATOM 5578 C CA . ASP B 1 358 ? -42.70691 76.14055 -25.36880 1.000 18.55598 426 ASP B CA 1
ATOM 5579 C C . ASP B 1 358 ? -42.27873 77.06876 -24.23602 1.000 18.85459 426 ASP B C 1
ATOM 5580 O O . ASP B 1 358 ? -41.80179 78.18047 -24.45974 1.000 19.94815 426 ASP B O 1
ATOM 5585 N N . GLN B 1 359 ? -42.44812 76.60431 -23.00286 1.000 16.38173 427 GLN B N 1
ATOM 5586 C CA . GLN B 1 359 ? -42.06505 77.41889 -21.85238 1.000 15.29427 427 GLN B CA 1
ATOM 5587 C C . GLN B 1 359 ? -41.37095 76.57094 -20.79866 1.000 17.18955 427 GLN B C 1
ATOM 5588 O O . GLN B 1 359 ? -41.90453 75.53795 -20.39123 1.000 16.86033 427 GLN B O 1
ATOM 5594 N N . THR B 1 360 ? -40.21282 77.02102 -20.31878 1.000 15.66438 428 THR B N 1
ATOM 5595 C CA . THR B 1 360 ? -39.54397 76.27596 -19.26319 1.000 14.51450 428 THR B CA 1
ATOM 5596 C C . THR B 1 360 ? -39.76796 76.93865 -17.90942 1.000 12.76488 428 THR B C 1
ATOM 5597 O O . THR B 1 360 ? -40.02250 78.14325 -17.81423 1.000 14.65338 428 THR B O 1
ATOM 5601 N N . CYS B 1 361 ? -39.67795 76.12091 -16.85859 1.000 13.03455 429 CYS B N 1
ATOM 5602 C CA . CYS B 1 361 ? -40.01424 76.52677 -15.50160 1.000 13.69770 429 CYS B CA 1
ATOM 5603 C C . CYS B 1 361 ? -39.08808 75.84580 -14.50297 1.000 15.89528 429 CYS B C 1
ATOM 5604 O O . CYS B 1 361 ? -38.46384 74.82650 -14.79891 1.000 14.41878 429 CYS B O 1
ATOM 5607 N N . ILE B 1 362 ? -39.04463 76.39969 -13.29058 1.000 15.36937 430 ILE B N 1
ATOM 5608 C CA . ILE B 1 362 ? -38.36838 75.78044 -12.15554 1.000 14.26482 430 ILE B CA 1
ATOM 5609 C C . ILE B 1 362 ? -39.39134 75.57537 -11.04832 1.000 13.83066 430 ILE B C 1
ATOM 5610 O O . ILE B 1 362 ? -40.15282 76.49804 -10.72562 1.000 15.02470 430 ILE B O 1
ATOM 5615 N N . GLY B 1 363 ? -39.40698 74.37446 -10.46828 1.000 13.67505 431 GLY B N 1
ATOM 5616 C CA . GLY B 1 363 ? -40.21331 74.07713 -9.29854 1.000 14.36813 431 GLY B CA 1
ATOM 5617 C C . GLY B 1 363 ? -39.33148 73.96668 -8.06783 1.000 13.63680 431 GLY B C 1
ATOM 5618 O O . GLY B 1 363 ? -38.16725 73.56862 -8.16049 1.000 13.65205 431 GLY B O 1
ATOM 5619 N N . LEU B 1 364 ? -39.88755 74.31804 -6.90732 1.000 12.04848 432 LEU B N 1
ATOM 5620 C CA . LEU B 1 364 ? -39.13053 74.38094 -5.65972 1.000 14.34997 432 LEU B CA 1
ATOM 5621 C C . LEU B 1 364 ? -39.79697 73.48523 -4.63071 1.000 15.26122 432 LEU B C 1
ATOM 5622 O O . LEU B 1 364 ? -40.98361 73.66470 -4.33213 1.000 14.73260 432 LEU B O 1
ATOM 5627 N N . GLU B 1 365 ? -39.03488 72.53107 -4.08383 1.000 14.04308 433 GLU B N 1
ATOM 5628 C CA . GLU B 1 365 ? -39.51590 71.65581 -3.01018 1.000 13.80149 433 GLU B CA 1
ATOM 5629 C C . GLU B 1 365 ? -39.28053 72.37403 -1.68436 1.000 14.43697 433 GLU B C 1
ATOM 5630 O O . GLU B 1 365 ? -38.19904 72.31155 -1.09529 1.000 13.65509 433 GLU B O 1
ATOM 5636 N N . MET B 1 366 ? -40.30615 73.06818 -1.19871 1.000 15.12138 434 MET B N 1
ATOM 5637 C CA . MET B 1 366 ? -40.19967 73.79828 0.06810 1.000 13.35168 434 MET B CA 1
ATOM 5638 C C . MET B 1 366 ? -40.44926 72.80104 1.19613 1.000 14.37758 434 MET B C 1
ATOM 5639 O O . MET B 1 366 ? -41.58807 72.41890 1.46564 1.000 14.56655 434 MET B O 1
ATOM 5644 N N . GLY B 1 367 ? -39.38097 72.39528 1.87726 1.000 14.56696 435 GLY B N 1
ATOM 5645 C CA . GLY B 1 367 ? -39.44836 71.22051 2.73079 1.000 14.07716 435 GLY B CA 1
ATOM 5646 C C . GLY B 1 367 ? -40.15654 71.47189 4.05313 1.000 15.23107 435 GLY B C 1
ATOM 5647 O O . GLY B 1 367 ? -40.03838 72.53577 4.65779 1.000 15.44181 435 GLY B O 1
ATOM 5648 N N . LEU B 1 368 ? -40.89249 70.45651 4.50650 1.000 13.67658 436 LEU B N 1
ATOM 5649 C CA . LEU B 1 368 ? -41.61584 70.50310 5.77274 1.000 12.87792 436 LEU B CA 1
ATOM 5650 C C . LEU B 1 368 ? -41.24134 69.25189 6.54655 1.000 14.11612 436 LEU B C 1
ATOM 5651 O O . LEU B 1 368 ? -41.45072 68.14409 6.05131 1.000 14.99489 436 LEU B O 1
ATOM 5656 N N . THR B 1 369 ? -40.69238 69.40411 7.75017 1.000 12.81839 437 THR B N 1
ATOM 5657 C CA . THR B 1 369 ? -40.39805 68.19933 8.51528 1.000 13.91130 437 THR B CA 1
ATOM 5658 C C . THR B 1 369 ? -40.40058 68.48818 10.00487 1.000 16.45465 437 THR B C 1
ATOM 5659 O O . THR B 1 369 ? -40.10069 69.59928 10.44465 1.000 19.41232 437 THR B O 1
ATOM 5663 N N . MET B 1 370 ? -40.75509 67.45383 10.77139 1.000 19.42253 438 MET B N 1
ATOM 5664 C CA . MET B 1 370 ? -40.71157 67.48899 12.22273 1.000 19.27300 438 MET B CA 1
ATOM 5665 C C . MET B 1 370 ? -39.33273 67.15269 12.77669 1.000 22.00174 438 MET B C 1
ATOM 5666 O O . MET B 1 370 ? -39.13228 67.28190 13.98684 1.000 25.02276 438 MET B O 1
ATOM 5671 N N . GLY B 1 371 ? -38.37657 66.73779 11.92620 1.000 18.55607 439 GLY B N 1
ATOM 5672 C CA . GLY B 1 371 ? -36.98938 66.53443 12.31060 1.000 19.29381 439 GLY B CA 1
ATOM 5673 C C . GLY B 1 371 ? -36.43759 65.22491 11.77749 1.000 19.92699 439 GLY B C 1
ATOM 5674 O O . GLY B 1 371 ? -37.01889 64.58134 10.89770 1.000 17.30143 439 GLY B O 1
ATOM 5675 N N . HIS B 1 372 ? -35.27764 64.83780 12.31418 1.000 18.83884 440 HIS B N 1
ATOM 5676 C CA . HIS B 1 372 ? -34.55852 63.64789 11.86376 1.000 18.29678 440 HIS B CA 1
ATOM 5677 C C . HIS B 1 372 ? -35.37326 62.37854 12.10031 1.000 20.38960 440 HIS B C 1
ATOM 5678 O O . HIS B 1 372 ? -35.75759 62.08180 13.23306 1.000 20.42407 440 HIS B O 1
ATOM 5685 N N . GLN B 1 373 ? -35.60002 61.61253 11.02953 1.000 17.23070 441 GLN B N 1
ATOM 5686 C CA . GLN B 1 373 ? -36.37539 60.36593 11.07472 1.000 15.56752 441 GLN B CA 1
ATOM 5687 C C . GLN B 1 373 ? -37.76921 60.58737 11.64626 1.000 17.08734 441 GLN B C 1
ATOM 5688 O O . GLN B 1 373 ? -38.33505 59.70903 12.30319 1.000 18.58969 441 GLN B O 1
ATOM 5694 N N . LEU B 1 374 ? -38.34231 61.75397 11.36594 1.000 14.10069 442 LEU B N 1
ATOM 5695 C CA . LEU B 1 374 ? -39.72968 62.06263 11.67209 1.000 15.47538 442 LEU B CA 1
ATOM 5696 C C . LEU B 1 374 ? -40.43423 62.47010 10.38156 1.000 15.11895 442 LEU B C 1
ATOM 5697 O O . LEU B 1 374 ? -39.81712 62.53634 9.31270 1.000 14.24605 442 LEU B O 1
ATOM 5702 N N . TRP B 1 375 ? -41.74285 62.73057 10.50441 1.000 14.54779 443 TRP B N 1
ATOM 5703 C CA . TRP B 1 375 ? -42.59555 63.10066 9.37642 1.000 14.40161 443 TRP B CA 1
ATOM 5704 C C . TRP B 1 375 ? -41.94129 64.15418 8.49146 1.000 14.88926 443 TRP B C 1
ATOM 5705 O O . TRP B 1 375 ? -41.37686 65.13424 8.98015 1.000 14.06853 443 TRP B O 1
ATOM 5716 N N . THR B 1 376 ? -42.04419 63.94185 7.17685 1.000 13.14960 444 THR B N 1
ATOM 5717 C CA . THR B 1 376 ? -41.34669 64.73574 6.17507 1.000 13.30041 444 THR B CA 1
ATOM 5718 C C . THR B 1 376 ? -42.22004 64.87291 4.93777 1.000 13.63194 444 THR B C 1
ATOM 5719 O O . THR B 1 376 ? -42.71431 63.86434 4.41935 1.000 13.07329 444 THR B O 1
ATOM 5723 N N . SER B 1 377 ? -42.37576 66.10578 4.45022 1.000 12.92020 445 SER B N 1
ATOM 5724 C CA . SER B 1 377 ? -43.03396 66.32945 3.16372 1.000 11.80848 445 SER B CA 1
ATOM 5725 C C . SER B 1 377 ? -42.64257 67.71463 2.64768 1.000 11.33448 445 SER B C 1
ATOM 5726 O O . SER B 1 377 ? -41.53209 68.18674 2.92093 1.000 13.10906 445 SER B O 1
ATOM 5729 N N . ASN B 1 378 ? -43.53789 68.34951 1.89027 1.000 10.45870 446 ASN B N 1
ATOM 5730 C CA . ASN B 1 378 ? -43.16370 69.59739 1.22881 1.000 11.12580 446 ASN B CA 1
ATOM 5731 C C . ASN B 1 378 ? -44.39352 70.37585 0.77322 1.000 13.01944 446 ASN B C 1
ATOM 5732 O O . ASN B 1 378 ? -45.52939 69.88619 0.80145 1.000 12.27331 446 ASN B O 1
ATOM 5737 N N . SER B 1 379 ? -44.12174 71.61399 0.34425 1.000 13.08945 447 SER B N 1
ATOM 5738 C CA . SER B 1 379 ? -44.96060 72.41443 -0.53343 1.000 12.21179 447 SER B CA 1
ATOM 5739 C C . SER B 1 379 ? -44.16582 72.69206 -1.80162 1.000 12.05466 447 SER B C 1
ATOM 5740 O O . SER B 1 379 ? -42.94392 72.83119 -1.75008 1.000 14.83716 447 SER B O 1
ATOM 5743 N N . VAL B 1 380 ? -44.84588 72.75675 -2.94442 1.000 13.78526 448 VAL B N 1
ATOM 5744 C CA . VAL B 1 380 ? -44.19204 72.97697 -4.23382 1.000 13.07498 448 VAL B CA 1
ATOM 5745 C C . VAL B 1 380 ? -44.60405 74.33846 -4.77358 1.000 12.55169 448 VAL B C 1
ATOM 5746 O O . VAL B 1 380 ? -45.79726 74.61015 -4.94729 1.000 12.82146 448 VAL B O 1
ATOM 5750 N N . ALA B 1 381 ? -43.61850 75.18794 -5.05023 1.000 12.85036 449 ALA B N 1
ATOM 5751 C CA . ALA B 1 381 ? -43.83953 76.47402 -5.70324 1.000 11.70135 449 ALA B CA 1
ATOM 5752 C C . ALA B 1 381 ? -43.24161 76.42464 -7.10460 1.000 14.03087 449 ALA B C 1
ATOM 5753 O O . ALA B 1 381 ? -42.17845 75.82723 -7.31324 1.000 14.06646 449 ALA B O 1
ATOM 5755 N N . VAL B 1 382 ? -43.94267 77.02737 -8.06704 1.000 12.67030 450 VAL B N 1
ATOM 5756 C CA . VAL B 1 382 ? -43.58757 76.96401 -9.48332 1.000 11.38029 450 VAL B CA 1
ATOM 5757 C C . VAL B 1 382 ? -43.33334 78.36699 -10.01258 1.000 14.34217 450 VAL B C 1
ATOM 5758 O O . VAL B 1 382 ? -44.19998 79.23840 -9.88534 1.000 14.99410 450 VAL B O 1
ATOM 5762 N N . TYR B 1 383 ? -42.18019 78.56294 -10.66115 1.000 12.44052 451 TYR B N 1
ATOM 5763 C CA . TYR B 1 383 ? -41.82281 79.80263 -11.35061 1.000 14.27631 451 TYR B CA 1
ATOM 5764 C C . TYR B 1 383 ? -41.50166 79.48884 -12.80727 1.000 14.36686 451 TYR B C 1
ATOM 5765 O O . TYR B 1 383 ? -40.86796 78.47258 -13.09405 1.000 15.21583 451 TYR B O 1
ATOM 5774 N N . CYS B 1 384 ? -41.94580 80.34467 -13.73794 1.000 13.30281 452 CYS B N 1
ATOM 5775 C CA . CYS B 1 384 ? -41.71151 80.10457 -15.15748 1.000 15.03616 452 CYS B CA 1
ATOM 5776 C C . CYS B 1 384 ? -41.07290 81.32184 -15.82195 1.000 12.39650 452 CYS B C 1
ATOM 5777 O O . CYS B 1 384 ? -41.11445 82.44362 -15.30349 1.000 14.59125 452 CYS B O 1
ATOM 5780 N N . VAL B 1 385 ? -40.48408 81.08260 -16.99240 1.000 14.22629 453 VAL B N 1
ATOM 5781 C CA . VAL B 1 385 ? -39.75566 82.10719 -17.73729 1.000 14.27811 453 VAL B CA 1
ATOM 5782 C C . VAL B 1 385 ? -40.76557 83.00258 -18.44303 1.000 16.39130 453 VAL B C 1
ATOM 5783 O O . VAL B 1 385 ? -41.40377 82.58847 -19.41342 1.000 16.55630 453 VAL B O 1
ATOM 5787 N N . ILE B 1 386 ? -40.87035 84.24185 -17.97607 1.000 15.72831 454 ILE B N 1
ATOM 5788 C CA . ILE B 1 386 ? -41.83334 85.22555 -18.44999 1.000 14.95768 454 ILE B CA 1
ATOM 5789 C C . ILE B 1 386 ? -41.46134 86.55103 -17.79834 1.000 17.20452 454 ILE B C 1
ATOM 5790 O O . ILE B 1 386 ? -40.84202 86.57439 -16.72767 1.000 15.65226 454 ILE B O 1
ATOM 5795 N N . GLY B 1 387 ? -41.79813 87.65523 -18.45628 1.000 17.46676 455 GLY B N 1
ATOM 5796 C CA . GLY B 1 387 ? -41.62332 88.96474 -17.85191 1.000 19.03618 455 GLY B CA 1
ATOM 5797 C C . GLY B 1 387 ? -40.16769 89.41766 -17.79515 1.000 17.07933 455 GLY B C 1
ATOM 5798 O O . GLY B 1 387 ? -39.26947 88.89523 -18.47294 1.000 18.21491 455 GLY B O 1
ATOM 5799 N N . ASP B 1 388 ? -39.94838 90.42837 -16.95666 1.000 19.18862 456 ASP B N 1
ATOM 5800 C CA . ASP B 1 388 ? -38.66232 91.10153 -16.87052 1.000 18.62868 456 ASP B CA 1
ATOM 5801 C C . ASP B 1 388 ? -38.05514 91.12588 -15.47803 1.000 17.90400 456 ASP B C 1
ATOM 5802 O O . ASP B 1 388 ? -36.85553 91.39855 -15.35926 1.000 18.96291 456 ASP B O 1
ATOM 5807 N N . ASN B 1 389 ? -38.83293 90.84840 -14.43477 1.000 16.23222 457 ASN B N 1
ATOM 5808 C CA . ASN B 1 389 ? -38.34841 90.84188 -13.06308 1.000 17.96741 457 ASN B CA 1
ATOM 5809 C C . ASN B 1 389 ? -39.08288 89.78889 -12.25456 1.000 15.92365 457 ASN B C 1
ATOM 5810 O O . ASN B 1 389 ? -40.22705 89.44139 -12.54935 1.000 16.49093 457 ASN B O 1
ATOM 5815 N N . LEU B 1 390 ? -38.43035 89.33725 -11.18628 1.000 15.87711 458 LEU B N 1
ATOM 5816 C CA . LEU B 1 390 ? -39.08800 88.46542 -10.22122 1.000 14.21170 458 LEU B CA 1
ATOM 5817 C C . LEU B 1 390 ? -40.26218 89.20209 -9.58243 1.000 15.17118 458 LEU B C 1
ATOM 5818 O O . LEU B 1 390 ? -40.13066 90.36137 -9.16822 1.000 18.88687 458 LEU B O 1
ATOM 5823 N N . ASP B 1 391 ? -41.41904 88.53164 -9.50816 1.000 14.52641 459 ASP B N 1
ATOM 5824 C CA . ASP B 1 391 ? -42.60883 89.19995 -8.99076 1.000 15.14288 459 ASP B CA 1
ATOM 5825 C C . ASP B 1 391 ? -42.72016 89.10578 -7.47083 1.000 14.40509 459 ASP B C 1
ATOM 5826 O O . ASP B 1 391 ? -42.99958 90.11533 -6.81747 1.000 15.68941 459 ASP B O 1
ATOM 5831 N N . TRP B 1 392 ? -42.50242 87.92239 -6.89041 1.000 15.41779 460 TRP B N 1
ATOM 5832 C CA . TRP B 1 392 ? -42.65648 87.76269 -5.44887 1.000 14.77670 460 TRP B CA 1
ATOM 5833 C C . TRP B 1 392 ? -41.98328 86.47955 -4.99756 1.000 16.83899 460 TRP B C 1
ATOM 5834 O O . TRP B 1 392 ? -41.83466 85.52533 -5.76752 1.000 18.08578 460 TRP B O 1
ATOM 5845 N N . ASP B 1 393 ? -41.61848 86.46261 -3.72074 1.000 16.85833 461 ASP B N 1
ATOM 5846 C CA . ASP B 1 393 ? -41.13294 85.26149 -3.06294 1.000 14.21104 461 ASP B CA 1
ATOM 5847 C C . ASP B 1 393 ? -42.29631 84.43192 -2.53387 1.000 14.41591 461 ASP B C 1
ATOM 5848 O O . ASP B 1 393 ? -43.44039 84.89754 -2.44042 1.000 15.96645 461 ASP B O 1
ATOM 5853 N N . SER B 1 394 ? -41.99058 83.17570 -2.21434 1.000 13.78951 462 SER B N 1
ATOM 5854 C CA . SER B 1 394 ? -42.97526 82.22405 -1.72208 1.000 13.96669 462 SER B CA 1
ATOM 5855 C C . SER B 1 394 ? -42.68679 81.84455 -0.27392 1.000 14.62200 462 SER B C 1
ATOM 5856 O O . SER B 1 394 ? -41.53198 81.77230 0.15561 1.000 15.20008 462 SER B O 1
ATOM 5859 N N . THR B 1 395 ? -43.75619 81.57297 0.46804 1.000 14.87350 463 THR B N 1
ATOM 5860 C CA . THR B 1 395 ? -43.69182 81.06787 1.83097 1.000 13.01794 463 THR B CA 1
ATOM 5861 C C . THR B 1 395 ? -44.58202 79.83684 1.90893 1.000 12.09474 463 THR B C 1
ATOM 5862 O O . THR B 1 395 ? -45.38380 79.57958 1.00862 1.000 13.67225 463 THR B O 1
ATOM 5866 N N . THR B 1 396 ? -44.49061 79.09091 3.01141 1.000 12.72029 464 THR B N 1
ATOM 5867 C CA . THR B 1 396 ? -45.45520 78.01069 3.21967 1.000 11.45823 464 THR B CA 1
ATOM 5868 C C . THR B 1 396 ? -46.51539 78.32217 4.25881 1.000 13.12222 464 THR B C 1
ATOM 5869 O O . THR B 1 396 ? -47.64464 77.83708 4.13421 1.000 14.00255 464 THR B O 1
ATOM 5873 N N . ASP B 1 397 ? -46.16494 79.06737 5.30013 1.000 14.23305 465 ASP B N 1
ATOM 5874 C CA . ASP B 1 397 ? -47.02862 79.27178 6.45824 1.000 14.75342 465 ASP B CA 1
ATOM 5875 C C . ASP B 1 397 ? -47.56189 77.94982 7.00165 1.000 17.07186 465 ASP B C 1
ATOM 5876 O O . ASP B 1 397 ? -48.68489 77.88363 7.51084 1.000 14.42944 465 ASP B O 1
ATOM 5881 N N . VAL B 1 398 ? -46.75480 76.89078 6.90077 1.000 13.94891 466 VAL B N 1
ATOM 5882 C CA . VAL B 1 398 ? -47.03140 75.61953 7.55347 1.000 13.96909 466 VAL B CA 1
ATOM 5883 C C . VAL B 1 398 ? -45.97779 75.44198 8.62865 1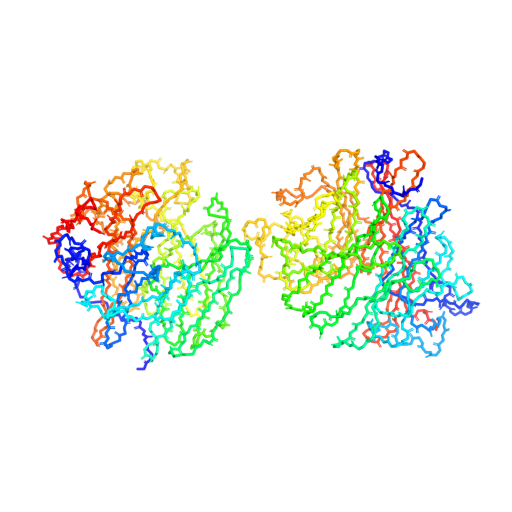.000 13.87686 466 VAL B C 1
ATOM 5884 O O . VAL B 1 398 ? -44.77402 75.52251 8.34301 1.000 14.60511 466 VAL B O 1
ATOM 5888 N N . VAL B 1 399 ? -46.42189 75.23933 9.86389 1.000 13.32029 467 VAL B N 1
ATOM 5889 C CA . VAL B 1 399 ? -45.53090 74.90040 10.97100 1.000 16.43595 467 VAL B CA 1
ATOM 5890 C C . VAL B 1 399 ? -45.68231 73.40177 11.21894 1.000 17.71741 467 VAL B C 1
ATOM 5891 O O . VAL B 1 399 ? -46.77554 72.96582 11.60660 1.000 17.25307 467 VAL B O 1
ATOM 5895 N N . PRO B 1 400 ? -44.64873 72.58433 10.96397 1.000 18.63747 468 PRO B N 1
ATOM 5896 C CA . PRO B 1 400 ? -44.79678 71.12578 11.12657 1.000 18.32772 468 PRO B CA 1
ATOM 5897 C C . PRO B 1 400 ? -45.32499 70.70931 12.48133 1.000 19.27836 468 PRO B C 1
ATOM 5898 O O . PRO B 1 400 ? -46.04455 69.71049 12.55671 1.000 19.97033 468 PRO B O 1
ATOM 5902 N N . ALA B 1 401 ? -45.01727 71.45583 13.54941 1.000 19.39254 469 ALA B N 1
ATOM 5903 C CA . ALA B 1 401 ? -45.57927 71.15199 14.86453 1.000 19.27235 469 ALA B CA 1
ATOM 5904 C C . ALA B 1 401 ? -47.10653 71.15868 14.86014 1.000 20.77003 469 ALA B C 1
ATOM 5905 O O . ALA B 1 401 ? -47.73045 70.42733 15.64264 1.000 23.43769 469 ALA B O 1
ATOM 5907 N N . ASP B 1 402 ? -47.72484 71.94631 13.97819 1.000 18.03603 470 ASP B N 1
ATOM 5908 C CA . ASP B 1 402 ? -49.17826 72.01244 13.89494 1.000 18.92759 470 ASP B CA 1
ATOM 5909 C C . ASP B 1 402 ? -49.81051 70.83418 13.15999 1.000 18.21695 470 ASP B C 1
ATOM 5910 O O . ASP B 1 402 ? -51.03849 70.70109 13.20498 1.000 20.37910 470 ASP B O 1
ATOM 5915 N N . ILE B 1 403 ? -49.02498 70.01210 12.46441 1.000 16.78412 471 ILE B N 1
ATOM 5916 C CA . ILE B 1 403 ? -49.58141 68.88103 11.71657 1.000 19.17908 471 ILE B CA 1
ATOM 5917 C C . ILE B 1 403 ? -49.97601 67.77771 12.69008 1.000 19.98756 471 ILE B C 1
ATOM 5918 O O . ILE B 1 403 ? -49.17712 67.37109 13.54294 1.000 21.27832 471 ILE B O 1
ATOM 5923 N N . VAL B 1 404 ? -51.21206 67.28415 12.56920 1.000 18.49191 472 VAL B N 1
ATOM 5924 C CA . VAL B 1 404 ? -51.73486 66.29048 13.51955 1.000 17.82718 472 VAL B CA 1
ATOM 5925 C C . VAL B 1 404 ? -51.58552 64.86580 12.98676 1.000 25.27210 472 VAL B C 1
ATOM 5926 O O . VAL B 1 404 ? -50.87923 64.62736 12.00884 1.000 24.73551 472 VAL B O 1
#

B-factor: mean 19.18, std 6.79, range [6.59, 78.84]

Radius of gyration: 31.01 Å; Cα contacts (8 Å, |Δi|>4): 2525; chains: 2; bounding box: 73×88×53 Å

Foldseek 3Di:
DWDFAAFFDDFAAKEFDDWAFQLVQQFPPHDFFAWFFDLWEWEDEQVFIKIKTKTQQGTFPDDPQLQRVDQWDQRIFIWIATPPDHGGDVRIGTQGGARAWEWYDTNPWIWIWHWDDDQQKIKIWIATHNRGAAIGIADQRGHWHFASYYWDYAPQKTWTKIWGDDLAWFIFIWIFIDHSNYRPDIAGAAELGRAFYNWFKDAFARFKMKTWGANQHFALFTKIKMAGRVVRYIYIFTFQALARAWAQHDHRPPADDASRHGRDDRHGTAAWEKWFGHHNVGTQKIKTWHAPDNHAQFWIWMFMDRDDRRHDHHHTHGQGTQGDRVFGWGHKHKYKYDHPNHIWIKIKIFRKAAPDDSGRIHGMIIIMIRHYHGYDHHDDNPDHNVRRD/DWDFAAFFDDFAAKEFDDWAFQLVQQFPPHDFFAWFFDLWEWEDEQVFIKIKTKTQQGTFPDDPQLQRVDQWDQRIFIWIATPPDHGGDVRIGTQGGARAWEWYDTNPWIWIWHWDDDQQWIKIWIATHNRGAAIGIADARGHWHWASYYWDHAPQKTWTKIWGDDLAWFIFIKIFIDHSRYRPDIAGAAELGRAFYNWFKDAFARFKMKTWGANQHFALFTKIKMAGRVVSYIYIATQQALARAWAQHDHRPPQDDASRRRRDGRHGTAAWEKWFGHHNVGTQKIKTWHAPDNHAQFWIWMFMDRDDRRHDHHHTHTQGTQGDRVWGWGHKHKYKYDHPNHIWIKIKIFRKAAPDDSGRIHGMIIIMIRHYNGYDHHDDNPDHNVRRD

CATH classification: 2.120.10.10

InterPro domains:
  IPR001860 Glycoside hydrolase, family 34 [PF00064] (85-458)
  IPR036278 Sialidase superfamily [SSF50939] (84-464)

Nearest PDB structures (foldseek):
  7xvr-assembly1_A  TM=1.002E+00  e=2.117E-75  Wuhan spiny eel influenza virus
  4cpl-assembly1_A  TM=9.812E-01  e=3.834E-49  Influenza B virus (B/Brisbane/60/2008)
  4cpo-assembly1_A  TM=9.808E-01  e=1.513E-48  Influenza B virus
  1a4g-assembly1_A  TM=9.803E-01  e=2.240E-48  Influenza B virus (STRAIN B/BEIJING/1/87)
  6v4n-assembly1_N  TM=9.796E-01  e=9.268E-49  Influenza B virus

Secondary structure (DSSP, 8-state):
------PBPS-SSEEEEEEE-GGGG-BTT----B---EEEEEEE-SS-EEEEEE--S--BSSTTGGGTT-SS-SS-EEEEEETTS--BGGG-EEEEE-SSEEEEE-SSSEEEEEEES-TTS-EEEEEETTEEEEEEE-SSSS--EE-SS--EEETTEEEEEEE-S-TTS----EEEEEETTEEEEEEEEEES-S--EEEEEEE-SSSEEEEEEE-SSS-SSPEEEEEETTTTEEEEEE---SS--SSS--STT-S-SSTT---S---------EEEEE-SS-EEEEEEEE-SSSSSSEEEEEEEESS-TTT--PPPEEEEEEEEEEEE---EEEEEE--SS-BEEEEEEEEEEESSTTS-EEEEEEEEEE-SSS----B-----GGGB-/------PBPS-SSEEEEEEE-GGGGSBTT----B---EEEEEEE-SS-EEEEEE--S--BSSTTGGGTT-SS-SS-EEEEEEBTB--BTTT-EEEEE-SEEEEEE-SSSEEEEEEES-TTS-EEEEEETTEEEEEEE-SSSS--B--SS--EEETTEEEEEEB-S-TTS----EEEEEETTEEEEEEEEEES-S--EEEEEEESSSSEEEEEEE-SSS-SSPEEEEEETTTTEEEEEE---SS--SSS--STT-S-SSTT---S---------EEEEE-SS-EEEEEEEE-SSSSSSEEEEEEEESS-TTT--PPPEEEEEEEEEEEE---EEEEEE--SS-BEEEEEEEEEEESSTTS-EEEEEEEEEE-SSS----------GGGB-

=== Feature glossary ===
Reading guide. The protein is described through the following features:

Foldseek 3Di. A 3Di character summarizes, for each residue, the relative orientation of the Cα frame of its nearest spatial neighbor. Because it encodes fold topology rather than chemistry, 3Di alignments detect remote structural similarity that sequence alignment misses.

Contact-map, Ramachandran, and PAE plots. Plot images: a contact map (which residues are close in 3D, as an N×N binary image), a Ramachandran scatter (backbone torsion angles, revealing secondary-structure composition at a glance), and — for AlphaFold structures — a PAE heatmap (pairwise prediction confidence).

Radius of gyration, Cα contacts, bounding box. Radius of gyration (Rg) is the root-mean-square distance of Cα atoms from their centroid — a single number for overall size and compactness. A globular domain of N residues has Rg ≈ 2.2·N^0.38 Å; an extended or disordered chain has a much larger Rg. The Cα contact count is the number of residue pairs whose Cα atoms are within 8 Å and are more than four positions apart in sequence — a standard proxy for tertiary packing density. The bounding box is the smallest axis-aligned box enclosing all Cα atoms.

Secondary structure (8-state, DSSP). Eight-state secondary structure (DSSP): H is the canonical α-helix, G the tighter 3₁₀-helix, I the wider π-helix; E/B are β-structure, T and S are turns and bends, and '-' is everything else. DSSP derives these from the pattern of main-chain N–H···O=C hydrogen bonds, not from the sequence.

B-factor. B-factor (Debye–Waller factor) reflects atomic displacement in the crystal lattice. It is an experimental observable (units Å²), not a prediction; low values mean the atom is pinned down, high values mean it moves or is heterogeneous across the crystal.

pLDDT. pLDDT is the predicted lDDT-Cα score: AlphaFold's confidence that the local environment of each residue (all inter-atomic distances within 15 Å) is correctly placed. It is a per-residue number between 0 and 100, with higher meaning more reliable.

Nearest PDB structures. Nearest PDB neighbors are the top structural matches found by Foldseek when searching this structure against the entire Protein Data Bank. Each hit reports a TM-score (0 to 1; >0.5 almost always implies the same fold) and an E-value. These are *structural* homologs — they may share no detectable sequence similarity.

Solvent-accessible surface area. Accessible surface area quantifies burial. A residue with SASA near zero is packed into the hydrophobic core; one with SASA >100 Å² sits on the surface. Computed here via the Shrake–Rupley numerical algorithm with a 1.4 Å probe.

Rendered structure images. Structure images are PyMOL renders from six orthogonal camera directions. Cartoon representation draws helices as coils and strands as arrows; sticks shows the backbone as bonds; surface shows the solvent-excluded envelope. Rainbow coloring maps sequence position to hue (blue→red, N→C); chain coloring assigns a distinct color per polypeptide.

Backbone torsions (φ/ψ). φ (phi) and ψ (psi) are the two rotatable backbone dihedrals per residue: φ is the C(i-1)–N–Cα–C torsion, ψ is the N–Cα–C–N(i+1) torsion, both in degrees on (−180°, 180°]. α-helical residues cluster near (−60°, −45°); β-strand residues near (−120°, +130°). A Ramachandran plot is simply a scatter of (φ, ψ) for every residue.

Predicted aligned error. Predicted Aligned Error (PAE) is an AlphaFold confidence matrix: entry (i, j) is the expected error in the position of residue j, in ångströms, when the prediction is superimposed on the true structure at residue i. Low PAE within a block of residues means that block is internally rigid and well-predicted; high PAE between two blocks means their relative placement is uncertain even if each block individually is confident.

mmCIF coordinates. Structure coordinates are given as an mmCIF _atom_site loop: one row per atom with element, residue name, chain id, sequence number, and x/y/z position in Å. Only the four main-chain atoms per residue are included here; side chains are omitted to keep the record compact.

InterPro / GO / CATH / organism. Database cross-references. InterPro integrates a dozen domain/family signature databases into unified entries with residue-range hits. GO terms attach function/process/location labels with evidence codes. CATH codes position the fold in a four-level structural taxonomy. Organism is the NCBI-taxonomy species name.

Secondary structure (3-state, P-SEA). SS3 is a coarse helix/strand/coil call (letters a/b/c) made by the P-SEA algorithm from inter-Cα distances and dihedrals. It is less detailed than DSSP but needs only Cα positions.

Sequence. Sequence gives the chain of amino acids in standard one-letter code (A=alanine, C=cysteine, …, Y=tyrosine), read N→C. It is the only feature that is directly encoded by the gene; all structural features are derived from the folded form of this sequence.